Protein AF-0000000074452774 (afdb_homodimer)

Foldseek 3Di:
DPPPPPPCDPVNVLVVLPPPPPDDPPDDPPDPDDDDDDDDDDDYDDDDDDDDDDDDDDDDDDDDDDDDCPPPPPVPDCPQPDQDDDDDPDPDDPPPVLVVLLCLVPVVPPDDDPDPPPPPDPPPPPVPDDDDCPPDDDDDDDDDDDDPDDDDDDPPPDCPVPPDDDPPPASLLVLVCLLQPPDGPVCCVVPPALPWKHKFDDVDQCSPPDQDDPVVVLVQLAPHFAFEPQFKWWWFDDPRDIDTDHDGGGRHNVNNVVSQVVFIKMKGFQCLQRDVSNVQSQQSNCLVVVFGKGKMKIKTWAPGFGAAKWFALWWKKKAWAAAKKKKFKAAAQDPQLRNDLGIDDGDDPVRGDHTSDIDMDHRPMMMTGHGSIIMTMDHHRPGITIIMMMTDCNCVDPVSLCVLFQVQLLVQCVVPPCLSVDDDDPPQVVQDDPVNVPPDDPSPVVNVVSVVVVVVVSVVSTPNVLSVLVVLLVRLLQHAAHDARPVLCCQAPNNQPQDDDPNDRPRDDAAAQFWWKAFSGQSQWGWHDDRQKIKIWGNNPPHSDGNPDGTDIDIGGPQCVQQVVVRNVCPPHIDGLNPGPDDDSVVSRVVVVVCRNSRRMGID/DPPPPPPCDPVNVLVVLPPPPPDDPPDDPDDPDDDDDDYDDDDDDDDDDDDDDDPDDDDDDDDDDDPDCPPPPPPPDCPQPDQDDDDDPDDDDPVPVLVVLLCLVPVVPDDDPPDPPDPPDDPPPDPDDPDDCPPPDDDDDDDDDDDDDDDDDDPPDDPPPPPDDPPPPQSLLVLVCLLQPPDGPVCCVVPPALPWKHKFDDVPQCSPPDQDDPVVVLVLLAPHFAFEPQFKWKWFDDPRDIDTDHDGGGRHNVNVVVSQVVFIKMKGFQCLQRDVSNVQSQQSNCLVVVFGKGKMKIKTWAPGFGAAKWFALWWKKKAWAAAKKKKFKAAAQDPQLRNDLGIDDGDDPVRGDHTSDIDMDHRNMMMTGHGSIIMTMDHHRPGITIIMMMTDCNCVDPVSLCVLFQVQLLVQCVVPPCLSVDDDDPPQVVQDDPVNVPPDDPVPVVNVVSVVVVVVVSVVSTPNVLSVLVVLLVRLLQHAAHDARPVLCCQAPNNQPQDDDPNDRPRDDAAAQFWWKAFSGQSQWGWHDDRQKIKIWGNNPPHSDGNPDGTDIDIGGPQCVQQVVVRNVCPPHIDGLNPGPDDDSVVSRVVVVVCRNSRRMGID

Solvent-accessible surface area (backbone atoms only — not comparable to full-atom values): 70275 Å² total; per-residue (Å²): 136,86,78,74,76,78,73,76,47,62,64,52,57,61,56,67,45,56,75,72,71,77,74,77,76,71,74,75,72,70,83,67,69,81,76,80,86,76,86,78,86,88,81,85,89,83,88,78,90,80,87,76,87,83,79,86,72,86,71,89,78,85,85,90,82,91,77,88,68,81,72,77,77,76,81,72,81,78,79,76,76,82,74,79,67,78,82,84,73,89,78,74,80,67,58,62,59,55,51,49,56,49,48,68,66,55,65,68,70,70,79,74,81,77,73,82,73,77,82,75,73,87,71,82,75,73,78,72,83,84,77,83,78,81,79,79,84,78,87,82,82,81,81,80,90,77,88,77,82,81,82,83,81,79,79,78,76,77,76,66,82,61,78,69,79,76,75,72,69,53,71,26,55,53,48,52,39,59,68,47,50,90,50,53,60,71,56,40,57,74,71,26,61,80,70,43,66,43,70,42,81,64,93,34,57,66,67,43,61,77,50,66,49,71,68,54,50,51,49,45,28,67,73,43,93,39,32,32,78,76,36,29,42,37,23,28,36,56,94,90,40,68,47,75,67,58,60,84,53,70,44,44,45,70,60,54,49,51,43,32,74,71,44,20,17,38,35,32,54,50,46,39,61,78,32,67,47,38,31,42,52,30,30,32,47,15,52,50,60,64,35,44,38,47,49,35,35,41,41,33,33,47,59,24,29,39,52,59,32,31,26,42,27,29,35,37,38,37,37,26,43,37,49,31,40,36,39,35,32,22,63,46,89,46,75,58,38,50,40,26,79,58,56,57,66,76,50,52,75,87,68,52,68,68,64,77,40,79,45,72,44,38,21,30,16,36,40,36,37,30,29,17,41,24,35,37,48,36,25,46,74,87,36,36,22,32,33,38,37,39,31,31,59,57,76,40,20,44,46,52,49,44,67,47,26,47,60,49,9,50,53,44,32,50,51,74,30,66,78,35,37,36,63,56,67,75,53,48,76,78,46,44,14,58,78,26,63,80,63,87,47,67,70,46,54,50,49,53,51,49,53,49,50,51,51,54,53,38,59,81,34,47,45,58,32,60,26,45,33,55,51,43,52,54,37,44,43,56,26,55,32,77,70,72,51,66,68,51,30,55,33,19,57,81,38,53,72,53,37,84,49,94,92,35,77,40,70,68,88,76,75,53,56,77,43,31,35,25,55,60,53,77,81,42,58,45,70,37,79,56,76,68,29,30,33,41,35,38,19,68,71,38,39,66,45,84,66,72,47,75,73,46,69,46,81,41,53,58,78,48,48,56,37,52,38,50,48,64,67,39,49,92,43,70,43,40,50,66,73,44,67,62,90,53,61,67,59,50,43,52,53,52,46,50,41,24,71,60,46,51,25,25,46,116,135,82,80,74,77,79,75,76,47,66,63,51,59,60,56,66,48,58,73,72,70,75,75,76,75,72,73,77,73,70,77,76,70,82,79,80,86,82,88,83,92,86,90,85,89,83,87,90,83,87,87,76,88,79,84,81,77,86,73,85,86,82,86,75,86,73,83,80,72,82,71,76,78,74,79,73,80,78,79,77,77,84,72,81,69,81,80,83,73,90,74,74,80,67,59,63,60,56,52,49,57,49,48,67,66,56,64,66,71,70,80,74,81,78,74,83,73,77,83,77,73,85,69,79,76,71,83,73,81,82,73,81,77,78,78,79,82,77,86,81,80,81,81,74,85,73,86,78,84,82,82,84,79,77,82,75,75,78,78,65,84,61,75,69,80,74,76,69,70,54,71,26,56,52,48,51,39,60,68,46,50,90,49,52,60,69,56,39,58,74,69,25,61,80,71,43,65,45,74,43,81,63,94,35,57,65,66,46,62,79,50,67,50,71,66,55,50,50,50,46,29,69,73,43,92,39,31,33,76,76,36,30,42,37,23,29,36,56,94,89,40,70,48,75,68,57,61,86,54,69,42,44,46,72,59,53,49,49,43,32,74,70,44,20,17,37,35,32,55,49,47,41,58,77,31,66,47,37,31,42,53,30,31,33,47,16,52,50,60,64,36,45,39,49,47,34,34,40,41,32,34,48,58,24,30,38,54,58,34,31,27,42,27,30,34,37,38,38,37,26,45,37,49,29,38,34,40,36,32,22,62,47,89,47,77,60,39,50,41,27,78,57,56,57,67,77,50,53,75,87,68,52,69,68,65,79,40,79,46,73,43,38,22,28,17,36,38,35,38,30,28,17,41,24,34,36,48,36,24,46,74,86,35,37,22,31,32,39,38,38,31,30,60,59,77,41,19,44,47,54,50,44,67,47,27,49,59,49,10,50,52,44,32,49,53,74,31,66,77,35,36,36,63,57,66,75,52,46,75,78,47,44,15,56,79,26,62,80,63,87,47,68,71,44,52,50,50,52,51,50,53,49,50,51,50,56,53,38,58,80,34,46,47,57,32,60,25,45,33,55,51,44,53,54,35,44,44,58,25,54,31,76,72,71,51,64,68,51,30,56,34,18,56,83,39,53,72,54,36,83,49,95,91,35,77,41,70,69,86,74,76,53,57,77,42,32,34,26,54,62,53,77,81,42,58,44,67,37,80,55,80,72,28,30,32,40,36,40,19,68,71,38,39,65,46,84,67,72,46,74,70,47,70,46,81,42,53,59,77,48,48,55,38,52,37,51,48,66,67,39,50,93,43,70,44,40,50,66,73,44,66,62,89,54,62,65,58,49,43,52,52,52,47,50,40,24,71,61,46,51,25,25,46,116

Organism: Stylophora pistillata (NCBI:txid50429)

InterPro domains:
  IPR003347 JmjC domain [PF08007] (268-395)
  IPR003347 JmjC domain [PS51184] (264-409)
  IPR039994 Histone lysine demethylase/ribosomal histidine hydroxylase NO66-like [PTHR13096] (161-589)
  IPR049043 RIOX1/NO66-like, C-terminal winged helix domain [PF21233] (480-602)

Nearest PDB structures (foldseek):
  4diq-assembly1_B  TM=9.764E-01  e=9.685E-59  Homo sapiens
  4cco-assembly1_A-2  TM=9.741E-01  e=1.280E-58  Homo sapiens
  4ccn-assembly1_A-2  TM=9.695E-01  e=9.685E-59  Homo sapiens
  4ccj-assembly1_D  TM=9.735E-01  e=1.890E-58  Homo sapiens
  4ccm-assembly1_A-2  TM=9.709E-01  e=1.124E-57  Homo sapiens

Sequence (1208 aa):
MKSSVRRRSAFSVYQSQIGKDEESSQKEEEKANQPSGSKKRPCDENPSKSTSKKVRKLLVSSKSLDDDGTNGIFDHEEQTPDILEPKQKGKGKLFSKANKLRQSLSLSSRKKKRNGYRSYDRVDLQEKSSGNLTVHSLPADKSDRTDSETGNEETCQEGQAKWNSEQEDIEADRLFSWLISPVKPGKFFSDVWEQKPLLIKRHHLTYNDGWFSTKELDTILREHRVLFSTNLDVTSYKNGQRETHNPTGRAHAPVVWDYYENGCSVRFLNPQAFSHSVWKLTSLLQEYFGCLVGANVYLTPAGSQGFAPHYDDIEAFVVQLEGKKHWRLYNPRCDAEALPRYSSKNFTQEEIGEPILDTELAAGDVLYFPRGTIHQADTPSDTHSLHITLSTYQKTSWMDFMEKLIPGALQVAFEEDRDFRQGLPLNYLDYMGVANSELNIKERSDFLKKAEKLMMKLVSHAPVDAAVDQFAVGVLRDSLPPVLTEEETKKSVFGNDSSWKEGNIIDKVSINEETEVRLTRKGVARLVVEGEVVHVYHTLQNSRVYHETELDSLEFGLEAGPIIESILQSYPDYIAVKGLPHEDMNYTIDLVTLLYEKGILVRKMKSSVRRRSAFSVYQSQIGKDEESSQKEEEKANQPSGSKKRPCDENPSKSTSKKVRKLLVSSKSLDDDGTNGIFDHEEQTPDILEPKQKGKGKLFSKANKLRQSLSLSSRKKKRNGYRSYDRVDLQEKSSGNLTVHSLPADKSDRTDSETGNEETCQEGQAKWNSEQEDIEADRLFSWLISPVKPGKFFSDVWEQKPLLIKRHHLTYNDGWFSTKELDTILREHRVLFSTNLDVTSYKNGQRETHNPTGRAHAPVVWDYYENGCSVRFLNPQAFSHSVWKLTSLLQEYFGCLVGANVYLTPAGSQGFAPHYDDIEAFVVQLEGKKHWRLYNPRCDAEALPRYSSKNFTQEEIGEPILDTELAAGDVLYFPRGTIHQADTPSDTHSLHITLSTYQKTSWMDFMEKLIPGALQVAFEEDRDFRQGLPLNYLDYMGVANSELNIKERSDFLKKAEKLMMKLVSHAPVDAAVDQFAVGVLRDSLPPVLTEEETKKSVFGNDSSWKEGNIIDKVSINEETEVRLTRKGVARLVVEGEVVHVYHTLQNSRVYHETELDSLEFGLEAGPIIESILQSYPDYIAVKGLPHEDMNYTIDLVTLLYEKGILVRK

Secondary structure (DSSP, 8-state):
---------HHHHHHHTTTSTTSGGGGGGSTT-----------------------------------------------------------TTHHHHHHHHHHHHHTT--------------------------------------------------------------HHHHHHHHHTTTS-HHHHHHHTTTTS-EEE----TTTTTTS--HHHHHHHHHHS--BBTTTEEEEEEETTEEEE---SSB--HHHHHHHHHTTPEEEES-GGGT-HHHHHHHHHHHHHHTS-EEEEEEEE-TT-----SB--SSEEEEEEEEEEEEEEEE--SSGGGSS-SSPPPPPPHHHH-S-SEEEEEETT-EEEE-TT-EEEEE--SS--EEEEEEEE-TT-BHHHHHHHHHHHHHHHHHHH-GGGTSBPPTTHHHH-SGGGTT---HHHHHHHHHHHHHHHHHGGG--HHHHHHHHHHHHHHHPPPPPPPHHHHHHSGGG---EEETTEEES-----TT-EEEESSTTSEEEEEETTEEEEEESTT--SSTTSSPPEEEEEEGGGHHHHHHHHHHTTS-EEGGGSS-S-HHHHHHHHHHHHHTTSEEE-/---------HHHHHHHTTTSTTGGGGGGGTTTT----------------------------------------------------------GGGHHHHHHHHHHHHTT--------------------------------------------------------------HHHHHHHHHTTTS-HHHHHHHTTTTS-EEE----TTTTTTS--HHHHHHHHHHS--BBTTTEEEEEEETTEEEE---SSB--HHHHHHHHHTTPEEEES-GGGT-HHHHHHHHHHHHHHTS-EEEEEEEE-TT-----SB--SSEEEEEEEEEEEEEEEE--SSGGGSS-SS---PPPHHHH-S-SEEEEEETT-EEEE-TT-EEEEE--SS--EEEEEEEE-TT-BHHHHHHHHHHHHHHHHHHH-HHHHSBPPTTHHHH-SGGGTT---HHHHHHHHHHHHHHHHHGGG--HHHHHHHHHHHHHHHPPPPPPPHHHHHHSGGG---EEETTEEES-----TT-EEEESSTTSEEEEEETTEEEEEESTT--SSTTSSPPEEEEEEGGGHHHHHHHHHHTTS-EEGGGSS-S-HHHHHHHHHHHHHTTSEEE-

Radius of gyration: 38.25 Å; Cα contacts (8 Å, |Δi|>4): 1886; chains: 2; bounding box: 112×105×91 Å

pLDDT: mean 74.33, std 33.21, range [14.13, 98.81]

Structure (mmCIF, N/CA/C/O backbone):
data_AF-0000000074452774-model_v1
#
loop_
_entity.id
_entity.type
_entity.pdbx_description
1 polymer 'Bifunctional lysine-specific demethylase and histidyl-hydroxylase'
#
loop_
_atom_site.group_PDB
_atom_site.id
_atom_site.type_symbol
_atom_site.label_atom_id
_atom_site.label_alt_id
_atom_site.label_comp_id
_atom_site.label_asym_id
_atom_site.label_entity_id
_atom_site.label_seq_id
_atom_site.pdbx_PDB_ins_code
_atom_site.Cartn_x
_atom_site.Cartn_y
_atom_site.Cartn_z
_atom_site.occupancy
_atom_site.B_iso_or_equiv
_atom_site.auth_seq_id
_atom_site.auth_comp_id
_atom_site.auth_asym_id
_atom_site.auth_atom_id
_atom_site.pdbx_PDB_model_num
ATOM 1 N N . MET A 1 1 ? 17.531 18.203 -35.531 1 19.33 1 MET A N 1
ATOM 2 C CA . MET A 1 1 ? 18.516 17.938 -34.469 1 19.33 1 MET A CA 1
ATOM 3 C C . MET A 1 1 ? 17.984 16.922 -33.469 1 19.33 1 MET A C 1
ATOM 5 O O . MET A 1 1 ? 16.953 17.156 -32.844 1 19.33 1 MET A O 1
ATOM 9 N N . LYS A 1 2 ? 18.281 15.562 -33.781 1 22.03 2 LYS A N 1
ATOM 10 C CA . LYS A 1 2 ? 17.875 14.242 -33.281 1 22.03 2 LYS A CA 1
ATOM 11 C C . LYS A 1 2 ? 18.266 14.07 -31.828 1 22.03 2 LYS A C 1
ATOM 13 O O . LYS A 1 2 ? 19.453 14.086 -31.484 1 22.03 2 LYS A O 1
ATOM 18 N N . SER A 1 3 ? 17.578 14.734 -30.891 1 21.91 3 SER A N 1
ATOM 19 C CA . SER A 1 3 ? 17.797 14.812 -29.453 1 21.91 3 SER A CA 1
ATOM 20 C C . SER A 1 3 ? 17.953 13.422 -28.844 1 21.91 3 SER A C 1
ATOM 22 O O . SER A 1 3 ? 17.062 12.586 -28.953 1 21.91 3 SER A O 1
ATOM 24 N N . SER A 1 4 ? 19.156 12.852 -28.938 1 21.73 4 SER A N 1
ATOM 25 C CA . SER A 1 4 ? 19.672 11.539 -28.562 1 21.73 4 SER A CA 1
ATOM 26 C C . SER A 1 4 ? 19.375 11.234 -27.109 1 21.73 4 SER A C 1
ATOM 28 O O . SER A 1 4 ? 19.766 11.992 -26.219 1 21.73 4 SER A O 1
ATOM 30 N N . VAL A 1 5 ? 18.219 10.75 -26.828 1 24.53 5 VAL A N 1
ATOM 31 C CA . VAL A 1 5 ? 17.672 10.297 -25.562 1 24.53 5 VAL A CA 1
ATOM 32 C C . VAL A 1 5 ? 18.656 9.344 -24.891 1 24.53 5 VAL A C 1
ATOM 34 O O . VAL A 1 5 ? 18.938 8.266 -25.422 1 24.53 5 VAL A O 1
ATOM 37 N N . ARG A 1 6 ? 19.734 9.883 -24.266 1 24.42 6 ARG A N 1
ATOM 38 C CA . ARG A 1 6 ? 20.828 9.203 -23.578 1 24.42 6 ARG A CA 1
ATOM 39 C C . ARG A 1 6 ? 20.297 8.055 -22.719 1 24.42 6 ARG A C 1
ATOM 41 O O . ARG A 1 6 ? 19.469 8.266 -21.844 1 24.42 6 ARG A O 1
ATOM 48 N N . ARG A 1 7 ? 20.281 6.867 -23.188 1 22.95 7 ARG A N 1
ATOM 49 C CA . ARG A 1 7 ? 20.016 5.535 -22.672 1 22.95 7 ARG A CA 1
ATOM 50 C C . ARG A 1 7 ? 20.812 5.27 -21.391 1 22.95 7 ARG A C 1
ATOM 52 O O . ARG A 1 7 ? 22.047 5.258 -21.422 1 22.95 7 ARG A O 1
ATOM 59 N N . ARG A 1 8 ? 20.375 5.766 -20.25 1 29.27 8 ARG A N 1
ATOM 60 C CA . ARG A 1 8 ? 21.094 5.543 -19 1 29.27 8 ARG A CA 1
ATOM 61 C C . ARG A 1 8 ? 21.438 4.066 -18.812 1 29.27 8 ARG A C 1
ATOM 63 O O . ARG A 1 8 ? 20.547 3.207 -18.891 1 29.27 8 ARG A O 1
ATOM 70 N N . SER A 1 9 ? 22.547 3.607 -19.141 1 24.61 9 SER A N 1
ATOM 71 C CA . SER A 1 9 ? 23.109 2.266 -19.031 1 24.61 9 SER A CA 1
ATOM 72 C C . SER A 1 9 ? 22.844 1.67 -17.656 1 24.61 9 SER A C 1
ATOM 74 O O . SER A 1 9 ? 22.594 2.4 -16.688 1 24.61 9 SER A O 1
ATOM 76 N N . ALA A 1 10 ? 22.75 0.364 -17.547 1 27.61 10 ALA A N 1
ATOM 77 C CA . ALA A 1 10 ? 22.609 -0.346 -16.281 1 27.61 10 ALA A CA 1
ATOM 78 C C . ALA A 1 10 ? 23.641 0.14 -15.266 1 27.61 10 ALA A C 1
ATOM 80 O O . ALA A 1 10 ? 23.344 0.244 -14.078 1 27.61 10 ALA A O 1
ATOM 81 N N . PHE A 1 11 ? 24.875 0.419 -15.695 1 27.28 11 PHE A N 1
ATOM 82 C CA . PHE A 1 11 ? 25.953 0.96 -14.867 1 27.28 11 PHE A CA 1
ATOM 83 C C . PHE A 1 11 ? 25.578 2.338 -14.336 1 27.28 11 PHE A C 1
ATOM 85 O O . PHE A 1 11 ? 25.891 2.668 -13.188 1 27.28 11 PHE A O 1
ATOM 92 N N . SER A 1 12 ? 24.953 3.078 -15.117 1 31.03 12 SER A N 1
ATOM 93 C CA . SER A 1 12 ? 24.547 4.406 -14.68 1 31.03 12 SER A CA 1
ATOM 94 C C . SER A 1 12 ? 23.469 4.316 -13.594 1 31.03 12 SER A C 1
ATOM 96 O O . SER A 1 12 ? 23.391 5.188 -12.719 1 31.03 12 SER A O 1
ATOM 98 N N . VAL A 1 13 ? 22.75 3.301 -13.672 1 32.97 13 VAL A N 1
ATOM 99 C CA . VAL A 1 13 ? 21.781 3.082 -12.609 1 32.97 13 VAL A CA 1
ATOM 100 C C . VAL A 1 13 ? 22.5 2.691 -11.32 1 32.97 13 VAL A C 1
ATOM 102 O O . VAL A 1 13 ? 22.156 3.176 -10.242 1 32.97 13 VAL A O 1
ATOM 105 N N . TYR A 1 14 ? 23.562 1.763 -11.391 1 32.03 14 TYR A N 1
ATOM 106 C CA . TYR A 1 14 ? 24.344 1.396 -10.219 1 32.03 14 TYR A CA 1
ATOM 107 C C . TYR A 1 14 ? 25.047 2.613 -9.625 1 32.03 14 TYR A C 1
ATOM 109 O O . TYR A 1 14 ? 25.156 2.744 -8.406 1 32.03 14 TYR A O 1
ATOM 117 N N . GLN A 1 15 ? 25.656 3.492 -10.414 1 31.2 15 GLN A N 1
ATOM 118 C CA . GLN A 1 15 ? 26.469 4.625 -9.977 1 31.2 15 GLN A CA 1
ATOM 119 C C . GLN A 1 15 ? 25.609 5.703 -9.328 1 31.2 15 GLN A C 1
ATOM 121 O O . GLN A 1 15 ? 26.047 6.391 -8.406 1 31.2 15 GLN A O 1
ATOM 126 N N . SER A 1 16 ? 24.5 5.852 -9.852 1 32.22 16 SER A N 1
ATOM 127 C CA . SER A 1 16 ? 23.75 6.977 -9.312 1 32.22 16 SER A CA 1
ATOM 128 C C . SER A 1 16 ? 23.266 6.691 -7.898 1 32.22 16 SER A C 1
ATOM 130 O O . SER A 1 16 ? 22.859 7.609 -7.176 1 32.22 16 SER A O 1
ATOM 132 N N . GLN A 1 17 ? 23.188 5.438 -7.516 1 29.17 17 GLN A N 1
ATOM 133 C CA . GLN A 1 17 ? 22.734 5.145 -6.152 1 29.17 17 GLN A CA 1
ATOM 134 C C . GLN A 1 17 ? 23.891 5.27 -5.164 1 29.17 17 GLN A C 1
ATOM 136 O O . GLN A 1 17 ? 23.688 5.188 -3.949 1 29.17 17 GLN A O 1
ATOM 141 N N . ILE A 1 18 ? 25.156 5.27 -5.469 1 28.84 18 ILE A N 1
ATOM 142 C CA . ILE A 1 18 ? 26.312 5.297 -4.574 1 28.84 18 ILE A CA 1
ATOM 143 C C . ILE A 1 18 ? 26.328 6.613 -3.799 1 28.84 18 ILE A C 1
ATOM 145 O O . ILE A 1 18 ? 26.969 6.715 -2.748 1 28.84 18 ILE A O 1
ATOM 149 N N . GLY A 1 19 ? 25.781 7.668 -4.309 1 26.55 19 GLY A N 1
ATOM 150 C CA . GLY A 1 19 ? 26.188 8.891 -3.637 1 26.55 19 GLY A CA 1
ATOM 151 C C . GLY A 1 19 ? 25.625 9.023 -2.232 1 26.55 19 GLY A C 1
ATOM 152 O O . GLY A 1 19 ? 26.016 9.922 -1.487 1 26.55 19 GLY A O 1
ATOM 153 N N . LYS A 1 20 ? 24.484 8.344 -1.952 1 27.81 20 LYS A N 1
ATOM 154 C CA . LYS A 1 20 ? 23.844 8.922 -0.777 1 27.81 20 LYS A CA 1
ATOM 155 C C . LYS A 1 20 ? 24.359 8.281 0.506 1 27.81 20 LYS A C 1
ATOM 157 O O . LYS A 1 20 ? 24.172 8.82 1.598 1 27.81 20 LYS A O 1
ATOM 162 N N . ASP A 1 21 ? 24.812 6.977 0.646 1 26.72 21 ASP A N 1
ATOM 163 C CA . ASP A 1 21 ? 24.75 6.266 1.918 1 26.72 21 ASP A CA 1
ATOM 164 C C . ASP A 1 21 ? 26 6.531 2.762 1 26.72 21 ASP A C 1
ATOM 166 O O . ASP A 1 21 ? 26.188 5.918 3.814 1 26.72 21 ASP A O 1
ATOM 170 N N . GLU A 1 22 ? 27.031 7.125 2.404 1 24.16 22 GLU A N 1
ATOM 171 C CA . GLU A 1 22 ? 28.203 6.945 3.244 1 24.16 22 GLU A CA 1
ATOM 172 C C . GLU A 1 22 ? 28 7.578 4.617 1 24.16 22 GLU A C 1
ATOM 174 O O . GLU A 1 22 ? 28.781 7.316 5.547 1 24.16 22 GLU A O 1
ATOM 179 N N . GLU A 1 23 ? 27.219 8.633 4.852 1 22.14 23 GLU A N 1
ATOM 180 C CA . GLU A 1 23 ? 27.672 9.406 6.004 1 22.14 23 GLU A CA 1
ATOM 181 C C . GLU A 1 23 ? 27.172 8.797 7.309 1 22.14 23 GLU A C 1
ATOM 183 O O . GLU A 1 23 ? 27.797 8.961 8.359 1 22.14 23 GLU A O 1
ATOM 188 N N . SER A 1 24 ? 25.953 8.18 7.461 1 21 24 SER A N 1
ATOM 189 C CA . SER A 1 24 ? 25.312 8.297 8.773 1 21 24 SER A CA 1
ATOM 190 C C . SER A 1 24 ? 25.734 7.145 9.688 1 21 24 SER A C 1
ATOM 192 O O . SER A 1 24 ? 25.203 7 10.789 1 21 24 SER A O 1
ATOM 194 N N . SER A 1 25 ? 26.625 6.238 9.398 1 21.06 25 SER A N 1
ATOM 195 C CA . SER A 1 25 ? 26.719 4.996 10.156 1 21.06 25 SER A CA 1
ATOM 196 C C . SER A 1 25 ? 27.266 5.238 11.555 1 21.06 25 SER A C 1
ATOM 198 O O . SER A 1 25 ? 27.406 4.301 12.344 1 21.06 25 SER A O 1
ATOM 200 N N . GLN A 1 26 ? 27.859 6.379 11.883 1 18.66 26 GLN A N 1
ATOM 201 C CA . GLN A 1 26 ? 28.797 6.188 12.992 1 18.66 26 GLN A CA 1
ATOM 202 C C . GLN A 1 26 ? 28.047 6.059 14.312 1 18.66 26 GLN A C 1
ATOM 204 O O . GLN A 1 26 ? 28.516 5.387 15.234 1 18.66 26 GLN A O 1
ATOM 209 N N . LYS A 1 27 ? 27 6.816 14.641 1 20.48 27 LYS A N 1
ATOM 210 C CA . LYS A 1 27 ? 26.906 7.238 16.031 1 20.48 27 LYS A CA 1
ATOM 211 C C . LYS A 1 27 ? 26.25 6.16 16.891 1 20.48 27 LYS A C 1
ATOM 213 O O . LYS A 1 27 ? 26 6.379 18.078 1 20.48 27 LYS A O 1
ATOM 218 N N . GLU A 1 28 ? 25.656 5.078 16.375 1 19.61 28 GLU A N 1
ATOM 219 C CA . GLU A 1 28 ? 24.641 4.539 17.281 1 19.61 28 GLU A CA 1
ATOM 220 C C . GLU A 1 28 ? 25.281 3.664 18.359 1 19.61 28 GLU A C 1
ATOM 222 O O . GLU A 1 28 ? 24.578 2.965 19.094 1 19.61 28 GLU A O 1
ATOM 227 N N . GLU A 1 29 ? 26.562 3.641 18.578 1 18.88 29 GLU A N 1
ATOM 228 C CA . GLU A 1 29 ? 27.016 2.49 19.359 1 18.88 29 GLU A CA 1
ATOM 229 C C . GLU A 1 29 ? 26.531 2.576 20.797 1 18.88 29 GLU A C 1
ATOM 231 O O . GLU A 1 29 ? 26.469 1.567 21.5 1 18.88 29 GLU A O 1
ATOM 236 N N . GLU A 1 30 ? 26.312 3.756 21.391 1 17.44 30 GLU A N 1
ATOM 237 C CA . GLU A 1 30 ? 26.781 3.707 22.781 1 17.44 30 GLU A CA 1
ATOM 238 C C . GLU A 1 30 ? 25.766 3.016 23.688 1 17.44 30 GLU A C 1
ATOM 240 O O . GLU A 1 30 ? 26.141 2.43 24.703 1 17.44 30 GLU A O 1
ATOM 245 N N . LYS A 1 31 ? 24.484 3.287 23.531 1 18.97 31 LYS A N 1
ATOM 246 C CA . LYS A 1 31 ? 23.797 3.342 24.828 1 18.97 31 LYS A CA 1
ATOM 247 C C . LYS A 1 31 ? 23.438 1.943 25.312 1 18.97 31 LYS A C 1
ATOM 249 O O . LYS A 1 31 ? 22.266 1.576 25.359 1 18.97 31 LYS A O 1
ATOM 254 N N . ALA A 1 32 ? 24.125 0.88 24.984 1 17.42 32 ALA A N 1
ATOM 255 C CA . ALA A 1 32 ? 23.516 -0.409 25.297 1 17.42 32 ALA A CA 1
ATOM 256 C C . ALA A 1 32 ? 23.375 -0.602 26.812 1 17.42 32 ALA A C 1
ATOM 258 O O . ALA A 1 32 ? 22.578 -1.431 27.266 1 17.42 32 ALA A O 1
ATOM 259 N N . ASN A 1 33 ? 24.172 -0.031 27.734 1 17.09 33 ASN A N 1
ATOM 260 C CA . ASN A 1 33 ? 24.531 -1.01 28.75 1 17.09 33 ASN A CA 1
ATOM 261 C C . ASN A 1 33 ? 23.469 -1.128 29.828 1 17.09 33 ASN A C 1
ATOM 263 O O . ASN A 1 33 ? 23.625 -1.867 30.797 1 17.09 33 ASN A O 1
ATOM 267 N N . GLN A 1 34 ? 22.531 -0.153 30.047 1 16.72 34 GLN A N 1
ATOM 268 C CA . GLN A 1 34 ? 22.375 -0.22 31.484 1 16.72 34 GLN A CA 1
ATOM 269 C C . GLN A 1 34 ? 21.578 -1.461 31.891 1 16.72 34 GLN A C 1
ATOM 271 O O . GLN A 1 34 ? 20.656 -1.863 31.203 1 16.72 34 GLN A O 1
ATOM 276 N N . PRO A 1 35 ? 21.969 -2.188 33.031 1 17.5 35 PRO A N 1
ATOM 277 C CA . PRO A 1 35 ? 21.688 -3.502 33.625 1 17.5 35 PRO A CA 1
ATOM 278 C C . PRO A 1 35 ? 20.328 -3.549 34.344 1 17.5 35 PRO A C 1
ATOM 280 O O . PRO A 1 35 ? 19.891 -4.617 34.781 1 17.5 35 PRO A O 1
ATOM 283 N N . SER A 1 36 ? 19.484 -2.459 34.312 1 15.52 36 SER A N 1
ATOM 284 C CA . SER A 1 36 ? 18.859 -2.422 35.625 1 15.52 36 SER A CA 1
ATOM 285 C C . SER A 1 36 ? 18.125 -3.721 35.906 1 15.52 36 SER A C 1
ATOM 287 O O . SER A 1 36 ? 17.781 -4.469 35 1 15.52 36 SER A O 1
ATOM 289 N N . GLY A 1 37 ? 17.641 -3.791 37.25 1 15.38 37 GLY A N 1
ATOM 290 C CA . GLY A 1 37 ? 17.438 -4.684 38.375 1 15.38 37 GLY A CA 1
ATOM 291 C C . GLY A 1 37 ? 16.172 -5.512 38.25 1 15.38 37 GLY A C 1
ATOM 292 O O . GLY A 1 37 ? 15.328 -5.242 37.406 1 15.38 37 GLY A O 1
ATOM 293 N N . SER A 1 38 ? 15.922 -6.23 39.375 1 15.19 38 SER A N 1
ATOM 294 C CA . SER A 1 38 ? 15.492 -7.547 39.844 1 15.19 38 SER A CA 1
ATOM 295 C C . SER A 1 38 ? 13.984 -7.594 40.062 1 15.19 38 SER A C 1
ATOM 297 O O . SER A 1 38 ? 13.398 -8.672 40.125 1 15.19 38 SER A O 1
ATOM 299 N N . LYS A 1 39 ? 13.242 -6.457 40.188 1 15.42 39 LYS A N 1
ATOM 300 C CA . LYS A 1 39 ? 12.414 -6.719 41.344 1 15.42 39 LYS A CA 1
ATOM 301 C C . LYS A 1 39 ? 11.461 -7.891 41.094 1 15.42 39 LYS A C 1
ATOM 303 O O . LYS A 1 39 ? 11.055 -8.133 39.969 1 15.42 39 LYS A O 1
ATOM 308 N N . LYS A 1 40 ? 10.93 -8.352 42.344 1 14.98 40 LYS A N 1
ATOM 309 C CA . LYS A 1 40 ? 10.492 -9.586 43 1 14.98 40 LYS A CA 1
ATOM 310 C C . LYS A 1 40 ? 9.047 -9.922 42.625 1 14.98 40 LYS A C 1
ATOM 312 O O . LYS A 1 40 ? 8.719 -11.078 42.375 1 14.98 40 LYS A O 1
ATOM 317 N N . ARG A 1 41 ? 7.941 -9.055 42.812 1 14.86 41 ARG A N 1
ATOM 318 C CA . ARG A 1 41 ? 7.07 -9.594 43.875 1 14.86 41 ARG A CA 1
ATOM 319 C C . ARG A 1 41 ? 6.16 -10.68 43.312 1 14.86 41 ARG A C 1
ATOM 321 O O . ARG A 1 41 ? 5.902 -10.719 42.094 1 14.86 41 ARG A O 1
ATOM 328 N N . PRO A 1 42 ? 5.16 -11.219 44.312 1 14.83 42 PRO A N 1
ATOM 329 C CA . PRO A 1 42 ? 4.672 -12.531 44.75 1 14.83 42 PRO A CA 1
ATOM 330 C C . PRO A 1 42 ? 3.473 -13.008 43.938 1 14.83 42 PRO A C 1
ATOM 332 O O . PRO A 1 42 ? 2.941 -12.25 43.125 1 14.83 42 PRO A O 1
ATOM 335 N N . CYS A 1 43 ? 2.361 -13.219 44.719 1 14.62 43 CYS A N 1
ATOM 336 C CA . CYS A 1 43 ? 1.693 -14.469 45.062 1 14.62 43 CYS A CA 1
ATOM 337 C C . CYS A 1 43 ? 0.472 -14.688 44.188 1 14.62 43 CYS A C 1
ATOM 339 O O . CYS A 1 43 ? 0.337 -15.742 43.562 1 14.62 43 CYS A O 1
ATOM 341 N N . ASP A 1 44 ? -0.849 -14.453 44.781 1 14.56 44 ASP A N 1
ATOM 342 C CA . ASP A 1 44 ? -1.726 -15.531 45.219 1 14.56 44 ASP A CA 1
ATOM 343 C C . ASP A 1 44 ? -2.795 -15.836 44.188 1 14.56 44 ASP A C 1
ATOM 345 O O . ASP A 1 44 ? -2.926 -15.109 43.188 1 14.56 44 ASP A O 1
ATOM 349 N N . GLU A 1 45 ? -4.16 -15.688 44.625 1 15.02 45 GLU A N 1
ATOM 350 C CA . GLU A 1 45 ? -5.125 -16.734 44.906 1 15.02 45 GLU A CA 1
ATOM 351 C C . GLU A 1 45 ? -6.07 -16.969 43.75 1 15.02 45 GLU A C 1
ATOM 353 O O . GLU A 1 45 ? -6.113 -16.172 42.812 1 15.02 45 GLU A O 1
ATOM 358 N N . ASN A 1 46 ? -7.457 -17.172 44.125 1 14.52 46 ASN A N 1
ATOM 359 C CA . ASN A 1 46 ? -8.32 -18.344 44.062 1 14.52 46 ASN A CA 1
ATOM 360 C C . ASN A 1 46 ? -9.273 -18.281 42.875 1 14.52 46 ASN A C 1
ATOM 362 O O . ASN A 1 46 ? -9.336 -19.203 42.062 1 14.52 46 ASN A O 1
ATOM 366 N N . PRO A 1 47 ? -10.609 -17.797 43.094 1 15.22 47 PRO A N 1
ATOM 367 C CA . PRO A 1 47 ? -11.742 -18.719 43.125 1 15.22 47 PRO A CA 1
ATOM 368 C C . PRO A 1 47 ? -12.445 -18.828 41.781 1 15.22 47 PRO A C 1
ATOM 370 O O . PRO A 1 47 ? -12.227 -18 40.875 1 15.22 47 PRO A O 1
ATOM 373 N N . SER A 1 48 ? -13.641 -19.594 41.812 1 14.82 48 SER A N 1
ATOM 374 C CA . SER A 1 48 ? -14.438 -20.625 41.188 1 14.82 48 SER A CA 1
ATOM 375 C C . SER A 1 48 ? -15.516 -20.031 40.281 1 14.82 48 SER A C 1
ATOM 377 O O . SER A 1 48 ? -16.141 -20.75 39.5 1 14.82 48 SER A O 1
ATOM 379 N N . LYS A 1 49 ? -15.828 -18.75 40.25 1 14.91 49 LYS A N 1
ATOM 380 C CA . LYS A 1 49 ? -17.281 -18.672 40.25 1 14.91 49 LYS A CA 1
ATOM 381 C C . LYS A 1 49 ? -17.859 -19.219 38.969 1 14.91 49 LYS A C 1
ATOM 383 O O . LYS A 1 49 ? -17.297 -19 37.875 1 14.91 49 LYS A O 1
ATOM 388 N N . SER A 1 50 ? -19.203 -19.859 39 1 14.32 50 SER A N 1
ATOM 389 C CA . SER A 1 50 ? -20.109 -20.891 38.5 1 14.32 50 SER A CA 1
ATOM 390 C C . SER A 1 50 ? -20.812 -20.406 37.219 1 14.32 50 SER A C 1
ATOM 392 O O . SER A 1 50 ? -20.828 -21.109 36.219 1 14.32 50 SER A O 1
ATOM 394 N N . THR A 1 51 ? -21.797 -19.453 37.281 1 14.5 51 THR A N 1
ATOM 395 C CA . THR A 1 51 ? -23.172 -19.922 37.094 1 14.5 51 THR A CA 1
ATOM 396 C C . THR A 1 51 ? -23.531 -19.969 35.625 1 14.5 51 THR A C 1
ATOM 398 O O . THR A 1 51 ? -22.859 -19.328 34.781 1 14.5 51 THR A O 1
ATOM 401 N N . SER A 1 52 ? -24.875 -20.359 35.281 1 14.17 52 SER A N 1
ATOM 402 C CA . SER A 1 52 ? -25.781 -21.234 34.531 1 14.17 52 SER A CA 1
ATOM 403 C C . SER A 1 52 ? -26.406 -20.5 33.344 1 14.17 52 SER A C 1
ATOM 405 O O . SER A 1 52 ? -27.047 -21.109 32.469 1 14.17 52 SER A O 1
ATOM 407 N N . LYS A 1 53 ? -26.094 -19.297 33 1 14.6 53 LYS A N 1
ATOM 408 C CA . LYS A 1 53 ? -27.359 -18.75 32.5 1 14.6 53 LYS A CA 1
ATOM 409 C C . LYS A 1 53 ? -27.844 -19.516 31.266 1 14.6 53 LYS A C 1
ATOM 411 O O . LYS A 1 53 ? -27.031 -20.031 30.484 1 14.6 53 LYS A O 1
ATOM 416 N N . LYS A 1 54 ? -29.297 -19.438 31.031 1 14.29 54 LYS A N 1
ATOM 417 C CA . LYS A 1 54 ? -30.562 -19.953 30.5 1 14.29 54 LYS A CA 1
ATOM 418 C C . LYS A 1 54 ? -30.641 -19.75 28.984 1 14.29 54 LYS A C 1
ATOM 420 O O . LYS A 1 54 ? -30.078 -18.797 28.453 1 14.29 54 LYS A O 1
ATOM 425 N N . VAL A 1 55 ? -31.312 -20.719 28.25 1 15.05 55 VAL A N 1
ATOM 426 C CA . VAL A 1 55 ? -31.578 -21.406 26.984 1 15.05 55 VAL A CA 1
ATOM 427 C C . VAL A 1 55 ? -32.562 -20.594 26.172 1 15.05 55 VAL A C 1
ATOM 429 O O . VAL A 1 55 ? -32.812 -20.875 24.984 1 15.05 55 VAL A O 1
ATOM 432 N N . ARG A 1 56 ? -33 -19.344 26.516 1 14.13 56 ARG A N 1
ATOM 433 C CA . ARG A 1 56 ? -34.375 -19.203 26.031 1 14.13 56 ARG A CA 1
ATOM 434 C C . ARG A 1 56 ? -34.438 -19.328 24.516 1 14.13 56 ARG A C 1
ATOM 436 O O . ARG A 1 56 ? -33.562 -18.828 23.812 1 14.13 56 ARG A O 1
ATOM 443 N N . LYS A 1 57 ? -35.594 -20.031 24 1 15.11 57 LYS A N 1
ATOM 444 C CA . LYS A 1 57 ? -36.25 -20.766 22.922 1 15.11 57 LYS A CA 1
ATOM 445 C C . LYS A 1 57 ? -36.875 -19.797 21.922 1 15.11 57 LYS A C 1
ATOM 447 O O . LYS A 1 57 ? -37.438 -20.219 20.906 1 15.11 57 LYS A O 1
ATOM 452 N N . LEU A 1 58 ? -36.625 -18.469 21.922 1 14.95 58 LEU A N 1
ATOM 453 C CA . LEU A 1 58 ? -37.844 -17.875 21.422 1 14.95 58 LEU A CA 1
ATOM 454 C C . LEU A 1 58 ? -38.125 -18.328 20 1 14.95 58 LEU A C 1
ATOM 456 O O . LEU A 1 58 ? -37.219 -18.438 19.188 1 14.95 58 LEU A O 1
ATOM 460 N N . LEU A 1 59 ? -39.531 -18.516 19.625 1 14.99 59 LEU A N 1
ATOM 461 C CA . LEU A 1 59 ? -40.562 -19.156 18.828 1 14.99 59 LEU A CA 1
ATOM 462 C C . LEU A 1 59 ? -40.812 -18.391 17.531 1 14.99 59 LEU A C 1
ATOM 464 O O . LEU A 1 59 ? -41.531 -18.859 16.656 1 14.99 59 LEU A O 1
ATOM 468 N N . VAL A 1 60 ? -40.188 -17.297 17.219 1 15.38 60 VAL A N 1
ATOM 469 C CA . VAL A 1 60 ? -41.219 -16.5 16.531 1 15.38 60 VAL A CA 1
ATOM 470 C C . VAL A 1 60 ? -41.562 -17.172 15.211 1 15.38 60 VAL A C 1
ATOM 472 O O . VAL A 1 60 ? -40.719 -17.812 14.578 1 15.38 60 VAL A O 1
ATOM 475 N N . SER A 1 61 ? -42.875 -16.875 14.719 1 14.69 61 SER A N 1
ATOM 476 C CA . SER A 1 61 ? -44.062 -17.359 13.992 1 14.69 61 SER A CA 1
ATOM 477 C C . SER A 1 61 ? -43.844 -17.219 12.484 1 14.69 61 SER A C 1
ATOM 479 O O . SER A 1 61 ? -44.031 -18.203 11.742 1 14.69 61 SER A O 1
ATOM 481 N N . SER A 1 62 ? -44.344 -16.109 11.828 1 14.88 62 SER A N 1
ATOM 482 C CA . SER A 1 62 ? -45.562 -16.203 11.031 1 14.88 62 SER A CA 1
ATOM 483 C C . SER A 1 62 ? -45.25 -16.609 9.602 1 14.88 62 SER A C 1
ATOM 485 O O . SER A 1 62 ? -44.094 -16.641 9.188 1 14.88 62 SER A O 1
ATOM 487 N N . LYS A 1 63 ? -45.875 -15.734 8.562 1 15.1 63 LYS A N 1
ATOM 488 C CA . LYS A 1 63 ? -46.969 -15.945 7.637 1 15.1 63 LYS A CA 1
ATOM 489 C C . LYS A 1 63 ? -46.469 -16.406 6.27 1 15.1 63 LYS A C 1
ATOM 491 O O . LYS A 1 63 ? -45.312 -16.203 5.941 1 15.1 63 LYS A O 1
ATOM 496 N N . SER A 1 64 ? -47.156 -15.859 5.148 1 15.33 64 SER A N 1
ATOM 497 C CA . SER A 1 64 ? -48 -16.422 4.098 1 15.33 64 SER A CA 1
ATOM 498 C C . SER A 1 64 ? -47.188 -16.656 2.82 1 15.33 64 SER A C 1
ATOM 500 O O . SER A 1 64 ? -46.094 -16.125 2.66 1 15.33 64 SER A O 1
ATOM 502 N N . LEU A 1 65 ? -48 -16.828 1.633 1 15.88 65 LEU A N 1
ATOM 503 C CA . LEU A 1 65 ? -48.281 -17.828 0.612 1 15.88 65 LEU A CA 1
ATOM 504 C C . LEU A 1 65 ? -47.562 -17.531 -0.684 1 15.88 65 LEU A C 1
ATOM 506 O O . LEU A 1 65 ? -46.906 -18.406 -1.266 1 15.88 65 LEU A O 1
ATOM 510 N N . ASP A 1 66 ? -47.969 -16.422 -1.472 1 17.27 66 ASP A N 1
ATOM 511 C CA . ASP A 1 66 ? -48.594 -16.734 -2.752 1 17.27 66 ASP A CA 1
ATOM 512 C C . ASP A 1 66 ? -47.562 -16.938 -3.844 1 17.27 66 ASP A C 1
ATOM 514 O O . ASP A 1 66 ? -46.438 -16.453 -3.729 1 17.27 66 ASP A O 1
ATOM 518 N N . ASP A 1 67 ? -48 -17.562 -5.059 1 16.52 67 ASP A N 1
ATOM 519 C CA . ASP A 1 67 ? -47.688 -18.578 -6.059 1 16.52 67 ASP A CA 1
ATOM 520 C C . ASP A 1 67 ? -46.906 -17.984 -7.219 1 16.52 67 ASP A C 1
ATOM 522 O O . ASP A 1 67 ? -45.906 -18.578 -7.688 1 16.52 67 ASP A O 1
ATOM 526 N N . ASP A 1 68 ? -47.344 -16.906 -7.906 1 18.61 68 ASP A N 1
ATOM 527 C CA . ASP A 1 68 ? -47.594 -17.141 -9.32 1 18.61 68 ASP A CA 1
ATOM 528 C C . ASP A 1 68 ? -46.344 -16.938 -10.156 1 18.61 68 ASP A C 1
ATOM 530 O O . ASP A 1 68 ? -45.75 -15.852 -10.156 1 18.61 68 ASP A O 1
ATOM 534 N N . GLY A 1 69 ? -45.531 -17.859 -10.391 1 17.12 69 GLY A N 1
ATOM 535 C CA . GLY A 1 69 ? -44.219 -17.844 -11.031 1 17.12 69 GLY A CA 1
ATOM 536 C C . GLY A 1 69 ? -44.281 -17.641 -12.531 1 17.12 69 GLY A C 1
ATOM 537 O O . GLY A 1 69 ? -44.031 -18.562 -13.305 1 17.12 69 GLY A O 1
ATOM 538 N N . THR A 1 70 ? -45.094 -16.703 -13.031 1 18.58 70 THR A N 1
ATOM 539 C CA . THR A 1 70 ? -45.188 -16.828 -14.477 1 18.58 70 THR A CA 1
ATOM 540 C C . THR A 1 70 ? -43.812 -16.703 -15.125 1 18.58 70 THR A C 1
ATOM 542 O O . THR A 1 70 ? -43.094 -15.758 -14.859 1 18.58 70 THR A O 1
ATOM 545 N N . ASN A 1 71 ? -43.219 -17.812 -15.461 1 17.3 71 ASN A N 1
ATOM 546 C CA . ASN A 1 71 ? -41.906 -18.141 -16.016 1 17.3 71 ASN A CA 1
ATOM 547 C C . ASN A 1 71 ? -41.75 -17.578 -17.422 1 17.3 71 ASN A C 1
ATOM 549 O O . ASN A 1 71 ? -42.469 -17.938 -18.344 1 17.3 71 ASN A O 1
ATOM 553 N N . GLY A 1 72 ? -41.75 -16.234 -17.562 1 17.98 72 GLY A N 1
ATOM 554 C CA . GLY A 1 72 ? -41.594 -15.773 -18.938 1 17.98 72 GLY A CA 1
ATOM 555 C C . GLY A 1 72 ? -40.375 -16.406 -19.625 1 17.98 72 GLY A C 1
ATOM 556 O O . GLY A 1 72 ? -39.375 -16.688 -18.984 1 17.98 72 GLY A O 1
ATOM 557 N N . ILE A 1 73 ? -40.562 -17.219 -20.641 1 18.53 73 ILE A N 1
ATOM 558 C CA . ILE A 1 73 ? -39.844 -18.078 -21.562 1 18.53 73 ILE A CA 1
ATOM 559 C C . ILE A 1 73 ? -38.812 -17.266 -22.344 1 18.53 73 ILE A C 1
ATOM 561 O O . ILE A 1 73 ? -39.188 -16.422 -23.172 1 18.53 73 ILE A O 1
ATOM 565 N N . PHE A 1 74 ? -37.906 -16.578 -21.641 1 17.78 74 PHE A N 1
ATOM 566 C CA . PHE A 1 74 ? -37.031 -15.82 -22.531 1 17.78 74 PHE A CA 1
ATOM 567 C C . PHE A 1 74 ? -36.281 -16.75 -23.484 1 17.78 74 PHE A C 1
ATOM 569 O O . PHE A 1 74 ? -35.781 -17.797 -23.062 1 17.78 74 PHE A O 1
ATOM 576 N N . ASP A 1 75 ? -36.625 -16.859 -24.703 1 19.12 75 ASP A N 1
ATOM 577 C CA . ASP A 1 75 ? -36.125 -17.609 -25.859 1 19.12 75 ASP A CA 1
ATOM 578 C C . ASP A 1 75 ? -34.656 -17.25 -26.141 1 19.12 75 ASP A C 1
ATOM 580 O O . ASP A 1 75 ? -34.375 -16.156 -26.625 1 19.12 75 ASP A O 1
ATOM 584 N N . HIS A 1 76 ? -33.812 -17.203 -25.141 1 18.89 76 HIS A N 1
ATOM 585 C CA . HIS A 1 76 ? -32.469 -16.75 -25.516 1 18.89 76 HIS A CA 1
ATOM 586 C C . HIS A 1 76 ? -31.828 -17.688 -26.516 1 18.89 76 HIS A C 1
ATOM 588 O O . HIS A 1 76 ? -31.891 -18.922 -26.344 1 18.89 76 HIS A O 1
ATOM 594 N N . GLU A 1 77 ? -31.688 -17.312 -27.781 1 20.56 77 GLU A N 1
ATOM 595 C CA . GLU A 1 77 ? -31.031 -17.953 -28.906 1 20.56 77 GLU A CA 1
ATOM 596 C C . GLU A 1 77 ? -29.594 -18.344 -28.547 1 20.56 77 GLU A C 1
ATOM 598 O O . GLU A 1 77 ? -28.859 -17.562 -27.938 1 20.56 77 GLU A O 1
ATOM 603 N N . GLU A 1 78 ? -29.25 -19.641 -28.422 1 20.59 78 GLU A N 1
ATOM 604 C CA . GLU A 1 78 ? -28.125 -20.484 -28.078 1 20.59 78 GLU A CA 1
ATOM 605 C C . GLU A 1 78 ? -26.922 -20.219 -28.984 1 20.59 78 GLU A C 1
ATOM 607 O O . GLU A 1 78 ? -26.938 -20.609 -30.156 1 20.59 78 GLU A O 1
ATOM 612 N N . GLN A 1 79 ? -26.344 -19 -29.109 1 21.23 79 GLN A N 1
ATOM 613 C CA . GLN A 1 79 ? -25.203 -19 -30.016 1 21.23 79 GLN A CA 1
ATOM 614 C C . GLN A 1 79 ? -24.094 -19.906 -29.516 1 21.23 79 GLN A C 1
ATOM 616 O O . GLN A 1 79 ? -23.641 -19.781 -28.375 1 21.23 79 GLN A O 1
ATOM 621 N N . THR A 1 80 ? -23.984 -21.156 -29.938 1 22.55 80 THR A N 1
ATOM 622 C CA . THR A 1 80 ? -23.062 -22.234 -29.656 1 22.55 80 THR A CA 1
ATOM 623 C C . THR A 1 80 ? -21.625 -21.828 -29.969 1 22.55 80 THR A C 1
ATOM 625 O O . THR A 1 80 ? -21.312 -21.469 -31.109 1 22.55 80 THR A O 1
ATOM 628 N N . PRO A 1 81 ? -20.906 -21.203 -29.047 1 26.67 81 PRO A N 1
ATOM 629 C CA . PRO A 1 81 ? -19.516 -20.875 -29.391 1 26.67 81 PRO A CA 1
ATOM 630 C C . PRO A 1 81 ? -18.703 -22.094 -29.828 1 26.67 81 PRO A C 1
ATOM 632 O O . PRO A 1 81 ? -19 -23.203 -29.406 1 26.67 81 PRO A O 1
ATOM 635 N N . ASP A 1 82 ? -17.922 -22.109 -30.938 1 30.05 82 ASP A N 1
ATOM 636 C CA . ASP A 1 82 ? -17.141 -23.078 -31.719 1 30.05 82 ASP A CA 1
ATOM 637 C C . ASP A 1 82 ? -15.969 -23.625 -30.906 1 30.05 82 ASP A C 1
ATOM 639 O O . ASP A 1 82 ? -15.109 -22.859 -30.469 1 30.05 82 ASP A O 1
ATOM 643 N N . ILE A 1 83 ? -16.141 -24.578 -30.078 1 33.22 83 ILE A N 1
ATOM 644 C CA . ILE A 1 83 ? -15.094 -25.312 -29.391 1 33.22 83 ILE A CA 1
ATOM 645 C C . ILE A 1 83 ? -14.117 -25.891 -30.422 1 33.22 83 ILE A C 1
ATOM 647 O O . ILE A 1 83 ? -14.516 -26.578 -31.344 1 33.22 83 ILE A O 1
ATOM 651 N N . LEU A 1 84 ? -12.984 -25.375 -30.625 1 33.69 84 LEU A N 1
ATOM 652 C CA . LEU A 1 84 ? -11.992 -25.891 -31.562 1 33.69 84 LEU A CA 1
ATOM 653 C C . LEU A 1 84 ? -11.586 -27.312 -31.188 1 33.69 84 LEU A C 1
ATOM 655 O O . LEU A 1 84 ? -11.148 -27.562 -30.062 1 33.69 84 LEU A O 1
ATOM 659 N N . GLU A 1 85 ? -12.242 -28.281 -31.812 1 30.16 85 GLU A N 1
ATOM 660 C CA . GLU A 1 85 ? -11.781 -29.672 -31.703 1 30.16 85 GLU A CA 1
ATOM 661 C C . GLU A 1 85 ? -10.57 -29.922 -32.594 1 30.16 85 GLU A C 1
ATOM 663 O O . GLU A 1 85 ? -10.641 -29.75 -33.812 1 30.16 85 GLU A O 1
ATOM 668 N N . PRO A 1 86 ? -9.438 -30 -32.188 1 29.45 86 PRO A N 1
ATOM 669 C CA . PRO A 1 86 ? -8.352 -30.266 -33.125 1 29.45 86 PRO A CA 1
ATOM 670 C C . PRO A 1 86 ? -8.523 -31.594 -33.875 1 29.45 86 PRO A C 1
ATOM 672 O O . PRO A 1 86 ? -9.078 -32.531 -33.312 1 29.45 86 PRO A O 1
ATOM 675 N N . LYS A 1 87 ? -8.555 -31.609 -35.156 1 30.3 87 LYS A N 1
ATOM 676 C CA . LYS A 1 87 ? -8.57 -32.781 -36.031 1 30.3 87 LYS A CA 1
ATOM 677 C C . LYS A 1 87 ? -7.398 -33.719 -35.688 1 30.3 87 LYS A C 1
ATOM 679 O O . LYS A 1 87 ? -6.254 -33.281 -35.594 1 30.3 87 LYS A O 1
ATOM 684 N N . GLN A 1 88 ? -7.633 -35.031 -35.156 1 23.83 88 GLN A N 1
ATOM 685 C CA . GLN A 1 88 ? -6.789 -36.156 -34.719 1 23.83 88 GLN A CA 1
ATOM 686 C C . GLN A 1 88 ? -5.855 -36.625 -35.812 1 23.83 88 GLN A C 1
ATOM 688 O O . GLN A 1 88 ? -6.297 -37.25 -36.781 1 23.83 88 GLN A O 1
ATOM 693 N N . LYS A 1 89 ? -4.828 -35.969 -36.312 1 29 89 LYS A N 1
ATOM 694 C CA . LYS A 1 89 ? -3.996 -36.719 -37.25 1 29 89 LYS A CA 1
ATOM 695 C C . LYS A 1 89 ? -3.432 -37.969 -36.594 1 29 89 LYS A C 1
ATOM 697 O O . LYS A 1 89 ? -3.404 -38.094 -35.375 1 29 89 LYS A O 1
ATOM 702 N N . GLY A 1 90 ? -2.605 -38.875 -37.406 1 23.56 90 GLY A N 1
ATOM 703 C CA . GLY A 1 90 ? -2.174 -40.25 -37.312 1 23.56 90 GLY A CA 1
ATOM 704 C C . GLY A 1 90 ? -1.306 -40.531 -36.094 1 23.56 90 GLY A C 1
ATOM 705 O O . GLY A 1 90 ? -0.671 -39.594 -35.562 1 23.56 90 GLY A O 1
ATOM 706 N N . LYS A 1 91 ? -1.505 -41.719 -35.312 1 30.48 91 LYS A N 1
ATOM 707 C CA . LYS A 1 91 ? -1.243 -42.438 -34.062 1 30.48 91 LYS A CA 1
ATOM 708 C C . LYS A 1 91 ? 0.253 -42.625 -33.844 1 30.48 91 LYS A C 1
ATOM 710 O O . LYS A 1 91 ? 0.704 -42.875 -32.719 1 30.48 91 LYS A O 1
ATOM 715 N N . GLY A 1 92 ? 1.027 -43 -34.844 1 25.34 92 GLY A N 1
ATOM 716 C CA . GLY A 1 92 ? 2.033 -44 -34.531 1 25.34 92 GLY A CA 1
ATOM 717 C C . GLY A 1 92 ? 3.189 -43.469 -33.719 1 25.34 92 GLY A C 1
ATOM 718 O O . GLY A 1 92 ? 3.654 -44.125 -32.781 1 25.34 92 GLY A O 1
ATOM 719 N N . LYS A 1 93 ? 3.885 -42.5 -34.125 1 31.05 93 LYS A N 1
ATOM 720 C CA . LYS A 1 93 ? 5.277 -42.219 -33.781 1 31.05 93 LYS A CA 1
ATOM 721 C C . LYS A 1 93 ? 5.379 -41.469 -32.469 1 31.05 93 LYS A C 1
ATOM 723 O O . LYS A 1 93 ? 6.477 -41.125 -32.031 1 31.05 93 LYS A O 1
ATOM 728 N N . LEU A 1 94 ? 4.281 -41.094 -31.938 1 28.69 94 LEU A N 1
ATOM 729 C CA . LEU A 1 94 ? 4.281 -40.156 -30.812 1 28.69 94 LEU A CA 1
ATOM 730 C C . LEU A 1 94 ? 4.535 -40.875 -29.5 1 28.69 94 LEU A C 1
ATOM 732 O O . LEU A 1 94 ? 4.707 -40.25 -28.453 1 28.69 94 LEU A O 1
ATOM 736 N N . PHE A 1 95 ? 4.383 -42.219 -29.438 1 29.56 95 PHE A N 1
ATOM 737 C CA . PHE A 1 95 ? 4.465 -43 -28.219 1 29.56 95 PHE A CA 1
ATOM 738 C C . PHE A 1 95 ? 5.898 -43.031 -27.688 1 29.56 95 PHE A C 1
ATOM 740 O O . PHE A 1 95 ? 6.121 -43.094 -26.484 1 29.56 95 PHE A O 1
ATOM 747 N N . SER A 1 96 ? 6.895 -43.125 -28.625 1 29.53 96 SER A N 1
ATOM 748 C CA . SER A 1 96 ? 8.242 -43.5 -28.219 1 29.53 96 SER A CA 1
ATOM 749 C C . SER A 1 96 ? 8.914 -42.375 -27.422 1 29.53 96 SER A C 1
ATOM 751 O O . SER A 1 96 ? 9.594 -42.625 -26.422 1 29.53 96 SER A O 1
ATOM 753 N N . LYS A 1 97 ? 8.664 -41.188 -27.812 1 30.64 97 LYS A N 1
ATOM 754 C CA . LYS A 1 97 ? 9.422 -40.094 -27.234 1 30.64 97 LYS A CA 1
ATOM 755 C C . LYS A 1 97 ? 8.906 -39.719 -25.844 1 30.64 97 LYS A C 1
ATOM 757 O O . LYS A 1 97 ? 9.672 -39.312 -24.969 1 30.64 97 LYS A O 1
ATOM 762 N N . ALA A 1 98 ? 7.648 -39.875 -25.594 1 30.16 98 ALA A N 1
ATOM 763 C CA . ALA A 1 98 ? 7.082 -39.625 -24.281 1 30.16 98 ALA A CA 1
ATOM 764 C C . ALA A 1 98 ? 7.594 -40.625 -23.25 1 30.16 98 ALA A C 1
ATOM 766 O O . ALA A 1 98 ? 7.879 -40.25 -22.109 1 30.16 98 ALA A O 1
ATOM 767 N N . ASN A 1 99 ? 7.723 -41.938 -23.672 1 30.09 99 ASN A N 1
ATOM 768 C CA . ASN A 1 99 ? 8.266 -42.969 -22.766 1 30.09 99 ASN A CA 1
ATOM 769 C C . ASN A 1 99 ? 9.719 -42.656 -22.391 1 30.09 99 ASN A C 1
ATOM 771 O O . ASN A 1 99 ? 10.125 -42.844 -21.25 1 30.09 99 ASN A O 1
ATOM 775 N N . LYS A 1 100 ? 10.422 -42.156 -23.375 1 33.69 100 LYS A N 1
ATOM 776 C CA . LYS A 1 100 ? 11.812 -41.812 -23.094 1 33.69 100 LYS A CA 1
ATOM 777 C C . LYS A 1 100 ? 11.914 -40.625 -22.156 1 33.69 100 LYS A C 1
ATOM 779 O O . LYS A 1 100 ? 12.797 -40.594 -21.297 1 33.69 100 LYS A O 1
ATOM 784 N N . LEU A 1 101 ? 11.07 -39.656 -22.297 1 32.72 101 LEU A N 1
ATOM 785 C CA . LEU A 1 101 ? 11.047 -38.531 -21.375 1 32.72 101 LEU A CA 1
ATOM 786 C C . LEU A 1 101 ? 10.656 -38.969 -19.969 1 32.72 101 LEU A C 1
ATOM 788 O O . LEU A 1 101 ? 11.25 -38.531 -18.984 1 32.72 101 LEU A O 1
ATOM 792 N N . ARG A 1 102 ? 9.75 -39.906 -19.844 1 33.22 102 ARG A N 1
ATOM 793 C CA . ARG A 1 102 ? 9.367 -40.5 -18.562 1 33.22 102 ARG A CA 1
ATOM 794 C C . ARG A 1 102 ? 10.523 -41.312 -17.953 1 33.22 102 ARG A C 1
ATOM 796 O O . ARG A 1 102 ? 10.781 -41.219 -16.75 1 33.22 102 ARG A O 1
ATOM 803 N N . GLN A 1 103 ? 11.156 -42.281 -18.75 1 34.75 103 GLN A N 1
ATOM 804 C CA . GLN A 1 103 ? 12.281 -43.094 -18.297 1 34.75 103 GLN A CA 1
ATOM 805 C C . GLN A 1 103 ? 13.461 -42.219 -17.875 1 34.75 103 GLN A C 1
ATOM 807 O O . GLN A 1 103 ? 14.148 -42.531 -16.906 1 34.75 103 GLN A O 1
ATOM 812 N N . SER A 1 104 ? 13.75 -41.25 -18.609 1 35.69 104 SER A N 1
ATOM 813 C CA . SER A 1 104 ? 14.82 -40.344 -18.203 1 35.69 104 SER A CA 1
ATOM 814 C C . SER A 1 104 ? 14.453 -39.594 -16.938 1 35.69 104 SER A C 1
ATOM 816 O O . SER A 1 104 ? 15.328 -39.312 -16.109 1 35.69 104 SER A O 1
ATOM 818 N N . LEU A 1 105 ? 13.227 -39.281 -16.719 1 35.28 105 LEU A N 1
ATOM 819 C CA . LEU A 1 105 ? 12.758 -38.688 -15.469 1 35.28 105 LEU A CA 1
ATOM 820 C C . LEU A 1 105 ? 12.703 -39.75 -14.359 1 35.28 105 LEU A C 1
ATOM 822 O O . LEU A 1 105 ? 12.922 -39.438 -13.188 1 35.28 105 LEU A O 1
ATOM 826 N N . SER A 1 106 ? 12.359 -41.125 -14.547 1 31.55 106 SER A N 1
ATOM 827 C CA . SER A 1 106 ? 12.234 -42.219 -13.594 1 31.55 106 SER A CA 1
ATOM 828 C C . SER A 1 106 ? 13.602 -42.75 -13.195 1 31.55 106 SER A C 1
ATOM 830 O O . SER A 1 106 ? 13.711 -43.531 -12.234 1 31.55 106 SER A O 1
ATOM 832 N N . LEU A 1 107 ? 14.602 -42.781 -14 1 30.5 107 LEU A N 1
ATOM 833 C CA . LEU A 1 107 ? 15.82 -43.531 -13.672 1 30.5 107 LEU A CA 1
ATOM 834 C C . LEU A 1 107 ? 16.469 -42.969 -12.414 1 30.5 107 LEU A C 1
ATOM 836 O O . LEU A 1 107 ? 17.516 -43.438 -11.977 1 30.5 107 LEU A O 1
ATOM 840 N N . SER A 1 108 ? 16.125 -41.844 -11.938 1 26.72 108 SER A N 1
ATOM 841 C CA . SER A 1 108 ? 16.938 -41.406 -10.805 1 26.72 108 SER A CA 1
ATOM 842 C C . SER A 1 108 ? 16.562 -42.156 -9.531 1 26.72 108 SER A C 1
ATOM 844 O O . SER A 1 108 ? 17.109 -41.906 -8.461 1 26.72 108 SER A O 1
ATOM 846 N N . SER A 1 109 ? 15.469 -42.969 -9.477 1 24.5 109 SER A N 1
ATOM 847 C CA . SER A 1 109 ? 15.07 -43.5 -8.18 1 24.5 109 SER A CA 1
ATOM 848 C C . SER A 1 109 ? 15.789 -44.812 -7.875 1 24.5 109 SER A C 1
ATOM 850 O O . SER A 1 109 ? 15.203 -45.875 -8 1 24.5 109 SER A O 1
ATOM 852 N N . ARG A 1 110 ? 17.031 -45.062 -8.305 1 25.23 110 ARG A N 1
ATOM 853 C CA . ARG A 1 110 ? 17.516 -46.344 -7.785 1 25.23 110 ARG A CA 1
ATOM 854 C C . ARG A 1 110 ? 17.453 -46.344 -6.262 1 25.23 110 ARG A C 1
ATOM 856 O O . ARG A 1 110 ? 17.766 -45.375 -5.605 1 25.23 110 ARG A O 1
ATOM 863 N N . LYS A 1 111 ? 16.969 -47.469 -5.637 1 23.67 111 LYS A N 1
ATOM 864 C CA . LYS A 1 111 ? 16.719 -48.031 -4.309 1 23.67 111 LYS A CA 1
ATOM 865 C C . LYS A 1 111 ? 18.016 -48.125 -3.502 1 23.67 111 LYS A C 1
ATOM 867 O O . LYS A 1 111 ? 18.844 -49 -3.752 1 23.67 111 LYS A O 1
ATOM 872 N N . LYS A 1 112 ? 18.75 -47.062 -3.059 1 23.03 112 LYS A N 1
ATOM 873 C CA . LYS A 1 112 ? 19.656 -47.5 -1.993 1 23.03 112 LYS A CA 1
ATOM 874 C C . LYS A 1 112 ? 18.891 -48.125 -0.834 1 23.03 112 LYS A C 1
ATOM 876 O O . LYS A 1 112 ? 17.844 -47.625 -0.44 1 23.03 112 LYS A O 1
ATOM 881 N N . LYS A 1 113 ? 19.156 -49.438 -0.489 1 21.23 113 LYS A N 1
ATOM 882 C CA . LYS A 1 113 ? 18.844 -50.188 0.727 1 21.23 113 LYS A CA 1
ATOM 883 C C . LYS A 1 113 ? 19.094 -49.344 1.971 1 21.23 113 LYS A C 1
ATOM 885 O O . LYS A 1 113 ? 20.203 -48.812 2.156 1 21.23 113 LYS A O 1
ATOM 890 N N . ARG A 1 114 ? 18 -48.719 2.574 1 20.69 114 ARG A N 1
ATOM 891 C CA . ARG A 1 114 ? 17.953 -48 3.842 1 20.69 114 ARG A CA 1
ATOM 892 C C . ARG A 1 114 ? 18.594 -48.812 4.957 1 20.69 114 ARG A C 1
ATOM 894 O O . ARG A 1 114 ? 18.125 -49.906 5.289 1 20.69 114 ARG A O 1
ATOM 901 N N . ASN A 1 115 ? 19.984 -48.969 5.051 1 19.45 115 ASN A N 1
ATOM 902 C CA . ASN A 1 115 ? 20.484 -49.344 6.367 1 19.45 115 ASN A CA 1
ATOM 903 C C . ASN A 1 115 ? 19.781 -48.562 7.48 1 19.45 115 ASN A C 1
ATOM 905 O O . ASN A 1 115 ? 19.312 -47.438 7.266 1 19.45 115 ASN A O 1
ATOM 909 N N . GLY A 1 116 ? 19.25 -49.219 8.555 1 19.61 116 GLY A N 1
ATOM 910 C CA . GLY A 1 116 ? 18.469 -48.969 9.742 1 19.61 116 GLY A CA 1
ATOM 911 C C . GLY A 1 116 ? 19.016 -47.844 10.594 1 19.61 116 GLY A C 1
ATOM 912 O O . GLY A 1 116 ? 20.047 -48 11.242 1 19.61 116 GLY A O 1
ATOM 913 N N . TYR A 1 117 ? 19.203 -46.656 10.062 1 17.36 117 TYR A N 1
ATOM 914 C CA . TYR A 1 117 ? 19.719 -45.594 10.93 1 17.36 117 TYR A CA 1
ATOM 915 C C . TYR A 1 117 ? 18.875 -45.438 12.18 1 17.36 117 TYR A C 1
ATOM 917 O O . TYR A 1 117 ? 17.641 -45.562 12.125 1 17.36 117 TYR A O 1
ATOM 925 N N . ARG A 1 118 ? 19.5 -45.719 13.336 1 20.33 118 ARG A N 1
ATOM 926 C CA . ARG A 1 118 ? 19.062 -45.562 14.719 1 20.33 118 ARG A CA 1
ATOM 927 C C . ARG A 1 118 ? 18.359 -44.219 14.906 1 20.33 118 ARG A C 1
ATOM 929 O O . ARG A 1 118 ? 18.734 -43.219 14.273 1 20.33 118 ARG A O 1
ATOM 936 N N . SER A 1 119 ? 17.109 -44.219 15.375 1 18.5 119 SER A N 1
ATOM 937 C CA . SER A 1 119 ? 16.125 -43.25 15.797 1 18.5 119 SER A CA 1
ATOM 938 C C . SER A 1 119 ? 16.734 -42.188 16.688 1 18.5 119 SER A C 1
ATOM 940 O O . SER A 1 119 ? 17.109 -42.469 17.828 1 18.5 119 SER A O 1
ATOM 942 N N . TYR A 1 120 ? 17.875 -41.469 16.203 1 18.14 120 TYR A N 1
ATOM 943 C CA . TYR A 1 120 ? 18.422 -40.469 17.125 1 18.14 120 TYR A CA 1
ATOM 944 C C . TYR A 1 120 ? 17.328 -39.562 17.656 1 18.14 120 TYR A C 1
ATOM 946 O O . TYR A 1 120 ? 16.375 -39.25 16.938 1 18.14 120 TYR A O 1
ATOM 954 N N . ASP A 1 121 ? 17.125 -39.594 19 1 20.72 121 ASP A N 1
ATOM 955 C CA . ASP A 1 121 ? 16.312 -38.875 19.953 1 20.72 121 ASP A CA 1
ATOM 956 C C . ASP A 1 121 ? 16.344 -37.375 19.672 1 20.72 121 ASP A C 1
ATOM 958 O O . ASP A 1 121 ? 17.312 -36.844 19.094 1 20.72 121 ASP A O 1
ATOM 962 N N . ARG A 1 122 ? 15.203 -36.75 19.688 1 19.56 122 ARG A N 1
ATOM 963 C CA . ARG A 1 122 ? 14.688 -35.406 19.484 1 19.56 122 ARG A CA 1
ATOM 964 C C . ARG A 1 122 ? 15.531 -34.375 20.219 1 19.56 122 ARG A C 1
ATOM 966 O O . ARG A 1 122 ? 15.398 -34.188 21.438 1 19.56 122 ARG A O 1
ATOM 973 N N . VAL A 1 123 ? 16.938 -34.312 19.922 1 19.34 123 VAL A N 1
ATOM 974 C CA . VAL A 1 123 ? 17.656 -33.281 20.656 1 19.34 123 VAL A CA 1
ATOM 975 C C . VAL A 1 123 ? 17 -31.922 20.406 1 19.34 123 VAL A C 1
ATOM 977 O O . VAL A 1 123 ? 16.484 -31.672 19.312 1 19.34 123 VAL A O 1
ATOM 980 N N . ASP A 1 124 ? 16.672 -31.188 21.5 1 21.91 124 ASP A N 1
ATOM 981 C CA . ASP A 1 124 ? 16.125 -29.859 21.812 1 21.91 124 ASP A CA 1
ATOM 982 C C . ASP A 1 124 ? 16.922 -28.766 21.109 1 21.91 124 ASP A C 1
ATOM 984 O O . ASP A 1 124 ? 18.109 -28.562 21.406 1 21.91 124 ASP A O 1
ATOM 988 N N . LEU A 1 125 ? 16.797 -28.734 19.766 1 18.56 125 LEU A N 1
ATOM 989 C CA . LEU A 1 125 ? 17.609 -27.891 18.906 1 18.56 125 LEU A CA 1
ATOM 990 C C . LEU A 1 125 ? 17.516 -26.422 19.328 1 18.56 125 LEU A C 1
ATOM 992 O O . LEU A 1 125 ? 16.453 -25.828 19.25 1 18.56 125 LEU A O 1
ATOM 996 N N . GLN A 1 126 ? 18.266 -26.109 20.438 1 20.16 126 GLN A N 1
ATOM 997 C CA . GLN A 1 126 ? 18.453 -24.719 20.844 1 20.16 126 GLN A CA 1
ATOM 998 C C . GLN A 1 126 ? 19.062 -23.891 19.719 1 20.16 126 GLN A C 1
ATOM 1000 O O . GLN A 1 126 ? 20.156 -24.188 19.25 1 20.16 126 GLN A O 1
ATOM 1005 N N . GLU A 1 127 ? 18.297 -23.469 18.812 1 18.06 127 GLU A N 1
ATOM 1006 C CA . GLU A 1 127 ? 18.656 -22.812 17.562 1 18.06 127 GLU A CA 1
ATOM 1007 C C . GLU A 1 127 ? 19.484 -21.547 17.828 1 18.06 127 GLU A C 1
ATOM 1009 O O . GLU A 1 127 ? 18.953 -20.5 18.188 1 18.06 127 GLU A O 1
ATOM 1014 N N . LYS A 1 128 ? 20.625 -21.703 18.625 1 19.3 128 LYS A N 1
ATOM 1015 C CA . LYS A 1 128 ? 21.406 -20.5 18.859 1 19.3 128 LYS A CA 1
ATOM 1016 C C . LYS A 1 128 ? 21.797 -19.812 17.547 1 19.3 128 LYS A C 1
ATOM 1018 O O . LYS A 1 128 ? 21.984 -20.484 16.531 1 19.3 128 LYS A O 1
ATOM 1023 N N . SER A 1 129 ? 21.672 -18.453 17.453 1 18.69 129 SER A N 1
ATOM 1024 C CA . SER A 1 129 ? 21.875 -17.359 16.516 1 18.69 129 SER A CA 1
ATOM 1025 C C . SER A 1 129 ? 23.297 -17.375 15.961 1 18.69 129 SER A C 1
ATOM 1027 O O . SER A 1 129 ? 24.25 -17.625 16.703 1 18.69 129 SER A O 1
ATOM 1029 N N . SER A 1 130 ? 23.438 -17.766 14.664 1 18.22 130 SER A N 1
ATOM 1030 C CA . SER A 1 130 ? 24.516 -17.906 13.688 1 18.22 130 SER A CA 1
ATOM 1031 C C . SER A 1 130 ? 25.375 -16.641 13.625 1 18.22 130 SER A C 1
ATOM 1033 O O . SER A 1 130 ? 24.859 -15.547 13.43 1 18.22 130 SER A O 1
ATOM 1035 N N . GLY A 1 131 ? 26.516 -16.625 14.375 1 18.73 131 GLY A N 1
ATOM 1036 C CA . GLY A 1 131 ? 27.578 -15.648 14.523 1 18.73 131 GLY A CA 1
ATOM 1037 C C . GLY A 1 131 ? 28.266 -15.305 13.211 1 18.73 131 GLY A C 1
ATOM 1038 O O . GLY A 1 131 ? 28.438 -16.172 12.344 1 18.73 131 GLY A O 1
ATOM 1039 N N . ASN A 1 132 ? 28.125 -14.055 12.664 1 19.36 132 ASN A N 1
ATOM 1040 C CA . ASN A 1 132 ? 28.562 -13.328 11.469 1 19.36 132 ASN A CA 1
ATOM 1041 C C . ASN A 1 132 ? 30.078 -13.406 11.289 1 19.36 132 ASN A C 1
ATOM 1043 O O . ASN A 1 132 ? 30.828 -12.992 12.172 1 19.36 132 ASN A O 1
ATOM 1047 N N . LEU A 1 133 ? 30.547 -14.477 10.648 1 19.03 133 LEU A N 1
ATOM 1048 C CA . LEU A 1 133 ? 31.969 -14.766 10.461 1 19.03 133 LEU A CA 1
ATOM 1049 C C . LEU A 1 133 ? 32.625 -13.703 9.594 1 19.03 133 LEU A C 1
ATOM 1051 O O . LEU A 1 133 ? 32.25 -13.5 8.438 1 19.03 133 LEU A O 1
ATOM 1055 N N . THR A 1 134 ? 33.031 -12.555 10.078 1 19.78 134 THR A N 1
ATOM 1056 C CA . THR A 1 134 ? 33.719 -11.469 9.391 1 19.78 134 THR A CA 1
ATOM 1057 C C . THR A 1 134 ? 35.062 -11.93 8.875 1 19.78 134 THR A C 1
ATOM 1059 O O . THR A 1 134 ? 35.969 -12.289 9.656 1 19.78 134 THR A O 1
ATOM 1062 N N . VAL A 1 135 ? 35.094 -12.703 7.754 1 18.22 135 VAL A N 1
ATOM 1063 C CA . VAL A 1 135 ? 36.312 -13.305 7.223 1 18.22 135 VAL A CA 1
ATOM 1064 C C . VAL A 1 135 ? 37.25 -12.211 6.727 1 18.22 135 VAL A C 1
ATOM 1066 O O . VAL A 1 135 ? 36.844 -11.359 5.922 1 18.22 135 VAL A O 1
ATOM 1069 N N . HIS A 1 136 ? 38.312 -11.883 7.418 1 18.69 136 HIS A N 1
ATOM 1070 C CA . HIS A 1 136 ? 39.375 -10.914 7.168 1 18.69 136 HIS A CA 1
ATOM 1071 C C . HIS A 1 136 ? 40.281 -11.367 6.02 1 18.69 136 HIS A C 1
ATOM 1073 O O . HIS A 1 136 ? 40.719 -12.516 5.984 1 18.69 136 HIS A O 1
ATOM 1079 N N . SER A 1 137 ? 40.062 -10.781 4.836 1 18.02 137 SER A N 1
ATOM 1080 C CA . SER A 1 137 ? 40.688 -10.969 3.527 1 18.02 137 SER A CA 1
ATOM 1081 C C . SER A 1 137 ? 42.188 -10.75 3.59 1 18.02 137 SER A C 1
ATOM 1083 O O . SER A 1 137 ? 42.656 -9.703 4.062 1 18.02 137 SER A O 1
ATOM 1085 N N . LEU A 1 138 ? 42.969 -11.852 3.633 1 18.2 138 LEU A N 1
ATOM 1086 C CA . LEU A 1 138 ? 44.438 -11.836 3.682 1 18.2 138 LEU A CA 1
ATOM 1087 C C . LEU A 1 138 ? 45.031 -11.391 2.344 1 18.2 138 LEU A C 1
ATOM 1089 O O . LEU A 1 138 ? 44.438 -11.633 1.291 1 18.2 138 LEU A O 1
ATOM 1093 N N . PRO A 1 139 ? 46.188 -10.656 2.217 1 19.34 139 PRO A N 1
ATOM 1094 C CA . PRO A 1 139 ? 46.906 -9.883 1.197 1 19.34 139 PRO A CA 1
ATOM 1095 C C . PRO A 1 139 ? 47.656 -10.773 0.207 1 19.34 139 PRO A C 1
ATOM 1097 O O . PRO A 1 139 ? 48.531 -11.547 0.607 1 19.34 139 PRO A O 1
ATOM 1100 N N . ALA A 1 140 ? 47 -11.367 -0.738 1 17.22 140 ALA A N 1
ATOM 1101 C CA . ALA A 1 140 ? 47.719 -12.281 -1.631 1 17.22 140 ALA A CA 1
ATOM 1102 C C . ALA A 1 140 ? 48.781 -11.547 -2.439 1 17.22 140 ALA A C 1
ATOM 1104 O O . ALA A 1 140 ? 48.531 -10.438 -2.922 1 17.22 140 ALA A O 1
ATOM 1105 N N . ASP A 1 141 ? 50 -12.039 -2.461 1 16.88 141 ASP A N 1
ATOM 1106 C CA . ASP A 1 141 ? 51.312 -11.664 -3.033 1 16.88 141 ASP A CA 1
ATOM 1107 C C . ASP A 1 141 ? 51.312 -11.867 -4.547 1 16.88 141 ASP A C 1
ATOM 1109 O O . ASP A 1 141 ? 50.562 -12.695 -5.074 1 16.88 141 ASP A O 1
ATOM 1113 N N . LYS A 1 142 ? 52.094 -11.086 -5.402 1 17.31 142 LYS A N 1
ATOM 1114 C CA . LYS A 1 142 ? 52.25 -10.555 -6.754 1 17.31 142 LYS A CA 1
ATOM 1115 C C . LYS A 1 142 ? 52.938 -11.586 -7.668 1 17.31 142 LYS A C 1
ATOM 1117 O O . LYS A 1 142 ? 53.281 -11.266 -8.805 1 17.31 142 LYS A O 1
ATOM 1122 N N . SER A 1 143 ? 53 -12.961 -7.332 1 15.66 143 SER A N 1
ATOM 1123 C CA . SER A 1 143 ? 54.219 -13.328 -8.031 1 15.66 143 SER A CA 1
ATOM 1124 C C . SER A 1 143 ? 54.031 -13.336 -9.539 1 15.66 143 SER A C 1
ATOM 1126 O O . SER A 1 143 ? 52.906 -13.172 -10.023 1 15.66 143 SER A O 1
ATOM 1128 N N . ASP A 1 144 ? 54.531 -14.492 -10.383 1 16.2 144 ASP A N 1
ATOM 1129 C CA . ASP A 1 144 ? 55.625 -14.695 -11.32 1 16.2 144 ASP A CA 1
ATOM 1130 C C . ASP A 1 144 ? 55.125 -14.938 -12.734 1 16.2 144 ASP A C 1
ATOM 1132 O O . ASP A 1 144 ? 55.781 -14.617 -13.719 1 16.2 144 ASP A O 1
ATOM 1136 N N . ARG A 1 145 ? 54 -15.734 -13.117 1 15.52 145 ARG A N 1
ATOM 1137 C CA . ARG A 1 145 ? 54.375 -16.766 -14.078 1 15.52 145 ARG A CA 1
ATOM 1138 C C . ARG A 1 145 ? 54.469 -16.188 -15.492 1 15.52 145 ARG A C 1
ATOM 1140 O O . ARG A 1 145 ? 53.75 -15.242 -15.828 1 15.52 145 ARG A O 1
ATOM 1147 N N . THR A 1 146 ? 55.344 -16.828 -16.453 1 17.33 146 THR A N 1
ATOM 1148 C CA . THR A 1 146 ? 56.125 -16.641 -17.656 1 17.33 146 THR A CA 1
ATOM 1149 C C . THR A 1 146 ? 55.312 -16.969 -18.891 1 17.33 146 THR A C 1
ATOM 1151 O O . THR A 1 146 ? 55.469 -16.328 -19.938 1 17.33 146 THR A O 1
ATOM 1154 N N . ASP A 1 147 ? 54.281 -17.953 -19.031 1 16.48 147 ASP A N 1
ATOM 1155 C CA . ASP A 1 147 ? 54.562 -18.875 -20.141 1 16.48 147 ASP A CA 1
ATOM 1156 C C . ASP A 1 147 ? 54 -18.328 -21.453 1 16.48 147 ASP A C 1
ATOM 1158 O O . ASP A 1 147 ? 52.906 -17.797 -21.5 1 16.48 147 ASP A O 1
ATOM 1162 N N . SER A 1 148 ? 54.812 -18.203 -22.562 1 18.5 148 SER A N 1
ATOM 1163 C CA . SER A 1 148 ? 54.781 -17.578 -23.875 1 18.5 148 SER A CA 1
ATOM 1164 C C . SER A 1 148 ? 54.031 -18.422 -24.875 1 18.5 148 SER A C 1
ATOM 1166 O O . SER A 1 148 ? 54 -18.094 -26.078 1 18.5 148 SER A O 1
ATOM 1168 N N . GLU A 1 149 ? 53.25 -19.5 -24.5 1 16.33 149 GLU A N 1
ATOM 1169 C CA . GLU A 1 149 ? 53.25 -20.469 -25.594 1 16.33 149 GLU A CA 1
ATOM 1170 C C . GLU A 1 149 ? 52.625 -19.859 -26.859 1 16.33 149 GLU A C 1
ATOM 1172 O O . GLU A 1 149 ? 52 -18.812 -26.797 1 16.33 149 GLU A O 1
ATOM 1177 N N . THR A 1 150 ? 51.906 -20.828 -27.688 1 18 150 THR A N 1
ATOM 1178 C CA . THR A 1 150 ? 51.969 -21.484 -28.984 1 18 150 THR A CA 1
ATOM 1179 C C . THR A 1 150 ? 50.906 -20.922 -29.922 1 18 150 THR A C 1
ATOM 1181 O O . THR A 1 150 ? 49.781 -20.641 -29.516 1 18 150 THR A O 1
ATOM 1184 N N . GLY A 1 151 ? 51.312 -20.391 -31.094 1 18.75 151 GLY A N 1
ATOM 1185 C CA . GLY A 1 151 ? 50.812 -19.594 -32.188 1 18.75 151 GLY A CA 1
ATOM 1186 C C . GLY A 1 151 ? 49.812 -20.359 -33.062 1 18.75 151 GLY A C 1
ATOM 1187 O O . GLY A 1 151 ? 49.469 -19.922 -34.156 1 18.75 151 GLY A O 1
ATOM 1188 N N . ASN A 1 152 ? 48.938 -21.266 -32.531 1 17.75 152 ASN A N 1
ATOM 1189 C CA . ASN A 1 152 ? 48.344 -22.141 -33.531 1 17.75 152 ASN A CA 1
ATOM 1190 C C . ASN A 1 152 ? 47.562 -21.359 -34.594 1 17.75 152 ASN A C 1
ATOM 1192 O O . ASN A 1 152 ? 47.094 -20.25 -34.312 1 17.75 152 ASN A O 1
ATOM 1196 N N . GLU A 1 153 ? 47.625 -21.906 -35.875 1 19.5 153 GLU A N 1
ATOM 1197 C CA . GLU A 1 153 ? 47.406 -21.719 -37.312 1 19.5 153 GLU A CA 1
ATOM 1198 C C . GLU A 1 153 ? 45.906 -21.578 -37.594 1 19.5 153 GLU A C 1
ATOM 1200 O O . GLU A 1 153 ? 45.062 -22.203 -36.938 1 19.5 153 GLU A O 1
ATOM 1205 N N . GLU A 1 154 ? 45.5 -20.656 -38.531 1 20.06 154 GLU A N 1
ATOM 1206 C CA . GLU A 1 154 ? 44.312 -19.891 -38.906 1 20.06 154 GLU A CA 1
ATOM 1207 C C . GLU A 1 154 ? 43.438 -20.719 -39.812 1 20.06 154 GLU A C 1
ATOM 1209 O O . GLU A 1 154 ? 42.469 -20.203 -40.406 1 20.06 154 GLU A O 1
ATOM 1214 N N . THR A 1 155 ? 43.312 -22.062 -39.719 1 19.67 155 THR A N 1
ATOM 1215 C CA . THR A 1 155 ? 42.719 -22.688 -40.906 1 19.67 155 THR A CA 1
ATOM 1216 C C . THR A 1 155 ? 41.312 -22.141 -41.156 1 19.67 155 THR A C 1
ATOM 1218 O O . THR A 1 155 ? 40.562 -21.906 -40.219 1 19.67 155 THR A O 1
ATOM 1221 N N . CYS A 1 156 ? 41.062 -21.578 -42.344 1 20.53 156 CYS A N 1
ATOM 1222 C CA . CYS A 1 156 ? 39.969 -20.828 -42.938 1 20.53 156 CYS A CA 1
ATOM 1223 C C . CYS A 1 156 ? 38.719 -21.703 -43.156 1 20.53 156 CYS A C 1
ATOM 1225 O O . CYS A 1 156 ? 38.469 -22.141 -44.281 1 20.53 156 CYS A O 1
ATOM 1227 N N . GLN A 1 157 ? 38.375 -22.672 -42.281 1 19.84 157 GLN A N 1
ATOM 1228 C CA . GLN A 1 157 ? 37.375 -23.641 -42.719 1 19.84 157 GLN A CA 1
ATOM 1229 C C . GLN A 1 157 ? 36.094 -22.953 -43.156 1 19.84 157 GLN A C 1
ATOM 1231 O O . GLN A 1 157 ? 35.781 -21.859 -42.688 1 19.84 157 GLN A O 1
ATOM 1236 N N . GLU A 1 158 ? 35.625 -23.344 -44.406 1 22.38 158 GLU A N 1
ATOM 1237 C CA . GLU A 1 158 ? 34.438 -23.156 -45.25 1 22.38 158 GLU A CA 1
ATOM 1238 C C . GLU A 1 158 ? 33.156 -23.234 -44.438 1 22.38 158 GLU A C 1
ATOM 1240 O O . GLU A 1 158 ? 32.969 -24.172 -43.656 1 22.38 158 GLU A O 1
ATOM 1245 N N . GLY A 1 159 ? 32.531 -22.125 -44.188 1 21.19 159 GLY A N 1
ATOM 1246 C CA . GLY A 1 159 ? 31.469 -21.844 -43.281 1 21.19 159 GLY A CA 1
ATOM 1247 C C . GLY A 1 159 ? 30.188 -22.578 -43.594 1 21.19 159 GLY A C 1
ATOM 1248 O O . GLY A 1 159 ? 29.438 -22.188 -44.469 1 21.19 159 GLY A O 1
ATOM 1249 N N . GLN A 1 160 ? 30.25 -23.984 -43.906 1 21.59 160 GLN A N 1
ATOM 1250 C CA . GLN A 1 160 ? 28.969 -24.656 -44.062 1 21.59 160 GLN A CA 1
ATOM 1251 C C . GLN A 1 160 ? 27.938 -24.125 -43.062 1 21.59 160 GLN A C 1
ATOM 1253 O O . GLN A 1 160 ? 28.25 -23.969 -41.875 1 21.59 160 GLN A O 1
ATOM 1258 N N . ALA A 1 161 ? 27.016 -23.422 -43.625 1 23.28 161 ALA A N 1
ATOM 1259 C CA . ALA A 1 161 ? 25.891 -22.906 -42.844 1 23.28 161 ALA A CA 1
ATOM 1260 C C . ALA A 1 161 ? 25.344 -23.969 -41.906 1 23.28 161 ALA A C 1
ATOM 1262 O O . ALA A 1 161 ? 24.672 -24.906 -42.344 1 23.28 161 ALA A O 1
ATOM 1263 N N . LYS A 1 162 ? 26.172 -24.578 -41.125 1 24.45 162 LYS A N 1
ATOM 1264 C CA . LYS A 1 162 ? 25.766 -25.531 -40.094 1 24.45 162 LYS A CA 1
ATOM 1265 C C . LYS A 1 162 ? 24.484 -25.062 -39.375 1 24.45 162 LYS A C 1
ATOM 1267 O O . LYS A 1 162 ? 24.438 -23.953 -38.844 1 24.45 162 LYS A O 1
ATOM 1272 N N . TRP A 1 163 ? 23.359 -25.594 -39.938 1 24.81 163 TRP A N 1
ATOM 1273 C CA . TRP A 1 163 ? 22.172 -25.672 -39.094 1 24.81 163 TRP A CA 1
ATOM 1274 C C . TRP A 1 163 ? 22.562 -25.797 -37.594 1 24.81 163 TRP A C 1
ATOM 1276 O O . TRP A 1 163 ? 23.188 -26.766 -37.188 1 24.81 163 TRP A O 1
ATOM 1286 N N . ASN A 1 164 ? 23.031 -24.766 -37.125 1 26.55 164 ASN A N 1
ATOM 1287 C CA . ASN A 1 164 ? 23.453 -24.734 -35.75 1 26.55 164 ASN A CA 1
ATOM 1288 C C . ASN A 1 164 ? 22.656 -25.719 -34.906 1 26.55 164 ASN A C 1
ATOM 1290 O O . ASN A 1 164 ? 21.453 -25.906 -35.094 1 26.55 164 ASN A O 1
ATOM 1294 N N . SER A 1 165 ? 23.141 -26.703 -34.344 1 26.16 165 SER A N 1
ATOM 1295 C CA . SER A 1 165 ? 22.734 -27.703 -33.344 1 26.16 165 SER A CA 1
ATOM 1296 C C . SER A 1 165 ? 21.5 -27.25 -32.562 1 26.16 165 SER A C 1
ATOM 1298 O O . SER A 1 165 ? 21.141 -26.062 -32.625 1 26.16 165 SER A O 1
ATOM 1300 N N . GLU A 1 166 ? 20.922 -28.219 -31.656 1 29.83 166 GLU A N 1
ATOM 1301 C CA . GLU A 1 166 ? 20 -28.703 -30.625 1 29.83 166 GLU A CA 1
ATOM 1302 C C . GLU A 1 166 ? 19.781 -27.656 -29.531 1 29.83 166 GLU A C 1
ATOM 1304 O O . GLU A 1 166 ? 20.625 -27.484 -28.656 1 29.83 166 GLU A O 1
ATOM 1309 N N . GLN A 1 167 ? 19.578 -26.594 -29.781 1 35.19 167 GLN A N 1
ATOM 1310 C CA . GLN A 1 167 ? 19.125 -25.953 -28.562 1 35.19 167 GLN A CA 1
ATOM 1311 C C . GLN A 1 167 ? 18.281 -26.906 -27.719 1 35.19 167 GLN A C 1
ATOM 1313 O O . GLN A 1 167 ? 17.203 -27.328 -28.141 1 35.19 167 GLN A O 1
ATOM 1318 N N . GLU A 1 168 ? 18.766 -27.984 -27.141 1 39.72 168 GLU A N 1
ATOM 1319 C CA . GLU A 1 168 ? 18.156 -28.859 -26.125 1 39.72 168 GLU A CA 1
ATOM 1320 C C . GLU A 1 168 ? 17.016 -28.156 -25.406 1 39.72 168 GLU A C 1
ATOM 1322 O O . GLU A 1 168 ? 17.234 -27.156 -24.719 1 39.72 168 GLU A O 1
ATOM 1327 N N . ASP A 1 169 ? 15.883 -28.078 -25.984 1 53.03 169 ASP A N 1
ATOM 1328 C CA . ASP A 1 169 ? 14.672 -27.609 -25.297 1 53.03 169 ASP A CA 1
ATOM 1329 C C . ASP A 1 169 ? 14.742 -27.906 -23.797 1 53.03 169 ASP A C 1
ATOM 1331 O O . ASP A 1 169 ? 15.07 -29.031 -23.406 1 53.03 169 ASP A O 1
ATOM 1335 N N . ILE A 1 170 ? 14.688 -26.875 -22.922 1 71.81 170 ILE A N 1
ATOM 1336 C CA . ILE A 1 170 ? 14.68 -26.984 -21.469 1 71.81 170 ILE A CA 1
ATOM 1337 C C . ILE A 1 170 ? 13.578 -27.953 -21.031 1 71.81 170 ILE A C 1
ATOM 1339 O O . ILE A 1 170 ? 12.578 -28.109 -21.734 1 71.81 170 ILE A O 1
ATOM 1343 N N . GLU A 1 171 ? 13.945 -28.953 -20.312 1 86.19 171 GLU A N 1
ATOM 1344 C CA . GLU A 1 171 ? 13.062 -29.969 -19.766 1 86.19 171 GLU A CA 1
ATOM 1345 C C . GLU A 1 171 ? 11.656 -29.422 -19.531 1 86.19 171 GLU A C 1
ATOM 1347 O O . GLU A 1 171 ? 10.672 -30.094 -19.828 1 86.19 171 GLU A O 1
ATOM 1352 N N . ALA A 1 172 ? 11.547 -28.234 -19.266 1 92.31 172 ALA A N 1
ATOM 1353 C CA . ALA A 1 172 ? 10.266 -27.609 -18.969 1 92.31 172 ALA A CA 1
ATOM 1354 C C . ALA A 1 172 ? 9.43 -27.422 -20.234 1 92.31 172 ALA A C 1
ATOM 1356 O O . ALA A 1 172 ? 8.219 -27.641 -20.219 1 92.31 172 ALA A O 1
ATOM 1357 N N . ASP A 1 173 ? 10.039 -27.047 -21.344 1 94.12 173 ASP A N 1
ATOM 1358 C CA . ASP A 1 173 ? 9.352 -26.859 -22.625 1 94.12 173 ASP A CA 1
ATOM 1359 C C . ASP A 1 173 ? 8.789 -28.188 -23.141 1 94.12 173 ASP A C 1
ATOM 1361 O O . ASP A 1 173 ? 7.656 -28.234 -23.625 1 94.12 173 ASP A O 1
ATOM 1365 N N . ARG A 1 174 ? 9.57 -29.156 -23 1 94.56 174 ARG A N 1
ATOM 1366 C CA . ARG A 1 174 ? 9.148 -30.469 -23.438 1 94.56 174 ARG A CA 1
ATOM 1367 C C . ARG A 1 174 ? 7.969 -30.984 -22.625 1 94.56 174 ARG A C 1
ATOM 1369 O O . ARG A 1 174 ? 7.035 -31.578 -23.172 1 94.56 174 ARG A O 1
ATOM 1376 N N . LEU A 1 175 ? 8.094 -30.734 -21.391 1 96.12 175 LEU A N 1
ATOM 1377 C CA . LEU A 1 175 ? 7.016 -31.203 -20.516 1 96.12 175 LEU A CA 1
ATOM 1378 C C . LEU A 1 175 ? 5.695 -30.516 -20.875 1 96.12 175 LEU A C 1
ATOM 1380 O O . LEU A 1 175 ? 4.656 -31.172 -20.938 1 96.12 175 LEU A O 1
ATOM 1384 N N . PHE A 1 176 ? 5.742 -29.25 -21.078 1 97.62 176 PHE A N 1
ATOM 1385 C CA . PHE A 1 176 ? 4.5 -28.547 -21.406 1 97.62 176 PHE A CA 1
ATOM 1386 C C . PHE A 1 176 ? 3.961 -29.016 -22.75 1 97.62 176 PHE A C 1
ATOM 1388 O O . PHE A 1 176 ? 2.754 -29.219 -22.906 1 97.62 176 PHE A O 1
ATOM 1395 N N . SER A 1 177 ? 4.84 -29.125 -23.703 1 96.94 177 SER A N 1
ATOM 1396 C CA . SER A 1 177 ? 4.434 -29.656 -25 1 96.94 177 SER A CA 1
ATOM 1397 C C . SER A 1 177 ? 3.775 -31.031 -24.859 1 96.94 177 SER A C 1
ATOM 1399 O O . SER A 1 177 ? 2.775 -31.312 -25.516 1 96.94 177 SER A O 1
ATOM 1401 N N . TRP A 1 178 ? 4.371 -31.781 -23.984 1 96 178 TRP A N 1
ATOM 1402 C CA . TRP A 1 178 ? 3.818 -33.094 -23.703 1 96 178 TRP A CA 1
ATOM 1403 C C . TRP A 1 178 ? 2.436 -33 -23.078 1 96 178 TRP A C 1
ATOM 1405 O O . TRP A 1 178 ? 1.516 -33.719 -23.453 1 96 178 TRP A O 1
ATOM 1415 N N . LEU A 1 179 ? 2.244 -32.094 -22.172 1 97.31 179 LEU A N 1
ATOM 1416 C CA . LEU A 1 179 ? 1.013 -31.922 -21.406 1 97.31 179 LEU A CA 1
ATOM 1417 C C . LEU A 1 179 ? -0.156 -31.594 -22.328 1 97.31 179 LEU A C 1
ATOM 1419 O O . LEU A 1 179 ? -1.267 -32.094 -22.141 1 97.31 179 LEU A O 1
ATOM 1423 N N . ILE A 1 180 ? 0.108 -30.828 -23.391 1 97.69 180 ILE A N 1
ATOM 1424 C CA . ILE A 1 180 ? -1.015 -30.359 -24.203 1 97.69 180 ILE A CA 1
ATOM 1425 C C . ILE A 1 180 ? -0.955 -31.016 -25.578 1 97.69 180 ILE A C 1
ATOM 1427 O O . ILE A 1 180 ? -1.61 -30.562 -26.516 1 97.69 180 ILE A O 1
ATOM 1431 N N . SER A 1 181 ? -0.114 -31.953 -25.688 1 96.25 181 SER A N 1
ATOM 1432 C CA . SER A 1 181 ? -0.069 -32.688 -26.953 1 96.25 181 SER A CA 1
ATOM 1433 C C . SER A 1 181 ? -1.449 -33.188 -27.344 1 96.25 181 SER A C 1
ATOM 1435 O O . SER A 1 181 ? -2.191 -33.688 -26.5 1 96.25 181 SER A O 1
ATOM 1437 N N . PRO A 1 182 ? -1.841 -33.094 -28.547 1 96.31 182 PRO A N 1
ATOM 1438 C CA . PRO A 1 182 ? -1.045 -32.781 -29.734 1 96.31 182 PRO A CA 1
ATOM 1439 C C . PRO A 1 182 ? -1.065 -31.312 -30.109 1 96.31 182 PRO A C 1
ATOM 1441 O O . PRO A 1 182 ? -0.558 -30.922 -31.156 1 96.31 182 PRO A O 1
ATOM 1444 N N . VAL A 1 183 ? -1.601 -30.5 -29.281 1 96.62 183 VAL A N 1
ATOM 1445 C CA . VAL A 1 183 ? -1.648 -29.078 -29.562 1 96.62 183 VAL A CA 1
ATOM 1446 C C . VAL A 1 183 ? -0.26 -28.469 -29.391 1 96.62 183 VAL A C 1
ATOM 1448 O O . VAL A 1 183 ? 0.419 -28.734 -28.391 1 96.62 183 VAL A O 1
ATOM 1451 N N . LYS A 1 184 ? 0.116 -27.641 -30.297 1 96.81 184 LYS A N 1
ATOM 1452 C CA . LYS A 1 184 ? 1.401 -26.953 -30.188 1 96.81 184 LYS A CA 1
ATOM 1453 C C . LYS A 1 184 ? 1.316 -25.781 -29.219 1 96.81 184 LYS A C 1
ATOM 1455 O O . LYS A 1 184 ? 0.334 -25.031 -29.219 1 96.81 184 LYS A O 1
ATOM 1460 N N . PRO A 1 185 ? 2.336 -25.578 -28.469 1 97 185 PRO A N 1
ATOM 1461 C CA . PRO A 1 185 ? 2.316 -24.5 -27.484 1 97 185 PRO A CA 1
ATOM 1462 C C . PRO A 1 185 ? 2.066 -23.125 -28.125 1 97 185 PRO A C 1
ATOM 1464 O O . PRO A 1 185 ? 1.313 -22.328 -27.578 1 97 185 PRO A O 1
ATOM 1467 N N . GLY A 1 186 ? 2.689 -22.828 -29.188 1 96.75 186 GLY A N 1
ATOM 1468 C CA . GLY A 1 186 ? 2.467 -21.547 -29.859 1 96.75 186 GLY A CA 1
ATOM 1469 C C . GLY A 1 186 ? 1.004 -21.281 -30.172 1 96.75 186 GLY A C 1
ATOM 1470 O O . GLY A 1 186 ? 0.501 -20.188 -29.906 1 96.75 186 GLY A O 1
ATOM 1471 N N . LYS A 1 187 ? 0.343 -22.25 -30.703 1 97 187 LYS A N 1
ATOM 1472 C CA . LYS A 1 187 ? -1.078 -22.141 -31.016 1 97 187 LYS A CA 1
ATOM 1473 C C . LYS A 1 187 ? -1.915 -22 -29.75 1 97 187 LYS A C 1
ATOM 1475 O O . LYS A 1 187 ? -2.879 -21.234 -29.719 1 97 187 LYS A O 1
ATOM 1480 N N . PHE A 1 188 ? -1.535 -22.719 -28.812 1 98.06 188 PHE A N 1
ATOM 1481 C CA . PHE A 1 188 ? -2.24 -22.672 -27.547 1 98.06 188 PHE A CA 1
ATOM 1482 C C . PHE A 1 188 ? -2.248 -21.25 -26.984 1 98.06 188 PHE A C 1
ATOM 1484 O O . PHE A 1 188 ? -3.301 -20.734 -26.609 1 98.06 188 PHE A O 1
ATOM 1491 N N . PHE A 1 189 ? -1.136 -20.641 -26.984 1 97.38 189 PHE A N 1
ATOM 1492 C CA . PHE A 1 189 ? -1.027 -19.328 -26.359 1 97.38 189 PHE A CA 1
ATOM 1493 C C . PHE A 1 189 ? -1.628 -18.234 -27.25 1 97.38 189 PHE A C 1
ATOM 1495 O O . PHE A 1 189 ? -2.117 -17.219 -26.75 1 97.38 189 PHE A O 1
ATOM 1502 N N . SER A 1 190 ? -1.652 -18.422 -28.484 1 96.12 190 SER A N 1
ATOM 1503 C CA . SER A 1 190 ? -2.225 -17.438 -29.391 1 96.12 190 SER A CA 1
ATOM 1504 C C . SER A 1 190 ? -3.746 -17.531 -29.422 1 96.12 190 SER A C 1
ATOM 1506 O O . SER A 1 190 ? -4.434 -16.5 -29.438 1 96.12 190 SER A O 1
ATOM 1508 N N . ASP A 1 191 ? -4.289 -18.812 -29.281 1 97 191 ASP A N 1
ATOM 1509 C CA . ASP A 1 191 ? -5.695 -19 -29.625 1 97 191 ASP A CA 1
ATOM 1510 C C . ASP A 1 191 ? -6.508 -19.391 -28.391 1 97 191 ASP A C 1
ATOM 1512 O O . ASP A 1 191 ? -7.738 -19.281 -28.391 1 97 191 ASP A O 1
ATOM 1516 N N . VAL A 1 192 ? -5.828 -19.828 -27.344 1 97.69 192 VAL A N 1
ATOM 1517 C CA . VAL A 1 192 ? -6.602 -20.469 -26.297 1 97.69 192 VAL A CA 1
ATOM 1518 C C . VAL A 1 192 ? -6.324 -19.797 -24.953 1 97.69 192 VAL A C 1
ATOM 1520 O O . VAL A 1 192 ? -7.254 -19.438 -24.234 1 97.69 192 VAL A O 1
ATOM 1523 N N . TRP A 1 193 ? -5.09 -19.5 -24.688 1 98.06 193 TRP A N 1
ATOM 1524 C CA . TRP A 1 193 ? -4.621 -19.016 -23.391 1 98.06 193 TRP A CA 1
ATOM 1525 C C . TRP A 1 193 ? -5.426 -17.797 -22.938 1 98.06 193 TRP A C 1
ATOM 1527 O O . TRP A 1 193 ? -5.434 -16.766 -23.609 1 98.06 193 TRP A O 1
ATOM 1537 N N . GLU A 1 194 ? -6.141 -17.922 -21.828 1 97.31 194 GLU A N 1
ATOM 1538 C CA . GLU A 1 194 ? -6.934 -16.906 -21.156 1 97.31 194 GLU A CA 1
ATOM 1539 C C . GLU A 1 194 ? -8.125 -16.469 -22 1 97.31 194 GLU A C 1
ATOM 1541 O O . GLU A 1 194 ? -8.664 -15.383 -21.812 1 97.31 194 GLU A O 1
ATOM 1546 N N . GLN A 1 195 ? -8.477 -17.281 -23 1 96.06 195 GLN A N 1
ATOM 1547 C CA . GLN A 1 195 ? -9.555 -16.906 -23.891 1 96.06 195 GLN A CA 1
ATOM 1548 C C . GLN A 1 195 ? -10.695 -17.922 -23.859 1 96.06 195 GLN A C 1
ATOM 1550 O O . GLN A 1 195 ? -11.852 -17.562 -23.656 1 96.06 195 GLN A O 1
ATOM 1555 N N . LYS A 1 196 ? -10.297 -19.156 -24.047 1 96.94 196 LYS A N 1
ATOM 1556 C CA . LYS A 1 196 ? -11.328 -20.188 -24.109 1 96.94 196 LYS A CA 1
ATOM 1557 C C . LYS A 1 196 ? -10.781 -21.531 -23.641 1 96.94 196 LYS A C 1
ATOM 1559 O O . LYS A 1 196 ? -9.57 -21.719 -23.547 1 96.94 196 LYS A O 1
ATOM 1564 N N . PRO A 1 197 ? -11.672 -22.484 -23.266 1 98.06 197 PRO A N 1
ATOM 1565 C CA . PRO A 1 197 ? -11.234 -23.797 -22.812 1 98.06 197 PRO A CA 1
ATOM 1566 C C . PRO A 1 197 ? -10.656 -24.656 -23.938 1 98.06 197 PRO A C 1
ATOM 1568 O O . PRO A 1 197 ? -10.93 -24.391 -25.125 1 98.06 197 PRO A O 1
ATOM 1571 N N . LEU A 1 198 ? -9.852 -25.609 -23.578 1 98.56 198 LEU A N 1
ATOM 1572 C CA . LEU A 1 198 ? -9.266 -26.578 -24.5 1 98.56 198 LEU A CA 1
ATOM 1573 C C . LEU A 1 198 ? -9.469 -28 -23.984 1 98.56 198 LEU A C 1
ATOM 1575 O O . LEU A 1 198 ? -9.125 -28.312 -22.844 1 98.56 198 LEU A O 1
ATOM 1579 N N . LEU A 1 199 ? -10.117 -28.828 -24.781 1 98.31 199 LEU A N 1
ATOM 1580 C CA . LEU A 1 199 ? -10.328 -30.234 -24.469 1 98.31 199 LEU A CA 1
ATOM 1581 C C . LEU A 1 199 ? -9.453 -31.125 -25.344 1 98.31 199 LEU A C 1
ATOM 1583 O O . LEU A 1 199 ? -9.531 -31.047 -26.578 1 98.31 199 LEU A O 1
ATOM 1587 N N . ILE A 1 200 ? -8.633 -31.922 -24.719 1 97.94 200 ILE A N 1
ATOM 1588 C CA . ILE A 1 200 ? -7.793 -32.875 -25.438 1 97.94 200 ILE A CA 1
ATOM 1589 C C . ILE A 1 200 ? -8.188 -34.281 -25.062 1 97.94 200 ILE A C 1
ATOM 1591 O O . ILE A 1 200 ? -7.977 -34.719 -23.922 1 97.94 200 ILE A O 1
ATOM 1595 N N . LYS A 1 201 ? -8.719 -35 -25.953 1 96.25 201 LYS A N 1
ATOM 1596 C CA . LYS A 1 201 ? -9.031 -36.406 -25.812 1 96.25 201 LYS A CA 1
ATOM 1597 C C . LYS A 1 201 ? -8.023 -37.281 -26.594 1 96.25 201 LYS A C 1
ATOM 1599 O O . LYS A 1 201 ? -7.934 -37.188 -27.812 1 96.25 201 LYS A O 1
ATOM 1604 N N . ARG A 1 202 ? -7.309 -38.156 -25.891 1 90.94 202 ARG A N 1
ATOM 1605 C CA . ARG A 1 202 ? -6.211 -38.844 -26.547 1 90.94 202 ARG A CA 1
ATOM 1606 C C . ARG A 1 202 ? -6.57 -40.312 -26.766 1 90.94 202 ARG A C 1
ATOM 1608 O O . ARG A 1 202 ? -5.902 -41.031 -27.547 1 90.94 202 ARG A O 1
ATOM 1615 N N . HIS A 1 203 ? -7.566 -40.844 -26.156 1 91.81 203 HIS A N 1
ATOM 1616 C CA . HIS A 1 203 ? -7.926 -42.25 -26.219 1 91.81 203 HIS A CA 1
ATOM 1617 C C . HIS A 1 203 ? -6.734 -43.125 -25.859 1 91.81 203 HIS A C 1
ATOM 1619 O O . HIS A 1 203 ? -6.504 -44.156 -26.5 1 91.81 203 HIS A O 1
ATOM 1625 N N . HIS A 1 204 ? -5.84 -42.688 -25.109 1 93.25 204 HIS A N 1
ATOM 1626 C CA . HIS A 1 204 ? -4.688 -43.375 -24.531 1 93.25 204 HIS A CA 1
ATOM 1627 C C . HIS A 1 204 ? -4.73 -43.312 -23.016 1 93.25 204 HIS A C 1
ATOM 1629 O O . HIS A 1 204 ? -4.102 -42.469 -22.391 1 93.25 204 HIS A O 1
ATOM 1635 N N . LEU A 1 205 ? -5.246 -44.344 -22.469 1 92.19 205 LEU A N 1
ATOM 1636 C CA . LEU A 1 205 ? -5.621 -44.375 -21.062 1 92.19 205 LEU A CA 1
ATOM 1637 C C . LEU A 1 205 ? -4.391 -44.25 -20.172 1 92.19 205 LEU A C 1
ATOM 1639 O O . LEU A 1 205 ? -4.492 -43.812 -19.016 1 92.19 205 LEU A O 1
ATOM 1643 N N . THR A 1 206 ? -3.223 -44.625 -20.641 1 94.06 206 THR A N 1
ATOM 1644 C CA . THR A 1 206 ? -2.035 -44.656 -19.797 1 94.06 206 THR A CA 1
ATOM 1645 C C . THR A 1 206 ? -1.144 -43.438 -20.078 1 94.06 206 THR A C 1
ATOM 1647 O O . THR A 1 206 ? -0.001 -43.375 -19.609 1 94.06 206 THR A O 1
ATOM 1650 N N . TYR A 1 207 ? -1.645 -42.5 -20.812 1 93.88 207 TYR A N 1
ATOM 1651 C CA . TYR A 1 207 ? -0.845 -41.375 -21.234 1 93.88 207 TYR A CA 1
ATOM 1652 C C . TYR A 1 207 ? -0.323 -40.594 -20.031 1 93.88 207 TYR A C 1
ATOM 1654 O O . TYR A 1 207 ? 0.813 -40.125 -20.047 1 93.88 207 TYR A O 1
ATOM 1662 N N . ASN A 1 208 ? -1.09 -40.469 -19 1 93.56 208 ASN A N 1
ATOM 1663 C CA . ASN A 1 208 ? -0.745 -39.656 -17.844 1 93.56 208 ASN A CA 1
ATOM 1664 C C . ASN A 1 208 ? -0.208 -40.5 -16.688 1 93.56 208 ASN A C 1
ATOM 1666 O O . ASN A 1 208 ? -0.091 -40 -15.562 1 93.56 208 ASN A O 1
ATOM 1670 N N . ASP A 1 209 ? 0.11 -41.656 -16.969 1 92.44 209 ASP A N 1
ATOM 1671 C CA . ASP A 1 209 ? 0.632 -42.531 -15.922 1 92.44 209 ASP A CA 1
ATOM 1672 C C . ASP A 1 209 ? 1.95 -42 -15.367 1 92.44 209 ASP A C 1
ATOM 1674 O O . ASP A 1 209 ? 2.721 -41.375 -16.078 1 92.44 209 ASP A O 1
ATOM 1678 N N . GLY A 1 210 ? 2.146 -42.281 -14.102 1 92.75 210 GLY A N 1
ATOM 1679 C CA . GLY A 1 210 ? 3.434 -41.938 -13.508 1 92.75 210 GLY A CA 1
ATOM 1680 C C . GLY A 1 210 ? 3.402 -40.688 -12.664 1 92.75 210 GLY A C 1
ATOM 1681 O O . GLY A 1 210 ? 4.277 -40.469 -11.828 1 92.75 210 GLY A O 1
ATOM 1682 N N . TRP A 1 211 ? 2.451 -39.906 -12.875 1 95.38 211 TRP A N 1
ATOM 1683 C CA . TRP A 1 211 ? 2.414 -38.656 -12.125 1 95.38 211 TRP A CA 1
ATOM 1684 C C . TRP A 1 211 ? 1.832 -38.844 -10.734 1 95.38 211 TRP A C 1
ATOM 1686 O O . TRP A 1 211 ? 2.33 -38.312 -9.75 1 95.38 211 TRP A O 1
ATOM 1696 N N . PHE A 1 212 ? 0.755 -39.594 -10.68 1 97.62 212 PHE A N 1
ATOM 1697 C CA . PHE A 1 212 ? 0.122 -39.875 -9.391 1 97.62 212 PHE A CA 1
ATOM 1698 C C . PHE A 1 212 ? -0.907 -41 -9.531 1 97.62 212 PHE A C 1
ATOM 1700 O O . PHE A 1 212 ? -1.408 -41.25 -10.633 1 97.62 212 PHE A O 1
ATOM 1707 N N . SER A 1 213 ? -1.205 -41.656 -8.477 1 97.69 213 SER A N 1
ATOM 1708 C CA . SER A 1 213 ? -2.174 -42.75 -8.492 1 97.69 213 SER A CA 1
ATOM 1709 C C . SER A 1 213 ? -2.844 -42.906 -7.133 1 97.69 213 SER A C 1
ATOM 1711 O O . SER A 1 213 ? -2.35 -42.406 -6.125 1 97.69 213 SER A O 1
ATOM 1713 N N . THR A 1 214 ? -3.979 -43.594 -7.184 1 97.75 214 THR A N 1
ATOM 1714 C CA . THR A 1 214 ? -4.66 -43.906 -5.934 1 97.75 214 THR A CA 1
ATOM 1715 C C . THR A 1 214 ? -3.775 -44.75 -5.027 1 97.75 214 THR A C 1
ATOM 1717 O O . THR A 1 214 ? -3.779 -44.594 -3.807 1 97.75 214 THR A O 1
ATOM 1720 N N . LYS A 1 215 ? -3.049 -45.625 -5.633 1 97.44 215 LYS A N 1
ATOM 1721 C CA . LYS A 1 215 ? -2.115 -46.469 -4.871 1 97.44 215 LYS A CA 1
ATOM 1722 C C . LYS A 1 215 ? -1.089 -45.594 -4.141 1 97.44 215 LYS A C 1
ATOM 1724 O O . LYS A 1 215 ? -0.786 -45.844 -2.973 1 97.44 215 LYS A O 1
ATOM 1729 N N . GLU A 1 216 ? -0.572 -44.656 -4.828 1 97.5 216 GLU A N 1
ATOM 1730 C CA . GLU A 1 216 ? 0.387 -43.75 -4.203 1 97.5 216 GLU A CA 1
ATOM 1731 C C . GLU A 1 216 ? -0.26 -42.938 -3.068 1 97.5 216 GLU A C 1
ATOM 1733 O O . GLU A 1 216 ? 0.369 -42.688 -2.037 1 97.5 216 GLU A O 1
ATOM 1738 N N . LEU A 1 217 ? -1.478 -42.531 -3.252 1 98.06 217 LEU A N 1
ATOM 1739 C CA . LEU A 1 217 ? -2.189 -41.812 -2.191 1 98.06 217 LEU A CA 1
ATOM 1740 C C . LEU A 1 217 ? -2.275 -42.688 -0.933 1 98.06 217 LEU A C 1
ATOM 1742 O O . LEU A 1 217 ? -1.998 -42.188 0.17 1 98.06 217 LEU A O 1
ATOM 1746 N N . ASP A 1 218 ? -2.643 -43.875 -1.169 1 97.81 218 ASP A N 1
ATOM 1747 C CA . ASP A 1 218 ? -2.738 -44.812 -0.04 1 97.81 218 ASP A CA 1
ATOM 1748 C C . ASP A 1 218 ? -1.397 -44.938 0.681 1 97.81 218 ASP A C 1
ATOM 1750 O O . ASP A 1 218 ? -1.344 -44.906 1.912 1 97.81 218 ASP A O 1
ATOM 1754 N N . THR A 1 219 ? -0.35 -45.094 -0.092 1 98.12 219 THR A N 1
ATOM 1755 C CA . THR A 1 219 ? 0.992 -45.219 0.466 1 98.12 219 THR A CA 1
ATOM 1756 C C . THR A 1 219 ? 1.358 -43.969 1.264 1 98.12 219 THR A C 1
ATOM 1758 O O . THR A 1 219 ? 1.897 -44.062 2.367 1 98.12 219 THR A O 1
ATOM 1761 N N . ILE A 1 220 ? 1.061 -42.812 0.761 1 98.12 220 ILE A N 1
ATOM 1762 C CA . ILE A 1 220 ? 1.378 -41.531 1.401 1 98.12 220 ILE A CA 1
ATOM 1763 C C . ILE A 1 220 ? 0.622 -41.406 2.725 1 98.12 220 ILE A C 1
ATOM 1765 O O . ILE A 1 220 ? 1.195 -41.031 3.74 1 98.12 220 ILE A O 1
ATOM 1769 N N . LEU A 1 221 ? -0.642 -41.781 2.725 1 97.44 221 LEU A N 1
ATOM 1770 C CA . LEU A 1 221 ? -1.457 -41.688 3.932 1 97.44 221 LEU A CA 1
ATOM 1771 C C . LEU A 1 221 ? -0.893 -42.594 5.035 1 97.44 221 LEU A C 1
ATOM 1773 O O . LEU A 1 221 ? -1 -42.25 6.219 1 97.44 221 LEU A O 1
ATOM 1777 N N . ARG A 1 222 ? -0.323 -43.719 4.59 1 97 222 ARG A N 1
ATOM 1778 C CA . ARG A 1 222 ? 0.165 -44.688 5.555 1 97 222 ARG A CA 1
ATOM 1779 C C . ARG A 1 222 ? 1.571 -44.344 6.027 1 97 222 ARG A C 1
ATOM 1781 O O . ARG A 1 222 ? 1.909 -44.531 7.195 1 97 222 ARG A O 1
ATOM 1788 N N . GLU A 1 223 ? 2.348 -43.75 5.141 1 96.88 223 GLU A N 1
ATOM 1789 C CA . GLU A 1 223 ? 3.773 -43.594 5.418 1 96.88 223 GLU A CA 1
ATOM 1790 C C . GLU A 1 223 ? 4.109 -42.188 5.883 1 96.88 223 GLU A C 1
ATOM 1792 O O . GLU A 1 223 ? 5.18 -41.969 6.449 1 96.88 223 GLU A O 1
ATOM 1797 N N . HIS A 1 224 ? 3.305 -41.219 5.648 1 96.56 224 HIS A N 1
ATOM 1798 C CA . HIS A 1 224 ? 3.596 -39.844 5.977 1 96.56 224 HIS A CA 1
ATOM 1799 C C . HIS A 1 224 ? 2.541 -39.281 6.918 1 96.56 224 HIS A C 1
ATOM 1801 O O . HIS A 1 224 ? 1.474 -39.844 7.094 1 96.56 224 HIS A O 1
ATOM 1807 N N . ARG A 1 225 ? 2.93 -38.188 7.531 1 95 225 ARG A N 1
ATOM 1808 C CA . ARG A 1 225 ? 1.996 -37.469 8.398 1 95 225 ARG A CA 1
ATOM 1809 C C . ARG A 1 225 ? 1.162 -36.469 7.602 1 95 225 ARG A C 1
ATOM 1811 O O . ARG A 1 225 ? 1.537 -35.312 7.473 1 95 225 ARG A O 1
ATOM 1818 N N . VAL A 1 226 ? 0.1 -36.906 7.172 1 97.12 226 VAL A N 1
ATOM 1819 C CA . VAL A 1 226 ? -0.862 -36.094 6.445 1 97.12 226 VAL A CA 1
ATOM 1820 C C . VAL A 1 226 ? -1.942 -35.594 7.402 1 97.12 226 VAL A C 1
ATOM 1822 O O . VAL A 1 226 ? -2.531 -36.375 8.148 1 97.12 226 VAL A O 1
ATOM 1825 N N . LEU A 1 227 ? -2.209 -34.312 7.379 1 96.38 227 LEU A N 1
ATOM 1826 C CA . LEU A 1 227 ? -3.176 -33.719 8.305 1 96.38 227 LEU A CA 1
ATOM 1827 C C . LEU A 1 227 ? -4.445 -33.312 7.57 1 96.38 227 LEU A C 1
ATOM 1829 O O . LEU A 1 227 ? -4.375 -32.75 6.469 1 96.38 227 LEU A O 1
ATOM 1833 N N . PHE A 1 228 ? -5.586 -33.531 8.125 1 95.88 228 PHE A N 1
ATOM 1834 C CA . PHE A 1 228 ? -6.828 -32.969 7.609 1 95.88 228 PHE A CA 1
ATOM 1835 C C . PHE A 1 228 ? -6.793 -31.438 7.641 1 95.88 228 PHE A C 1
ATOM 1837 O O . PHE A 1 228 ? -6.148 -30.844 8.508 1 95.88 228 PHE A O 1
ATOM 1844 N N . SER A 1 229 ? -7.367 -30.781 6.738 1 93.81 229 SER A N 1
ATOM 1845 C CA . SER A 1 229 ? -7.523 -29.344 6.625 1 93.81 229 SER A CA 1
ATOM 1846 C C . SER A 1 229 ? -6.234 -28.688 6.16 1 93.81 229 SER A C 1
ATOM 1848 O O . SER A 1 229 ? -6.266 -27.688 5.43 1 93.81 229 SER A O 1
ATOM 1850 N N . THR A 1 230 ? -5.137 -29.234 6.512 1 94.62 230 THR A N 1
ATOM 1851 C CA . THR A 1 230 ? -3.857 -28.688 6.094 1 94.62 230 THR A CA 1
ATOM 1852 C C . THR A 1 230 ? -3.406 -29.281 4.77 1 94.62 230 THR A C 1
ATOM 1854 O O . THR A 1 230 ? -2.967 -28.562 3.869 1 94.62 230 THR A O 1
ATOM 1857 N N . ASN A 1 231 ? -3.57 -30.625 4.754 1 96.56 231 ASN A N 1
ATOM 1858 C CA . ASN A 1 231 ? -3.055 -31.344 3.586 1 96.56 231 ASN A CA 1
ATOM 1859 C C . ASN A 1 231 ? -4.176 -32 2.795 1 96.56 231 ASN A C 1
ATOM 1861 O O . ASN A 1 231 ? -4.023 -32.281 1.604 1 96.56 231 ASN A O 1
ATOM 1865 N N . LEU A 1 232 ? -5.262 -32.281 3.498 1 97.5 232 LEU A N 1
ATOM 1866 C CA . LEU A 1 232 ? -6.289 -33.094 2.879 1 97.5 232 LEU A CA 1
ATOM 1867 C C . LEU A 1 232 ? -7.68 -32.688 3.354 1 97.5 232 LEU A C 1
ATOM 1869 O O . LEU A 1 232 ? -7.879 -32.438 4.539 1 97.5 232 LEU A O 1
ATOM 1873 N N . ASP A 1 233 ? -8.586 -32.688 2.383 1 96.81 233 ASP A N 1
ATOM 1874 C CA . ASP A 1 233 ? -9.992 -32.438 2.697 1 96.81 233 ASP A CA 1
ATOM 1875 C C . ASP A 1 233 ? -10.883 -33.594 2.254 1 96.81 233 ASP A C 1
ATOM 1877 O O . ASP A 1 233 ? -10.594 -34.25 1.254 1 96.81 233 ASP A O 1
ATOM 1881 N N . VAL A 1 234 ? -11.922 -33.781 2.963 1 96.38 234 VAL A N 1
ATOM 1882 C CA . VAL A 1 234 ? -13.008 -34.688 2.572 1 96.38 234 VAL A CA 1
ATOM 1883 C C . VAL A 1 234 ? -14.305 -33.875 2.428 1 96.38 234 VAL A C 1
ATOM 1885 O O . VAL A 1 234 ? -14.727 -33.188 3.361 1 96.38 234 VAL A O 1
ATOM 1888 N N . THR A 1 235 ? -14.812 -33.938 1.235 1 95.62 235 THR A N 1
ATOM 1889 C CA . THR A 1 235 ? -15.953 -33.094 0.939 1 95.62 235 THR A CA 1
ATOM 1890 C C . THR A 1 235 ? -17.062 -33.875 0.229 1 95.62 235 THR A C 1
ATOM 1892 O O . THR A 1 235 ? -16.797 -34.906 -0.356 1 95.62 235 THR A O 1
ATOM 1895 N N . SER A 1 236 ? -18.297 -33.344 0.349 1 94.12 236 SER A N 1
ATOM 1896 C CA . SER A 1 236 ? -19.438 -33.875 -0.393 1 94.12 236 SER A CA 1
ATOM 1897 C C . SER A 1 236 ? -20.344 -32.719 -0.859 1 94.12 236 SER A C 1
ATOM 1899 O O . SER A 1 236 ? -20.328 -31.625 -0.292 1 94.12 236 SER A O 1
ATOM 1901 N N . TYR A 1 237 ? -20.953 -32.938 -1.965 1 92.88 237 TYR A N 1
ATOM 1902 C CA . TYR A 1 237 ? -21.953 -32.031 -2.496 1 92.88 237 TYR A CA 1
ATOM 1903 C C . TYR A 1 237 ? -23.219 -32.781 -2.875 1 92.88 237 TYR A C 1
ATOM 1905 O O . TYR A 1 237 ? -23.234 -33.531 -3.846 1 92.88 237 TYR A O 1
ATOM 1913 N N . LYS A 1 238 ? -24.234 -32.531 -2.135 1 89.5 238 LYS A N 1
ATOM 1914 C CA . LYS A 1 238 ? -25.531 -33.156 -2.311 1 89.5 238 LYS A CA 1
ATOM 1915 C C . LYS A 1 238 ? -26.672 -32.156 -2.109 1 89.5 238 LYS A C 1
ATOM 1917 O O . LYS A 1 238 ? -26.609 -31.328 -1.211 1 89.5 238 LYS A O 1
ATOM 1922 N N . ASN A 1 239 ? -27.641 -32.219 -2.98 1 86.62 239 ASN A N 1
ATOM 1923 C CA . ASN A 1 239 ? -28.828 -31.375 -2.877 1 86.62 239 ASN A CA 1
ATOM 1924 C C . ASN A 1 239 ? -28.469 -29.891 -2.811 1 86.62 239 ASN A C 1
ATOM 1926 O O . ASN A 1 239 ? -28.984 -29.156 -1.968 1 86.62 239 ASN A O 1
ATOM 1930 N N . GLY A 1 240 ? -27.516 -29.609 -3.477 1 84.06 240 GLY A N 1
ATOM 1931 C CA . GLY A 1 240 ? -27.172 -28.203 -3.609 1 84.06 240 GLY A CA 1
ATOM 1932 C C . GLY A 1 240 ? -26.328 -27.672 -2.459 1 84.06 240 GLY A C 1
ATOM 1933 O O . GLY A 1 240 ? -26.094 -26.469 -2.35 1 84.06 240 GLY A O 1
ATOM 1934 N N . GLN A 1 241 ? -25.922 -28.531 -1.627 1 87.44 241 GLN A N 1
ATOM 1935 C CA . GLN A 1 241 ? -25.141 -28.094 -0.467 1 87.44 241 GLN A CA 1
ATOM 1936 C C . GLN A 1 241 ? -23.781 -28.797 -0.426 1 87.44 241 GLN A C 1
ATOM 1938 O O . GLN A 1 241 ? -23.703 -30.016 -0.554 1 87.44 241 GLN A O 1
ATOM 1943 N N . ARG A 1 242 ? -22.797 -27.953 -0.252 1 89.5 242 ARG A N 1
ATOM 1944 C CA . ARG A 1 242 ? -21.438 -28.484 -0.081 1 89.5 242 ARG A CA 1
ATOM 1945 C C . ARG A 1 242 ? -21.094 -28.609 1.397 1 89.5 242 ARG A C 1
ATOM 1947 O O . ARG A 1 242 ? -21.406 -27.734 2.201 1 89.5 242 ARG A O 1
ATOM 1954 N N . GLU A 1 243 ? -20.469 -29.719 1.796 1 90.75 243 GLU A N 1
ATOM 1955 C CA . GLU A 1 243 ? -20.047 -29.922 3.178 1 90.75 243 GLU A CA 1
ATOM 1956 C C . GLU A 1 243 ? -18.609 -30.422 3.246 1 90.75 243 GLU A C 1
ATOM 1958 O O . GLU A 1 243 ? -18.188 -31.219 2.406 1 90.75 243 GLU A O 1
ATOM 1963 N N . THR A 1 244 ? -17.922 -29.984 4.176 1 92.69 244 THR A N 1
ATOM 1964 C CA . THR A 1 244 ? -16.578 -30.469 4.504 1 92.69 244 THR A CA 1
ATOM 1965 C C . THR A 1 244 ? -16.594 -31.25 5.812 1 92.69 244 THR A C 1
ATOM 1967 O O . THR A 1 244 ? -17.078 -30.75 6.836 1 92.69 244 THR A O 1
ATOM 1970 N N . HIS A 1 245 ? -16.016 -32.406 5.77 1 92.44 245 HIS A N 1
ATOM 1971 C CA . HIS A 1 245 ? -16.141 -33.344 6.887 1 92.44 245 HIS A CA 1
ATOM 1972 C C . HIS A 1 245 ? -14.805 -33.562 7.582 1 92.44 245 HIS A C 1
ATOM 1974 O O . HIS A 1 245 ? -14.609 -34.562 8.25 1 92.44 245 HIS A O 1
ATOM 1980 N N . ASN A 1 246 ? -13.938 -32.719 7.555 1 93.75 246 ASN A N 1
ATOM 1981 C CA . ASN A 1 246 ? -12.578 -32.906 8.062 1 93.75 246 ASN A CA 1
ATOM 1982 C C . ASN A 1 246 ? -12.57 -33.094 9.57 1 93.75 246 ASN A C 1
ATOM 1984 O O . ASN A 1 246 ? -12.93 -32.188 10.328 1 93.75 246 ASN A O 1
ATOM 1988 N N . PRO A 1 247 ? -12.102 -34.25 10.047 1 91.88 247 PRO A N 1
ATOM 1989 C CA . PRO A 1 247 ? -11.781 -34.344 11.477 1 91.88 247 PRO A CA 1
ATOM 1990 C C . PRO A 1 247 ? -10.508 -33.562 11.844 1 91.88 247 PRO A C 1
ATOM 1992 O O . PRO A 1 247 ? -9.82 -33.062 10.969 1 91.88 247 PRO A O 1
ATOM 1995 N N . THR A 1 248 ? -10.258 -33.594 13.148 1 91.56 248 THR A N 1
ATOM 1996 C CA . THR A 1 248 ? -9.023 -32.938 13.602 1 91.56 248 THR A CA 1
ATOM 1997 C C . THR A 1 248 ? -7.867 -33.938 13.578 1 91.56 248 THR A C 1
ATOM 1999 O O . THR A 1 248 ? -8.062 -35.125 13.812 1 91.56 248 THR A O 1
ATOM 2002 N N . GLY A 1 249 ? -6.723 -33.5 13.203 1 93.5 249 GLY A N 1
ATOM 2003 C CA . GLY A 1 249 ? -5.516 -34.281 13.375 1 93.5 249 GLY A CA 1
ATOM 2004 C C . GLY A 1 249 ? -5.086 -35 12.109 1 93.5 249 GLY A C 1
ATOM 2005 O O . GLY A 1 249 ? -5.324 -34.5 11 1 93.5 249 GLY A O 1
ATOM 2006 N N . ARG A 1 250 ? -4.43 -36.156 12.297 1 95.56 250 ARG A N 1
ATOM 2007 C CA . ARG A 1 250 ? -3.801 -36.906 11.203 1 95.56 250 ARG A CA 1
ATOM 2008 C C . ARG A 1 250 ? -4.84 -37.625 10.359 1 95.56 250 ARG A C 1
ATOM 2010 O O . ARG A 1 250 ? -5.785 -38.219 10.898 1 95.56 250 ARG A O 1
ATOM 2017 N N . ALA A 1 251 ? -4.715 -37.625 9.086 1 97.06 251 ALA A N 1
ATOM 2018 C CA . ALA A 1 251 ? -5.57 -38.344 8.141 1 97.06 251 ALA A CA 1
ATOM 2019 C C . ALA A 1 251 ? -5.07 -39.75 7.934 1 97.06 251 ALA A C 1
ATOM 2021 O O . ALA A 1 251 ? -4.418 -40.062 6.93 1 97.06 251 ALA A O 1
ATOM 2022 N N . HIS A 1 252 ? -5.484 -40.625 8.828 1 95.94 252 HIS A N 1
ATOM 2023 C CA . HIS A 1 252 ? -5.117 -42.031 8.68 1 95.94 252 HIS A CA 1
ATOM 2024 C C . HIS A 1 252 ? -5.863 -42.656 7.516 1 95.94 252 HIS A C 1
ATOM 2026 O O . HIS A 1 252 ? -7.039 -42.375 7.289 1 95.94 252 HIS A O 1
ATOM 2032 N N . ALA A 1 253 ? -5.203 -43.594 6.832 1 96.69 253 ALA A N 1
ATOM 2033 C CA . ALA A 1 253 ? -5.742 -44.219 5.621 1 96.69 253 ALA A CA 1
ATOM 2034 C C . ALA A 1 253 ? -7.121 -44.812 5.875 1 96.69 253 ALA A C 1
ATOM 2036 O O . ALA A 1 253 ? -8.07 -44.562 5.129 1 96.69 253 ALA A O 1
ATOM 2037 N N . PRO A 1 254 ? -7.332 -45.562 6.914 1 95.94 254 PRO A N 1
ATOM 2038 C CA . PRO A 1 254 ? -8.648 -46.188 7.105 1 95.94 254 PRO A CA 1
ATOM 2039 C C . PRO A 1 254 ? -9.766 -45.156 7.262 1 95.94 254 PRO A C 1
ATOM 2041 O O . PRO A 1 254 ? -10.891 -45.375 6.82 1 95.94 254 PRO A O 1
ATOM 2044 N N . VAL A 1 255 ? -9.461 -44.094 7.902 1 95.62 255 VAL A N 1
ATOM 2045 C CA . VAL A 1 255 ? -10.461 -43.031 8.117 1 95.62 255 VAL A CA 1
ATOM 2046 C C . VAL A 1 255 ? -10.812 -42.375 6.781 1 95.62 255 VAL A C 1
ATOM 2048 O O . VAL A 1 255 ? -11.992 -42.188 6.473 1 95.62 255 VAL A O 1
ATOM 2051 N N . VAL A 1 256 ? -9.805 -42.031 6.031 1 97.38 256 VAL A N 1
ATOM 2052 C CA . VAL A 1 256 ? -10.016 -41.406 4.73 1 97.38 256 VAL A CA 1
ATOM 2053 C C . VAL A 1 256 ? -10.836 -42.312 3.834 1 97.38 256 VAL A C 1
ATOM 2055 O O . VAL A 1 256 ? -11.773 -41.875 3.168 1 97.38 256 VAL A O 1
ATOM 2058 N N . TRP A 1 257 ? -10.5 -43.594 3.85 1 97 257 TRP A N 1
ATOM 2059 C CA . TRP A 1 257 ? -11.172 -44.562 2.99 1 97 257 TRP A CA 1
ATOM 2060 C C . TRP A 1 257 ? -12.609 -44.781 3.439 1 97 257 TRP A C 1
ATOM 2062 O O . TRP A 1 257 ? -13.492 -45.031 2.615 1 97 257 TRP A O 1
ATOM 2072 N N . ASP A 1 258 ? -12.859 -44.625 4.715 1 96.06 258 ASP A N 1
ATOM 2073 C CA . ASP A 1 258 ? -14.227 -44.688 5.211 1 96.06 258 ASP A CA 1
ATOM 2074 C C . ASP A 1 258 ? -15.078 -43.562 4.621 1 96.06 258 ASP A C 1
ATOM 2076 O O . ASP A 1 258 ? -16.203 -43.812 4.172 1 96.06 258 ASP A O 1
ATOM 2080 N N . TYR A 1 259 ? -14.531 -42.406 4.652 1 96.06 259 TYR A N 1
ATOM 2081 C CA . TYR A 1 259 ? -15.227 -41.281 4.055 1 96.06 259 TYR A CA 1
ATOM 2082 C C . TYR A 1 259 ? -15.43 -41.5 2.561 1 96.06 259 TYR A C 1
ATOM 2084 O O . TYR A 1 259 ? -16.516 -41.219 2.031 1 96.06 259 TYR A O 1
ATOM 2092 N N . TYR A 1 260 ? -14.375 -42 1.939 1 96.94 260 TYR A N 1
ATOM 2093 C CA . TYR A 1 260 ? -14.438 -42.281 0.508 1 96.94 260 TYR A CA 1
ATOM 2094 C C . TYR A 1 260 ? -15.547 -43.281 0.197 1 96.94 260 TYR A C 1
ATOM 2096 O O . TYR A 1 260 ? -16.328 -43.094 -0.731 1 96.94 260 TYR A O 1
ATOM 2104 N N . GLU A 1 261 ? -15.688 -44.281 0.935 1 95.62 261 GLU A N 1
ATOM 2105 C CA . GLU A 1 261 ? -16.688 -45.344 0.729 1 95.62 261 GLU A CA 1
ATOM 2106 C C . GLU A 1 261 ? -18.094 -44.781 0.963 1 95.62 261 GLU A C 1
ATOM 2108 O O . GLU A 1 261 ? -19.062 -45.312 0.41 1 95.62 261 GLU A O 1
ATOM 2113 N N . ASN A 1 262 ? -18.141 -43.781 1.717 1 94.06 262 ASN A N 1
ATOM 2114 C CA . ASN A 1 262 ? -19.438 -43.188 2.021 1 94.06 262 ASN A CA 1
ATOM 2115 C C . ASN A 1 262 ? -19.766 -42.062 1.058 1 94.06 262 ASN A C 1
ATOM 2117 O O . ASN A 1 262 ? -20.578 -41.188 1.378 1 94.06 262 ASN A O 1
ATOM 2121 N N . GLY A 1 263 ? -19.047 -41.938 -0.025 1 93.62 263 GLY A N 1
ATOM 2122 C CA . GLY A 1 263 ? -19.438 -41.062 -1.112 1 93.62 263 GLY A CA 1
ATOM 2123 C C . GLY A 1 263 ? -18.75 -39.719 -1.074 1 93.62 263 GLY A C 1
ATOM 2124 O O . GLY A 1 263 ? -19.094 -38.812 -1.842 1 93.62 263 GLY A O 1
ATOM 2125 N N . CYS A 1 264 ? -17.75 -39.562 -0.235 1 95.69 264 CYS A N 1
ATOM 2126 C CA . CYS A 1 264 ? -17.062 -38.281 -0.131 1 95.69 264 CYS A CA 1
ATOM 2127 C C . CYS A 1 264 ? -15.891 -38.188 -1.105 1 95.69 264 CYS A C 1
ATOM 2129 O O . CYS A 1 264 ? -15.211 -39.188 -1.342 1 95.69 264 CYS A O 1
ATOM 2131 N N . SER A 1 265 ? -15.734 -37.031 -1.622 1 97.12 265 SER A N 1
ATOM 2132 C CA . SER A 1 265 ? -14.539 -36.781 -2.42 1 97.12 265 SER A CA 1
ATOM 2133 C C . SER A 1 265 ? -13.344 -36.438 -1.534 1 97.12 265 SER A C 1
ATOM 2135 O O . SER A 1 265 ? -13.477 -35.719 -0.542 1 97.12 265 SER A O 1
ATOM 2137 N N . VAL A 1 266 ? -12.234 -37 -1.909 1 97.62 266 VAL A N 1
ATOM 2138 C CA . VAL A 1 266 ? -10.984 -36.719 -1.215 1 97.62 266 VAL A CA 1
ATOM 2139 C C . VAL A 1 266 ? -10.148 -35.719 -2.029 1 97.62 266 VAL A C 1
ATOM 2141 O O . VAL A 1 266 ? -9.773 -36 -3.168 1 97.62 266 VAL A O 1
ATOM 2144 N N . ARG A 1 267 ? -9.875 -34.594 -1.448 1 97.62 267 ARG A N 1
ATOM 2145 C CA . ARG A 1 267 ? -9.039 -33.594 -2.09 1 97.62 267 ARG A CA 1
ATOM 2146 C C . ARG A 1 267 ? -7.684 -33.469 -1.399 1 97.62 267 ARG A C 1
ATOM 2148 O O . ARG A 1 267 ? -7.609 -33.125 -0.22 1 97.62 267 ARG A O 1
ATOM 2155 N N . PHE A 1 268 ? -6.656 -33.812 -2.098 1 97.94 268 PHE A N 1
ATOM 2156 C CA . PHE A 1 268 ? -5.285 -33.656 -1.623 1 97.94 268 PHE A CA 1
ATOM 2157 C C . PHE A 1 268 ? -4.738 -32.281 -2.02 1 97.94 268 PHE A C 1
ATOM 2159 O O . PHE A 1 268 ? -4.445 -32.062 -3.193 1 97.94 268 PHE A O 1
ATOM 2166 N N . LEU A 1 269 ? -4.477 -31.438 -1.084 1 96.94 269 LEU A N 1
ATOM 2167 C CA . LEU A 1 269 ? -4.285 -30.016 -1.298 1 96.94 269 LEU A CA 1
ATOM 2168 C C . LEU A 1 269 ? -2.861 -29.719 -1.755 1 96.94 269 LEU A C 1
ATOM 2170 O O . LEU A 1 269 ? -2.637 -28.781 -2.529 1 96.94 269 LEU A O 1
ATOM 2174 N N . ASN A 1 270 ? -1.892 -30.375 -1.223 1 96.44 270 ASN A N 1
ATOM 2175 C CA . ASN A 1 270 ? -0.497 -30.125 -1.574 1 96.44 270 ASN A CA 1
ATOM 2176 C C . ASN A 1 270 ? 0.27 -31.438 -1.772 1 96.44 270 ASN A C 1
ATOM 2178 O O . ASN A 1 270 ? 1.272 -31.672 -1.099 1 96.44 270 ASN A O 1
ATOM 2182 N N . PRO A 1 271 ? -0.137 -32.125 -2.801 1 98.12 271 PRO A N 1
ATOM 2183 C CA . PRO A 1 271 ? 0.488 -33.438 -3.051 1 98.12 271 PRO A CA 1
ATOM 2184 C C . PRO A 1 271 ? 1.99 -33.312 -3.305 1 98.12 271 PRO A C 1
ATOM 2186 O O . PRO A 1 271 ? 2.734 -34.281 -3.029 1 98.12 271 PRO A O 1
ATOM 2189 N N . GLN A 1 272 ? 2.457 -32.188 -3.773 1 97.31 272 GLN A N 1
ATOM 2190 C CA . GLN A 1 272 ? 3.875 -32.031 -4.078 1 97.31 272 GLN A CA 1
ATOM 2191 C C . GLN A 1 272 ? 4.727 -32.125 -2.818 1 97.31 272 GLN A C 1
ATOM 2193 O O . GLN A 1 272 ? 5.934 -32.375 -2.896 1 97.31 272 GLN A O 1
ATOM 2198 N N . ALA A 1 273 ? 4.18 -31.875 -1.649 1 96.56 273 ALA A N 1
ATOM 2199 C CA . ALA A 1 273 ? 4.898 -31.984 -0.384 1 96.56 273 ALA A CA 1
ATOM 2200 C C . ALA A 1 273 ? 5.25 -33.438 -0.071 1 96.56 273 ALA A C 1
ATOM 2202 O O . ALA A 1 273 ? 6.184 -33.719 0.689 1 96.56 273 ALA A O 1
ATOM 2203 N N . PHE A 1 274 ? 4.535 -34.406 -0.66 1 97.44 274 PHE A N 1
ATOM 2204 C CA . PHE A 1 274 ? 4.672 -35.812 -0.278 1 97.44 274 PHE A CA 1
ATOM 2205 C C . PHE A 1 274 ? 5.086 -36.656 -1.474 1 97.44 274 PHE A C 1
ATOM 2207 O O . PHE A 1 274 ? 5.668 -37.719 -1.309 1 97.44 274 PHE A O 1
ATOM 2214 N N . SER A 1 275 ? 4.711 -36.188 -2.652 1 97.88 275 SER A N 1
ATOM 2215 C CA . SER A 1 275 ? 4.953 -36.938 -3.873 1 97.88 275 SER A CA 1
ATOM 2216 C C . SER A 1 275 ? 6.098 -36.344 -4.68 1 97.88 275 SER A C 1
ATOM 2218 O O . SER A 1 275 ? 6.008 -35.188 -5.141 1 97.88 275 SER A O 1
ATOM 2220 N N . HIS A 1 276 ? 7.043 -37.094 -4.969 1 96.62 276 HIS A N 1
ATOM 2221 C CA . HIS A 1 276 ? 8.18 -36.625 -5.75 1 96.62 276 HIS A CA 1
ATOM 2222 C C . HIS A 1 276 ? 7.785 -36.375 -7.199 1 96.62 276 HIS A C 1
ATOM 2224 O O . HIS A 1 276 ? 8.234 -35.375 -7.797 1 96.62 276 HIS A O 1
ATOM 2230 N N . SER A 1 277 ? 6.988 -37.188 -7.719 1 97.31 277 SER A N 1
ATOM 2231 C CA . SER A 1 277 ? 6.559 -37.031 -9.109 1 97.31 277 SER A CA 1
ATOM 2232 C C . SER A 1 277 ? 5.754 -35.75 -9.297 1 97.31 277 SER A C 1
ATOM 2234 O O . SER A 1 277 ? 5.93 -35.031 -10.289 1 97.31 277 SER A O 1
ATOM 2236 N N . VAL A 1 278 ? 4.879 -35.5 -8.367 1 98.06 278 VAL A N 1
ATOM 2237 C CA . VAL A 1 278 ? 4.078 -34.281 -8.461 1 98.06 278 VAL A CA 1
ATOM 2238 C C . VAL A 1 278 ? 4.973 -33.062 -8.258 1 98.06 278 VAL A C 1
ATOM 2240 O O . VAL A 1 278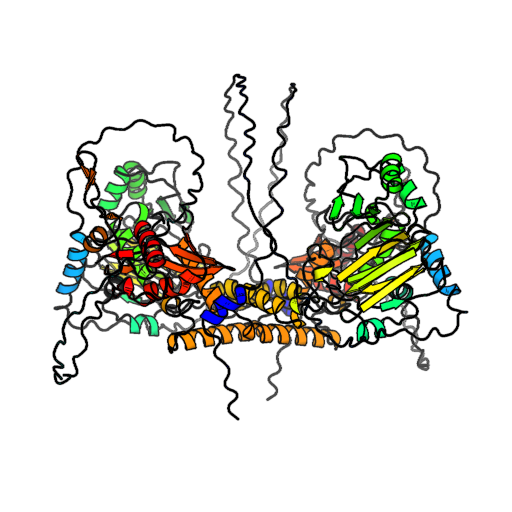 ? 4.801 -32.031 -8.93 1 98.06 278 VAL A O 1
ATOM 2243 N N . TRP A 1 279 ? 5.898 -33.188 -7.316 1 97.94 279 TRP A N 1
ATOM 2244 C CA . TRP A 1 279 ? 6.883 -32.125 -7.133 1 97.94 279 TRP A CA 1
ATOM 2245 C C . TRP A 1 279 ? 7.629 -31.844 -8.43 1 97.94 279 TRP A C 1
ATOM 2247 O O . TRP A 1 279 ? 7.734 -30.688 -8.852 1 97.94 279 TRP A O 1
ATOM 2257 N N . LYS A 1 280 ? 8.133 -32.812 -9.031 1 96.81 280 LYS A N 1
ATOM 2258 C CA . LYS A 1 280 ? 8.859 -32.688 -10.289 1 96.81 280 LYS A CA 1
ATOM 2259 C C . LYS A 1 280 ? 7.98 -32.062 -11.367 1 96.81 280 LYS A C 1
ATOM 2261 O O . LYS A 1 280 ? 8.398 -31.125 -12.047 1 96.81 280 LYS A O 1
ATOM 2266 N N . LEU A 1 281 ? 6.789 -32.531 -11.469 1 97.44 281 LEU A N 1
ATOM 2267 C CA . LEU A 1 281 ? 5.828 -32.031 -12.453 1 97.44 281 LEU A CA 1
ATOM 2268 C C . LEU A 1 281 ? 5.598 -30.531 -12.266 1 97.44 281 LEU A C 1
ATOM 2270 O O . LEU A 1 281 ? 5.746 -29.766 -13.219 1 97.44 281 LEU A O 1
ATOM 2274 N N . THR A 1 282 ? 5.316 -30.156 -11.086 1 97.94 282 THR A N 1
ATOM 2275 C CA . THR A 1 282 ? 4.957 -28.781 -10.805 1 97.94 282 THR A CA 1
ATOM 2276 C C . THR A 1 282 ? 6.184 -27.875 -10.891 1 97.94 282 THR A C 1
ATOM 2278 O O . THR A 1 282 ? 6.102 -26.75 -11.391 1 97.94 282 THR A O 1
ATOM 2281 N N . SER A 1 283 ? 7.305 -28.328 -10.422 1 96.81 283 SER A N 1
ATOM 2282 C CA . SER A 1 283 ? 8.523 -27.516 -10.461 1 96.81 283 SER A CA 1
ATOM 2283 C C . SER A 1 283 ? 8.953 -27.25 -11.898 1 96.81 283 SER A C 1
ATOM 2285 O O . SER A 1 283 ? 9.398 -26.141 -12.219 1 96.81 283 SER A O 1
ATOM 2287 N N . LEU A 1 284 ? 8.812 -28.188 -12.742 1 96.12 284 LEU A N 1
ATOM 2288 C CA . LEU A 1 284 ? 9.18 -28.016 -14.141 1 96.12 284 LEU A CA 1
ATOM 2289 C C . LEU A 1 284 ? 8.219 -27.062 -14.836 1 96.12 284 LEU A C 1
ATOM 2291 O O . LEU A 1 284 ? 8.641 -26.188 -15.602 1 96.12 284 LEU A O 1
ATOM 2295 N N . LEU A 1 285 ? 6.969 -27.25 -14.578 1 97.62 285 LEU A N 1
ATOM 2296 C CA . LEU A 1 285 ? 5.992 -26.359 -15.188 1 97.62 285 LEU A CA 1
ATOM 2297 C C . LEU A 1 285 ? 6.164 -24.938 -14.672 1 97.62 285 LEU A C 1
ATOM 2299 O O . LEU A 1 285 ? 5.93 -23.969 -15.414 1 97.62 285 LEU A O 1
ATOM 2303 N N . GLN A 1 286 ? 6.516 -24.859 -13.461 1 96.44 286 GLN A N 1
ATOM 2304 C CA . GLN A 1 286 ? 6.844 -23.562 -12.875 1 96.44 286 GLN A CA 1
ATOM 2305 C C . GLN A 1 286 ? 7.973 -22.875 -13.641 1 96.44 286 GLN A C 1
ATOM 2307 O O . GLN A 1 286 ? 7.949 -21.672 -13.836 1 96.44 286 GLN A O 1
ATOM 2312 N N . GLU A 1 287 ? 8.93 -23.641 -13.969 1 95.19 287 GLU A N 1
ATOM 2313 C CA . GLU A 1 287 ? 10.023 -23.125 -14.789 1 95.19 287 GLU A CA 1
ATOM 2314 C C . GLU A 1 287 ? 9.516 -22.625 -16.125 1 95.19 287 GLU A C 1
ATOM 2316 O O . GLU A 1 287 ? 9.984 -21.594 -16.641 1 95.19 287 GLU A O 1
ATOM 2321 N N . TYR A 1 288 ? 8.602 -23.266 -16.625 1 96.31 288 TYR A N 1
ATOM 2322 C CA . TYR A 1 288 ? 8.047 -22.891 -17.922 1 96.31 288 TYR A CA 1
ATOM 2323 C C . TYR A 1 288 ? 7.234 -21.594 -17.812 1 96.31 288 TYR A C 1
ATOM 2325 O O . TYR A 1 288 ? 7.445 -20.656 -18.594 1 96.31 288 TYR A O 1
ATOM 2333 N N . PHE A 1 289 ? 6.348 -21.484 -16.891 1 97.31 289 PHE A N 1
ATOM 2334 C CA . PHE A 1 289 ? 5.402 -20.375 -16.781 1 97.31 289 PHE A CA 1
ATOM 2335 C C . PHE A 1 289 ? 6.035 -19.188 -16.078 1 97.31 289 PHE A C 1
ATOM 2337 O O . PHE A 1 289 ? 5.531 -18.062 -16.156 1 97.31 289 PHE A O 1
ATOM 2344 N N . GLY A 1 290 ? 7.055 -19.469 -15.32 1 95.94 290 GLY A N 1
ATOM 2345 C CA . GLY A 1 290 ? 7.75 -18.391 -14.633 1 95.94 290 GLY A CA 1
ATOM 2346 C C . GLY A 1 290 ? 7.062 -17.953 -13.352 1 95.94 290 GLY A C 1
ATOM 2347 O O . GLY A 1 290 ? 7.258 -16.828 -12.891 1 95.94 290 GLY A O 1
ATOM 2348 N N . CYS A 1 291 ? 6.203 -18.703 -12.891 1 96.88 291 CYS A N 1
ATOM 2349 C CA . CYS A 1 291 ? 5.516 -18.484 -11.625 1 96.88 291 CYS A CA 1
ATOM 2350 C C . CYS A 1 291 ? 5.059 -19.797 -11.008 1 96.88 291 CYS A C 1
ATOM 2352 O O . CYS A 1 291 ? 5.207 -20.859 -11.625 1 96.88 291 CYS A O 1
ATOM 2354 N N . LEU A 1 292 ? 4.562 -19.688 -9.844 1 97 292 LEU A N 1
ATOM 2355 C CA . LEU A 1 292 ? 4.188 -20.891 -9.109 1 97 292 LEU A CA 1
ATOM 2356 C C . LEU A 1 292 ? 3.141 -21.688 -9.867 1 97 292 LEU A C 1
ATOM 2358 O O . LEU A 1 292 ? 2.195 -21.125 -10.422 1 97 292 LEU A O 1
ATOM 2362 N N . VAL A 1 293 ? 3.393 -22.953 -9.93 1 98 293 VAL A N 1
ATOM 2363 C CA . VAL A 1 293 ? 2.396 -23.922 -10.375 1 98 293 VAL A CA 1
ATOM 2364 C C . VAL A 1 293 ? 2.006 -24.844 -9.219 1 98 293 VAL A C 1
ATOM 2366 O O . VAL A 1 293 ? 2.854 -25.531 -8.656 1 98 293 VAL A O 1
ATOM 2369 N N . GLY A 1 294 ? 0.751 -24.797 -8.883 1 97.56 294 GLY A N 1
ATOM 2370 C CA . GLY A 1 294 ? 0.218 -25.656 -7.828 1 97.56 294 GLY A CA 1
ATOM 2371 C C . GLY A 1 294 ? -0.493 -26.875 -8.359 1 97.56 294 GLY A C 1
ATOM 2372 O O . GLY A 1 294 ? -0.763 -26.984 -9.555 1 97.56 294 GLY A O 1
ATOM 2373 N N . ALA A 1 295 ? -0.729 -27.812 -7.398 1 98.25 295 ALA A N 1
ATOM 2374 C CA . ALA A 1 295 ? -1.445 -29.047 -7.754 1 98.25 295 ALA A CA 1
ATOM 2375 C C . ALA A 1 295 ? -2.4 -29.453 -6.641 1 98.25 295 ALA A C 1
ATOM 2377 O O . ALA A 1 295 ? -2.061 -29.375 -5.457 1 98.25 295 ALA A O 1
ATOM 2378 N N . ASN A 1 296 ? -3.578 -29.766 -7.031 1 98.31 296 ASN A N 1
ATOM 2379 C CA . ASN A 1 296 ? -4.547 -30.469 -6.195 1 98.31 296 ASN A CA 1
ATOM 2380 C C . ASN A 1 296 ? -4.969 -31.797 -6.816 1 98.31 296 ASN A C 1
ATOM 2382 O O . ASN A 1 296 ? -5.18 -31.875 -8.031 1 98.31 296 ASN A O 1
ATOM 2386 N N . VAL A 1 297 ? -5.059 -32.781 -5.969 1 98.5 297 VAL A N 1
ATOM 2387 C CA . VAL A 1 297 ? -5.52 -34.062 -6.445 1 98.5 297 VAL A CA 1
ATOM 2388 C C . VAL A 1 297 ? -6.914 -34.344 -5.891 1 98.5 297 VAL A C 1
ATOM 2390 O O . VAL A 1 297 ? -7.18 -34.125 -4.707 1 98.5 297 VAL A O 1
ATOM 2393 N N . TYR A 1 298 ? -7.758 -34.844 -6.758 1 98.19 298 TYR A N 1
ATOM 2394 C CA . TYR A 1 298 ? -9.133 -35.156 -6.379 1 98.19 298 TYR A CA 1
ATOM 2395 C C . TYR A 1 298 ? -9.445 -36.625 -6.645 1 98.19 298 TYR A C 1
ATOM 2397 O O . TYR A 1 298 ? -9.328 -37.094 -7.781 1 98.19 298 TYR A O 1
ATOM 2405 N N . LEU A 1 299 ? -9.781 -37.312 -5.645 1 98.5 299 LEU A N 1
ATOM 2406 C CA . LEU A 1 299 ? -10.281 -38.688 -5.742 1 98.5 299 LEU A CA 1
ATOM 2407 C C . LEU A 1 299 ? -11.75 -38.75 -5.336 1 98.5 299 LEU A C 1
ATOM 2409 O O . LEU A 1 299 ? -12.094 -38.5 -4.18 1 98.5 299 LEU A O 1
ATOM 2413 N N . THR A 1 300 ? -12.586 -39.094 -6.277 1 97.94 300 THR A N 1
ATOM 2414 C CA . THR A 1 300 ? -14.023 -39.062 -6.047 1 97.94 300 THR A CA 1
ATOM 2415 C C . THR A 1 300 ? -14.633 -40.438 -6.406 1 97.94 300 THR A C 1
ATOM 2417 O O . THR A 1 300 ? -14.375 -40.969 -7.484 1 97.94 300 THR A O 1
ATOM 2420 N N . PRO A 1 301 ? -15.414 -41 -5.512 1 97.06 301 PRO A N 1
ATOM 2421 C CA . PRO A 1 301 ? -16.031 -42.312 -5.812 1 97.06 301 PRO A CA 1
ATOM 2422 C C . PRO A 1 301 ? -17.094 -42.188 -6.91 1 97.06 301 PRO A C 1
ATOM 2424 O O . PRO A 1 301 ? -17.5 -41.094 -7.281 1 97.06 301 PRO A O 1
ATOM 2427 N N . ALA A 1 302 ? -17.516 -43.375 -7.406 1 96.56 302 ALA A N 1
ATOM 2428 C CA . ALA A 1 302 ? -18.516 -43.438 -8.461 1 96.56 302 ALA A CA 1
ATOM 2429 C C . ALA A 1 302 ? -19.844 -42.844 -7.992 1 96.56 302 ALA A C 1
ATOM 2431 O O . ALA A 1 302 ? -20.25 -43.031 -6.844 1 96.56 302 ALA A O 1
ATOM 2432 N N . GLY A 1 303 ? -20.438 -42.031 -8.898 1 94.06 303 GLY A N 1
ATOM 2433 C CA . GLY A 1 303 ? -21.766 -41.5 -8.656 1 94.06 303 GLY A CA 1
ATOM 2434 C C . GLY A 1 303 ? -21.781 -40.375 -7.633 1 94.06 303 GLY A C 1
ATOM 2435 O O . GLY A 1 303 ? -22.797 -40.188 -6.953 1 94.06 303 GLY A O 1
ATOM 2436 N N . SER A 1 304 ? -20.688 -39.719 -7.508 1 91.56 304 SER A N 1
ATOM 2437 C CA . SER A 1 304 ? -20.594 -38.719 -6.457 1 91.56 304 SER A CA 1
ATOM 2438 C C . SER A 1 304 ? -20.094 -37.375 -7.004 1 91.56 304 SER A C 1
ATOM 2440 O O . SER A 1 304 ? -19.609 -37.312 -8.141 1 91.56 304 SER A O 1
ATOM 2442 N N . GLN A 1 305 ? -20.375 -36.406 -6.203 1 87.31 305 GLN A N 1
ATOM 2443 C CA . GLN A 1 305 ? -19.906 -35.031 -6.473 1 87.31 305 GLN A CA 1
ATOM 2444 C C . GLN A 1 305 ? -19.359 -34.375 -5.203 1 87.31 305 GLN A C 1
ATOM 2446 O O . GLN A 1 305 ? -19.969 -34.5 -4.137 1 87.31 305 GLN A O 1
ATOM 2451 N N . GLY A 1 306 ? -18.25 -33.656 -5.426 1 85.44 306 GLY A N 1
ATOM 2452 C CA . GLY A 1 306 ? -17.609 -33.094 -4.234 1 85.44 306 GLY A CA 1
ATOM 2453 C C . GLY A 1 306 ? -17.75 -31.609 -4.109 1 85.44 306 GLY A C 1
ATOM 2454 O O . GLY A 1 306 ? -17.641 -31.047 -3.012 1 85.44 306 GLY A O 1
ATOM 2455 N N . PHE A 1 307 ? -18 -30.906 -5.176 1 91.31 307 PHE A N 1
ATOM 2456 C CA . PHE A 1 307 ? -17.906 -29.453 -5.117 1 91.31 307 PHE A CA 1
ATOM 2457 C C . PHE A 1 307 ? -19.062 -28.797 -5.871 1 91.31 307 PHE A C 1
ATOM 2459 O O . PHE A 1 307 ? -19.562 -29.344 -6.855 1 91.31 307 PHE A O 1
ATOM 2466 N N . ALA A 1 308 ? -19.438 -27.609 -5.402 1 93 308 ALA A N 1
ATOM 2467 C CA . ALA A 1 308 ? -20.453 -26.766 -6.055 1 93 308 ALA A CA 1
ATOM 2468 C C . ALA A 1 308 ? -19.844 -26.016 -7.23 1 93 308 ALA A C 1
ATOM 2470 O O . ALA A 1 308 ? -18.625 -25.875 -7.328 1 93 308 ALA A O 1
ATOM 2471 N N . PRO A 1 309 ? -20.719 -25.562 -8.141 1 96.19 309 PRO A N 1
ATOM 2472 C CA . PRO A 1 309 ? -20.188 -24.734 -9.227 1 96.19 309 PRO A CA 1
ATOM 2473 C C . PRO A 1 309 ? -19.5 -23.469 -8.719 1 96.19 309 PRO A C 1
ATOM 2475 O O . PRO A 1 309 ? -19.984 -22.844 -7.773 1 96.19 309 PRO A O 1
ATOM 2478 N N . HIS A 1 310 ? -18.375 -23.078 -9.281 1 97.62 310 HIS A N 1
ATOM 2479 C CA . HIS A 1 310 ? -17.578 -21.906 -8.914 1 97.62 310 HIS A CA 1
ATOM 2480 C C . HIS A 1 310 ? -16.531 -21.594 -9.977 1 97.62 310 HIS A C 1
ATOM 2482 O O . HIS A 1 310 ? -16.375 -22.359 -10.938 1 97.62 310 HIS A O 1
ATOM 2488 N N . TYR A 1 311 ? -15.914 -20.484 -9.914 1 97.75 311 TYR A N 1
ATOM 2489 C CA . TYR A 1 311 ? -14.711 -20.234 -10.695 1 97.75 311 TYR A CA 1
ATOM 2490 C C . TYR A 1 311 ? -13.516 -19.969 -9.797 1 97.75 311 TYR A C 1
ATOM 2492 O O . TYR A 1 311 ? -13.68 -19.594 -8.633 1 97.75 311 TYR A O 1
ATOM 2500 N N . ASP A 1 312 ? -12.367 -20.203 -10.289 1 97.12 312 ASP A N 1
ATOM 2501 C CA . ASP A 1 312 ? -11.125 -20.047 -9.539 1 97.12 312 ASP A CA 1
ATOM 2502 C C . ASP A 1 312 ? -10.305 -18.875 -10.086 1 97.12 312 ASP A C 1
ATOM 2504 O O . ASP A 1 312 ? -10.586 -18.375 -11.18 1 97.12 312 ASP A O 1
ATOM 2508 N N . ASP A 1 313 ? -9.359 -18.469 -9.297 1 97.56 313 ASP A N 1
ATOM 2509 C CA . ASP A 1 313 ? -8.484 -17.344 -9.633 1 97.56 313 ASP A CA 1
ATOM 2510 C C . ASP A 1 313 ? -7.188 -17.844 -10.273 1 97.56 313 ASP A C 1
ATOM 2512 O O . ASP A 1 313 ? -6.148 -17.172 -10.18 1 97.56 313 ASP A O 1
ATOM 2516 N N . ILE A 1 314 ? -7.23 -19.016 -10.891 1 97.94 314 ILE A N 1
ATOM 2517 C CA . ILE A 1 314 ? -6.059 -19.625 -11.508 1 97.94 314 ILE A CA 1
ATOM 2518 C C . ILE A 1 314 ? -6.418 -20.141 -12.891 1 97.94 314 ILE A C 1
ATOM 2520 O O . ILE A 1 314 ? -7.59 -20.406 -13.18 1 97.94 314 ILE A O 1
ATOM 2524 N N . GLU A 1 315 ? -5.332 -20.234 -13.742 1 98.5 315 GLU A N 1
ATOM 2525 C CA . GLU A 1 315 ? -5.445 -21.062 -14.938 1 98.5 315 GLU A CA 1
ATOM 2526 C C . GLU A 1 315 ? -5.383 -22.547 -14.586 1 98.5 315 GLU A C 1
ATOM 2528 O O . GLU A 1 315 ? -4.441 -23 -13.93 1 98.5 315 GLU A O 1
ATOM 2533 N N . ALA A 1 316 ? -6.324 -23.281 -15.148 1 98.62 316 ALA A N 1
ATOM 2534 C CA . ALA A 1 316 ? -6.426 -24.656 -14.664 1 98.62 316 ALA A CA 1
ATOM 2535 C C . ALA A 1 316 ? -6.184 -25.656 -15.797 1 98.62 316 ALA A C 1
ATOM 2537 O O . ALA A 1 316 ? -6.738 -25.516 -16.891 1 98.62 316 ALA A O 1
ATOM 2538 N N . PHE A 1 317 ? -5.355 -26.609 -15.578 1 98.81 317 PHE A N 1
ATOM 2539 C CA . PHE A 1 317 ? -5.191 -27.812 -16.391 1 98.81 317 PHE A CA 1
ATOM 2540 C C . PHE A 1 317 ? -5.648 -29.047 -15.617 1 98.81 317 PHE A C 1
ATOM 2542 O O . PHE A 1 317 ? -4.988 -29.484 -14.672 1 98.81 317 PHE A O 1
ATOM 2549 N N . VAL A 1 318 ? -6.738 -29.609 -16.031 1 98.75 318 VAL A N 1
ATOM 2550 C CA . VAL A 1 318 ? -7.258 -30.812 -15.398 1 98.75 318 VAL A CA 1
ATOM 2551 C C . VAL A 1 318 ? -6.73 -32.031 -16.125 1 98.75 318 VAL A C 1
ATOM 2553 O O . VAL A 1 318 ? -7.078 -32.281 -17.281 1 98.75 318 VAL A O 1
ATOM 2556 N N . VAL A 1 319 ? -5.965 -32.812 -15.43 1 98.56 319 VAL A N 1
ATOM 2557 C CA . VAL A 1 319 ? -5.352 -34 -15.992 1 98.56 319 VAL A CA 1
ATOM 2558 C C . VAL A 1 319 ? -6.004 -35.25 -15.391 1 98.56 319 VAL A C 1
ATOM 2560 O O . VAL A 1 319 ? -5.82 -35.531 -14.203 1 98.56 319 VAL A O 1
ATOM 2563 N N . GLN A 1 320 ? -6.738 -35.938 -16.188 1 98.44 320 GLN A N 1
ATOM 2564 C CA . GLN A 1 320 ? -7.402 -37.156 -15.703 1 98.44 320 GLN A CA 1
ATOM 2565 C C . GLN A 1 320 ? -6.426 -38.312 -15.617 1 98.44 320 GLN A C 1
ATOM 2567 O O . GLN A 1 320 ? -5.789 -38.688 -16.609 1 98.44 320 GLN A O 1
ATOM 2572 N N . LEU A 1 321 ? -6.332 -38.906 -14.484 1 98.06 321 LEU A N 1
ATOM 2573 C CA . LEU A 1 321 ? -5.336 -39.969 -14.242 1 98.06 321 LEU A CA 1
ATOM 2574 C C . LEU A 1 321 ? -5.98 -41.344 -14.234 1 98.06 321 LEU A C 1
ATOM 2576 O O . LEU A 1 321 ? -5.43 -42.281 -14.789 1 98.06 321 LEU A O 1
ATOM 2580 N N . GLU A 1 322 ? -7.078 -41.469 -13.508 1 97.75 322 GLU A N 1
ATOM 2581 C CA . GLU A 1 322 ? -7.824 -42.719 -13.406 1 97.75 322 GLU A CA 1
ATOM 2582 C C . GLU A 1 322 ? -9.32 -42.5 -13.578 1 97.75 322 GLU A C 1
ATOM 2584 O O . GLU A 1 322 ? -9.836 -41.438 -13.203 1 97.75 322 GLU A O 1
ATOM 2589 N N . GLY A 1 323 ? -9.984 -43.469 -14.148 1 97.38 323 GLY A N 1
ATOM 2590 C CA . GLY A 1 323 ? -11.43 -43.438 -14.258 1 97.38 323 GLY A CA 1
ATOM 2591 C C . GLY A 1 323 ? -11.93 -42.312 -15.148 1 97.38 323 GLY A C 1
ATOM 2592 O O . GLY A 1 323 ? -11.359 -42.062 -16.203 1 97.38 323 GLY A O 1
ATOM 2593 N N . LYS A 1 324 ? -13.117 -41.844 -14.727 1 97.5 324 LYS A N 1
ATOM 2594 C CA . LYS A 1 324 ? -13.781 -40.812 -15.531 1 97.5 324 LYS A CA 1
ATOM 2595 C C . LYS A 1 324 ? -14.391 -39.75 -14.656 1 97.5 324 LYS A C 1
ATOM 2597 O O . LYS A 1 324 ? -14.766 -40 -13.508 1 97.5 324 LYS A O 1
ATOM 2602 N N . LYS A 1 325 ? -14.438 -38.531 -15.172 1 97.75 325 LYS A N 1
ATOM 2603 C CA . LYS A 1 325 ? -15.125 -37.406 -14.516 1 97.75 325 LYS A CA 1
ATOM 2604 C C . LYS A 1 325 ? -15.945 -36.594 -15.523 1 97.75 325 LYS A C 1
ATOM 2606 O O . LYS A 1 325 ? -15.477 -36.344 -16.625 1 97.75 325 LYS A O 1
ATOM 2611 N N . HIS A 1 326 ? -17.125 -36.312 -15.18 1 98.06 326 HIS A N 1
ATOM 2612 C CA . HIS A 1 326 ? -18.016 -35.531 -16 1 98.06 326 HIS A CA 1
ATOM 2613 C C . HIS A 1 326 ? -17.906 -34.031 -15.672 1 98.06 326 HIS A C 1
ATOM 2615 O O . HIS A 1 326 ? -18.234 -33.625 -14.555 1 98.06 326 HIS A O 1
ATOM 2621 N N . TRP A 1 327 ? -17.453 -33.25 -16.672 1 98.31 327 TRP A N 1
ATOM 2622 C CA . TRP A 1 327 ? -17.188 -31.828 -16.453 1 98.31 327 TRP A CA 1
ATOM 2623 C C . TRP A 1 327 ? -18.188 -30.969 -17.219 1 98.31 327 TRP A C 1
ATOM 2625 O O . TRP A 1 327 ? -18.531 -31.266 -18.359 1 98.31 327 TRP A O 1
ATOM 2635 N N . ARG A 1 328 ? -18.625 -29.906 -16.547 1 98.25 328 ARG A N 1
ATOM 2636 C CA . ARG A 1 328 ? -19.422 -28.859 -17.172 1 98.25 328 ARG A CA 1
ATOM 2637 C C . ARG A 1 328 ? -18.812 -27.484 -16.922 1 98.25 328 ARG A C 1
ATOM 2639 O O . ARG A 1 328 ? -18.5 -27.141 -15.781 1 98.25 328 ARG A O 1
ATOM 2646 N N . LEU A 1 329 ? -18.578 -26.766 -18 1 98.5 329 LEU A N 1
ATOM 2647 C CA . LEU A 1 329 ? -18.031 -25.406 -17.938 1 98.5 329 LEU A CA 1
ATOM 2648 C C . LEU A 1 329 ? -19.094 -24.375 -18.328 1 98.5 329 LEU A C 1
ATOM 2650 O O . LEU A 1 329 ? -19.938 -24.641 -19.172 1 98.5 329 LEU A O 1
ATOM 2654 N N . TYR A 1 330 ? -19.016 -23.234 -17.656 1 97.81 330 TYR A N 1
ATOM 2655 C CA . TYR A 1 330 ? -19.922 -22.125 -17.906 1 97.81 330 TYR A CA 1
ATOM 2656 C C . TYR A 1 330 ? -19.141 -20.828 -18.125 1 97.81 330 TYR A C 1
ATOM 2658 O O . TYR A 1 330 ? -18.031 -20.672 -17.609 1 97.81 330 TYR A O 1
ATOM 2666 N N . ASN A 1 331 ? -19.719 -19.922 -18.875 1 95.06 331 ASN A N 1
ATOM 2667 C CA . ASN A 1 331 ? -19.141 -18.594 -19 1 95.06 331 ASN A CA 1
ATOM 2668 C C . ASN A 1 331 ? -19.234 -17.812 -17.688 1 95.06 331 ASN A C 1
ATOM 2670 O O . ASN A 1 331 ? -20.094 -18.094 -16.859 1 95.06 331 ASN A O 1
ATOM 2674 N N . PRO A 1 332 ? -18.297 -16.891 -17.578 1 94.88 332 PRO A N 1
ATOM 2675 C CA . PRO A 1 332 ? -18.531 -15.953 -16.469 1 94.88 332 PRO A CA 1
ATOM 2676 C C . PRO A 1 332 ? -19.891 -15.258 -16.562 1 94.88 332 PRO A C 1
ATOM 2678 O O . PRO A 1 332 ? -20.406 -15.078 -17.672 1 94.88 332 PRO A O 1
ATOM 2681 N N . ARG A 1 333 ? -20.422 -14.852 -15.461 1 94.94 333 ARG A N 1
ATOM 2682 C CA . ARG A 1 333 ? -21.766 -14.258 -15.445 1 94.94 333 ARG A CA 1
ATOM 2683 C C . ARG A 1 33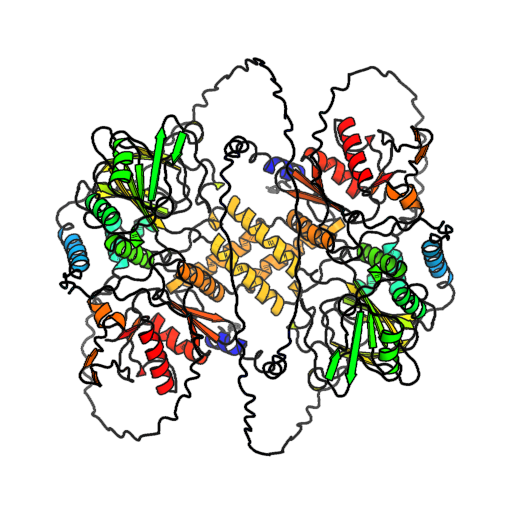3 ? -21.734 -12.844 -16.016 1 94.94 333 ARG A C 1
ATOM 2685 O O . ARG A 1 333 ? -22.75 -12.359 -16.516 1 94.94 333 ARG A O 1
ATOM 2692 N N . CYS A 1 334 ? -20.594 -12.133 -15.844 1 92.62 334 CYS A N 1
ATOM 2693 C CA . CYS A 1 334 ? -20.375 -10.797 -16.375 1 92.62 334 CYS A CA 1
ATOM 2694 C C . CYS A 1 334 ? -18.906 -10.594 -16.75 1 92.62 334 CYS A C 1
ATOM 2696 O O . CYS A 1 334 ? -18.062 -11.422 -16.422 1 92.62 334 CYS A O 1
ATOM 2698 N N . ASP A 1 335 ? -18.609 -9.547 -17.391 1 91.25 335 ASP A N 1
ATOM 2699 C CA . ASP A 1 335 ? -17.266 -9.281 -17.875 1 91.25 335 ASP A CA 1
ATOM 2700 C C . ASP A 1 335 ? -16.281 -9.094 -16.703 1 91.25 335 ASP A C 1
ATOM 2702 O O . ASP A 1 335 ? -15.117 -9.469 -16.797 1 91.25 335 ASP A O 1
ATOM 2706 N N . ALA A 1 336 ? -16.75 -8.617 -15.609 1 91.12 336 ALA A N 1
ATOM 2707 C CA . ALA A 1 336 ? -15.914 -8.344 -14.445 1 91.12 336 ALA A CA 1
ATOM 2708 C C . ALA A 1 336 ? -15.422 -9.633 -13.805 1 91.12 336 ALA A C 1
ATOM 2710 O O . ALA A 1 336 ? -14.453 -9.625 -13.039 1 91.12 336 ALA A O 1
ATOM 2711 N N . GLU A 1 337 ? -16.094 -10.695 -14.172 1 94.44 337 GLU A N 1
ATOM 2712 C CA . GLU A 1 337 ? -15.719 -11.984 -13.586 1 94.44 337 GLU A CA 1
ATOM 2713 C C . GLU A 1 337 ? -14.75 -12.742 -14.492 1 94.44 337 GLU A C 1
ATOM 2715 O O . GLU A 1 337 ? -14.242 -13.805 -14.117 1 94.44 337 GLU A O 1
ATOM 2720 N N . ALA A 1 338 ? -14.461 -12.172 -15.664 1 95.88 338 ALA A N 1
ATOM 2721 C CA . ALA A 1 338 ? -13.43 -12.766 -16.516 1 95.88 338 ALA A CA 1
ATOM 2722 C C . ALA A 1 338 ? -12.039 -12.43 -15.992 1 95.88 338 ALA A C 1
ATOM 2724 O O . ALA A 1 338 ? -11.742 -11.273 -15.68 1 95.88 338 ALA A O 1
ATOM 2725 N N . LEU A 1 339 ? -11.227 -13.438 -15.867 1 97.5 339 LEU A N 1
ATOM 2726 C CA . LEU A 1 339 ? -9.859 -13.32 -15.367 1 97.5 339 LEU A CA 1
ATOM 2727 C C . LEU A 1 339 ? -9.836 -12.648 -14 1 97.5 339 LEU A C 1
ATOM 2729 O O . LEU A 1 339 ? -9.094 -11.68 -13.789 1 97.5 339 LEU A O 1
ATOM 2733 N N . PRO A 1 340 ? -10.586 -13.219 -13.094 1 96.38 340 PRO A N 1
ATOM 2734 C CA . PRO A 1 340 ? -10.688 -12.609 -11.766 1 96.38 340 PRO A CA 1
ATOM 2735 C C . PRO A 1 340 ? -9.398 -12.727 -10.961 1 96.38 340 PRO A C 1
ATOM 2737 O O . PRO A 1 340 ? -8.555 -13.57 -11.266 1 96.38 340 PRO A O 1
ATOM 2740 N N . ARG A 1 341 ? -9.281 -11.898 -9.992 1 95.12 341 ARG A N 1
ATOM 2741 C CA . ARG A 1 341 ? -8.125 -11.938 -9.094 1 95.12 341 ARG A CA 1
ATOM 2742 C C . ARG A 1 341 ? -8.367 -12.898 -7.938 1 95.12 341 ARG A C 1
ATOM 2744 O O . ARG A 1 341 ? -7.414 -13.422 -7.352 1 95.12 341 ARG A O 1
ATOM 2751 N N . TYR A 1 342 ? -9.641 -13.094 -7.656 1 95.31 342 TYR A N 1
ATOM 2752 C CA . TYR A 1 342 ? -10.016 -13.961 -6.543 1 95.31 342 TYR A CA 1
ATOM 2753 C C . TYR A 1 342 ? -11.094 -14.953 -6.969 1 95.31 342 TYR A C 1
ATOM 2755 O O . TYR A 1 342 ? -11.875 -14.672 -7.883 1 95.31 342 TYR A O 1
ATOM 2763 N N . SER A 1 343 ? -11.117 -16.031 -6.277 1 97.19 343 SER A N 1
ATOM 2764 C CA . SER A 1 343 ? -12.102 -17.062 -6.562 1 97.19 343 SER A CA 1
ATOM 2765 C C . SER A 1 343 ? -13.508 -16.609 -6.18 1 97.19 343 SER A C 1
ATOM 2767 O O . SER A 1 343 ? -13.672 -15.703 -5.359 1 97.19 343 SER A O 1
ATOM 2769 N N . SER A 1 344 ? -14.461 -17.266 -6.75 1 96.5 344 SER A N 1
ATOM 2770 C CA . SER A 1 344 ? -15.852 -16.922 -6.496 1 96.5 344 SER A CA 1
ATOM 2771 C C . SER A 1 344 ? -16.391 -17.656 -5.273 1 96.5 344 SER A C 1
ATOM 2773 O O . SER A 1 344 ? -15.742 -18.562 -4.754 1 96.5 344 SER A O 1
ATOM 2775 N N . LYS A 1 345 ? -17.578 -17.234 -4.898 1 94.38 345 LYS A N 1
ATOM 2776 C CA . LYS A 1 345 ? -18.406 -18.062 -4.016 1 94.38 345 LYS A CA 1
ATOM 2777 C C . LYS A 1 345 ? -18.953 -19.266 -4.758 1 94.38 345 LYS A C 1
ATOM 2779 O O . LYS A 1 345 ? -18.719 -19.438 -5.957 1 94.38 345 LYS A O 1
ATOM 2784 N N . ASN A 1 346 ? -19.625 -20.188 -3.984 1 95.06 346 ASN A N 1
ATOM 2785 C CA . ASN A 1 346 ? -20.375 -21.281 -4.605 1 95.06 346 ASN A CA 1
ATOM 2786 C C . ASN A 1 346 ? -21.672 -20.781 -5.242 1 95.06 346 ASN A C 1
ATOM 2788 O O . ASN A 1 346 ? -22.453 -20.094 -4.602 1 95.06 346 ASN A O 1
ATOM 2792 N N . PHE A 1 347 ? -21.891 -21.141 -6.477 1 96 347 PHE A N 1
ATOM 2793 C CA . PHE A 1 347 ? -23.078 -20.703 -7.184 1 96 347 PHE A CA 1
ATOM 2794 C C . PHE A 1 347 ? -24.156 -21.781 -7.121 1 96 347 PHE A C 1
ATOM 2796 O O . PHE A 1 347 ? -23.859 -22.969 -6.98 1 96 347 PHE A O 1
ATOM 2803 N N . THR A 1 348 ? -25.344 -21.297 -7.227 1 93.56 348 THR A N 1
ATOM 2804 C CA . THR A 1 348 ? -26.453 -22.203 -7.477 1 93.56 348 THR A CA 1
ATOM 2805 C C . THR A 1 348 ? -26.625 -22.438 -8.977 1 93.56 348 THR A C 1
ATOM 2807 O O . THR A 1 348 ? -26.125 -21.672 -9.797 1 93.56 348 THR A O 1
ATOM 2810 N N . GLN A 1 349 ? -27.312 -23.516 -9.242 1 91.75 349 GLN A N 1
ATOM 2811 C CA . GLN A 1 349 ? -27.547 -23.828 -10.648 1 91.75 349 GLN A CA 1
ATOM 2812 C C . GLN A 1 349 ? -28.297 -22.703 -11.344 1 91.75 349 GLN A C 1
ATOM 2814 O O . GLN A 1 349 ? -28.062 -22.438 -12.523 1 91.75 349 GLN A O 1
ATOM 2819 N N . GLU A 1 350 ? -29.125 -21.984 -10.672 1 92.56 350 GLU A N 1
ATOM 2820 C CA . GLU A 1 350 ? -29.906 -20.891 -11.227 1 92.56 350 GLU A CA 1
ATOM 2821 C C . GLU A 1 350 ? -29.031 -19.703 -11.609 1 92.56 350 GLU A C 1
ATOM 2823 O O . GLU A 1 350 ? -29.344 -18.953 -12.531 1 92.56 350 GLU A O 1
ATOM 2828 N N . GLU A 1 351 ? -27.875 -19.672 -11.047 1 94.5 351 GLU A N 1
ATOM 2829 C CA . GLU A 1 351 ? -27.016 -18.5 -11.219 1 94.5 351 GLU A CA 1
ATOM 2830 C C . GLU A 1 351 ? -26.109 -18.656 -12.43 1 94.5 351 GLU A C 1
ATOM 2832 O O . GLU A 1 351 ? -25.562 -17.672 -12.93 1 94.5 351 GLU A O 1
ATOM 2837 N N . ILE A 1 352 ? -25.828 -19.812 -12.945 1 94.31 352 ILE A N 1
ATOM 2838 C CA . ILE A 1 352 ? -24.688 -20.016 -13.836 1 94.31 352 ILE A CA 1
ATOM 2839 C C . ILE A 1 352 ? -25.188 -20.281 -15.258 1 94.31 352 ILE A C 1
ATOM 2841 O O . ILE A 1 352 ? -24.391 -20.359 -16.188 1 94.31 352 ILE A O 1
ATOM 2845 N N . GLY A 1 353 ? -26.344 -20.391 -15.508 1 91.75 353 GLY A N 1
ATOM 2846 C CA . GLY A 1 353 ? -26.875 -20.531 -16.859 1 91.75 353 GLY A CA 1
ATOM 2847 C C . GLY A 1 353 ? -26.625 -21.906 -17.453 1 91.75 353 GLY A C 1
ATOM 2848 O O . GLY A 1 353 ? -26.703 -22.906 -16.75 1 91.75 353 GLY A O 1
ATOM 2849 N N . GLU A 1 354 ? -26.359 -21.891 -18.906 1 95.31 354 GLU A N 1
ATOM 2850 C CA . GLU A 1 354 ? -26.156 -23.141 -19.641 1 95.31 354 GLU A CA 1
ATOM 2851 C C . GLU A 1 354 ? -24.672 -23.438 -19.844 1 95.31 354 GLU A C 1
ATOM 2853 O O . GLU A 1 354 ? -23.891 -22.516 -20.094 1 95.31 354 GLU A O 1
ATOM 2858 N N . PRO A 1 355 ? -24.328 -24.672 -19.766 1 97.12 355 PRO A N 1
ATOM 2859 C CA . PRO A 1 355 ? -22.922 -25.016 -19.953 1 97.12 355 PRO A CA 1
ATOM 2860 C C . PRO A 1 355 ? -22.453 -24.75 -21.375 1 97.12 355 PRO A C 1
ATOM 2862 O O . PRO A 1 355 ? -23.203 -24.969 -22.344 1 97.12 355 PRO A O 1
ATOM 2865 N N . ILE A 1 356 ? -21.281 -24.312 -21.5 1 96.75 356 ILE A N 1
ATOM 2866 C CA . ILE A 1 356 ? -20.672 -24.109 -22.812 1 96.75 356 ILE A CA 1
ATOM 2867 C C . ILE A 1 356 ? -19.922 -25.375 -23.234 1 96.75 356 ILE A C 1
ATOM 2869 O O . ILE A 1 356 ? -19.594 -25.531 -24.406 1 96.75 356 ILE A O 1
ATOM 2873 N N . LEU A 1 357 ? -19.578 -26.156 -22.25 1 97.5 357 LEU A N 1
ATOM 2874 C CA . LEU A 1 357 ? -18.953 -27.453 -22.469 1 97.5 357 LEU A CA 1
ATOM 2875 C C . LEU A 1 357 ? -19.484 -28.484 -21.5 1 97.5 357 LEU A C 1
ATOM 2877 O O . LEU A 1 357 ? -19.656 -28.203 -20.312 1 97.5 357 LEU A O 1
ATOM 2881 N N . ASP A 1 358 ? -19.859 -29.562 -21.969 1 97.62 358 ASP A N 1
ATOM 2882 C CA . ASP A 1 358 ? -20.328 -30.734 -21.219 1 97.62 358 ASP A CA 1
ATOM 2883 C C . ASP A 1 358 ? -19.672 -32 -21.719 1 97.62 358 ASP A C 1
ATOM 2885 O O . ASP A 1 358 ? -20 -32.5 -22.797 1 97.62 358 ASP A O 1
ATOM 2889 N N . THR A 1 359 ? -18.734 -32.469 -20.891 1 97.69 359 THR A N 1
ATOM 2890 C CA . THR A 1 359 ? -17.922 -33.562 -21.422 1 97.69 359 THR A CA 1
ATOM 2891 C C . THR A 1 359 ? -17.5 -34.531 -20.297 1 97.69 359 THR A C 1
ATOM 2893 O O . THR A 1 359 ? -17.547 -34.156 -19.125 1 97.69 359 THR A O 1
ATOM 2896 N N . GLU A 1 360 ? -17.188 -35.688 -20.719 1 97.31 360 GLU A N 1
ATOM 2897 C CA . GLU A 1 360 ? -16.594 -36.656 -19.828 1 97.31 360 GLU A CA 1
ATOM 2898 C C . GLU A 1 360 ? -15.102 -36.844 -20.109 1 97.31 360 GLU A C 1
ATOM 2900 O O . GLU A 1 360 ? -14.711 -37.094 -21.25 1 97.31 360 GLU A O 1
ATOM 2905 N N . LEU A 1 361 ? -14.344 -36.656 -19.141 1 97.75 361 LEU A N 1
ATOM 2906 C CA . LEU A 1 361 ? -12.914 -36.906 -19.25 1 97.75 361 LEU A CA 1
ATOM 2907 C C . LEU A 1 361 ? -12.57 -38.344 -18.812 1 97.75 361 LEU A C 1
ATOM 2909 O O . LEU A 1 361 ? -13.078 -38.812 -17.797 1 97.75 361 LEU A O 1
ATOM 2913 N N . ALA A 1 362 ? -11.734 -38.969 -19.578 1 97.44 362 ALA A N 1
ATOM 2914 C CA . ALA A 1 362 ? -11.195 -40.281 -19.219 1 97.44 362 ALA A CA 1
ATOM 2915 C C . ALA A 1 362 ? -9.688 -40.219 -19 1 97.44 362 ALA A C 1
ATOM 2917 O O . ALA A 1 362 ? -9.039 -39.25 -19.406 1 97.44 362 ALA A O 1
ATOM 2918 N N . ALA A 1 363 ? -9.18 -41.25 -18.328 1 97.25 363 ALA A N 1
ATOM 2919 C CA . ALA A 1 363 ? -7.742 -41.312 -18.094 1 97.25 363 ALA A CA 1
ATOM 2920 C C . ALA A 1 363 ? -6.969 -41 -19.375 1 97.25 363 ALA A C 1
ATOM 2922 O O . ALA A 1 363 ? -7.297 -41.531 -20.438 1 97.25 363 ALA A O 1
ATOM 2923 N N . GLY A 1 364 ? -6.004 -40.094 -19.25 1 96.94 364 GLY A N 1
ATOM 2924 C CA . GLY A 1 364 ? -5.215 -39.688 -20.406 1 96.94 364 GLY A CA 1
ATOM 2925 C C . GLY A 1 364 ? -5.617 -38.344 -20.984 1 96.94 364 GLY A C 1
ATOM 2926 O O . GLY A 1 364 ? -4.84 -37.719 -21.688 1 96.94 364 GLY A O 1
ATOM 2927 N N . ASP A 1 365 ? -6.84 -37.938 -20.734 1 97.62 365 ASP A N 1
ATOM 2928 C CA . ASP A 1 365 ? -7.367 -36.688 -21.266 1 97.62 365 ASP A CA 1
ATOM 2929 C C . ASP A 1 365 ? -6.918 -35.5 -20.438 1 97.62 365 ASP A C 1
ATOM 2931 O O . ASP A 1 365 ? -6.492 -35.688 -19.281 1 97.62 365 ASP A O 1
ATOM 2935 N N . VAL A 1 366 ? -6.934 -34.344 -21.094 1 98.25 366 VAL A N 1
ATOM 2936 C CA . VAL A 1 366 ? -6.629 -33.094 -20.406 1 98.25 366 VAL A CA 1
ATOM 2937 C C . VAL A 1 366 ? -7.656 -32.031 -20.781 1 98.25 366 VAL A C 1
ATOM 2939 O O . VAL A 1 366 ? -8.117 -31.969 -21.922 1 98.25 366 VAL A O 1
ATOM 2942 N N . LEU A 1 367 ? -8.07 -31.188 -19.781 1 98.69 367 LEU A N 1
ATOM 2943 C CA . LEU A 1 367 ? -8.969 -30.062 -19.969 1 98.69 367 LEU A CA 1
ATOM 2944 C C . LEU A 1 367 ? -8.352 -28.781 -19.422 1 98.69 367 LEU A C 1
ATOM 2946 O O . LEU A 1 367 ? -7.949 -28.734 -18.25 1 98.69 367 LEU A O 1
ATOM 2950 N N . TYR A 1 368 ? -8.195 -27.812 -20.312 1 98.75 368 TYR A N 1
ATOM 2951 C CA . TYR A 1 368 ? -7.777 -26.484 -19.891 1 98.75 368 TYR A CA 1
ATOM 2952 C C . TYR A 1 368 ? -8.953 -25.516 -19.906 1 98.75 368 TYR A C 1
ATOM 2954 O O . TYR A 1 368 ? -9.75 -25.516 -20.844 1 98.75 368 TYR A O 1
ATOM 2962 N N . PHE A 1 369 ? -9.039 -24.703 -18.875 1 98.56 369 PHE A N 1
ATOM 2963 C CA . PHE A 1 369 ? -9.953 -23.578 -18.953 1 98.56 369 PHE A CA 1
ATOM 2964 C C . PHE A 1 369 ? -9.391 -22.375 -18.203 1 98.56 369 PHE A C 1
ATOM 2966 O O . PHE A 1 369 ? -8.711 -22.531 -17.188 1 98.56 369 PHE A O 1
ATOM 2973 N N . PRO A 1 370 ? -9.648 -21.188 -18.688 1 97.81 370 PRO A N 1
ATOM 2974 C CA . PRO A 1 370 ? -9.07 -19.969 -18.141 1 97.81 370 PRO A CA 1
ATOM 2975 C C . PRO A 1 370 ? -9.633 -19.625 -16.75 1 97.81 370 PRO A C 1
ATOM 2977 O O . PRO A 1 370 ? -10.727 -20.078 -16.391 1 97.81 370 PRO A O 1
ATOM 2980 N N . ARG A 1 371 ? -8.828 -18.797 -16.109 1 96.5 371 ARG A N 1
ATOM 2981 C CA . ARG A 1 371 ? -9.266 -18.172 -14.875 1 96.5 371 ARG A CA 1
ATOM 2982 C C . ARG A 1 371 ? -10.609 -17.484 -15.055 1 96.5 371 ARG A C 1
ATOM 2984 O O . ARG A 1 371 ? -10.844 -16.812 -16.062 1 96.5 371 ARG A O 1
ATOM 2991 N N . GLY A 1 372 ? -11.531 -17.75 -14.117 1 96.88 372 GLY A N 1
ATOM 2992 C CA . GLY A 1 372 ? -12.844 -17.125 -14.188 1 96.88 372 GLY A CA 1
ATOM 2993 C C . GLY A 1 372 ? -13.898 -18.016 -14.805 1 96.88 372 GLY A C 1
ATOM 2994 O O . GLY A 1 372 ? -15.094 -17.703 -14.766 1 96.88 372 GLY A O 1
ATOM 2995 N N . THR A 1 373 ? -13.531 -19.156 -15.367 1 98 373 THR A N 1
ATOM 2996 C CA . THR A 1 373 ? -14.492 -20.094 -15.938 1 98 373 THR A CA 1
ATOM 2997 C C . THR A 1 373 ? -15.242 -20.828 -14.828 1 98 373 THR A C 1
ATOM 2999 O O . THR A 1 373 ? -14.625 -21.5 -13.992 1 98 373 THR A O 1
ATOM 3002 N N . ILE A 1 374 ? -16.5 -20.719 -14.875 1 98.38 374 ILE A N 1
ATOM 3003 C CA . ILE A 1 374 ? -17.297 -21.453 -13.906 1 98.38 374 ILE A CA 1
ATOM 3004 C C . ILE A 1 374 ? -17.312 -22.938 -14.273 1 98.38 374 ILE A C 1
ATOM 3006 O O . ILE A 1 374 ? -17.453 -23.297 -15.445 1 98.38 374 ILE A O 1
ATOM 3010 N N . HIS A 1 375 ? -17.172 -23.734 -13.273 1 98.5 375 HIS A N 1
ATOM 3011 C CA . HIS A 1 375 ? -17.109 -25.156 -13.562 1 98.5 375 HIS A CA 1
ATOM 3012 C C . HIS A 1 375 ? -17.703 -25.984 -12.422 1 98.5 375 HIS A C 1
ATOM 3014 O O . HIS A 1 375 ? -17.766 -25.5 -11.281 1 98.5 375 HIS A O 1
ATOM 3020 N N . GLN A 1 376 ? -18.141 -27.109 -12.734 1 96.81 376 GLN A N 1
ATOM 3021 C CA . GLN A 1 376 ? -18.547 -28.172 -11.812 1 96.81 376 GLN A CA 1
ATOM 3022 C C . GLN A 1 376 ? -18.312 -29.547 -12.422 1 96.81 376 GLN A C 1
ATOM 3024 O O . GLN A 1 376 ? -18.219 -29.688 -13.648 1 96.81 376 GLN A O 1
ATOM 3029 N N . ALA A 1 377 ? -18.188 -30.516 -11.57 1 97.25 377 ALA A N 1
ATOM 3030 C CA . ALA A 1 377 ? -17.906 -31.859 -12.07 1 97.25 377 ALA A CA 1
ATOM 3031 C C . ALA A 1 377 ? -18.469 -32.938 -11.125 1 97.25 377 ALA A C 1
ATOM 3033 O O . ALA A 1 377 ? -18.531 -32.719 -9.914 1 97.25 377 ALA A O 1
ATOM 3034 N N . ASP A 1 378 ? -18.875 -34 -11.688 1 95.62 378 ASP A N 1
ATOM 3035 C CA . ASP A 1 378 ? -19.344 -35.188 -10.945 1 95.62 378 ASP A CA 1
ATOM 3036 C C . ASP A 1 378 ? -18.828 -36.469 -11.594 1 95.62 378 ASP A C 1
ATOM 3038 O O . ASP A 1 378 ? -18.359 -36.438 -12.727 1 95.62 378 ASP A O 1
ATOM 3042 N N . THR A 1 379 ? -18.875 -37.5 -10.82 1 96.75 379 THR A N 1
ATOM 3043 C CA . THR A 1 379 ? -18.406 -38.781 -11.32 1 96.75 379 THR A CA 1
ATOM 3044 C C . THR A 1 379 ? -19.562 -39.625 -11.867 1 96.75 379 THR A C 1
ATOM 3046 O O . THR A 1 379 ? -20.656 -39.625 -11.281 1 96.75 379 THR A O 1
ATOM 3049 N N . PRO A 1 380 ? -19.297 -40.375 -12.977 1 95.44 380 PRO A N 1
ATOM 3050 C CA . PRO A 1 380 ? -20.328 -41.312 -13.43 1 95.44 380 PRO A CA 1
ATOM 3051 C C . PRO A 1 380 ? -20.562 -42.438 -12.445 1 95.44 380 PRO A C 1
ATOM 3053 O O . PRO A 1 380 ? -19.766 -42.625 -11.516 1 95.44 380 PRO A O 1
ATOM 3056 N N . SER A 1 381 ? -21.609 -43.219 -12.688 1 93.56 381 SER A N 1
ATOM 3057 C CA . SER A 1 381 ? -22.016 -44.281 -11.734 1 93.56 381 SER A CA 1
ATOM 3058 C C . SER A 1 381 ? -21.141 -45.5 -11.867 1 93.56 381 SER A C 1
ATOM 3060 O O . SER A 1 381 ? -21.078 -46.344 -10.953 1 93.56 381 SER A O 1
ATOM 3062 N N . ASP A 1 382 ? -20.422 -45.625 -12.859 1 94.44 382 ASP A N 1
ATOM 3063 C CA . ASP A 1 382 ? -19.797 -46.906 -13.172 1 94.44 382 ASP A CA 1
ATOM 3064 C C . ASP A 1 382 ? -18.344 -46.938 -12.711 1 94.44 382 ASP A C 1
ATOM 3066 O O . ASP A 1 382 ? -17.734 -48 -12.594 1 94.44 382 ASP A O 1
ATOM 3070 N N . THR A 1 383 ? -17.766 -45.75 -12.492 1 95.94 383 THR A N 1
ATOM 3071 C CA . THR A 1 383 ? -16.359 -45.781 -12.148 1 95.94 383 THR A CA 1
ATOM 3072 C C . THR A 1 383 ? -16 -44.594 -11.258 1 95.94 383 THR A C 1
ATOM 3074 O O . THR A 1 383 ? -16.734 -43.594 -11.227 1 95.94 383 THR A O 1
ATOM 3077 N N . HIS A 1 384 ? -14.867 -44.75 -10.508 1 96.69 384 HIS A N 1
ATOM 3078 C CA . HIS A 1 384 ? -14.305 -43.625 -9.734 1 96.69 384 HIS A CA 1
ATOM 3079 C C . HIS A 1 384 ? -13.531 -42.656 -10.625 1 96.69 384 HIS A C 1
ATOM 3081 O O . HIS A 1 384 ? -13.414 -42.906 -11.828 1 96.69 384 HIS A O 1
ATOM 3087 N N . SER A 1 385 ? -13.109 -41.594 -10.047 1 98.12 385 SER A N 1
ATOM 3088 C CA . SER A 1 385 ? -12.305 -40.625 -10.781 1 98.12 385 SER A CA 1
ATOM 3089 C C . SER A 1 385 ? -11.125 -40.156 -9.945 1 98.12 385 SER A C 1
ATOM 3091 O O . SER A 1 385 ? -11.289 -39.781 -8.773 1 98.12 385 SER A O 1
ATOM 3093 N N . LEU A 1 386 ? -9.938 -40.219 -10.477 1 98.38 386 LEU A N 1
ATOM 3094 C CA . LEU A 1 386 ? -8.742 -39.562 -9.953 1 98.38 386 LEU A CA 1
ATOM 3095 C C . LEU A 1 386 ? -8.188 -38.562 -10.969 1 98.38 386 LEU A C 1
ATOM 3097 O O . LEU A 1 386 ? -7.891 -38.938 -12.102 1 98.38 386 LEU A O 1
ATOM 3101 N N . HIS A 1 387 ? -8.109 -37.344 -10.586 1 98.31 387 HIS A N 1
ATOM 3102 C CA . HIS A 1 387 ? -7.48 -36.375 -11.461 1 98.31 387 HIS A CA 1
ATOM 3103 C C . HIS A 1 387 ? -6.629 -35.375 -10.672 1 98.31 387 HIS A C 1
ATOM 3105 O O . HIS A 1 387 ? -6.801 -35.25 -9.461 1 98.31 387 HIS A O 1
ATOM 3111 N N . ILE A 1 388 ? -5.645 -34.75 -11.352 1 98.56 388 ILE A N 1
ATOM 3112 C CA . ILE A 1 388 ? -4.82 -33.688 -10.805 1 98.56 388 ILE A CA 1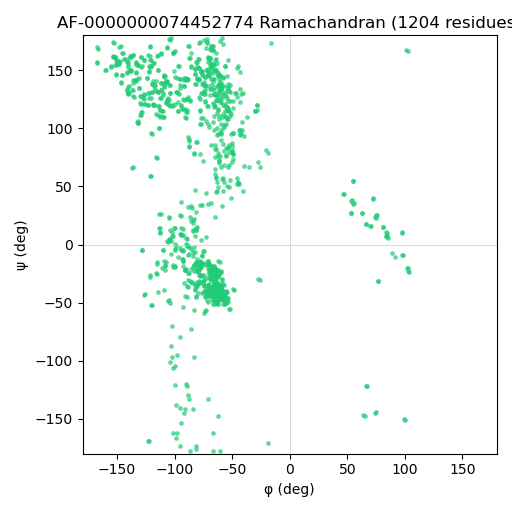
ATOM 3113 C C . ILE A 1 388 ? -5.133 -32.375 -11.523 1 98.56 388 ILE A C 1
ATOM 3115 O O . ILE A 1 388 ? -5.234 -32.344 -12.75 1 98.56 388 ILE A O 1
ATOM 3119 N N . THR A 1 389 ? -5.457 -31.344 -10.75 1 98.62 389 THR A N 1
ATOM 3120 C CA . THR A 1 389 ? -5.59 -30 -11.305 1 98.62 389 THR A CA 1
ATOM 3121 C C . THR A 1 389 ? -4.305 -29.203 -11.102 1 98.62 389 THR A C 1
ATOM 3123 O O . THR A 1 389 ? -3.898 -28.953 -9.969 1 98.62 389 THR A O 1
ATOM 3126 N N . LEU A 1 390 ? -3.672 -28.875 -12.211 1 98.69 390 LEU A N 1
ATOM 3127 C CA . LEU A 1 390 ? -2.521 -27.969 -12.203 1 98.69 390 LEU A CA 1
ATOM 3128 C C . LEU A 1 390 ? -2.965 -26.516 -12.352 1 98.69 390 LEU A C 1
ATOM 3130 O O . LEU A 1 390 ? -3.738 -26.188 -13.258 1 98.69 390 LEU A O 1
ATOM 3134 N N . SER A 1 391 ? -2.537 -25.719 -11.406 1 98.31 391 SER A N 1
ATOM 3135 C CA . SER A 1 391 ? -2.961 -24.312 -11.359 1 98.31 391 SER A CA 1
ATOM 3136 C C . SER A 1 391 ? -1.773 -23.375 -11.531 1 98.31 391 SER A C 1
ATOM 3138 O O . SER A 1 391 ? -0.697 -23.625 -10.977 1 98.31 391 SER A O 1
ATOM 3140 N N . THR A 1 392 ? -1.921 -22.312 -12.32 1 98.12 392 THR A N 1
ATOM 3141 C CA . THR A 1 392 ? -0.865 -21.312 -12.508 1 98.12 392 THR A CA 1
ATOM 3142 C C . THR A 1 392 ? -1.457 -19.922 -12.688 1 98.12 392 THR A C 1
ATOM 3144 O O . THR A 1 392 ? -2.678 -19.766 -12.75 1 98.12 392 THR A O 1
ATOM 3147 N N . TYR A 1 393 ? -0.671 -18.875 -12.562 1 97.94 393 TYR A N 1
ATOM 3148 C CA . TYR A 1 393 ? -0.961 -17.469 -12.867 1 97.94 393 TYR A CA 1
ATOM 3149 C C . TYR A 1 393 ? -1.856 -16.859 -11.797 1 97.94 393 TYR A C 1
ATOM 3151 O O . TYR A 1 393 ? -2.609 -15.922 -12.062 1 97.94 393 TYR A O 1
ATOM 3159 N N . GLN A 1 394 ? -1.807 -17.469 -10.641 1 97.19 394 GLN A N 1
ATOM 3160 C CA . GLN A 1 394 ? -2.436 -16.766 -9.523 1 97.19 394 GLN A CA 1
ATOM 3161 C C . GLN A 1 394 ? -1.721 -15.445 -9.234 1 97.19 394 GLN A C 1
ATOM 3163 O O . GLN A 1 394 ? -0.504 -15.422 -9.039 1 97.19 394 GLN A O 1
ATOM 3168 N N . LYS A 1 395 ? -2.449 -14.352 -9.25 1 96.69 395 LYS A N 1
ATOM 3169 C CA . LYS A 1 395 ? -1.919 -13.016 -8.977 1 96.69 395 LYS A CA 1
ATOM 3170 C C . LYS A 1 395 ? -0.73 -12.703 -9.883 1 96.69 395 LYS A C 1
ATOM 3172 O O . LYS A 1 395 ? 0.294 -12.195 -9.414 1 96.69 395 LYS A O 1
ATOM 3177 N N . THR A 1 396 ? -0.771 -13.102 -11.102 1 97.62 396 THR A N 1
ATOM 3178 C CA . THR A 1 396 ? 0.238 -12.852 -12.125 1 97.62 396 THR A CA 1
ATOM 3179 C C . THR A 1 396 ? -0.371 -12.109 -13.312 1 97.62 396 THR A C 1
ATOM 3181 O O . THR A 1 396 ? -0.376 -12.625 -14.43 1 97.62 396 THR A O 1
ATOM 3184 N N . SER A 1 397 ? -0.919 -10.938 -13.016 1 97.81 397 SER A N 1
ATOM 3185 C CA . SER A 1 397 ? -1.556 -10.102 -14.023 1 97.81 397 SER A CA 1
ATOM 3186 C C . SER A 1 397 ? -0.899 -8.727 -14.102 1 97.81 397 SER A C 1
ATOM 3188 O O . SER A 1 397 ? -0.074 -8.375 -13.25 1 97.81 397 SER A O 1
ATOM 3190 N N . TRP A 1 398 ? -1.278 -7.992 -15.125 1 98.25 398 TRP A N 1
ATOM 3191 C CA . TRP A 1 398 ? -0.773 -6.633 -15.266 1 98.25 398 TRP A CA 1
ATOM 3192 C C . TRP A 1 398 ? -1.172 -5.777 -14.062 1 98.25 398 TRP A C 1
ATOM 3194 O O . TRP A 1 398 ? -0.41 -4.91 -13.633 1 98.25 398 TRP A O 1
ATOM 3204 N N . MET A 1 399 ? -2.334 -6.047 -13.547 1 96.62 399 MET A N 1
ATOM 3205 C CA . MET A 1 399 ? -2.766 -5.332 -12.344 1 96.62 399 MET A CA 1
ATOM 3206 C C . MET A 1 399 ? -1.82 -5.605 -11.18 1 96.62 399 MET A C 1
ATOM 3208 O O . MET A 1 399 ? -1.419 -4.684 -10.469 1 96.62 399 MET A O 1
ATOM 3212 N N . ASP A 1 400 ? -1.517 -6.793 -11.008 1 97.38 400 ASP A N 1
ATOM 3213 C CA . ASP A 1 400 ? -0.615 -7.18 -9.93 1 97.38 400 ASP A CA 1
ATOM 3214 C C . ASP A 1 400 ? 0.762 -6.547 -10.102 1 97.38 400 ASP A C 1
ATOM 3216 O O . ASP A 1 400 ? 1.374 -6.098 -9.133 1 97.38 400 ASP A O 1
ATOM 3220 N N . PHE A 1 401 ? 1.191 -6.5 -11.281 1 98.19 401 PHE A N 1
ATOM 3221 C CA . PHE A 1 401 ? 2.469 -5.867 -11.586 1 98.19 401 PHE A CA 1
ATOM 3222 C C . PHE A 1 401 ? 2.402 -4.363 -11.344 1 98.19 401 PHE A C 1
ATOM 3224 O O . PHE A 1 401 ? 3.332 -3.779 -10.781 1 98.19 401 PHE A O 1
ATOM 3231 N N . MET A 1 402 ? 1.333 -3.748 -11.711 1 97.75 402 MET A N 1
ATOM 3232 C CA . MET A 1 402 ? 1.167 -2.307 -11.547 1 97.75 402 MET A CA 1
ATOM 3233 C C . MET A 1 402 ? 1.17 -1.921 -10.078 1 97.75 402 MET A C 1
ATOM 3235 O O . MET A 1 402 ? 1.639 -0.841 -9.711 1 97.75 402 MET A O 1
ATOM 3239 N N . GLU A 1 403 ? 0.683 -2.754 -9.273 1 96.19 403 GLU A N 1
ATOM 3240 C CA . GLU A 1 403 ? 0.687 -2.498 -7.836 1 96.19 403 GLU A CA 1
ATOM 3241 C C . GLU A 1 403 ? 2.111 -2.385 -7.301 1 96.19 403 GLU A C 1
ATOM 3243 O O . GLU A 1 403 ? 2.34 -1.765 -6.258 1 96.19 403 GLU A O 1
ATOM 3248 N N . LYS A 1 404 ? 3.041 -3.021 -7.984 1 95.19 404 LYS A N 1
ATOM 3249 C CA . LYS A 1 404 ? 4.453 -2.9 -7.625 1 95.19 404 LYS A CA 1
ATOM 3250 C C . LYS A 1 404 ? 5.102 -1.719 -8.336 1 95.19 404 LYS A C 1
ATOM 3252 O O . LYS A 1 404 ? 5.938 -1.021 -7.762 1 95.19 404 LYS A O 1
ATOM 3257 N N . LEU A 1 405 ? 4.723 -1.463 -9.531 1 97.62 405 LEU A N 1
ATOM 3258 C CA . LEU A 1 405 ? 5.355 -0.478 -10.398 1 97.62 405 LEU A CA 1
ATOM 3259 C C . LEU A 1 405 ? 5.039 0.94 -9.938 1 97.62 405 LEU A C 1
ATOM 3261 O O . LEU A 1 405 ? 5.934 1.785 -9.859 1 97.62 405 LEU A O 1
ATOM 3265 N N . ILE A 1 406 ? 3.844 1.16 -9.594 1 96.56 406 ILE A N 1
ATOM 3266 C CA . ILE A 1 406 ? 3.361 2.527 -9.422 1 96.56 406 ILE A CA 1
ATOM 3267 C C . ILE A 1 406 ? 3.938 3.121 -8.141 1 96.56 406 ILE A C 1
ATOM 3269 O O . ILE A 1 406 ? 4.395 4.266 -8.125 1 96.56 406 ILE A O 1
ATOM 3273 N N . PRO A 1 407 ? 3.939 2.398 -7.023 1 94.31 407 PRO A N 1
ATOM 3274 C CA . PRO A 1 407 ? 4.629 2.953 -5.859 1 94.31 407 PRO A CA 1
ATOM 3275 C C . PRO A 1 407 ? 6.082 3.324 -6.152 1 94.31 407 PRO A C 1
ATOM 3277 O O . PRO A 1 407 ? 6.57 4.352 -5.676 1 94.31 407 PRO A O 1
ATOM 3280 N N . GLY A 1 408 ? 6.734 2.473 -6.906 1 93.75 408 GLY A N 1
ATOM 3281 C CA . GLY A 1 408 ? 8.078 2.82 -7.324 1 93.75 408 GLY A CA 1
ATOM 3282 C C . GLY A 1 408 ? 8.141 4.082 -8.164 1 93.75 408 GLY A C 1
ATOM 3283 O O . GLY A 1 408 ? 9.039 4.91 -7.984 1 93.75 408 GLY A O 1
ATOM 3284 N N . ALA A 1 409 ? 7.199 4.238 -9.055 1 96.06 409 ALA A N 1
ATOM 3285 C CA . ALA A 1 409 ? 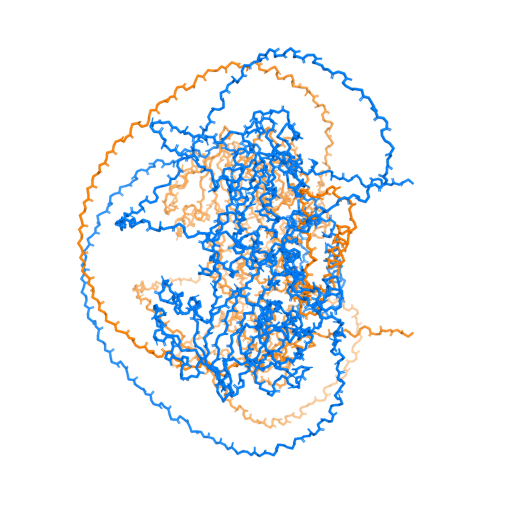7.121 5.43 -9.898 1 96.06 409 ALA A CA 1
ATOM 3286 C C . ALA A 1 409 ? 6.902 6.684 -9.055 1 96.06 409 ALA A C 1
ATOM 3288 O O . ALA A 1 409 ? 7.527 7.719 -9.305 1 96.06 409 ALA A O 1
ATOM 3289 N N . LEU A 1 410 ? 6.047 6.574 -8.078 1 96.31 410 LEU A N 1
ATOM 3290 C CA . LEU A 1 410 ? 5.762 7.699 -7.195 1 96.31 410 LEU A CA 1
ATOM 3291 C C . LEU A 1 410 ? 7.008 8.094 -6.406 1 96.31 410 LEU A C 1
ATOM 3293 O O . LEU A 1 410 ? 7.293 9.289 -6.246 1 96.31 410 LEU A O 1
ATOM 3297 N N . GLN A 1 411 ? 7.684 7.141 -5.949 1 92.94 411 GLN A N 1
ATOM 3298 C CA . GLN A 1 411 ? 8.898 7.418 -5.199 1 92.94 411 GLN A CA 1
ATOM 3299 C C . GLN A 1 411 ? 9.93 8.141 -6.062 1 92.94 411 GLN A C 1
ATOM 3301 O O . GLN A 1 411 ? 10.516 9.141 -5.637 1 92.94 411 GLN A O 1
ATOM 3306 N N . VAL A 1 412 ? 10.102 7.633 -7.25 1 93.56 412 VAL A N 1
ATOM 3307 C CA . VAL A 1 412 ? 11.039 8.258 -8.18 1 93.56 412 VAL A CA 1
ATOM 3308 C C . VAL A 1 412 ? 10.578 9.672 -8.508 1 93.56 412 VAL A C 1
ATOM 3310 O O . VAL A 1 412 ? 11.375 10.609 -8.508 1 93.56 412 VAL A O 1
ATOM 3313 N N . ALA A 1 413 ? 9.297 9.836 -8.758 1 95.12 413 ALA A N 1
ATOM 3314 C CA . ALA A 1 413 ? 8.734 11.141 -9.078 1 95.12 413 ALA A CA 1
ATOM 3315 C C . ALA A 1 413 ? 8.938 12.125 -7.926 1 95.12 413 ALA A C 1
ATOM 3317 O O . ALA A 1 413 ? 9.273 13.289 -8.148 1 95.12 413 ALA A O 1
ATOM 3318 N N . PHE A 1 414 ? 8.719 11.719 -6.727 1 94.12 414 PHE A N 1
ATOM 3319 C CA . PHE A 1 414 ? 8.906 12.57 -5.555 1 94.12 414 PHE A CA 1
ATOM 3320 C C . PHE A 1 414 ? 10.344 13.07 -5.477 1 94.12 414 PHE A C 1
ATOM 3322 O O . PHE A 1 414 ? 10.586 14.234 -5.148 1 94.12 414 PHE A O 1
ATOM 3329 N N . GLU A 1 415 ? 11.211 12.203 -5.781 1 91.62 415 GLU A N 1
ATOM 3330 C CA . GLU A 1 415 ? 12.625 12.531 -5.648 1 91.62 415 GLU A CA 1
ATOM 3331 C C . GLU A 1 415 ? 13.086 13.445 -6.777 1 91.62 415 GLU A C 1
ATOM 3333 O O . GLU A 1 415 ? 13.898 14.352 -6.562 1 91.62 415 GLU A O 1
ATOM 3338 N N . GLU A 1 416 ? 12.492 13.281 -7.949 1 93.94 416 GLU A N 1
ATOM 3339 C CA . GLU A 1 416 ? 13.086 13.906 -9.125 1 93.94 416 GLU A CA 1
ATOM 3340 C C . GLU A 1 416 ? 12.25 15.086 -9.609 1 93.94 416 GLU A C 1
ATOM 3342 O O . GLU A 1 416 ? 12.727 15.914 -10.383 1 93.94 416 GLU A O 1
ATOM 3347 N N . ASP A 1 417 ? 11.055 15.109 -9.18 1 95.56 417 ASP A N 1
ATOM 3348 C CA . ASP A 1 417 ? 10.133 16.062 -9.797 1 95.56 417 ASP A CA 1
ATOM 3349 C C . ASP A 1 417 ? 9.414 16.891 -8.734 1 95.56 417 ASP A C 1
ATOM 3351 O O . ASP A 1 417 ? 8.531 16.391 -8.047 1 95.56 417 ASP A O 1
ATOM 3355 N N . ARG A 1 418 ? 9.664 18.141 -8.688 1 95.69 418 ARG A N 1
ATOM 3356 C CA . ARG A 1 418 ? 9.141 19.078 -7.688 1 95.69 418 ARG A CA 1
ATOM 3357 C C . ARG A 1 418 ? 7.625 19.203 -7.809 1 95.69 418 ARG A C 1
ATOM 3359 O O . ARG A 1 418 ? 6.941 19.5 -6.828 1 95.69 418 ARG A O 1
ATOM 3366 N N . ASP A 1 419 ? 7.094 19 -8.992 1 96.56 419 ASP A N 1
ATOM 3367 C CA . ASP A 1 419 ? 5.656 19.125 -9.211 1 96.56 419 ASP A CA 1
ATOM 3368 C C . ASP A 1 419 ? 4.875 18.188 -8.289 1 96.56 419 ASP A C 1
ATOM 3370 O O . ASP A 1 419 ? 3.771 18.516 -7.852 1 96.56 419 ASP A O 1
ATOM 3374 N N . PHE A 1 420 ? 5.461 17.031 -8.031 1 97.62 420 PHE A N 1
ATOM 3375 C CA . PHE A 1 420 ? 4.789 16.047 -7.188 1 97.62 420 PHE A CA 1
ATOM 3376 C C . PHE A 1 420 ? 4.887 16.438 -5.715 1 97.62 420 PHE A C 1
ATOM 3378 O O . PHE A 1 420 ? 4.105 15.961 -4.891 1 97.62 420 PHE A O 1
ATOM 3385 N N . ARG A 1 421 ? 5.801 17.297 -5.32 1 97.56 421 ARG A N 1
ATOM 3386 C CA . ARG A 1 421 ? 6.031 17.688 -3.932 1 97.56 421 ARG A CA 1
ATOM 3387 C C . ARG A 1 421 ? 5.246 18.953 -3.578 1 97.56 421 ARG A C 1
ATOM 3389 O O . ARG A 1 421 ? 5.129 19.297 -2.404 1 97.56 421 ARG A O 1
ATOM 3396 N N . GLN A 1 422 ? 4.73 19.594 -4.582 1 97.75 422 GLN A N 1
ATOM 3397 C CA . GLN A 1 422 ? 3.941 20.797 -4.34 1 97.75 422 GLN A CA 1
ATOM 3398 C C . GLN A 1 422 ? 2.713 20.5 -3.488 1 97.75 422 GLN A C 1
ATOM 3400 O O . GLN A 1 422 ? 2.129 19.422 -3.598 1 97.75 422 GLN A O 1
ATOM 3405 N N . GLY A 1 423 ? 2.379 21.5 -2.646 1 98 423 GLY A N 1
ATOM 3406 C CA . GLY A 1 423 ? 1.197 21.359 -1.812 1 98 423 GLY A CA 1
ATOM 3407 C C . GLY A 1 423 ? -0.098 21.391 -2.602 1 98 423 GLY A C 1
ATOM 3408 O O . GLY A 1 423 ? -0.16 21.984 -3.684 1 98 423 GLY A O 1
ATOM 3409 N N . LEU A 1 424 ? -1.057 20.766 -2.078 1 98.38 424 LEU A N 1
ATOM 3410 C CA . LEU A 1 424 ? -2.387 20.812 -2.678 1 98.38 424 LEU A CA 1
ATOM 3411 C C . LEU A 1 424 ? -2.969 22.219 -2.611 1 98.38 424 LEU A C 1
ATOM 3413 O O . LEU A 1 424 ? -2.588 23 -1.749 1 98.38 424 LEU A O 1
ATOM 3417 N N . PRO A 1 425 ? -3.859 22.5 -3.512 1 97.56 425 PRO A N 1
ATOM 3418 C CA . PRO A 1 425 ? -4.438 23.844 -3.512 1 97.56 425 PRO A CA 1
ATOM 3419 C C . PRO A 1 425 ? -5.246 24.141 -2.248 1 97.56 425 PRO A C 1
ATOM 3421 O O . PRO A 1 425 ? -5.836 23.219 -1.663 1 97.56 425 PRO A O 1
ATOM 3424 N N . LEU A 1 426 ? -5.23 25.406 -1.926 1 95.56 426 LEU A N 1
ATOM 3425 C CA . LEU A 1 426 ? -6.059 25.844 -0.811 1 95.56 426 LEU A CA 1
ATOM 3426 C C . LEU A 1 426 ? -7.535 25.578 -1.093 1 95.56 426 LEU A C 1
ATOM 3428 O O . LEU A 1 426 ? -7.988 25.719 -2.23 1 95.56 426 LEU A O 1
ATOM 3432 N N . ASN A 1 427 ? -8.25 25.125 -0.156 1 93.94 427 ASN A N 1
ATOM 3433 C CA . ASN A 1 427 ? -9.703 25 -0.145 1 93.94 427 ASN A CA 1
ATOM 3434 C C . ASN A 1 427 ? -10.18 23.922 -1.106 1 93.94 427 ASN A C 1
ATOM 3436 O O . ASN A 1 427 ? -11.336 23.922 -1.534 1 93.94 427 ASN A O 1
ATOM 3440 N N . TYR A 1 428 ? -9.297 23.016 -1.581 1 97.19 428 TYR A N 1
ATOM 3441 C CA . TYR A 1 428 ? -9.695 22.016 -2.555 1 97.19 428 TYR A CA 1
ATOM 3442 C C . TYR A 1 428 ? -10.82 21.141 -2.002 1 97.19 428 TYR A C 1
ATOM 3444 O O . TYR A 1 428 ? -11.617 20.578 -2.764 1 97.19 428 TYR A O 1
ATOM 3452 N N . LEU A 1 429 ? -10.945 21.047 -0.741 1 96.12 429 LEU A N 1
ATOM 3453 C CA . LEU A 1 429 ? -11.984 20.219 -0.128 1 96.12 429 LEU A CA 1
ATOM 3454 C C . LEU A 1 429 ? -13.352 20.859 -0.277 1 96.12 429 LEU A C 1
ATOM 3456 O O . LEU A 1 429 ? -14.383 20.203 -0.095 1 96.12 429 LEU A O 1
ATOM 3460 N N . ASP A 1 430 ? -13.383 22.125 -0.562 1 94.31 430 ASP A N 1
ATOM 3461 C CA . ASP A 1 430 ? -14.641 22.859 -0.699 1 94.31 430 ASP A CA 1
ATOM 3462 C C . ASP A 1 430 ? -15.281 22.594 -2.057 1 94.31 430 ASP A C 1
ATOM 3464 O O . ASP A 1 430 ? -16.484 22.828 -2.238 1 94.31 430 ASP A O 1
ATOM 3468 N N . TYR A 1 431 ? -14.422 22.172 -3.016 1 96 431 TYR A N 1
ATOM 3469 C CA . TYR A 1 431 ? -15 22.047 -4.348 1 96 431 TYR A CA 1
ATOM 3470 C C . TYR A 1 431 ? -14.703 20.672 -4.945 1 96 431 TYR A C 1
ATOM 3472 O O . TYR A 1 431 ? -15.203 20.344 -6.027 1 96 431 TYR A O 1
ATOM 3480 N N . MET A 1 432 ? -13.953 19.844 -4.312 1 97 432 MET A N 1
ATOM 3481 C CA . MET A 1 432 ? -13.719 18.469 -4.742 1 97 432 MET A CA 1
ATOM 3482 C C . MET A 1 432 ? -14.461 17.484 -3.85 1 97 432 MET A C 1
ATOM 3484 O O . MET A 1 432 ? -14.93 17.844 -2.77 1 97 432 MET A O 1
ATOM 3488 N N . GLY A 1 433 ? -14.5 16.234 -4.258 1 95.62 433 GLY A N 1
ATOM 3489 C CA . GLY A 1 433 ? -15.242 15.195 -3.551 1 95.62 433 GLY A CA 1
ATOM 3490 C C . GLY A 1 433 ? -16.578 14.867 -4.199 1 95.62 433 GLY A C 1
ATOM 3491 O O . GLY A 1 433 ? -17.094 15.648 -5 1 95.62 433 GLY A O 1
ATOM 3492 N N . VAL A 1 434 ? -17.094 13.805 -3.742 1 93.75 434 VAL A N 1
ATOM 3493 C CA . VAL A 1 434 ? -18.328 13.297 -4.344 1 93.75 434 VAL A CA 1
ATOM 3494 C C . VAL A 1 434 ? -19.453 14.305 -4.156 1 93.75 434 VAL A C 1
ATOM 3496 O O . VAL A 1 434 ? -20.234 14.547 -5.078 1 93.75 434 VAL A O 1
ATOM 3499 N N . ALA A 1 435 ? -19.5 14.922 -3.004 1 92.5 435 ALA A N 1
ATOM 3500 C CA . ALA A 1 435 ? -20.547 15.898 -2.711 1 92.5 435 ALA A CA 1
ATOM 3501 C C . ALA A 1 435 ? -20.469 17.094 -3.654 1 92.5 435 ALA A C 1
ATOM 3503 O O . ALA A 1 435 ? -21.453 17.812 -3.84 1 92.5 435 ALA A O 1
ATOM 3504 N N . ASN A 1 436 ? -19.297 17.312 -4.238 1 93.81 436 ASN A N 1
ATOM 3505 C CA . ASN A 1 436 ? -19.062 18.469 -5.09 1 93.81 436 ASN A CA 1
ATOM 3506 C C . ASN A 1 436 ? -18.844 18.062 -6.543 1 93.81 436 ASN A C 1
ATOM 3508 O O . ASN A 1 436 ? -18.344 18.859 -7.344 1 93.81 436 ASN A O 1
ATOM 3512 N N . SER A 1 437 ? -19.156 16.875 -6.91 1 91.88 437 SER A N 1
ATOM 3513 C CA . SER A 1 437 ? -18.797 16.312 -8.203 1 91.88 437 SER A CA 1
ATOM 3514 C C . SER A 1 437 ? -19.516 17.016 -9.344 1 91.88 437 SER A C 1
ATOM 3516 O O . SER A 1 437 ? -19.062 17 -10.484 1 91.88 437 SER A O 1
ATOM 3518 N N . GLU A 1 438 ? -20.609 17.75 -9.055 1 90.06 438 GLU A N 1
ATOM 3519 C CA . GLU A 1 438 ? -21.391 18.391 -10.102 1 90.06 438 GLU A CA 1
ATOM 3520 C C . GLU A 1 438 ? -21.047 19.859 -10.242 1 90.06 438 GLU A C 1
ATOM 3522 O O . GLU A 1 438 ? -21.578 20.547 -11.117 1 90.06 438 GLU A O 1
ATOM 3527 N N . LEU A 1 439 ? -20.203 20.266 -9.344 1 91.88 439 LEU A N 1
ATOM 3528 C CA . LEU A 1 439 ? -19.812 21.656 -9.422 1 91.88 439 LEU A CA 1
ATOM 3529 C C . LEU A 1 439 ? -18.969 21.922 -10.664 1 91.88 439 LEU A C 1
ATOM 3531 O O . LEU A 1 439 ? -18.109 21.094 -11.023 1 91.88 439 LEU A O 1
ATOM 3535 N N . ASN A 1 440 ? -19.312 23 -11.359 1 93.44 440 ASN A N 1
ATOM 3536 C CA . ASN A 1 440 ? -18.562 23.406 -12.547 1 93.44 440 ASN A CA 1
ATOM 3537 C C . ASN A 1 440 ? -17.875 24.75 -12.336 1 93.44 440 ASN A C 1
ATOM 3539 O O . ASN A 1 440 ? -18.391 25.781 -12.789 1 93.44 440 ASN A O 1
ATOM 3543 N N . ILE A 1 441 ? -16.859 24.734 -11.602 1 95.56 441 ILE A N 1
ATOM 3544 C CA . ILE A 1 441 ? -16.094 25.953 -11.344 1 95.56 441 ILE A CA 1
ATOM 3545 C C . ILE A 1 441 ? -14.656 25.766 -11.805 1 95.56 441 ILE A C 1
ATOM 3547 O O . ILE A 1 441 ? -14.188 24.641 -11.953 1 95.56 441 ILE A O 1
ATOM 3551 N N . LYS A 1 442 ? -14 26.812 -12.031 1 96.94 442 LYS A N 1
ATOM 3552 C CA . LYS A 1 442 ? -12.648 26.812 -12.586 1 96.94 442 LYS A CA 1
ATOM 3553 C C . LYS A 1 442 ? -11.68 26.078 -11.656 1 96.94 442 LYS A C 1
ATOM 3555 O O . LYS A 1 442 ? -10.805 25.344 -12.117 1 96.94 442 LYS A O 1
ATOM 3560 N N . GLU A 1 443 ? -11.852 26.312 -10.367 1 96.56 443 GLU A N 1
ATOM 3561 C CA . GLU A 1 443 ? -10.953 25.703 -9.398 1 96.56 443 GLU A CA 1
ATOM 3562 C C . GLU A 1 443 ? -11 24.188 -9.477 1 96.56 443 GLU A C 1
ATOM 3564 O O . GLU A 1 443 ? -9.961 23.516 -9.414 1 96.56 443 GLU A O 1
ATOM 3569 N N . ARG A 1 444 ? -12.156 23.672 -9.609 1 97.25 444 ARG A N 1
ATOM 3570 C CA . ARG A 1 444 ? -12.312 22.234 -9.727 1 97.25 444 ARG A CA 1
ATOM 3571 C C . ARG A 1 444 ? -11.703 21.719 -11.031 1 97.25 444 ARG A C 1
ATOM 3573 O O . ARG A 1 444 ? -10.984 20.719 -11.031 1 97.25 444 ARG A O 1
ATOM 3580 N N . SER A 1 445 ? -11.984 22.375 -12.109 1 97.56 445 SER A N 1
ATOM 3581 C CA . SER A 1 445 ? -11.414 22 -13.398 1 97.56 445 SER A CA 1
ATOM 3582 C C . SER A 1 445 ? -9.891 22.016 -13.352 1 97.56 445 SER A C 1
ATOM 3584 O O . SER A 1 445 ? -9.234 21.109 -13.891 1 97.56 445 SER A O 1
ATOM 3586 N N . ASP A 1 446 ? -9.367 23.031 -12.719 1 97.94 446 ASP A N 1
ATOM 3587 C CA . ASP A 1 446 ? -7.922 23.141 -12.586 1 97.94 446 ASP A CA 1
ATOM 3588 C C . ASP A 1 446 ? -7.348 21.984 -11.781 1 97.94 446 ASP A C 1
ATOM 3590 O O . ASP A 1 446 ? -6.285 21.453 -12.109 1 97.94 446 ASP A O 1
ATOM 3594 N N . PHE A 1 447 ? -8.047 21.641 -10.766 1 98.31 447 PHE A N 1
ATOM 3595 C CA . PHE A 1 447 ? -7.609 20.531 -9.93 1 98.31 447 PHE A CA 1
ATOM 3596 C C . PHE A 1 447 ? -7.586 19.234 -10.727 1 98.31 447 PHE A C 1
ATOM 3598 O O . PHE A 1 447 ? -6.602 18.5 -10.68 1 98.31 447 PHE A O 1
ATOM 3605 N N . LEU A 1 448 ? -8.625 18.953 -11.43 1 97.88 448 LEU A N 1
ATOM 3606 C CA . LEU A 1 448 ? -8.742 17.75 -12.234 1 97.88 448 LEU A CA 1
ATOM 3607 C C . LEU A 1 448 ? -7.672 17.703 -13.312 1 97.88 448 LEU A C 1
ATOM 3609 O O . LEU A 1 448 ? -7.059 16.656 -13.547 1 97.88 448 LEU A O 1
ATOM 3613 N N . LYS A 1 449 ? -7.426 18.812 -13.93 1 97.94 449 LYS A N 1
ATOM 3614 C CA . LYS A 1 449 ? -6.402 18.906 -14.969 1 97.94 449 LYS A CA 1
ATOM 3615 C C . LYS A 1 449 ? -5.012 18.625 -14.398 1 97.94 449 LYS A C 1
ATOM 3617 O O . LYS A 1 449 ? -4.203 17.938 -15.016 1 97.94 449 LYS A O 1
ATOM 3622 N N . LYS A 1 450 ? -4.785 19.188 -13.25 1 98.12 450 LYS A N 1
ATOM 3623 C CA . LYS A 1 450 ? -3.492 18.969 -12.602 1 98.12 450 LYS A CA 1
ATOM 3624 C C . LYS A 1 450 ? -3.303 17.5 -12.219 1 98.12 450 LYS A C 1
ATOM 3626 O O . LYS A 1 450 ? -2.225 16.938 -12.414 1 98.12 450 LYS A O 1
ATOM 3631 N N . ALA A 1 451 ? -4.301 16.891 -11.664 1 97.94 451 ALA A N 1
ATOM 3632 C CA . ALA A 1 451 ? -4.242 15.469 -11.328 1 97.94 451 ALA A CA 1
ATOM 3633 C C . ALA A 1 451 ? -3.951 14.625 -12.562 1 97.94 451 ALA A C 1
ATOM 3635 O O . ALA A 1 451 ? -3.088 13.75 -12.531 1 97.94 451 ALA A O 1
ATOM 3636 N N . GLU A 1 452 ? -4.656 14.922 -13.617 1 97.62 452 GLU A N 1
ATOM 3637 C CA . GLU A 1 452 ? -4.461 14.211 -14.875 1 97.62 452 GLU A CA 1
ATOM 3638 C C . GLU A 1 452 ? -3.035 14.391 -15.398 1 97.62 452 GLU A C 1
ATOM 3640 O O . GLU A 1 452 ? -2.389 13.422 -15.797 1 97.62 452 GLU A O 1
ATOM 3645 N N . LYS A 1 453 ? -2.594 15.594 -15.367 1 97.81 453 LYS A N 1
ATOM 3646 C CA . LYS A 1 453 ? -1.248 15.906 -15.836 1 97.81 453 LYS A CA 1
ATOM 3647 C C . LYS A 1 453 ? -0.194 15.133 -15.047 1 97.81 453 LYS A C 1
ATOM 3649 O O . LYS A 1 453 ? 0.738 14.578 -15.625 1 97.81 453 LYS A O 1
ATOM 3654 N N . LEU A 1 454 ? -0.326 15.109 -13.766 1 98.06 454 LEU A N 1
ATOM 3655 C CA . LEU A 1 454 ? 0.649 14.438 -12.914 1 98.06 454 LEU A CA 1
ATOM 3656 C C . LEU A 1 454 ? 0.593 12.922 -13.117 1 98.06 454 LEU A C 1
ATOM 3658 O O . LEU A 1 454 ? 1.627 12.25 -13.102 1 98.06 454 LEU A O 1
ATOM 3662 N N . MET A 1 455 ? -0.576 12.359 -13.32 1 97.19 455 MET A N 1
ATOM 3663 C CA . MET A 1 455 ? -0.687 10.93 -13.609 1 97.19 455 MET A CA 1
ATOM 3664 C C . MET A 1 455 ? 0.007 10.586 -14.922 1 97.19 455 MET A C 1
ATOM 3666 O O . MET A 1 455 ? 0.696 9.57 -15.016 1 97.19 455 MET A O 1
ATOM 3670 N N . MET A 1 456 ? -0.162 11.438 -15.898 1 96.69 456 MET A N 1
ATOM 3671 C CA . MET A 1 456 ? 0.503 11.219 -17.172 1 96.69 456 MET A CA 1
ATOM 3672 C C . MET A 1 456 ? 2.018 11.328 -17.031 1 96.69 456 MET A C 1
ATOM 3674 O O . MET A 1 456 ? 2.76 10.523 -17.594 1 96.69 456 MET A O 1
ATOM 3678 N N . LYS A 1 457 ? 2.4 12.305 -16.25 1 96.5 457 LYS A N 1
ATOM 3679 C CA . LYS A 1 457 ? 3.826 12.531 -16.031 1 96.5 457 LYS A CA 1
ATOM 3680 C C . LYS A 1 457 ? 4.461 11.359 -15.289 1 96.5 457 LYS A C 1
ATOM 3682 O O . LYS A 1 457 ? 5.66 11.102 -15.422 1 96.5 457 LYS A O 1
ATOM 3687 N N . LEU A 1 458 ? 3.709 10.68 -14.547 1 96.62 458 LEU A N 1
ATOM 3688 C CA . LEU A 1 458 ? 4.184 9.57 -13.727 1 96.62 458 LEU A CA 1
ATOM 3689 C C . LEU A 1 458 ? 4.754 8.461 -14.602 1 96.62 458 LEU A C 1
ATOM 3691 O O . LEU A 1 458 ? 5.66 7.734 -14.18 1 96.62 458 LEU A O 1
ATOM 3695 N N . VAL A 1 459 ? 4.305 8.305 -15.844 1 96.06 459 VAL A N 1
ATOM 3696 C CA . VAL A 1 459 ? 4.727 7.277 -16.781 1 96.06 459 VAL A CA 1
ATOM 3697 C C . VAL A 1 459 ? 6.23 7.395 -17.047 1 96.06 459 VAL A C 1
ATOM 3699 O O . VAL A 1 459 ? 6.938 6.387 -17.094 1 96.06 459 VAL A O 1
ATOM 3702 N N . SER A 1 460 ? 6.66 8.625 -17.062 1 95.94 460 SER A N 1
ATOM 3703 C CA . SER A 1 460 ? 8.062 8.859 -17.391 1 95.94 460 SER A CA 1
ATOM 3704 C C . SER A 1 460 ? 8.961 8.539 -16.203 1 95.94 460 SER A C 1
ATOM 3706 O O . SER A 1 460 ? 10.18 8.43 -16.344 1 95.94 460 SER A O 1
ATOM 3708 N N . HIS A 1 461 ? 8.391 8.414 -15.039 1 95.06 461 HIS A N 1
ATOM 3709 C CA . HIS A 1 461 ? 9.172 8.148 -13.836 1 95.06 461 HIS A CA 1
ATOM 3710 C C . HIS A 1 461 ? 9.102 6.676 -13.445 1 95.06 461 HIS A C 1
ATOM 3712 O O . HIS A 1 461 ? 9.633 6.281 -12.406 1 95.06 461 HIS A O 1
ATOM 3718 N N . ALA A 1 462 ? 8.508 5.789 -14.266 1 95.88 462 ALA A N 1
ATOM 3719 C CA . ALA A 1 462 ? 8.25 4.402 -13.891 1 95.88 462 ALA A CA 1
ATOM 3720 C C . ALA A 1 462 ? 9.516 3.557 -13.992 1 95.88 462 ALA A C 1
ATOM 3722 O O . ALA A 1 462 ? 10.062 3.385 -15.086 1 95.88 462 ALA A O 1
ATOM 3723 N N . PRO A 1 463 ? 9.969 3.057 -12.852 1 96.31 463 PRO A N 1
ATOM 3724 C CA . PRO A 1 463 ? 11.117 2.15 -12.883 1 96.31 463 PRO A CA 1
ATOM 3725 C C . PRO A 1 463 ? 10.727 0.708 -13.203 1 96.31 463 PRO A C 1
ATOM 3727 O O . PRO A 1 463 ? 10.82 -0.163 -12.328 1 96.31 463 PRO A O 1
ATOM 3730 N N . VAL A 1 464 ? 10.492 0.433 -14.391 1 97.56 464 VAL A N 1
ATOM 3731 C CA . VAL A 1 464 ? 9.867 -0.815 -14.805 1 97.56 464 VAL A CA 1
ATOM 3732 C C . VAL A 1 464 ? 10.773 -1.994 -14.461 1 97.56 464 VAL A C 1
ATOM 3734 O O . VAL A 1 464 ? 10.32 -2.982 -13.875 1 97.56 464 VAL A O 1
ATOM 3737 N N . ASP A 1 465 ? 12.039 -1.92 -14.758 1 97.06 465 ASP A N 1
ATOM 3738 C CA . ASP A 1 465 ? 12.953 -3.025 -14.508 1 97.06 465 ASP A CA 1
ATOM 3739 C C . ASP A 1 465 ? 13.062 -3.328 -13.016 1 97.06 465 ASP A C 1
ATOM 3741 O O . ASP A 1 465 ? 12.984 -4.488 -12.602 1 97.06 465 ASP A O 1
ATOM 3745 N N . ALA A 1 466 ? 13.219 -2.287 -12.227 1 95.94 466 ALA A N 1
ATOM 3746 C CA . ALA A 1 466 ? 13.289 -2.479 -10.781 1 95.94 466 ALA A CA 1
ATOM 3747 C C . ALA A 1 466 ? 11.992 -3.096 -10.242 1 95.94 466 ALA A C 1
ATOM 3749 O O . ALA A 1 466 ? 12.031 -3.947 -9.352 1 95.94 466 ALA A O 1
ATOM 3750 N N . ALA A 1 467 ? 10.891 -2.656 -10.82 1 97.44 467 ALA A N 1
ATOM 3751 C CA . ALA A 1 467 ? 9.594 -3.178 -10.391 1 97.44 467 ALA A CA 1
ATOM 3752 C C . ALA A 1 467 ? 9.445 -4.652 -10.758 1 97.44 467 ALA A C 1
ATOM 3754 O O . ALA A 1 467 ? 8.898 -5.438 -9.977 1 97.44 467 ALA A O 1
ATOM 3755 N N . VAL A 1 468 ? 9.922 -5.008 -11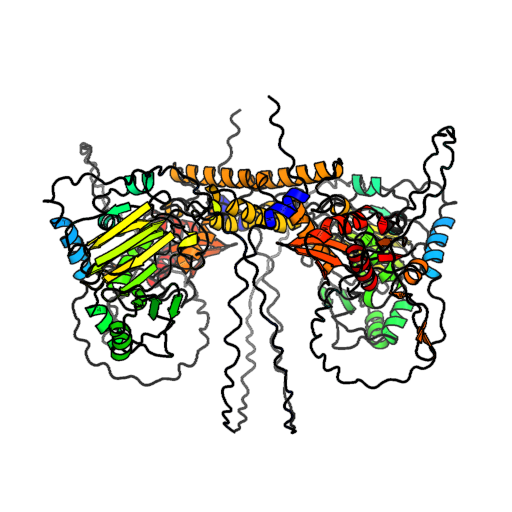.906 1 98.31 468 VAL A N 1
ATOM 3756 C CA . VAL A 1 468 ? 9.883 -6.406 -12.32 1 98.31 468 VAL A CA 1
ATOM 3757 C C . VAL A 1 468 ? 10.719 -7.254 -11.367 1 98.31 468 VAL A C 1
ATOM 3759 O O . VAL A 1 468 ? 10.305 -8.352 -10.977 1 98.31 468 VAL A O 1
ATOM 3762 N N . ASP A 1 469 ? 11.859 -6.75 -11.016 1 97.44 469 ASP A N 1
ATOM 3763 C CA . ASP A 1 469 ? 12.719 -7.488 -10.094 1 97.44 469 ASP A CA 1
ATOM 3764 C C . ASP A 1 469 ? 12.039 -7.672 -8.734 1 97.44 469 ASP A C 1
ATOM 3766 O O . ASP A 1 469 ? 12.078 -8.766 -8.164 1 97.44 469 ASP A O 1
ATOM 3770 N N . GLN A 1 470 ? 11.414 -6.641 -8.297 1 96.81 470 GLN A N 1
ATOM 3771 C CA . GLN A 1 470 ? 10.703 -6.758 -7.031 1 96.81 470 GLN A CA 1
ATOM 3772 C C . GLN A 1 470 ? 9.523 -7.719 -7.152 1 96.81 470 GLN A C 1
ATOM 3774 O O . GLN A 1 470 ? 9.234 -8.469 -6.219 1 96.81 470 GLN A O 1
ATOM 3779 N N . PHE A 1 471 ? 8.852 -7.648 -8.242 1 98 471 PHE A N 1
ATOM 3780 C CA . PHE A 1 471 ? 7.77 -8.594 -8.5 1 98 471 PHE A CA 1
ATOM 3781 C C . PHE A 1 471 ? 8.297 -10.023 -8.508 1 98 471 PHE A C 1
ATOM 3783 O O . PHE A 1 471 ? 7.684 -10.93 -7.93 1 98 471 PHE A O 1
ATOM 3790 N N . ALA A 1 472 ? 9.445 -10.211 -9.055 1 97.81 472 ALA A N 1
ATOM 3791 C CA . ALA A 1 472 ? 10.086 -11.516 -9.156 1 97.81 472 ALA A CA 1
ATOM 3792 C C . ALA A 1 472 ? 10.438 -12.07 -7.781 1 97.81 472 ALA A C 1
ATOM 3794 O O . ALA A 1 472 ? 10.406 -13.281 -7.562 1 97.81 472 ALA A O 1
ATOM 3795 N N . VAL A 1 473 ? 10.797 -11.242 -6.875 1 97.69 473 VAL A N 1
ATOM 3796 C CA . VAL A 1 473 ? 11.086 -11.688 -5.516 1 97.69 473 VAL A CA 1
ATOM 3797 C C . VAL A 1 473 ? 9.867 -12.422 -4.945 1 97.69 473 VAL A C 1
ATOM 3799 O O . VAL A 1 473 ? 10.008 -13.477 -4.32 1 97.69 473 VAL A O 1
ATOM 3802 N N . GLY A 1 474 ? 8.727 -11.836 -5.215 1 97.44 474 GLY A N 1
ATOM 3803 C CA . GLY A 1 474 ? 7.504 -12.508 -4.797 1 97.44 474 GLY A CA 1
ATOM 3804 C C . GLY A 1 474 ? 7.301 -13.852 -5.48 1 97.44 474 GLY A C 1
ATOM 3805 O O . GLY A 1 474 ? 6.898 -14.82 -4.84 1 97.44 474 GLY A O 1
ATOM 3806 N N . VAL A 1 475 ? 7.57 -13.859 -6.73 1 97.62 475 VAL A N 1
ATOM 3807 C CA . VAL A 1 475 ? 7.449 -15.086 -7.508 1 97.62 475 VAL A CA 1
ATOM 3808 C C . VAL A 1 475 ? 8.375 -16.156 -6.93 1 97.62 475 VAL A C 1
ATOM 3810 O O . VAL A 1 475 ? 7.965 -17.312 -6.754 1 97.62 475 VAL A O 1
ATOM 3813 N N . LEU A 1 476 ? 9.578 -15.789 -6.602 1 97.81 476 LEU A N 1
ATOM 3814 C CA . LEU A 1 476 ? 10.555 -16.734 -6.059 1 97.81 476 LEU A CA 1
ATOM 3815 C C . LEU A 1 476 ? 10.125 -17.219 -4.68 1 97.81 476 LEU A C 1
ATOM 3817 O O . LEU A 1 476 ? 10.297 -18.406 -4.352 1 97.81 476 LEU A O 1
ATOM 3821 N N . ARG A 1 477 ? 9.586 -16.359 -3.959 1 97.44 477 ARG A N 1
ATOM 3822 C CA . ARG A 1 477 ? 9.109 -16.734 -2.631 1 97.44 477 ARG A CA 1
ATOM 3823 C C . ARG A 1 477 ? 8.016 -17.797 -2.721 1 97.44 477 ARG A C 1
ATOM 3825 O O . ARG A 1 477 ? 7.957 -18.703 -1.893 1 97.44 477 ARG A O 1
ATOM 3832 N N . ASP A 1 478 ? 7.23 -17.672 -3.719 1 96.88 478 ASP A N 1
ATOM 3833 C CA . ASP A 1 478 ? 6.105 -18.578 -3.912 1 96.88 478 ASP A CA 1
ATOM 3834 C C . ASP A 1 478 ? 6.57 -19.906 -4.5 1 96.88 478 ASP A C 1
ATOM 3836 O O . ASP A 1 478 ? 5.855 -20.906 -4.418 1 96.88 478 ASP A O 1
ATOM 3840 N N . SER A 1 479 ? 7.711 -19.969 -5.055 1 96.94 479 SER A N 1
ATOM 3841 C CA . SER A 1 479 ? 8.133 -21.062 -5.926 1 96.94 479 SER A CA 1
ATOM 3842 C C . SER A 1 479 ? 8.547 -22.281 -5.113 1 96.94 479 SER A C 1
ATOM 3844 O O . SER A 1 479 ? 9.016 -22.156 -3.98 1 96.94 479 SER A O 1
ATOM 3846 N N . LEU A 1 480 ? 8.383 -23.453 -5.742 1 96.94 480 LEU A N 1
ATOM 3847 C CA . LEU A 1 480 ? 8.961 -24.703 -5.258 1 96.94 480 LEU A CA 1
ATOM 3848 C C . LEU A 1 480 ? 10.453 -24.781 -5.57 1 96.94 480 LEU A C 1
ATOM 3850 O O . LEU A 1 480 ? 10.906 -24.203 -6.559 1 96.94 480 LEU A O 1
ATOM 3854 N N . PRO A 1 481 ? 11.148 -25.469 -4.668 1 96.19 481 PRO A N 1
ATOM 3855 C CA . PRO A 1 481 ? 12.539 -25.734 -5.059 1 96.19 481 PRO A CA 1
ATOM 3856 C C . PRO A 1 481 ? 12.641 -26.641 -6.285 1 96.19 481 PRO A C 1
ATOM 3858 O O . PRO A 1 481 ? 11.75 -27.469 -6.527 1 96.19 481 PRO A O 1
ATOM 3861 N N . PRO A 1 482 ? 13.672 -26.469 -7.043 1 95.38 482 PRO A N 1
ATOM 3862 C CA . PRO A 1 482 ? 13.789 -27.281 -8.258 1 95.38 482 PRO A CA 1
ATOM 3863 C C . PRO A 1 482 ? 14.094 -28.75 -7.961 1 95.38 482 PRO A C 1
ATOM 3865 O O . PRO A 1 482 ? 14.648 -29.062 -6.906 1 95.38 482 PRO A O 1
ATOM 3868 N N . VAL A 1 483 ? 13.648 -29.609 -8.82 1 95.06 483 VAL A N 1
ATOM 3869 C CA . VAL A 1 483 ? 14.07 -31 -8.812 1 95.06 483 VAL A CA 1
ATOM 3870 C C . VAL A 1 483 ? 15.242 -31.203 -9.773 1 95.06 483 VAL A C 1
ATOM 3872 O O . VAL A 1 483 ? 15.109 -30.969 -10.977 1 95.06 483 VAL A O 1
ATOM 3875 N N . LEU A 1 484 ? 16.312 -31.625 -9.242 1 93 484 LEU A N 1
ATOM 3876 C CA . LEU A 1 484 ? 17.531 -31.766 -10.047 1 93 484 LEU A CA 1
ATOM 3877 C C . LEU A 1 484 ? 17.625 -33.156 -10.648 1 93 484 LEU A C 1
ATOM 3879 O O . LEU A 1 484 ? 17.234 -34.156 -10.016 1 93 484 LEU A O 1
ATOM 3883 N N . THR A 1 485 ? 18.109 -33.219 -11.875 1 91.44 485 THR A N 1
ATOM 3884 C CA . THR A 1 485 ? 18.453 -34.5 -12.453 1 91.44 485 THR A CA 1
ATOM 3885 C C . THR A 1 485 ? 19.641 -35.125 -11.727 1 91.44 485 THR A C 1
ATOM 3887 O O . THR A 1 485 ? 20.312 -34.438 -10.945 1 91.44 485 THR A O 1
ATOM 3890 N N . GLU A 1 486 ? 19.859 -36.344 -11.984 1 90.56 486 GLU A N 1
ATOM 3891 C CA . GLU A 1 486 ? 21.016 -37.031 -11.391 1 90.56 486 GLU A CA 1
ATOM 3892 C C . GLU A 1 486 ? 22.312 -36.344 -11.781 1 90.56 486 GLU A C 1
ATOM 3894 O O . GLU A 1 486 ? 23.203 -36.156 -10.945 1 90.56 486 GLU A O 1
ATOM 3899 N N . GLU A 1 487 ? 22.375 -35.969 -13.016 1 89.88 487 GLU A N 1
ATOM 3900 C CA . GLU A 1 487 ? 23.578 -35.312 -13.508 1 89.88 487 GLU A CA 1
ATOM 3901 C C . GLU A 1 487 ? 23.766 -33.969 -12.836 1 89.88 487 GLU A C 1
ATOM 3903 O O . GLU A 1 487 ? 24.891 -33.594 -12.445 1 89.88 487 GLU A O 1
ATOM 3908 N N . GLU A 1 488 ? 22.719 -33.219 -12.727 1 90.75 488 GLU A N 1
ATOM 3909 C CA . GLU A 1 488 ? 22.766 -31.922 -12.07 1 90.75 488 GLU A CA 1
ATOM 3910 C C . GLU A 1 488 ? 23.156 -32.062 -10.602 1 90.75 488 GLU A C 1
ATOM 3912 O O . GLU A 1 488 ? 23.922 -31.25 -10.086 1 90.75 488 GLU A O 1
ATOM 3917 N N . THR A 1 489 ? 22.656 -33.062 -9.984 1 92.06 489 THR A N 1
ATOM 3918 C CA . THR A 1 489 ? 22.953 -33.281 -8.578 1 92.06 489 THR A CA 1
ATOM 3919 C C . THR A 1 489 ? 24.438 -33.594 -8.391 1 92.06 489 THR A C 1
ATOM 3921 O O . THR A 1 489 ? 25.078 -33.031 -7.496 1 92.06 489 THR A O 1
ATOM 3924 N N . LYS A 1 490 ? 24.969 -34.375 -9.266 1 89.12 490 LYS A N 1
ATOM 3925 C CA . LYS A 1 490 ? 26.391 -34.75 -9.188 1 89.12 490 LYS A CA 1
ATOM 3926 C C . LYS A 1 490 ? 27.281 -33.531 -9.383 1 89.12 490 LYS A C 1
ATOM 3928 O O . LYS A 1 490 ? 28.375 -33.469 -8.805 1 89.12 490 LYS A O 1
ATOM 3933 N N . LYS A 1 491 ? 26.781 -32.625 -10.156 1 91.75 491 LYS A N 1
ATOM 3934 C CA . LYS A 1 491 ? 27.578 -31.469 -10.508 1 91.75 491 LYS A CA 1
ATOM 3935 C C . LYS A 1 491 ? 27.328 -30.312 -9.539 1 91.75 491 LYS A C 1
ATOM 3937 O O . LYS A 1 491 ? 27.969 -29.266 -9.641 1 91.75 491 LYS A O 1
ATOM 3942 N N . SER A 1 492 ? 26.391 -30.5 -8.656 1 91.62 492 SER A N 1
ATOM 3943 C CA . SER A 1 492 ? 26.031 -29.469 -7.699 1 91.62 492 SER A CA 1
ATOM 3944 C C . SER A 1 492 ? 26.578 -29.781 -6.312 1 91.62 492 SER A C 1
ATOM 3946 O O . SER A 1 492 ? 27.219 -30.812 -6.113 1 91.62 492 SER A O 1
ATOM 3948 N N . VAL A 1 493 ? 26.375 -28.859 -5.414 1 89.56 493 VAL A N 1
ATOM 3949 C CA . VAL A 1 493 ? 26.844 -29.016 -4.039 1 89.56 493 VAL A CA 1
ATOM 3950 C C . VAL A 1 493 ? 26.094 -30.172 -3.371 1 89.56 493 VAL A C 1
ATOM 3952 O O . VAL A 1 493 ? 26.578 -30.75 -2.402 1 89.56 493 VAL A O 1
ATOM 3955 N N . PHE A 1 494 ? 25.016 -30.516 -3.934 1 86.38 494 PHE A N 1
ATOM 3956 C CA . PHE A 1 494 ? 24.156 -31.531 -3.332 1 86.38 494 PHE A CA 1
ATOM 3957 C C . PHE A 1 494 ? 24.719 -32.938 -3.586 1 86.38 494 PHE A C 1
ATOM 3959 O O . PHE A 1 494 ? 24.359 -33.875 -2.889 1 86.38 494 PHE A O 1
ATOM 3966 N N . GLY A 1 495 ? 25.422 -33.062 -4.609 1 80.62 495 GLY A N 1
ATOM 3967 C CA . GLY A 1 495 ? 26 -34.375 -4.926 1 80.62 495 GLY A CA 1
ATOM 3968 C C . GLY A 1 495 ? 27.453 -34.469 -4.512 1 80.62 495 GLY A C 1
ATOM 3969 O O . GLY A 1 495 ? 28.125 -35.469 -4.805 1 80.62 495 GLY A O 1
ATOM 3970 N N . ASN A 1 496 ? 27.984 -33.438 -3.949 1 69.69 496 ASN A N 1
ATOM 3971 C CA . ASN A 1 496 ? 29.391 -33.438 -3.58 1 69.69 496 ASN A CA 1
ATOM 3972 C C . ASN A 1 496 ? 29.703 -34.5 -2.541 1 69.69 496 ASN A C 1
ATOM 3974 O O . ASN A 1 496 ? 29.062 -34.562 -1.488 1 69.69 496 ASN A O 1
ATOM 3978 N N . ASP A 1 497 ? 30.531 -35.406 -2.967 1 67.19 497 ASP A N 1
ATOM 3979 C CA . ASP A 1 497 ? 30.875 -36.594 -2.197 1 67.19 497 ASP A CA 1
ATOM 3980 C C . ASP A 1 497 ? 32.031 -36.312 -1.225 1 67.19 497 ASP A C 1
ATOM 3982 O O . ASP A 1 497 ? 32.781 -37.219 -0.863 1 67.19 497 ASP A O 1
ATOM 3986 N N . SER A 1 498 ? 32.094 -34.938 -1.024 1 68.94 498 SER A N 1
ATOM 3987 C CA . SER A 1 498 ? 33.125 -34.688 -0.035 1 68.94 498 SER A CA 1
ATOM 3988 C C . SER A 1 498 ? 32.875 -35.438 1.25 1 68.94 498 SER A C 1
ATOM 3990 O O . SER A 1 498 ? 31.766 -35.469 1.766 1 68.94 498 SER A O 1
ATOM 3992 N N . SER A 1 499 ? 33.688 -36.375 1.476 1 68.75 499 SER A N 1
ATOM 3993 C CA . SER A 1 499 ? 33.5 -37.25 2.635 1 68.75 499 SER A CA 1
ATOM 3994 C C . SER A 1 499 ? 34.75 -37.25 3.523 1 68.75 499 SER A C 1
ATOM 3996 O O . SER A 1 499 ? 35.844 -36.875 3.082 1 68.75 499 SER A O 1
ATOM 3998 N N . TRP A 1 500 ? 34.438 -37.312 4.75 1 70.31 500 TRP A N 1
ATOM 3999 C CA . TRP A 1 500 ? 35.5 -37.438 5.75 1 70.31 500 TRP A CA 1
ATOM 4000 C C . TRP A 1 500 ? 36.094 -38.844 5.711 1 70.31 500 TRP A C 1
ATOM 4002 O O . TRP A 1 500 ? 35.375 -39.844 5.797 1 70.31 500 TRP A O 1
ATOM 4012 N N . LYS A 1 501 ? 37.25 -38.812 5.176 1 69.81 501 LYS A N 1
ATOM 4013 C CA . LYS A 1 501 ? 37.938 -40.094 5.25 1 69.81 501 LYS A CA 1
ATOM 4014 C C . LYS A 1 501 ? 39.281 -39.938 5.969 1 69.81 501 LYS A C 1
ATOM 4016 O O . LYS A 1 501 ? 40.156 -39.219 5.512 1 69.81 501 LYS A O 1
ATOM 4021 N N . GLU A 1 502 ? 39.469 -40.719 6.965 1 70 502 GLU A N 1
ATOM 4022 C CA . GLU A 1 502 ? 40.688 -40.844 7.754 1 70 502 GLU A CA 1
ATOM 4023 C C . GLU A 1 502 ? 41.25 -39.5 8.125 1 70 502 GLU A C 1
ATOM 4025 O O . GLU A 1 502 ? 42.438 -39.25 7.945 1 70 502 GLU A O 1
ATOM 4030 N N . GLY A 1 503 ? 40.375 -38.562 8.555 1 70.12 503 GLY A N 1
ATOM 4031 C CA . GLY A 1 503 ? 40.812 -37.312 9.109 1 70.12 503 GLY A CA 1
ATOM 4032 C C . GLY A 1 503 ? 40.938 -36.219 8.062 1 70.12 503 GLY A C 1
ATOM 4033 O O . GLY A 1 503 ? 41.25 -35.062 8.391 1 70.12 503 GLY A O 1
ATOM 4034 N N . ASN A 1 504 ? 40.844 -36.625 6.793 1 72.75 504 ASN A N 1
ATOM 4035 C CA . ASN A 1 504 ? 40.969 -35.656 5.73 1 72.75 504 ASN A CA 1
ATOM 4036 C C . ASN A 1 504 ? 39.688 -35.531 4.91 1 72.75 504 ASN A C 1
ATOM 4038 O O . ASN A 1 504 ? 38.906 -36.469 4.824 1 72.75 504 ASN A O 1
ATOM 4042 N N . ILE A 1 505 ? 39.438 -34.312 4.586 1 72.31 505 ILE A N 1
ATOM 4043 C CA . ILE A 1 505 ? 38.312 -34.125 3.666 1 72.31 505 ILE A CA 1
ATOM 4044 C C . ILE A 1 505 ? 38.75 -34.5 2.25 1 72.31 505 ILE A C 1
ATOM 4046 O O . ILE A 1 505 ? 39.719 -33.938 1.723 1 72.31 505 ILE A O 1
ATOM 4050 N N . ILE A 1 506 ? 38.281 -35.531 1.817 1 70 506 ILE A N 1
ATOM 4051 C CA . ILE A 1 506 ? 38.594 -36 0.469 1 70 506 ILE A CA 1
ATOM 4052 C C . ILE A 1 506 ? 37.562 -35.438 -0.517 1 70 506 ILE A C 1
ATOM 4054 O O . ILE A 1 506 ? 36.375 -35.25 -0.168 1 70 506 ILE A O 1
ATOM 4058 N N . ASP A 1 507 ? 38 -35.062 -1.75 1 67.25 507 ASP A N 1
ATOM 4059 C CA . ASP A 1 507 ? 37.188 -34.688 -2.893 1 67.25 507 ASP A CA 1
ATOM 4060 C C . ASP A 1 507 ? 36.562 -33.312 -2.676 1 67.25 507 ASP A C 1
ATOM 4062 O O . ASP A 1 507 ? 35.375 -33.094 -2.947 1 67.25 507 ASP A O 1
ATOM 4066 N N . LYS A 1 508 ? 37.406 -32.531 -2.092 1 72 508 LYS A N 1
ATOM 4067 C CA . LYS A 1 508 ? 36.938 -31.172 -1.887 1 72 508 LYS A CA 1
ATOM 4068 C C . LYS A 1 508 ? 36.75 -30.438 -3.217 1 72 508 LYS A C 1
ATOM 4070 O O . LYS A 1 508 ? 37.625 -30.516 -4.082 1 72 508 LYS A O 1
ATOM 4075 N N . VAL A 1 509 ? 35.562 -30.016 -3.398 1 76.31 509 VAL A N 1
ATOM 4076 C CA . VAL A 1 509 ? 35.281 -29.266 -4.617 1 76.31 509 VAL A CA 1
ATOM 4077 C C . VAL A 1 509 ? 35.938 -27.891 -4.543 1 76.31 509 VAL A C 1
ATOM 4079 O O . VAL A 1 509 ? 35.844 -27.188 -3.533 1 76.31 509 VAL A O 1
ATOM 4082 N N . SER A 1 510 ? 36.844 -27.688 -5.523 1 84.38 510 SER A N 1
ATOM 4083 C CA . SER A 1 510 ? 37.469 -26.375 -5.594 1 84.38 510 SER A CA 1
ATOM 4084 C C . SER A 1 510 ? 37.125 -25.672 -6.898 1 84.38 510 SER A C 1
ATOM 4086 O O . SER A 1 510 ? 37.062 -26.297 -7.953 1 84.38 510 SER A O 1
ATOM 4088 N N . ILE A 1 511 ? 36.781 -24.484 -6.805 1 92.44 511 ILE A N 1
ATOM 4089 C CA . ILE A 1 511 ? 36.5 -23.625 -7.957 1 92.44 511 ILE A CA 1
ATOM 4090 C C . ILE A 1 511 ? 37.719 -22.75 -8.25 1 92.44 511 ILE A C 1
ATOM 4092 O O . ILE A 1 511 ? 38.281 -22.141 -7.34 1 92.44 511 ILE A O 1
ATOM 4096 N N . ASN A 1 512 ? 38.25 -22.859 -9.414 1 94.06 512 ASN A N 1
ATOM 4097 C CA . ASN A 1 512 ? 39.375 -22.031 -9.844 1 94.06 512 ASN A CA 1
ATOM 4098 C C . ASN A 1 512 ? 39.031 -21.25 -11.117 1 94.06 512 ASN A C 1
ATOM 4100 O O . ASN A 1 512 ? 37.875 -21.188 -11.523 1 94.06 512 ASN A O 1
ATOM 4104 N N . GLU A 1 513 ? 39.969 -20.625 -11.758 1 94.56 513 GLU A N 1
ATOM 4105 C CA . GLU A 1 513 ? 39.719 -19.719 -12.883 1 94.56 513 GLU A CA 1
ATOM 4106 C C . GLU A 1 513 ? 39.25 -20.484 -14.117 1 94.56 513 GLU A C 1
ATOM 4108 O O . GLU A 1 513 ? 38.531 -19.938 -14.945 1 94.56 513 GLU A O 1
ATOM 4113 N N . GLU A 1 514 ? 39.562 -21.703 -14.188 1 95 514 GLU A N 1
ATOM 4114 C CA . GLU A 1 514 ? 39.219 -22.484 -15.375 1 95 514 GLU A CA 1
ATOM 4115 C C . GLU A 1 514 ? 37.875 -23.203 -15.211 1 95 514 GLU A C 1
ATOM 4117 O O . GLU A 1 514 ? 37.312 -23.688 -16.188 1 95 514 GLU A O 1
ATOM 4122 N N . THR A 1 515 ? 37.406 -23.25 -14.031 1 96.06 515 THR A N 1
ATOM 4123 C CA . THR A 1 515 ? 36.156 -23.938 -13.758 1 96.06 515 THR A CA 1
ATOM 4124 C C . THR A 1 515 ? 35 -23.281 -14.539 1 96.06 515 THR A C 1
ATOM 4126 O O . THR A 1 515 ? 34.906 -22.047 -14.602 1 96.06 515 THR A O 1
ATOM 4129 N N . GLU A 1 516 ? 34.219 -24.109 -15.211 1 97.31 516 GLU A N 1
ATOM 4130 C CA . GLU A 1 516 ? 33.031 -23.625 -15.906 1 97.31 516 GLU A CA 1
ATOM 4131 C C . GLU A 1 516 ? 31.766 -23.844 -15.062 1 97.31 516 GLU A C 1
ATOM 4133 O O . GLU A 1 516 ? 31.562 -24.938 -14.523 1 97.31 516 GLU A O 1
ATOM 4138 N N . VAL A 1 517 ? 31 -22.812 -14.945 1 96.88 517 VAL A N 1
ATOM 4139 C CA . VAL A 1 517 ? 29.812 -22.891 -14.102 1 96.88 517 VAL A CA 1
ATOM 4140 C C . VAL A 1 517 ? 28.578 -22.469 -14.898 1 96.88 517 VAL A C 1
ATOM 4142 O O . VAL A 1 517 ? 28.703 -21.797 -15.922 1 96.88 517 VAL A O 1
ATOM 4145 N N . ARG A 1 518 ? 27.453 -22.859 -14.469 1 96.25 518 ARG A N 1
ATOM 4146 C CA . ARG A 1 518 ? 26.156 -22.5 -15.031 1 96.25 518 ARG A CA 1
ATOM 4147 C C . ARG A 1 518 ? 25.078 -22.531 -13.953 1 96.25 518 ARG A C 1
ATOM 4149 O O . ARG A 1 518 ? 25.203 -23.234 -12.953 1 96.25 518 ARG A O 1
ATOM 4156 N N . LEU A 1 519 ? 24.047 -21.75 -14.219 1 95.25 519 LEU A N 1
ATOM 4157 C CA . LEU A 1 519 ? 22.906 -21.844 -13.32 1 95.25 519 LEU A CA 1
ATOM 4158 C C . LEU A 1 519 ? 22.359 -23.266 -13.281 1 95.25 519 LEU A C 1
ATOM 4160 O O . LEU A 1 519 ? 22.312 -23.953 -14.305 1 95.25 519 LEU A O 1
ATOM 4164 N N . THR A 1 520 ? 21.938 -23.625 -12.164 1 94.5 520 THR A N 1
ATOM 4165 C CA . THR A 1 520 ? 21.406 -24.969 -11.992 1 94.5 520 THR A CA 1
ATOM 4166 C C . THR A 1 520 ? 20.141 -25.172 -12.828 1 94.5 520 THR A C 1
ATOM 4168 O O . THR A 1 520 ? 19.984 -26.188 -13.492 1 94.5 520 THR A O 1
ATOM 4171 N N . ARG A 1 521 ? 19.234 -24.219 -12.719 1 92.19 521 ARG A N 1
ATOM 4172 C CA . ARG A 1 521 ? 18 -24.219 -13.492 1 92.19 521 ARG A CA 1
ATOM 4173 C C . ARG A 1 521 ? 17.609 -22.797 -13.883 1 92.19 521 ARG A C 1
ATOM 4175 O O . ARG A 1 521 ? 18.031 -21.828 -13.242 1 92.19 521 ARG A O 1
ATOM 4182 N N . LYS A 1 522 ? 16.766 -22.766 -14.914 1 89.44 522 LYS A N 1
ATOM 4183 C CA . LYS A 1 522 ? 16.25 -21.469 -15.328 1 89.44 522 LYS A CA 1
ATOM 4184 C C . LYS A 1 522 ? 15.359 -20.844 -14.25 1 89.44 522 LYS A C 1
ATOM 4186 O O . LYS A 1 522 ? 14.484 -21.516 -13.703 1 89.44 522 LYS A O 1
ATOM 4191 N N . GLY A 1 523 ? 15.633 -19.625 -13.914 1 90.94 523 GLY A N 1
ATOM 4192 C CA . GLY A 1 523 ? 14.719 -18.875 -13.062 1 90.94 523 GLY A CA 1
ATOM 4193 C C . GLY A 1 523 ? 14.922 -19.156 -11.586 1 90.94 523 GLY A C 1
ATOM 4194 O O . GLY A 1 523 ? 14.156 -18.688 -10.75 1 90.94 523 GLY A O 1
ATOM 4195 N N . VAL A 1 524 ? 15.992 -19.828 -11.211 1 95.06 524 VAL A N 1
ATOM 4196 C CA . VAL A 1 524 ? 16.172 -20.234 -9.82 1 95.06 524 VAL A CA 1
ATOM 4197 C C . VAL A 1 524 ? 16.719 -19.062 -9.016 1 95.06 524 VAL A C 1
ATOM 4199 O O . VAL A 1 524 ? 16.688 -19.078 -7.781 1 95.06 524 VAL A O 1
ATOM 4202 N N . ALA A 1 525 ? 17.234 -18.062 -9.711 1 97.19 525 ALA A N 1
ATOM 4203 C CA . ALA A 1 525 ? 17.844 -16.922 -9.016 1 97.19 525 ALA A CA 1
ATOM 4204 C C . ALA A 1 525 ? 17.5 -15.609 -9.703 1 97.19 525 ALA A C 1
ATOM 4206 O O . ALA A 1 525 ? 17.219 -15.586 -10.906 1 97.19 525 ALA A O 1
ATOM 4207 N N . ARG A 1 526 ? 17.531 -14.57 -8.922 1 97.69 526 ARG A N 1
ATOM 4208 C CA . ARG A 1 526 ? 17.203 -13.227 -9.406 1 97.69 526 ARG A CA 1
ATOM 4209 C C . ARG A 1 526 ? 18.141 -12.188 -8.797 1 97.69 526 ARG A C 1
ATOM 4211 O O . ARG A 1 526 ? 18.406 -12.211 -7.59 1 97.69 526 ARG A O 1
ATOM 4218 N N . LEU A 1 527 ? 18.703 -11.359 -9.656 1 97.44 527 LEU A N 1
ATOM 4219 C CA . LEU A 1 527 ? 19.5 -10.219 -9.211 1 97.44 527 LEU A CA 1
ATOM 4220 C C . LEU A 1 527 ? 18.625 -9 -8.953 1 97.44 527 LEU A C 1
ATOM 4222 O O . LEU A 1 527 ? 17.859 -8.586 -9.828 1 97.44 527 LEU A O 1
ATOM 4226 N N . VAL A 1 528 ? 18.672 -8.438 -7.738 1 97 528 VAL A N 1
ATOM 4227 C CA . VAL A 1 528 ? 17.875 -7.281 -7.355 1 97 528 VAL A CA 1
ATOM 4228 C C . VAL A 1 528 ? 18.781 -6.219 -6.73 1 97 528 VAL A C 1
ATOM 4230 O O . VAL A 1 528 ? 19.547 -6.508 -5.812 1 97 528 VAL A O 1
ATOM 4233 N N . VAL A 1 529 ? 18.672 -5.066 -7.25 1 93.75 529 VAL A N 1
ATOM 4234 C CA . VAL A 1 529 ? 19.422 -3.953 -6.691 1 93.75 529 VAL A CA 1
ATOM 4235 C C . VAL A 1 529 ? 18.594 -3.227 -5.641 1 93.75 529 VAL A C 1
ATOM 4237 O O . VAL A 1 529 ? 17.469 -2.809 -5.922 1 93.75 529 VAL A O 1
ATOM 4240 N N . GLU A 1 530 ? 19.078 -3.104 -4.488 1 88.56 530 GLU A N 1
ATOM 4241 C CA . GLU A 1 530 ? 18.438 -2.379 -3.396 1 88.56 530 GLU A CA 1
ATOM 4242 C C . GLU A 1 530 ? 19.422 -1.421 -2.721 1 88.56 530 GLU A C 1
ATOM 4244 O O . GLU A 1 530 ? 20.281 -1.846 -1.947 1 88.56 530 GLU A O 1
ATOM 4249 N N . GLY A 1 531 ? 19.234 -0.237 -3.025 1 83.62 531 GLY A N 1
ATOM 4250 C CA . GLY A 1 531 ? 20.172 0.734 -2.496 1 83.62 531 GLY A CA 1
ATOM 4251 C C . GLY A 1 531 ? 21.578 0.577 -3.066 1 83.62 531 GLY A C 1
ATOM 4252 O O . GLY A 1 531 ? 21.766 0.58 -4.285 1 83.62 531 GLY A O 1
ATOM 4253 N N . GLU A 1 532 ? 22.484 0.358 -2.09 1 88.56 532 GLU A N 1
ATOM 4254 C CA . GLU A 1 532 ? 23.891 0.28 -2.496 1 88.56 532 GLU A CA 1
ATOM 4255 C C . GLU A 1 532 ? 24.391 -1.162 -2.479 1 88.56 532 GLU A C 1
ATOM 4257 O O . GLU A 1 532 ? 25.594 -1.406 -2.369 1 88.56 532 GLU A O 1
ATOM 4262 N N . VAL A 1 533 ? 23.391 -1.98 -2.588 1 93.25 533 VAL A N 1
ATOM 4263 C CA . VAL A 1 533 ? 23.781 -3.383 -2.559 1 93.25 533 VAL A CA 1
ATOM 4264 C C . VAL A 1 533 ? 23 -4.168 -3.6 1 93.25 533 VAL A C 1
ATOM 4266 O O . VAL A 1 533 ? 21.969 -3.691 -4.105 1 93.25 533 VAL A O 1
ATOM 4269 N N . VAL A 1 534 ? 23.609 -5.332 -3.875 1 95.25 534 VAL A N 1
ATOM 4270 C CA . VAL A 1 534 ? 22.953 -6.254 -4.785 1 95.25 534 VAL A CA 1
ATOM 4271 C C . VAL A 1 534 ? 22.562 -7.527 -4.039 1 95.25 534 VAL A C 1
ATOM 4273 O O . VAL A 1 534 ? 23.359 -8.062 -3.264 1 95.25 534 VAL A O 1
ATOM 4276 N N . HIS A 1 535 ? 21.328 -7.895 -4.238 1 97.31 535 HIS A N 1
ATOM 4277 C CA . HIS A 1 535 ? 20.828 -9.148 -3.686 1 97.31 535 HIS A CA 1
ATOM 4278 C C . HIS A 1 535 ? 20.656 -10.203 -4.773 1 97.31 535 HIS A C 1
ATOM 4280 O O . HIS A 1 535 ? 20.219 -9.891 -5.883 1 97.31 535 HIS A O 1
ATOM 4286 N N . VAL A 1 536 ? 21.016 -11.43 -4.438 1 98.19 536 VAL A N 1
ATOM 4287 C CA . VAL A 1 536 ? 20.672 -12.57 -5.27 1 98.19 536 VAL A CA 1
ATOM 4288 C C . VAL A 1 536 ? 19.688 -13.469 -4.531 1 98.19 536 VAL A C 1
ATOM 4290 O O . VAL A 1 536 ? 20.078 -14.242 -3.65 1 98.19 536 VAL A O 1
ATOM 4293 N N . TYR A 1 537 ? 18.484 -13.297 -4.902 1 98.38 537 TYR A N 1
ATOM 4294 C CA . TYR A 1 537 ? 17.453 -14.172 -4.352 1 98.38 537 TYR A CA 1
ATOM 4295 C C . TYR A 1 537 ? 17.391 -15.492 -5.105 1 98.38 537 TYR A C 1
ATOM 4297 O O . TYR A 1 537 ? 17.641 -15.539 -6.312 1 98.38 537 TYR A O 1
ATOM 4305 N N . HIS A 1 538 ? 17.062 -16.594 -4.383 1 97.81 538 HIS A N 1
ATOM 4306 C CA . HIS A 1 538 ? 17.047 -17.891 -5.066 1 97.81 538 HIS A CA 1
ATOM 4307 C C . HIS A 1 538 ? 16.094 -18.859 -4.395 1 97.81 538 HIS A C 1
ATOM 4309 O O . HIS A 1 538 ? 15.727 -18.672 -3.229 1 97.81 538 HIS A O 1
ATOM 4315 N N . THR A 1 539 ? 15.719 -19.875 -5.082 1 97.38 539 THR A N 1
ATOM 4316 C CA . THR A 1 539 ? 14.648 -20.75 -4.629 1 97.38 539 THR A CA 1
ATOM 4317 C C . THR A 1 539 ? 15.219 -22.047 -4.059 1 97.38 539 THR A C 1
ATOM 4319 O O . THR A 1 539 ? 14.469 -22.938 -3.662 1 97.38 539 THR A O 1
ATOM 4322 N N . LEU A 1 540 ? 16.516 -22.219 -3.98 1 95.69 540 LEU A N 1
ATOM 4323 C CA . LEU A 1 540 ? 17.141 -23.5 -3.66 1 95.69 540 LEU A CA 1
ATOM 4324 C C . LEU A 1 540 ? 16.922 -23.859 -2.191 1 95.69 540 LEU A C 1
ATOM 4326 O O . LEU A 1 540 ? 17.078 -25.016 -1.803 1 95.69 540 LEU A O 1
ATOM 4330 N N . GLN A 1 541 ? 16.562 -22.891 -1.45 1 94.19 541 GLN A N 1
ATOM 4331 C CA . GLN A 1 541 ? 16.344 -23.141 -0.031 1 94.19 541 GLN A CA 1
ATOM 4332 C C . GLN A 1 541 ? 14.859 -23.156 0.304 1 94.19 541 GLN A C 1
ATOM 4334 O O . GLN A 1 541 ? 14.484 -23.266 1.474 1 94.19 541 GLN A O 1
ATOM 4339 N N . ASN A 1 542 ? 14.055 -23 -0.718 1 95.81 542 ASN A N 1
ATOM 4340 C CA . ASN A 1 542 ? 12.617 -23.141 -0.494 1 95.81 542 ASN A CA 1
ATOM 4341 C C . ASN A 1 542 ? 12.25 -24.562 -0.076 1 95.81 542 ASN A C 1
ATOM 4343 O O . ASN A 1 542 ? 13.023 -25.484 -0.28 1 95.81 542 ASN A O 1
ATOM 4347 N N . SER A 1 543 ? 11.086 -24.609 0.54 1 95.38 543 SER A N 1
ATOM 4348 C CA . SER A 1 543 ? 10.523 -25.906 0.896 1 95.38 543 SER A CA 1
ATOM 4349 C C . SER A 1 543 ? 9.438 -26.328 -0.086 1 95.38 543 SER A C 1
ATOM 4351 O O . SER A 1 543 ? 8.992 -25.531 -0.912 1 95.38 543 SER A O 1
ATOM 4353 N N . ARG A 1 544 ? 9.102 -27.609 -0.019 1 95.5 544 ARG A N 1
ATOM 4354 C CA . ARG A 1 544 ? 8.016 -28.109 -0.861 1 95.5 544 ARG A CA 1
ATOM 4355 C C . ARG A 1 544 ? 6.66 -27.656 -0.325 1 95.5 544 ARG A C 1
ATOM 4357 O O . ARG A 1 544 ? 5.629 -27.906 -0.957 1 95.5 544 ARG A O 1
ATOM 4364 N N . VAL A 1 545 ? 6.691 -27.016 0.831 1 93.31 545 VAL A N 1
ATOM 4365 C CA . VAL A 1 545 ? 5.484 -26.453 1.438 1 93.31 545 VAL A CA 1
ATOM 4366 C C . VAL A 1 545 ? 5.461 -24.938 1.251 1 93.31 545 VAL A C 1
ATOM 4368 O O . VAL A 1 545 ? 6.438 -24.25 1.564 1 93.31 545 VAL A O 1
ATOM 4371 N N . TYR A 1 546 ? 4.375 -24.516 0.804 1 93.12 546 TYR A N 1
ATOM 4372 C CA . TYR A 1 546 ? 4.188 -23.109 0.459 1 93.12 546 TYR A CA 1
ATOM 4373 C C . TYR A 1 546 ? 4.527 -22.203 1.639 1 93.12 546 TYR A C 1
ATOM 4375 O O . TYR A 1 546 ? 3.914 -22.297 2.703 1 93.12 546 TYR A O 1
ATOM 4383 N N . HIS A 1 547 ? 5.562 -21.344 1.534 1 92 547 HIS A N 1
ATOM 4384 C CA . HIS A 1 547 ? 5.984 -20.297 2.449 1 92 547 HIS A CA 1
ATOM 4385 C C . HIS A 1 547 ? 6.395 -20.859 3.801 1 92 547 HIS A C 1
ATOM 4387 O O . HIS A 1 547 ? 6.195 -20.234 4.836 1 92 547 HIS A O 1
ATOM 4393 N N . GLU A 1 548 ? 6.805 -21.984 3.816 1 90.44 548 GLU A N 1
ATOM 4394 C CA . GLU A 1 548 ? 7.289 -22.578 5.059 1 90.44 548 GLU A CA 1
ATOM 4395 C C . GLU A 1 548 ? 8.562 -21.891 5.543 1 90.44 548 GLU A C 1
ATOM 4397 O O . GLU A 1 548 ? 8.766 -21.719 6.746 1 90.44 548 GLU A O 1
ATOM 4402 N N . THR A 1 549 ? 9.375 -21.516 4.559 1 92 549 THR A N 1
ATOM 4403 C CA . THR A 1 549 ? 10.633 -20.844 4.875 1 92 549 THR A CA 1
ATOM 4404 C C . THR A 1 549 ? 10.68 -19.469 4.227 1 92 549 THR A C 1
ATOM 4406 O O . THR A 1 549 ? 10 -19.219 3.23 1 92 549 THR A O 1
ATOM 4409 N N . GLU A 1 550 ? 11.438 -18.609 4.848 1 93.69 550 GLU A N 1
ATOM 4410 C CA . GLU A 1 550 ? 11.68 -17.312 4.227 1 93.69 550 GLU A CA 1
ATOM 4411 C C . GLU A 1 550 ? 12.57 -17.438 2.996 1 93.69 550 GLU A C 1
ATOM 4413 O O . GLU A 1 550 ? 13.43 -18.312 2.939 1 93.69 550 GLU A O 1
ATOM 4418 N N . LEU A 1 551 ? 12.328 -16.594 2.09 1 96.81 551 LEU A N 1
ATOM 4419 C CA . LEU A 1 551 ? 13.141 -16.594 0.876 1 96.81 551 LEU A CA 1
ATOM 4420 C C . LEU A 1 551 ? 14.586 -16.25 1.188 1 96.81 551 LEU A C 1
ATOM 4422 O O . LEU A 1 551 ? 14.859 -15.25 1.85 1 96.81 551 LEU A O 1
ATOM 4426 N N . ASP A 1 552 ? 15.477 -17.031 0.745 1 95.69 552 ASP A N 1
ATOM 4427 C CA . ASP A 1 552 ? 16.906 -16.828 0.988 1 95.69 552 ASP A CA 1
ATOM 4428 C C . ASP A 1 552 ? 17.5 -15.883 -0.05 1 95.69 552 ASP A C 1
ATOM 4430 O O . ASP A 1 552 ? 17.016 -15.781 -1.175 1 95.69 552 ASP A O 1
ATOM 4434 N N . SER A 1 553 ? 18.562 -15.227 0.408 1 97.44 553 SER A N 1
ATOM 4435 C CA . SER A 1 553 ? 19.266 -14.312 -0.493 1 97.44 553 SER A CA 1
ATOM 4436 C C . SER A 1 553 ? 20.719 -14.117 -0.072 1 97.44 553 SER A C 1
ATOM 4438 O O . SER A 1 553 ? 21.078 -14.391 1.076 1 97.44 553 SER A O 1
ATOM 4440 N N . LEU A 1 554 ? 21.547 -13.797 -1.061 1 97.38 554 LEU A N 1
ATOM 4441 C CA . LEU A 1 554 ? 22.922 -13.375 -0.847 1 97.38 554 LEU A CA 1
ATOM 4442 C C . LEU A 1 554 ? 23.078 -11.883 -1.116 1 97.38 554 LEU A C 1
ATOM 4444 O O . LEU A 1 554 ? 22.484 -11.352 -2.055 1 97.38 554 LEU A O 1
ATOM 4448 N N . GLU A 1 555 ? 23.844 -11.297 -0.3 1 97.19 555 GLU A N 1
ATOM 4449 C CA . GLU A 1 555 ? 24.078 -9.867 -0.43 1 97.19 555 GLU A CA 1
ATOM 4450 C C . GLU A 1 555 ? 25.516 -9.578 -0.85 1 97.19 555 GLU A C 1
ATOM 4452 O O . GLU A 1 555 ? 26.453 -10.156 -0.303 1 97.19 555 GLU A O 1
ATOM 4457 N N . PHE A 1 556 ? 25.656 -8.695 -1.866 1 96 556 PHE A N 1
ATOM 4458 C CA . PHE A 1 556 ? 26.969 -8.305 -2.367 1 96 556 PHE A CA 1
ATOM 4459 C C . PHE A 1 556 ? 27.047 -6.797 -2.592 1 96 556 PHE A C 1
ATOM 4461 O O . PHE A 1 556 ? 26.016 -6.117 -2.594 1 96 556 PHE A O 1
ATOM 4468 N N . GLY A 1 557 ? 28.266 -6.305 -2.711 1 93.69 557 GLY A N 1
ATOM 4469 C CA . GLY A 1 557 ? 28.422 -4.941 -3.199 1 93.69 557 GLY A CA 1
ATOM 4470 C C . GLY A 1 557 ? 28.031 -4.781 -4.656 1 93.69 557 GLY A C 1
ATOM 4471 O O . GLY A 1 557 ? 27.844 -5.77 -5.371 1 93.69 557 GLY A O 1
ATOM 4472 N N . LEU A 1 558 ? 27.953 -3.654 -5.086 1 91.5 558 LEU A N 1
ATOM 4473 C CA . LEU A 1 558 ? 27.5 -3.346 -6.441 1 91.5 558 LEU A CA 1
ATOM 4474 C C . LEU A 1 558 ? 28.469 -3.922 -7.477 1 91.5 558 LEU A C 1
ATOM 4476 O O . LEU A 1 558 ? 28.062 -4.23 -8.602 1 91.5 558 LEU A O 1
ATOM 4480 N N . GLU A 1 559 ? 29.703 -4.125 -7.09 1 92.75 559 GLU A N 1
ATOM 4481 C CA . GLU A 1 559 ? 30.719 -4.609 -8.016 1 92.75 559 GLU A CA 1
ATOM 4482 C C . GLU A 1 559 ? 30.422 -6.043 -8.453 1 92.75 559 GLU A C 1
ATOM 4484 O O . GLU A 1 559 ? 30.922 -6.5 -9.484 1 92.75 559 GLU A O 1
ATOM 4489 N N . ALA A 1 560 ? 29.609 -6.707 -7.703 1 95.75 560 ALA A N 1
ATOM 4490 C CA . ALA A 1 560 ? 29.266 -8.086 -8.023 1 95.75 560 ALA A CA 1
ATOM 4491 C C . ALA A 1 560 ? 28.25 -8.141 -9.164 1 95.75 560 ALA A C 1
ATOM 4493 O O . ALA A 1 560 ? 28.047 -9.195 -9.766 1 95.75 560 ALA A O 1
ATOM 4494 N N . GLY A 1 561 ? 27.594 -7.051 -9.461 1 94.62 561 GLY A N 1
ATOM 4495 C CA . GLY A 1 561 ? 26.5 -6.973 -10.414 1 94.62 561 GLY A CA 1
ATOM 4496 C C . GLY A 1 561 ? 26.844 -7.562 -11.766 1 94.62 561 GLY A C 1
ATOM 4497 O O . GLY A 1 561 ? 26.203 -8.523 -12.211 1 94.62 561 GLY A O 1
ATOM 4498 N N . PRO A 1 562 ? 27.875 -7.078 -12.328 1 94.56 562 PRO A N 1
ATOM 4499 C CA . PRO A 1 562 ? 28.25 -7.555 -13.664 1 94.56 562 PRO A CA 1
ATOM 4500 C C . PRO A 1 562 ? 28.594 -9.039 -13.688 1 94.56 562 PRO A C 1
ATOM 4502 O O . PRO A 1 562 ? 28.297 -9.727 -14.672 1 94.56 562 PRO A O 1
ATOM 4505 N N . ILE A 1 563 ? 29.203 -9.562 -12.633 1 96.88 563 ILE A N 1
ATOM 4506 C CA . ILE A 1 563 ? 29.547 -10.984 -12.539 1 96.88 563 ILE A CA 1
ATOM 4507 C C . ILE A 1 563 ? 28.266 -11.82 -12.547 1 96.88 563 ILE A C 1
ATOM 4509 O O . ILE A 1 563 ? 28.109 -12.734 -13.359 1 96.88 563 ILE A O 1
ATOM 4513 N N . ILE A 1 564 ? 27.375 -11.461 -11.703 1 96.69 564 ILE A N 1
ATOM 4514 C CA . ILE A 1 564 ? 26.125 -12.211 -11.523 1 96.69 564 ILE A CA 1
ATOM 4515 C C . ILE A 1 564 ? 25.281 -12.109 -12.789 1 96.69 564 ILE A C 1
ATOM 4517 O O . ILE A 1 564 ? 24.719 -13.109 -13.242 1 96.69 564 ILE A O 1
ATOM 4521 N N . GLU A 1 565 ? 25.219 -10.961 -13.352 1 95.19 565 GLU A N 1
ATOM 4522 C CA . GLU A 1 565 ? 24.484 -10.75 -14.602 1 95.19 565 GLU A CA 1
ATOM 4523 C C . GLU A 1 565 ? 25 -11.68 -15.703 1 95.19 565 GLU A C 1
ATOM 4525 O O . GLU A 1 565 ? 24.203 -12.289 -16.422 1 95.19 565 GLU A O 1
ATOM 4530 N N . SER A 1 566 ? 26.281 -11.727 -15.773 1 95.5 566 SER A N 1
ATOM 4531 C CA . SER A 1 566 ? 26.891 -12.562 -16.797 1 95.5 566 SER A CA 1
ATOM 4532 C C . SER A 1 566 ? 26.531 -14.031 -16.609 1 95.5 566 SER A C 1
ATOM 4534 O O . SER A 1 566 ? 26.25 -14.734 -17.578 1 95.5 566 SER A O 1
ATOM 4536 N N . ILE A 1 567 ? 26.516 -14.469 -15.438 1 96.12 567 ILE A N 1
ATOM 4537 C CA . ILE A 1 567 ? 26.172 -15.859 -15.125 1 96.12 567 ILE A CA 1
ATOM 4538 C C . ILE A 1 567 ? 24.703 -16.109 -15.484 1 96.12 567 ILE A C 1
ATOM 4540 O O . ILE A 1 567 ? 24.391 -17.125 -16.125 1 96.12 567 ILE A O 1
ATOM 4544 N N . LEU A 1 568 ? 23.828 -15.219 -15.109 1 94.5 568 LEU A N 1
ATOM 4545 C CA . LEU A 1 568 ? 22.406 -15.367 -15.375 1 94.5 568 LEU A CA 1
ATOM 4546 C C . LEU A 1 568 ? 22.125 -15.391 -16.875 1 94.5 568 LEU A C 1
ATOM 4548 O O . LEU A 1 568 ? 21.328 -16.203 -17.344 1 94.5 568 LEU A O 1
ATOM 4552 N N . GLN A 1 569 ? 22.797 -14.594 -17.578 1 91.19 569 GLN A N 1
ATOM 4553 C CA . GLN A 1 569 ? 22.531 -14.422 -19 1 91.19 569 GLN A CA 1
ATOM 4554 C C . GLN A 1 569 ? 23.141 -15.562 -19.812 1 91.19 569 GLN A C 1
ATOM 4556 O O . GLN A 1 569 ? 22.719 -15.812 -20.953 1 91.19 569 GLN A O 1
ATOM 4561 N N . SER A 1 570 ? 24.109 -16.219 -19.25 1 93.5 570 SER A N 1
ATOM 4562 C CA . SER A 1 570 ? 24.812 -17.281 -19.969 1 93.5 570 SER A CA 1
ATOM 4563 C C . SER A 1 570 ? 23.984 -18.562 -20 1 93.5 570 SER A C 1
ATOM 4565 O O . SER A 1 570 ? 24.219 -19.438 -20.844 1 93.5 570 SER A O 1
ATOM 4567 N N . TYR A 1 571 ? 23.062 -18.672 -19.188 1 92.44 571 TYR A N 1
ATOM 4568 C CA . TYR A 1 571 ? 22.25 -19.891 -19.156 1 92.44 571 TYR A CA 1
ATOM 4569 C C . TYR A 1 571 ? 21.562 -20.125 -20.484 1 92.44 571 TYR A C 1
ATOM 4571 O O . TYR A 1 571 ? 20.984 -19.203 -21.062 1 92.44 571 TYR A O 1
ATOM 4579 N N . PRO A 1 572 ? 21.516 -21.25 -20.984 1 92.12 572 PRO A N 1
ATOM 4580 C CA . PRO A 1 572 ? 21.844 -22.531 -20.344 1 92.12 572 PRO A CA 1
ATOM 4581 C C . PRO A 1 572 ? 23.297 -22.938 -20.578 1 92.12 572 PRO A C 1
ATOM 4583 O O . PRO A 1 572 ? 23.688 -24.047 -20.188 1 92.12 572 PRO A O 1
ATOM 4586 N N . ASP A 1 573 ? 24.141 -22.094 -21.141 1 94.19 573 ASP A N 1
ATOM 4587 C CA . ASP A 1 573 ? 25.531 -22.422 -21.438 1 94.19 573 ASP A CA 1
ATOM 4588 C C . ASP A 1 573 ? 26.422 -22.25 -20.203 1 94.19 573 ASP A C 1
ATOM 4590 O O . ASP A 1 573 ? 26.109 -21.453 -19.312 1 94.19 573 ASP A O 1
ATOM 4594 N N . TYR A 1 574 ? 27.484 -23.031 -20.156 1 96.44 574 TYR A N 1
ATOM 4595 C CA . TYR A 1 574 ? 28.484 -22.875 -19.125 1 96.44 574 TYR A CA 1
ATOM 4596 C C . TYR A 1 574 ? 29.391 -21.672 -19.406 1 96.44 574 TYR A C 1
ATOM 4598 O O . TYR A 1 574 ? 29.609 -21.328 -20.578 1 96.44 574 TYR A O 1
ATOM 4606 N N . ILE A 1 575 ? 29.891 -21.031 -18.344 1 96.75 575 ILE A N 1
ATOM 4607 C CA . ILE A 1 575 ? 30.828 -19.922 -18.469 1 96.75 575 ILE A CA 1
ATOM 4608 C C . ILE A 1 575 ? 32.031 -20.156 -17.547 1 96.75 575 ILE A C 1
AT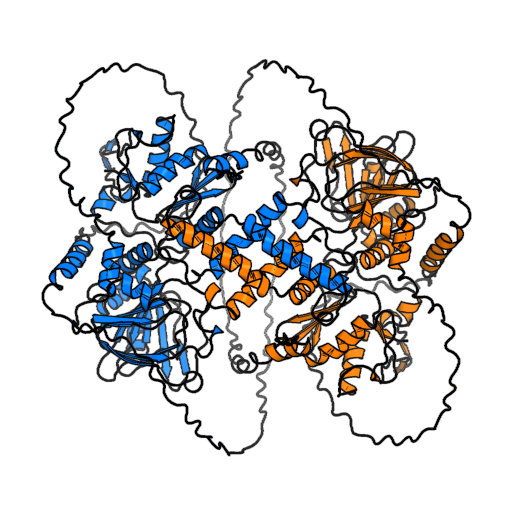OM 4610 O O . ILE A 1 575 ? 31.844 -20.547 -16.391 1 96.75 575 ILE A O 1
ATOM 4614 N N . ALA A 1 576 ? 33.125 -19.922 -18.109 1 97.56 576 ALA A N 1
ATOM 4615 C CA . ALA A 1 576 ? 34.344 -20.078 -17.312 1 97.56 576 ALA A CA 1
ATOM 4616 C C . ALA A 1 576 ? 34.5 -18.922 -16.312 1 97.56 576 ALA A C 1
ATOM 4618 O O . ALA A 1 576 ? 34.219 -17.766 -16.656 1 97.56 576 ALA A O 1
ATOM 4619 N N . VAL A 1 577 ? 35 -19.203 -15.18 1 97.56 577 VAL A N 1
ATOM 4620 C CA . VAL A 1 577 ? 35.188 -18.203 -14.133 1 97.56 577 VAL A CA 1
ATOM 4621 C C . VAL A 1 577 ? 36.094 -17.094 -14.641 1 97.56 577 VAL A C 1
ATOM 4623 O O . VAL A 1 577 ? 35.875 -15.906 -14.359 1 97.56 577 VAL A O 1
ATOM 4626 N N . LYS A 1 578 ? 37.094 -17.391 -15.367 1 96.12 578 LYS A N 1
ATOM 4627 C CA . LYS A 1 578 ? 38.062 -16.406 -15.891 1 96.12 578 LYS A CA 1
ATOM 4628 C C . LYS A 1 578 ? 37.375 -15.445 -16.875 1 96.12 578 LYS A C 1
ATOM 4630 O O . LYS A 1 578 ? 37.875 -14.344 -17.109 1 96.12 578 LYS A O 1
ATOM 4635 N N . GLY A 1 579 ? 36.25 -15.828 -17.438 1 95.44 579 GLY A N 1
ATOM 4636 C CA . GLY A 1 579 ? 35.531 -15.016 -18.406 1 95.44 579 GLY A CA 1
ATOM 4637 C C . GLY A 1 579 ? 34.594 -14.031 -17.766 1 95.44 579 GLY A C 1
ATOM 4638 O O . GLY A 1 579 ? 34 -13.203 -18.469 1 95.44 579 GLY A O 1
ATOM 4639 N N . LEU A 1 580 ? 34.438 -14.031 -16.5 1 96.62 580 LEU A N 1
ATOM 4640 C CA . LEU A 1 580 ? 33.531 -13.148 -15.805 1 96.62 580 LEU A CA 1
ATOM 4641 C C . LEU A 1 580 ? 34.094 -11.75 -15.648 1 96.62 580 LEU A C 1
ATOM 4643 O O . LEU A 1 580 ? 35.312 -11.602 -15.422 1 96.62 580 LEU A O 1
ATOM 4647 N N . PRO A 1 581 ? 33.25 -10.734 -15.773 1 94.75 581 PRO A N 1
ATOM 4648 C CA . PRO A 1 581 ? 33.75 -9.352 -15.852 1 94.75 581 PRO A CA 1
ATOM 4649 C C . PRO A 1 581 ? 34.094 -8.766 -14.484 1 94.75 581 PRO A C 1
ATOM 4651 O O . PRO A 1 581 ? 33.25 -8.07 -13.883 1 94.75 581 PRO A O 1
ATOM 4654 N N . HIS A 1 582 ? 35.25 -8.969 -14.07 1 93.69 582 HIS A N 1
ATOM 4655 C CA . HIS A 1 582 ? 35.812 -8.344 -12.867 1 93.69 582 HIS A CA 1
ATOM 4656 C C . HIS A 1 582 ? 37.312 -8.367 -12.883 1 93.69 582 HIS A C 1
ATOM 4658 O O . HIS A 1 582 ? 37.938 -9.328 -13.352 1 93.69 582 HIS A O 1
ATOM 4664 N N . GLU A 1 583 ? 37.906 -7.379 -12.258 1 92.69 583 GLU A N 1
ATOM 4665 C CA . GLU A 1 583 ? 39.344 -7.242 -12.297 1 92.69 583 GLU A CA 1
ATOM 4666 C C . GLU A 1 583 ? 40.031 -8.172 -11.289 1 92.69 583 GLU A C 1
ATOM 4668 O O . GLU A 1 583 ? 41.094 -8.719 -11.555 1 92.69 583 GLU A O 1
ATOM 4673 N N . ASP A 1 584 ? 39.375 -8.344 -10.141 1 95.62 584 ASP A N 1
ATOM 4674 C CA . ASP A 1 584 ? 39.938 -9.172 -9.07 1 95.62 584 ASP A CA 1
ATOM 4675 C C . ASP A 1 584 ? 39.469 -10.617 -9.195 1 95.62 584 ASP A C 1
ATOM 4677 O O . ASP A 1 584 ? 38.344 -10.945 -8.82 1 95.62 584 ASP A O 1
ATOM 4681 N N . MET A 1 585 ? 40.406 -11.484 -9.57 1 95.25 585 MET A N 1
ATOM 4682 C CA . MET A 1 585 ? 40.062 -12.883 -9.812 1 95.25 585 MET A CA 1
ATOM 4683 C C . MET A 1 585 ? 39.75 -13.602 -8.5 1 95.25 585 MET A C 1
ATOM 4685 O O . MET A 1 585 ? 38.875 -14.477 -8.469 1 95.25 585 MET A O 1
ATOM 4689 N N . ASN A 1 586 ? 40.375 -13.273 -7.504 1 95.69 586 ASN A N 1
ATOM 4690 C CA . ASN A 1 586 ? 40.062 -13.891 -6.215 1 95.69 586 ASN A CA 1
ATOM 4691 C C . ASN A 1 586 ? 38.656 -13.562 -5.746 1 95.69 586 ASN A C 1
ATOM 4693 O O . ASN A 1 586 ? 37.969 -14.43 -5.215 1 95.69 586 ASN A O 1
ATOM 4697 N N . TYR A 1 587 ? 38.281 -12.305 -6.023 1 95.81 587 TYR A N 1
ATOM 4698 C CA . TYR A 1 587 ? 36.938 -11.906 -5.688 1 95.81 587 TYR A CA 1
ATOM 4699 C C . TYR A 1 587 ? 35.906 -12.711 -6.492 1 95.81 587 TYR A C 1
ATOM 4701 O O . TYR A 1 587 ? 34.906 -13.188 -5.945 1 95.81 587 TYR A O 1
ATOM 4709 N N . THR A 1 588 ? 36.281 -12.875 -7.672 1 97.06 588 THR A N 1
ATOM 4710 C CA . THR A 1 588 ? 35.375 -13.602 -8.57 1 97.06 588 THR A CA 1
ATOM 4711 C C . THR A 1 588 ? 35.25 -15.055 -8.133 1 97.06 588 THR A C 1
ATOM 4713 O O . THR A 1 588 ? 34.125 -15.586 -8.078 1 97.06 588 THR A O 1
ATOM 4716 N N . ILE A 1 589 ? 36.344 -15.641 -7.836 1 97.06 589 ILE A N 1
ATOM 4717 C CA . ILE A 1 589 ? 36.344 -17.031 -7.414 1 97.06 589 ILE A CA 1
ATOM 4718 C C . ILE A 1 589 ? 35.562 -17.188 -6.121 1 97.06 589 ILE A C 1
ATOM 4720 O O . ILE A 1 589 ? 34.75 -18.109 -5.98 1 97.06 589 ILE A O 1
ATOM 4724 N N . ASP A 1 590 ? 35.719 -16.312 -5.227 1 96.25 590 ASP A N 1
ATOM 4725 C CA . ASP A 1 590 ? 35 -16.359 -3.951 1 96.25 590 ASP A CA 1
ATOM 4726 C C . ASP A 1 590 ? 33.5 -16.219 -4.152 1 96.25 590 ASP A C 1
ATOM 4728 O O . ASP A 1 590 ? 32.719 -16.938 -3.531 1 96.25 590 ASP A O 1
ATOM 4732 N N . LEU A 1 591 ? 33.156 -15.273 -4.98 1 97.31 591 LEU A N 1
ATOM 4733 C CA . LEU A 1 591 ? 31.734 -15.039 -5.266 1 97.31 591 LEU A CA 1
ATOM 4734 C C . LEU A 1 591 ? 31.094 -16.266 -5.898 1 97.31 591 LEU A C 1
ATOM 4736 O O . LEU A 1 591 ? 30.031 -16.719 -5.465 1 97.31 591 LEU A O 1
ATOM 4740 N N . VAL A 1 592 ? 31.766 -16.844 -6.828 1 97.5 592 VAL A N 1
ATOM 4741 C CA . VAL A 1 592 ? 31.25 -18.016 -7.531 1 97.5 592 VAL A CA 1
ATOM 4742 C C . VAL A 1 592 ? 31.172 -19.203 -6.57 1 97.5 592 VAL A C 1
ATOM 4744 O O . VAL A 1 592 ? 30.219 -19.984 -6.633 1 97.5 592 VAL A O 1
ATOM 4747 N N . THR A 1 593 ? 32.125 -19.297 -5.734 1 95.38 593 THR A N 1
ATOM 4748 C CA . THR A 1 593 ? 32.156 -20.375 -4.738 1 95.38 593 THR A CA 1
ATOM 4749 C C . THR A 1 593 ? 30.938 -20.25 -3.82 1 95.38 593 THR A C 1
ATOM 4751 O O . THR A 1 593 ? 30.281 -21.266 -3.516 1 95.38 593 THR A O 1
ATOM 4754 N N . LEU A 1 594 ? 30.625 -19.062 -3.467 1 95.69 594 LEU A N 1
ATOM 4755 C CA . LEU A 1 594 ? 29.484 -18.844 -2.6 1 95.69 594 LEU A CA 1
ATOM 4756 C C . LEU A 1 594 ? 28.188 -19.234 -3.299 1 95.69 594 LEU A C 1
ATOM 4758 O O . LEU A 1 594 ? 27.328 -19.891 -2.697 1 95.69 594 LEU A O 1
ATOM 4762 N N . LEU A 1 595 ? 28.062 -18.812 -4.512 1 96.94 595 LEU A N 1
ATOM 4763 C CA . LEU A 1 595 ? 26.875 -19.172 -5.285 1 96.94 595 LEU A CA 1
ATOM 4764 C C . LEU A 1 595 ? 26.75 -20.688 -5.441 1 96.94 595 LEU A C 1
ATOM 4766 O O . LEU A 1 595 ? 25.656 -21.234 -5.379 1 96.94 595 LEU A O 1
ATOM 4770 N N . TYR A 1 596 ? 27.859 -21.312 -5.617 1 95.44 596 TYR A N 1
ATOM 4771 C CA . TYR A 1 596 ? 27.891 -22.766 -5.742 1 95.44 596 TYR A CA 1
ATOM 4772 C C . TYR A 1 596 ? 27.484 -23.438 -4.434 1 95.44 596 TYR A C 1
ATOM 4774 O O . TYR A 1 596 ? 26.703 -24.391 -4.43 1 95.44 596 TYR A O 1
ATOM 4782 N N . GLU A 1 597 ? 27.969 -22.953 -3.391 1 92.88 597 GLU A N 1
ATOM 4783 C CA . GLU A 1 597 ? 27.688 -23.516 -2.076 1 92.88 597 GLU A CA 1
ATOM 4784 C C . GLU A 1 597 ? 26.203 -23.406 -1.722 1 92.88 597 GLU A C 1
ATOM 4786 O O . GLU A 1 597 ? 25.688 -24.203 -0.952 1 92.88 597 GLU A O 1
ATOM 4791 N N . LYS A 1 598 ? 25.578 -22.406 -2.354 1 94.81 598 LYS A N 1
ATOM 4792 C CA . LYS A 1 598 ? 24.141 -22.219 -2.104 1 94.81 598 LYS A CA 1
ATOM 4793 C C . LYS A 1 598 ? 23.312 -23.047 -3.074 1 94.81 598 LYS A C 1
ATOM 4795 O O . LYS A 1 598 ? 22.078 -23.016 -3.016 1 94.81 598 LYS A O 1
ATOM 4800 N N . GLY A 1 599 ? 23.969 -23.75 -3.959 1 95.06 599 GLY A N 1
ATOM 4801 C CA . GLY A 1 599 ? 23.281 -24.641 -4.895 1 95.06 599 GLY A CA 1
ATOM 4802 C C . GLY A 1 599 ? 22.797 -23.906 -6.137 1 95.06 599 GLY A C 1
ATOM 4803 O O . GLY A 1 599 ? 22.109 -24.5 -6.969 1 95.06 599 GLY A O 1
ATOM 4804 N N . ILE A 1 600 ? 23.141 -22.656 -6.277 1 96.88 600 ILE A N 1
ATOM 4805 C CA . ILE A 1 600 ? 22.641 -21.844 -7.371 1 96.88 600 ILE A CA 1
ATOM 4806 C C . ILE A 1 600 ? 23.344 -22.234 -8.672 1 96.88 600 ILE A C 1
ATOM 4808 O O . ILE A 1 600 ? 22.75 -22.141 -9.75 1 96.88 600 ILE A O 1
ATOM 4812 N N . LEU A 1 601 ? 24.562 -22.75 -8.508 1 96.75 601 LEU A N 1
ATOM 4813 C CA . LEU A 1 601 ? 25.359 -23.078 -9.688 1 96.75 601 LEU A CA 1
ATOM 4814 C C . LEU A 1 601 ? 25.734 -24.547 -9.703 1 96.75 601 LEU A C 1
ATOM 4816 O O . LEU A 1 601 ? 25.766 -25.203 -8.648 1 96.75 601 LEU A O 1
ATOM 4820 N N . VAL A 1 602 ? 25.938 -25.031 -10.938 1 95.5 602 VAL A N 1
ATOM 4821 C CA . VAL A 1 602 ? 26.578 -26.328 -11.156 1 95.5 602 VAL A CA 1
ATOM 4822 C C . VAL A 1 602 ? 27.922 -26.125 -11.852 1 95.5 602 VAL A C 1
ATOM 4824 O O . VAL A 1 602 ? 28.141 -25.109 -12.523 1 95.5 602 VAL A O 1
ATOM 4827 N N . ARG A 1 603 ? 28.781 -27 -11.578 1 93.31 603 ARG A N 1
ATOM 4828 C CA . ARG A 1 603 ? 30.094 -26.969 -12.219 1 93.31 603 ARG A CA 1
ATOM 4829 C C . ARG A 1 603 ? 30.234 -28.094 -13.234 1 93.31 603 ARG A C 1
ATOM 4831 O O . ARG A 1 603 ? 29.719 -29.188 -13.031 1 93.31 603 ARG A O 1
ATOM 4838 N N . LYS A 1 604 ? 30.938 -27.75 -14.25 1 88.94 604 LYS A N 1
ATOM 4839 C CA . LYS A 1 604 ? 31.141 -28.75 -15.305 1 88.94 604 LYS A CA 1
ATOM 4840 C C . LYS A 1 604 ? 32.062 -29.875 -14.836 1 88.94 604 LYS A C 1
ATOM 4842 O O . LYS A 1 604 ? 33.094 -29.609 -14.234 1 88.94 604 LYS A O 1
ATOM 4847 N N . MET B 1 1 ? -22.203 15.602 -35.875 1 19.7 1 MET B N 1
ATOM 4848 C CA . MET B 1 1 ? -23.047 14.914 -34.875 1 19.7 1 MET B CA 1
ATOM 4849 C C . MET B 1 1 ? -22.328 14.805 -33.531 1 19.7 1 MET B C 1
ATOM 4851 O O . MET B 1 1 ? -21.266 14.188 -33.438 1 19.7 1 MET B O 1
ATOM 4855 N N . LYS B 1 2 ? -22.531 15.875 -32.625 1 21.83 2 LYS B N 1
ATOM 4856 C CA . LYS B 1 2 ? -21.953 16.344 -31.375 1 21.83 2 LYS B CA 1
ATOM 4857 C C . LYS B 1 2 ? -22.188 15.352 -30.25 1 21.83 2 LYS B C 1
ATOM 4859 O O . LYS B 1 2 ? -23.328 15.078 -29.891 1 21.83 2 LYS B O 1
ATOM 4864 N N . SER B 1 3 ? -21.438 14.234 -30.234 1 21.95 3 SER B N 1
ATOM 4865 C CA . SER B 1 3 ? -21.547 13.062 -29.375 1 21.95 3 SER B CA 1
ATOM 4866 C C . SER B 1 3 ? -21.547 13.453 -27.906 1 21.95 3 SER B C 1
ATOM 4868 O O . SER B 1 3 ? -20.594 14.094 -27.438 1 21.95 3 SER B O 1
ATOM 4870 N N . SER B 1 4 ? -22.719 13.844 -27.375 1 22.08 4 SER B N 1
ATOM 4871 C CA . SER B 1 4 ? -23.094 14.375 -26.062 1 22.08 4 SER B CA 1
ATOM 4872 C C . SER B 1 4 ? -22.656 13.445 -24.938 1 22.08 4 SER B C 1
ATOM 4874 O O . SER B 1 4 ? -23.031 12.266 -24.922 1 22.08 4 SER B O 1
ATOM 4876 N N . VAL B 1 5 ? -21.438 13.555 -24.547 1 24.56 5 VAL B N 1
ATOM 4877 C CA . VAL B 1 5 ? -20.734 12.867 -23.469 1 24.56 5 VAL B CA 1
ATOM 4878 C C . VAL B 1 5 ? -21.562 12.945 -22.188 1 24.56 5 VAL B C 1
ATOM 4880 O O . VAL B 1 5 ? -21.797 14.031 -21.656 1 24.56 5 VAL B O 1
ATOM 4883 N N . ARG B 1 6 ? -22.625 12.125 -22.047 1 24.39 6 ARG B N 1
ATOM 4884 C CA . ARG B 1 6 ? -23.594 12.016 -20.953 1 24.39 6 ARG B CA 1
ATOM 4885 C C . ARG B 1 6 ? -22.891 12.062 -19.609 1 24.39 6 ARG B C 1
ATOM 4887 O O . ARG B 1 6 ? -22 11.258 -19.328 1 24.39 6 ARG B O 1
ATOM 4894 N N . ARG B 1 7 ? -22.859 13.18 -18.953 1 22.92 7 ARG B N 1
ATOM 4895 C CA . ARG B 1 7 ? -22.422 13.648 -17.641 1 22.92 7 ARG B CA 1
ATOM 4896 C C . ARG B 1 7 ? -23.031 12.805 -16.531 1 22.92 7 ARG B C 1
ATOM 4898 O O . ARG B 1 7 ? -24.25 12.789 -16.359 1 22.92 7 ARG B O 1
ATOM 4905 N N . ARG B 1 8 ? -22.5 11.625 -16.25 1 28.17 8 ARG B N 1
ATOM 4906 C CA . ARG B 1 8 ? -23.031 10.758 -15.203 1 28.17 8 ARG B CA 1
ATOM 4907 C C . ARG B 1 8 ? -23.188 11.516 -13.891 1 28.17 8 ARG B C 1
ATOM 4909 O O . ARG B 1 8 ? -22.234 12.133 -13.406 1 28.17 8 ARG B O 1
ATOM 4916 N N . SER B 1 9 ? -24.297 12.047 -13.562 1 24.36 9 SER B N 1
ATOM 4917 C CA . SER B 1 9 ? -24.703 12.773 -12.367 1 24.36 9 SER B CA 1
ATOM 4918 C C . SER B 1 9 ? -24.234 12.07 -11.102 1 24.36 9 SER B C 1
ATOM 4920 O O . SER B 1 9 ? -23.938 10.867 -11.125 1 24.36 9 SER B O 1
ATOM 4922 N N . ALA B 1 10 ? -24.047 12.805 -10.016 1 27.25 10 ALA B N 1
ATOM 4923 C CA . ALA B 1 10 ? -23.703 12.273 -8.703 1 27.25 10 ALA B CA 1
ATOM 4924 C C . ALA B 1 10 ? -24.625 11.125 -8.312 1 27.25 10 ALA B C 1
ATOM 4926 O O . ALA B 1 10 ? -24.203 10.172 -7.664 1 27.25 10 ALA B O 1
ATOM 4927 N N . PHE B 1 11 ? -25.938 11.227 -8.648 1 26.91 11 PHE B N 1
ATOM 4928 C CA . PHE B 1 11 ? -26.938 10.195 -8.43 1 26.91 11 PHE B CA 1
ATOM 4929 C C . PHE B 1 11 ? -26.594 8.93 -9.203 1 26.91 11 PHE B C 1
ATOM 4931 O O . PHE B 1 11 ? -26.812 7.816 -8.711 1 26.91 11 PHE B O 1
ATOM 4938 N N . SER B 1 12 ? -26.078 9.102 -10.328 1 30.64 12 SER B N 1
ATOM 4939 C CA . SER B 1 12 ? -25.703 7.941 -11.133 1 30.64 12 SER B CA 1
ATOM 4940 C C . SER B 1 12 ? -24.531 7.191 -10.492 1 30.64 12 SER B C 1
ATOM 4942 O O . SER B 1 12 ? -24.422 5.969 -10.633 1 30.64 12 SER B O 1
ATOM 4944 N N . VAL B 1 13 ? -23.766 7.926 -9.844 1 32.56 13 VAL B N 1
ATOM 4945 C CA . VAL B 1 13 ? -22.672 7.27 -9.125 1 32.56 13 VAL B CA 1
ATOM 4946 C C . VAL B 1 13 ? -23.25 6.496 -7.934 1 32.56 13 VAL B C 1
ATOM 4948 O O . VAL B 1 13 ? -22.812 5.379 -7.648 1 32.56 13 VAL B O 1
ATOM 4951 N N . TYR B 1 14 ? -24.266 7.078 -7.156 1 31.45 14 TYR B N 1
ATOM 4952 C CA . TYR B 1 14 ? -24.922 6.371 -6.055 1 31.45 14 TYR B CA 1
ATOM 4953 C C . TYR B 1 14 ? -25.625 5.117 -6.551 1 31.45 14 TYR B C 1
ATOM 4955 O O . TYR B 1 14 ? -25.625 4.086 -5.875 1 31.45 14 TYR B O 1
ATOM 4963 N N . GLN B 1 15 ? -26.359 5.168 -7.656 1 30.91 15 GLN B N 1
ATOM 4964 C CA . GLN B 1 15 ? -27.203 4.086 -8.172 1 30.91 15 GLN B CA 1
ATOM 4965 C C . GLN B 1 15 ? -26.344 2.93 -8.68 1 30.91 15 GLN B C 1
ATOM 4967 O O . GLN B 1 15 ? -26.766 1.773 -8.641 1 30.91 15 GLN B O 1
ATOM 4972 N N . SER B 1 16 ? -25.297 3.285 -9.258 1 32.06 16 SER B N 1
ATOM 4973 C CA . SER B 1 16 ? -24.578 2.174 -9.875 1 32.06 16 SER B CA 1
ATOM 4974 C C . SER B 1 16 ? -23.984 1.248 -8.828 1 32.06 16 SER B C 1
ATOM 4976 O O . SER B 1 16 ? -23.578 0.123 -9.133 1 32.06 16 SER B O 1
ATOM 4978 N N . GLN B 1 17 ? -23.781 1.75 -7.621 1 29.12 17 GLN B N 1
ATOM 4979 C CA . GLN B 1 17 ? -23.219 0.869 -6.602 1 29.12 17 GLN B CA 1
ATOM 4980 C C . GLN B 1 17 ? -24.312 -0.01 -5.98 1 29.12 17 GLN B C 1
ATOM 4982 O O . GLN B 1 17 ? -24.016 -0.886 -5.168 1 29.12 17 GLN B O 1
ATOM 4987 N N . ILE B 1 18 ? -25.594 0.228 -6.109 1 28.58 18 ILE B N 1
ATOM 4988 C CA . ILE B 1 18 ? -26.688 -0.503 -5.465 1 28.58 18 ILE B CA 1
ATOM 4989 C C . ILE B 1 18 ? -26.719 -1.938 -5.988 1 28.58 18 ILE B C 1
ATOM 4991 O O . ILE B 1 18 ? -27.312 -2.82 -5.355 1 28.58 18 ILE B O 1
ATOM 4995 N N . GLY B 1 19 ? -26.281 -2.18 -7.195 1 26.3 19 GLY B N 1
ATOM 4996 C CA . GLY B 1 19 ? -26.766 -3.461 -7.688 1 26.3 19 GLY B CA 1
ATOM 4997 C C . GLY B 1 19 ? -26.172 -4.645 -6.953 1 26.3 19 GLY B C 1
ATOM 4998 O O . GLY B 1 19 ? -26.594 -5.785 -7.148 1 26.3 19 GLY B O 1
ATOM 4999 N N . LYS B 1 20 ? -24.953 -4.438 -6.383 1 27.75 20 LYS B N 1
ATOM 5000 C CA . LYS B 1 20 ? -24.312 -5.738 -6.184 1 27.75 20 LYS B CA 1
ATOM 5001 C C . LYS B 1 20 ? -24.734 -6.348 -4.844 1 27.75 20 LYS B C 1
ATOM 5003 O O . LYS B 1 20 ? -24.562 -7.551 -4.629 1 27.75 20 LYS B O 1
ATOM 5008 N N . ASP B 1 21 ? -25.062 -5.625 -3.691 1 26.22 21 ASP B N 1
ATOM 5009 C CA . ASP B 1 21 ? -24.859 -6.203 -2.367 1 26.22 21 ASP B CA 1
ATOM 5010 C C . ASP B 1 21 ? -26.078 -7 -1.921 1 26.22 21 ASP B C 1
ATOM 5012 O O . ASP B 1 21 ? -26.156 -7.438 -0.771 1 26.22 21 ASP B O 1
ATOM 5016 N N . GLU B 1 22 ? -27.203 -7.047 -2.479 1 23.94 22 GLU B N 1
ATOM 5017 C CA . GLU B 1 22 ? -28.328 -7.559 -1.7 1 23.94 22 GLU B CA 1
ATOM 5018 C C . GLU B 1 22 ? -28.125 -9.031 -1.339 1 23.94 22 GLU B C 1
ATOM 5020 O O . GLU B 1 22 ? -28.797 -9.555 -0.455 1 23.94 22 GLU B O 1
ATOM 5025 N N . GLU B 1 23 ? -27.469 -9.898 -2.105 1 22.41 23 GLU B N 1
ATOM 5026 C CA . GLU B 1 23 ? -27.953 -11.266 -1.952 1 22.41 23 GLU B CA 1
ATOM 5027 C C . GLU B 1 23 ? -27.344 -11.922 -0.709 1 22.41 23 GLU B C 1
ATOM 5029 O O . GLU B 1 23 ? -27.938 -12.859 -0.157 1 22.41 23 GLU B O 1
ATOM 5034 N N . SER B 1 24 ? -26.078 -11.672 -0.244 1 20.38 24 SER B N 1
ATOM 5035 C CA . SER B 1 24 ? -25.422 -12.766 0.442 1 20.38 24 SER B CA 1
ATOM 5036 C C . SER B 1 24 ? -25.719 -12.758 1.937 1 20.38 24 SER B C 1
ATOM 5038 O O . SER B 1 24 ? -25.141 -13.531 2.701 1 20.38 24 SER B O 1
ATOM 5040 N N . SER B 1 25 ? -26.547 -11.922 2.531 1 20.73 25 SER B N 1
ATOM 5041 C CA . SER B 1 25 ? -26.5 -11.727 3.977 1 20.73 25 SER B CA 1
ATOM 5042 C C . SER B 1 25 ? -27.031 -12.945 4.719 1 20.73 25 SER B C 1
ATOM 5044 O O . SER B 1 25 ? -27.078 -12.961 5.949 1 20.73 25 SER B O 1
ATOM 5046 N N . GLN B 1 26 ? -27.719 -13.898 4.102 1 19.17 26 GLN B N 1
ATOM 5047 C CA . GLN B 1 26 ? -28.594 -14.617 5.023 1 19.17 26 GLN B CA 1
ATOM 5048 C C . GLN B 1 26 ? -27.781 -15.539 5.938 1 19.17 26 GLN B C 1
ATOM 5050 O O . GLN B 1 26 ? -28.219 -15.875 7.039 1 19.17 26 GLN B O 1
ATOM 5055 N N . LYS B 1 27 ? -26.719 -16.25 5.477 1 19.91 27 LYS B N 1
ATOM 5056 C CA . LYS B 1 27 ? -26.594 -17.594 6.043 1 19.91 27 LYS B CA 1
ATOM 5057 C C . LYS B 1 27 ? -25.953 -17.547 7.426 1 19.91 27 LYS B C 1
ATOM 5059 O O . LYS B 1 27 ? -25.797 -18.578 8.078 1 19.91 27 LYS B O 1
ATOM 5064 N N . GLU B 1 28 ? -25.156 -16.531 7.871 1 18.72 28 GLU B N 1
ATOM 5065 C CA . GLU B 1 28 ? -24.094 -16.984 8.766 1 18.72 28 GLU B CA 1
ATOM 5066 C C . GLU B 1 28 ? -24.625 -17.156 10.188 1 18.72 28 GLU B C 1
ATOM 5068 O O . GLU B 1 28 ? -23.844 -17.328 11.133 1 18.72 28 GLU B O 1
ATOM 5073 N N . GLU B 1 29 ? -25.859 -17.188 10.539 1 19.28 29 GLU B N 1
ATOM 5074 C CA . GLU B 1 29 ? -26.125 -16.984 11.953 1 19.28 29 GLU B CA 1
ATOM 5075 C C . GLU B 1 29 ? -25.656 -18.156 12.789 1 19.28 29 GLU B C 1
ATOM 5077 O O . GLU B 1 29 ? -25.594 -18.078 14.016 1 19.28 29 GLU B O 1
ATOM 5082 N N . GLU B 1 30 ? -25.484 -19.391 12.25 1 17.22 30 GLU B N 1
ATOM 5083 C CA . GLU B 1 30 ? -25.875 -20.391 13.227 1 17.22 30 GLU B CA 1
ATOM 5084 C C . GLU B 1 30 ? -24.828 -20.531 14.328 1 17.22 30 GLU B C 1
ATOM 5086 O O . GLU B 1 30 ? -25.172 -20.656 15.508 1 17.22 30 GLU B O 1
ATOM 5091 N N . LYS B 1 31 ? -23.578 -20.875 14 1 17.81 31 LYS B N 1
ATOM 5092 C CA . LYS B 1 31 ? -22.969 -21.938 14.789 1 17.81 31 LYS B CA 1
ATOM 5093 C C . LYS B 1 31 ? -22.359 -21.375 16.078 1 17.81 31 LYS B C 1
ATOM 5095 O O . LYS B 1 31 ? -21.422 -21.953 16.641 1 17.81 31 LYS B O 1
ATOM 5100 N N . ALA B 1 32 ? -22.531 -20.219 16.578 1 18.06 32 ALA B N 1
ATOM 5101 C CA . ALA B 1 32 ? -21.531 -19.797 17.531 1 18.06 32 ALA B CA 1
ATOM 5102 C C . ALA B 1 32 ? -21.672 -20.531 18.859 1 18.06 32 ALA B C 1
ATOM 5104 O O . ALA B 1 32 ? -21.016 -20.203 19.844 1 18.06 32 ALA B O 1
ATOM 5105 N N . ASN B 1 33 ? -22.516 -21.547 19.094 1 16.97 33 ASN B N 1
ATOM 5106 C CA . ASN B 1 33 ? -22.781 -21.609 20.516 1 16.97 33 ASN B CA 1
ATOM 5107 C C . ASN B 1 33 ? -21.641 -22.297 21.281 1 16.97 33 ASN B C 1
ATOM 5109 O O . ASN B 1 33 ? -21.656 -22.359 22.5 1 16.97 33 ASN B O 1
ATOM 5113 N N . GLN B 1 34 ? -20.75 -23.203 20.672 1 16.16 34 GLN B N 1
ATOM 5114 C CA . GLN B 1 34 ? -20.547 -24.219 21.688 1 16.16 34 GLN B CA 1
ATOM 5115 C C . GLN B 1 34 ? -19.625 -23.703 22.797 1 16.16 34 GLN B C 1
ATOM 5117 O O . GLN B 1 34 ? -18.703 -22.938 22.531 1 16.16 34 GLN B O 1
ATOM 5122 N N . PRO B 1 35 ? -19.859 -24.141 24.125 1 17.38 35 PRO B N 1
ATOM 5123 C CA . PRO B 1 35 ? -19.469 -23.734 25.484 1 17.38 35 PRO B CA 1
ATOM 5124 C C . PRO B 1 35 ? -18.094 -24.266 25.891 1 17.38 35 PRO B C 1
ATOM 5126 O O . PRO B 1 35 ? -17.531 -23.828 26.891 1 17.38 35 PRO B O 1
ATOM 5129 N N . SER B 1 36 ? -17.359 -25.094 25.016 1 15.06 36 SER B N 1
ATOM 5130 C CA . SER B 1 36 ? -16.781 -26.156 25.828 1 15.06 36 SER B CA 1
ATOM 5131 C C . SER B 1 36 ? -15.852 -25.578 26.891 1 15.06 36 SER B C 1
ATOM 5133 O O . SER B 1 36 ? -15.391 -24.438 26.766 1 15.06 36 SER B O 1
ATOM 5135 N N . GLY B 1 37 ? -15.219 -26.609 27.672 1 15.09 37 GLY B N 1
ATOM 5136 C CA . GLY B 1 37 ? -14.891 -26.984 29.031 1 15.09 37 GLY B CA 1
ATOM 5137 C C . GLY B 1 37 ? -13.57 -26.438 29.516 1 15.09 37 GLY B C 1
ATOM 5138 O O . GLY B 1 37 ? -12.859 -25.766 28.766 1 15.09 37 GLY B O 1
ATOM 5139 N N . SER B 1 38 ? -12.82 -27.391 30.125 1 14.69 38 SER B N 1
ATOM 5140 C CA . SER B 1 38 ? -12.352 -27.547 31.5 1 14.69 38 SER B CA 1
ATOM 5141 C C . SER B 1 38 ? -10.914 -27.047 31.641 1 14.69 38 SER B C 1
ATOM 5143 O O . SER B 1 38 ? -10.633 -26.203 32.5 1 14.69 38 SER B O 1
ATOM 5145 N N . LYS B 1 39 ? -9.93 -28.094 31.516 1 14.93 39 LYS B N 1
ATOM 5146 C CA . LYS B 1 39 ? -9.234 -28.562 32.719 1 14.93 39 LYS B CA 1
ATOM 5147 C C . LYS B 1 39 ? -7.965 -27.734 32.969 1 14.93 39 LYS B C 1
ATOM 5149 O O . LYS B 1 39 ? -7.527 -26.984 32.094 1 14.93 39 LYS B O 1
ATOM 5154 N N . LYS B 1 40 ? -6.738 -28.531 33 1 14.77 40 LYS B N 1
ATOM 5155 C CA . LYS B 1 40 ? -5.965 -28.922 34.188 1 14.77 40 LYS B CA 1
ATOM 5156 C C . LYS B 1 40 ? -4.738 -28.031 34.344 1 14.77 40 LYS B C 1
ATOM 5158 O O . LYS B 1 40 ? -4.516 -27.469 35.438 1 14.77 40 LYS B O 1
ATOM 5163 N N . ARG B 1 41 ? -3.424 -28.562 34.031 1 14.66 41 ARG B N 1
ATOM 5164 C CA . ARG B 1 41 ? -2.463 -29.016 35.031 1 14.66 41 ARG B CA 1
ATOM 5165 C C . ARG B 1 41 ? -1.425 -27.938 35.312 1 14.66 41 ARG B C 1
ATOM 5167 O O . ARG B 1 41 ? -1.228 -27.016 34.5 1 14.66 41 ARG B O 1
ATOM 5174 N N . PRO B 1 42 ? -0.223 -28.453 36.094 1 14.72 42 PRO B N 1
ATOM 5175 C CA . PRO B 1 42 ? 0.53 -28.062 37.281 1 14.72 42 PRO B CA 1
ATOM 5176 C C . PRO B 1 42 ? 1.773 -27.234 36.969 1 14.72 42 PRO B C 1
ATOM 5178 O O . PRO B 1 42 ? 1.981 -26.172 37.562 1 14.72 42 PRO B O 1
ATOM 5181 N N . CYS B 1 43 ? 2.896 -27.984 36.531 1 14.56 43 CYS B N 1
ATOM 5182 C CA . CYS B 1 43 ? 4.016 -28.141 37.469 1 14.56 43 CYS B CA 1
ATOM 5183 C C . CYS B 1 43 ? 5.031 -27.016 37.281 1 14.56 43 CYS B C 1
ATOM 5185 O O . CYS B 1 43 ? 4.996 -26.297 36.281 1 14.56 43 CYS B O 1
ATOM 5187 N N . ASP B 1 44 ? 6.457 -27.438 37.406 1 14.62 44 ASP B N 1
ATOM 5188 C CA . ASP B 1 44 ? 7.5 -27.219 38.375 1 14.62 44 ASP B CA 1
ATOM 5189 C C . ASP B 1 44 ? 8.523 -26.203 37.906 1 14.62 44 ASP B C 1
ATOM 5191 O O . ASP B 1 44 ? 8.727 -25.156 38.531 1 14.62 44 ASP B O 1
ATOM 5195 N N . GLU B 1 45 ? 9.727 -26.719 37.406 1 15.05 45 GLU B N 1
ATOM 5196 C CA . GLU B 1 45 ? 10.977 -26.641 38.156 1 15.05 45 GLU B CA 1
ATOM 5197 C C . GLU B 1 45 ? 11.789 -25.406 37.75 1 15.05 45 GLU B C 1
ATOM 5199 O O . GLU B 1 45 ? 11.539 -24.812 36.688 1 15.05 45 GLU B O 1
ATOM 5204 N N . ASN B 1 46 ? 13.195 -25.531 37.938 1 14.63 46 ASN B N 1
ATOM 5205 C CA . ASN B 1 46 ? 14.219 -24.891 38.75 1 14.63 46 ASN B CA 1
ATOM 5206 C C . ASN B 1 46 ? 15.055 -23.906 37.938 1 14.63 46 ASN B C 1
ATOM 5208 O O . ASN B 1 46 ? 15.211 -22.75 38.344 1 14.63 46 ASN B O 1
ATOM 5212 N N . PRO B 1 47 ? 16.188 -24.391 37.25 1 14.94 47 PRO B N 1
ATOM 5213 C CA . PRO B 1 47 ? 17.484 -24.062 37.844 1 14.94 47 PRO B CA 1
ATOM 5214 C C . PRO B 1 47 ? 18.062 -22.766 37.281 1 14.94 47 PRO B C 1
ATOM 5216 O O . PRO B 1 47 ? 17.562 -22.234 36.281 1 14.94 47 PRO B O 1
ATOM 5219 N N . SER B 1 48 ? 19.484 -22.766 37.156 1 14.8 48 SER B N 1
ATOM 5220 C CA . SER B 1 48 ? 20.656 -22.094 37.719 1 14.8 48 SER B CA 1
ATOM 5221 C C . SER B 1 48 ? 21.188 -21.016 36.781 1 14.8 48 SER B C 1
ATOM 5223 O O . SER B 1 48 ? 20.812 -20.984 35.594 1 14.8 48 SER B O 1
ATOM 5225 N N . LYS B 1 49 ? 22.516 -20.578 37.031 1 15.46 49 LYS B N 1
ATOM 5226 C CA . LYS B 1 49 ? 23.328 -19.406 37.375 1 15.46 49 LYS B CA 1
ATOM 5227 C C . LYS B 1 49 ? 24.062 -18.891 36.156 1 15.46 49 LYS B C 1
ATOM 5229 O O . LYS B 1 49 ? 24.219 -17.672 36 1 15.46 49 LYS B O 1
ATOM 5234 N N . SER B 1 50 ? 24.875 -19.641 35.219 1 14.29 50 SER B N 1
ATOM 5235 C CA . SER B 1 50 ? 26.297 -19.344 35.312 1 14.29 50 SER B CA 1
ATOM 5236 C C . SER B 1 50 ? 26.672 -18.109 34.5 1 14.29 50 SER B C 1
ATOM 5238 O O . SER B 1 50 ? 25.875 -17.625 33.688 1 14.29 50 SER B O 1
ATOM 5240 N N . THR B 1 51 ? 27.922 -18.156 33.812 1 14.66 51 THR B N 1
ATOM 5241 C CA . THR B 1 51 ? 29.266 -17.609 33.906 1 14.66 51 THR B CA 1
ATOM 5242 C C . THR B 1 51 ? 29.484 -16.484 32.906 1 14.66 51 THR B C 1
ATOM 5244 O O . THR B 1 51 ? 28.734 -16.359 31.938 1 14.66 51 THR B O 1
ATOM 5247 N N . SER B 1 52 ? 30.75 -15.812 32.906 1 14.53 52 SER B N 1
ATOM 5248 C CA . SER B 1 52 ? 31.578 -14.617 33 1 14.53 52 SER B CA 1
ATOM 5249 C C . SER B 1 52 ? 32.094 -14.188 31.641 1 14.53 52 SER B C 1
ATOM 5251 O O . SER B 1 52 ? 32.688 -13.117 31.5 1 14.53 52 SER B O 1
ATOM 5253 N N . LYS B 1 53 ? 31.75 -14.781 30.484 1 15.09 53 LYS B N 1
ATOM 5254 C CA . LYS B 1 53 ? 32.969 -14.703 29.688 1 15.09 53 LYS B CA 1
ATOM 5255 C C . LYS B 1 53 ? 33.312 -13.266 29.328 1 15.09 53 LYS B C 1
ATOM 5257 O O . LYS B 1 53 ? 32.406 -12.453 29.094 1 15.09 53 LYS B O 1
ATOM 5262 N N . LYS B 1 54 ? 34.75 -12.93 29.219 1 14.62 54 LYS B N 1
ATOM 5263 C CA . LYS B 1 54 ? 35.875 -12 29.234 1 14.62 54 LYS B CA 1
ATOM 5264 C C . LYS B 1 54 ? 36.031 -11.305 27.891 1 14.62 54 LYS B C 1
ATOM 5266 O O . LYS B 1 54 ? 36.594 -11.883 26.953 1 14.62 54 LYS B O 1
ATOM 5271 N N . VAL B 1 55 ? 35.062 -10.773 27.234 1 15.07 55 VAL B N 1
ATOM 5272 C CA . VAL B 1 55 ? 35.438 -10.391 25.875 1 15.07 55 VAL B CA 1
ATOM 5273 C C . VAL B 1 55 ? 36.469 -9.266 25.922 1 15.07 55 VAL B C 1
ATOM 5275 O O . VAL B 1 55 ? 36.25 -8.25 26.578 1 15.07 55 VAL B O 1
ATOM 5278 N N . ARG B 1 56 ? 37.75 -9.586 25.531 1 14.27 56 ARG B N 1
ATOM 5279 C CA . ARG B 1 56 ? 39.062 -8.938 25.375 1 14.27 56 ARG B CA 1
ATOM 5280 C C . ARG B 1 56 ? 38.938 -7.695 24.5 1 14.27 56 ARG B C 1
ATOM 5282 O O . ARG B 1 56 ? 38.062 -7.613 23.641 1 14.27 56 ARG B O 1
ATOM 5289 N N . LYS B 1 57 ? 40 -6.742 24.656 1 15.3 57 LYS B N 1
ATOM 5290 C CA . LYS B 1 57 ? 40.438 -5.355 24.672 1 15.3 57 LYS B CA 1
ATOM 5291 C C . LYS B 1 57 ? 40.969 -4.926 23.312 1 15.3 57 LYS B C 1
ATOM 5293 O O . LYS B 1 57 ? 41.344 -3.766 23.125 1 15.3 57 LYS B O 1
ATOM 5298 N N . LEU B 1 58 ? 40.844 -5.719 22.188 1 15.45 58 LEU B N 1
ATOM 5299 C CA . LEU B 1 58 ? 42.062 -5.422 21.422 1 15.45 58 LEU B CA 1
ATOM 5300 C C . LEU B 1 58 ? 42.062 -3.969 20.953 1 15.45 58 LEU B C 1
ATOM 5302 O O . LEU B 1 58 ? 41.031 -3.422 20.609 1 15.45 58 LEU B O 1
ATOM 5306 N N . LEU B 1 59 ? 43.344 -3.26 20.953 1 15.46 59 LEU B N 1
ATOM 5307 C CA . LEU B 1 59 ? 44.094 -2.016 21.016 1 15.46 59 LEU B CA 1
ATOM 5308 C C . LEU B 1 59 ? 44.25 -1.393 19.625 1 15.46 59 LEU B C 1
ATOM 5310 O O . LEU B 1 59 ? 44.875 -0.347 19.484 1 15.46 59 LEU B O 1
ATOM 5314 N N . VAL B 1 60 ? 43.406 -1.661 18.656 1 16.05 60 VAL B N 1
ATOM 5315 C CA . VAL B 1 60 ? 44.094 -1.399 17.391 1 16.05 60 VAL B CA 1
ATOM 5316 C C . VAL B 1 60 ? 44.406 0.089 17.266 1 16.05 60 VAL B C 1
ATOM 5318 O O . VAL B 1 60 ? 43.625 0.936 17.656 1 16.05 60 VAL B O 1
ATOM 5321 N N . SER B 1 61 ? 45.719 0.423 16.812 1 15.19 61 SER B N 1
ATOM 5322 C CA . SER B 1 61 ? 46.719 1.464 16.703 1 15.19 61 SER B CA 1
ATOM 5323 C C . SER B 1 61 ? 46.281 2.578 15.758 1 1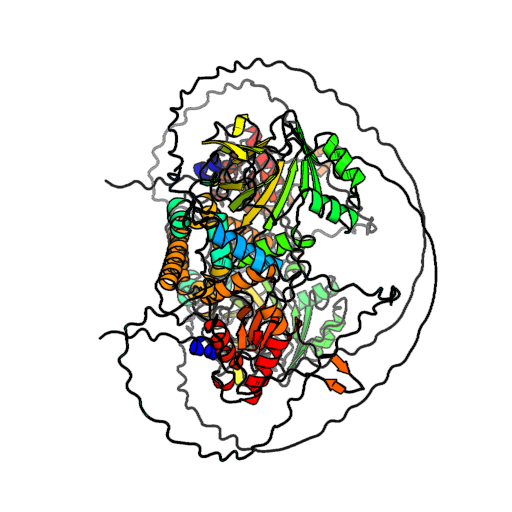5.19 61 SER B C 1
ATOM 5325 O O . SER B 1 61 ? 45.312 2.408 15 1 15.19 61 SER B O 1
ATOM 5327 N N . SER B 1 62 ? 47.312 3.484 15.242 1 15.62 62 SER B N 1
ATOM 5328 C CA . SER B 1 62 ? 47.719 4.883 15.297 1 15.62 62 SER B CA 1
ATOM 5329 C C . SER B 1 62 ? 47.469 5.586 13.969 1 15.62 62 SER B C 1
ATOM 5331 O O . SER B 1 62 ? 47.219 6.789 13.938 1 15.62 62 SER B O 1
ATOM 5333 N N . LYS B 1 63 ? 47.688 4.98 12.719 1 15.98 63 LYS B N 1
ATOM 5334 C CA . LYS B 1 63 ? 48.625 5.707 11.875 1 15.98 63 LYS B CA 1
ATOM 5335 C C . LYS B 1 63 ? 48 6.992 11.336 1 15.98 63 LYS B C 1
ATOM 5337 O O . LYS B 1 63 ? 46.781 7.086 11.211 1 15.98 63 LYS B O 1
ATOM 5342 N N . SER B 1 64 ? 48.844 7.961 10.688 1 16.31 64 SER B N 1
ATOM 5343 C CA . SER B 1 64 ? 49.25 9.359 10.57 1 16.31 64 SER B CA 1
ATOM 5344 C C . SER B 1 64 ? 48.656 10.023 9.352 1 16.31 64 SER B C 1
ATOM 5346 O O . SER B 1 64 ? 48.75 11.234 9.18 1 16.31 64 SER B O 1
ATOM 5348 N N . LEU B 1 65 ? 47.969 9.328 8.406 1 17.69 65 LEU B N 1
ATOM 5349 C CA . LEU B 1 65 ? 48.344 9.867 7.105 1 17.69 65 LEU B CA 1
ATOM 5350 C C . LEU B 1 65 ? 47.812 11.297 6.945 1 17.69 65 LEU B C 1
ATOM 5352 O O . LEU B 1 65 ? 46.75 11.633 7.445 1 17.69 65 LEU B O 1
ATOM 5356 N N . ASP B 1 66 ? 48.625 12.219 6.398 1 17.84 66 ASP B N 1
ATOM 5357 C CA . ASP B 1 66 ? 48.938 13.633 6.207 1 17.84 66 ASP B CA 1
ATOM 5358 C C . ASP B 1 66 ? 48.062 14.242 5.117 1 17.84 66 ASP B C 1
ATOM 5360 O O . ASP B 1 66 ? 48.281 15.375 4.699 1 17.84 66 ASP B O 1
ATOM 5364 N N . ASP B 1 67 ? 47 13.594 4.727 1 17.81 67 ASP B N 1
ATOM 5365 C CA . ASP B 1 67 ? 46.625 14.039 3.387 1 17.81 67 ASP B CA 1
ATOM 5366 C C . ASP B 1 67 ? 46.25 15.523 3.383 1 17.81 67 ASP B C 1
ATOM 5368 O O . ASP B 1 67 ? 45.656 16.016 4.332 1 17.81 67 ASP B O 1
ATOM 5372 N N . ASP B 1 68 ? 46.938 16.312 2.521 1 18.78 68 ASP B N 1
ATOM 5373 C CA . ASP B 1 68 ? 47.156 17.703 2.1 1 18.78 68 ASP B CA 1
ATOM 5374 C C . ASP B 1 68 ? 45.875 18.297 1.534 1 18.78 68 ASP B C 1
ATOM 5376 O O . ASP B 1 68 ? 45.25 17.734 0.631 1 18.78 68 ASP B O 1
ATOM 5380 N N . GLY B 1 69 ? 45.031 19 2.293 1 17.41 69 GLY B N 1
ATOM 5381 C CA . GLY B 1 69 ? 43.75 19.625 2.141 1 17.41 69 GLY B CA 1
ATOM 5382 C C . GLY B 1 69 ? 43.75 20.766 1.129 1 17.41 69 GLY B C 1
ATOM 5383 O O . GLY B 1 69 ? 43.219 21.844 1.401 1 17.41 69 GLY B O 1
ATOM 5384 N N . THR B 1 70 ? 44.375 20.562 -0.05 1 18.55 70 THR B N 1
ATOM 5385 C CA . THR B 1 70 ? 44.438 21.812 -0.784 1 18.55 70 THR B CA 1
ATOM 5386 C C . THR B 1 70 ? 43.031 22.344 -1.074 1 18.55 70 THR B C 1
ATOM 5388 O O . THR B 1 70 ? 42.188 21.625 -1.627 1 18.55 70 THR B O 1
ATOM 5391 N N . ASN B 1 71 ? 42.5 23.25 -0.286 1 17.67 71 ASN B N 1
ATOM 5392 C CA . ASN B 1 71 ? 41.219 23.922 -0.177 1 17.67 71 ASN B CA 1
ATOM 5393 C C . ASN B 1 71 ? 40.938 24.797 -1.391 1 17.67 71 ASN B C 1
ATOM 5395 O O . ASN B 1 71 ? 41.625 25.797 -1.614 1 17.67 71 ASN B O 1
ATOM 5399 N N . GLY B 1 72 ? 40.875 24.188 -2.609 1 18.14 72 GLY B N 1
ATOM 5400 C CA . GLY B 1 72 ? 40.656 25.125 -3.703 1 18.14 72 GLY B CA 1
ATOM 5401 C C . GLY B 1 72 ? 39.438 25.984 -3.504 1 18.14 72 GLY B C 1
ATOM 5402 O O . GLY B 1 72 ? 38.438 25.562 -2.908 1 18.14 72 GLY B O 1
ATOM 5403 N N . ILE B 1 73 ? 39.562 27.281 -3.412 1 18.8 73 ILE B N 1
ATOM 5404 C CA . ILE B 1 73 ? 38.812 28.5 -3.125 1 18.8 73 ILE B CA 1
ATOM 5405 C C . ILE B 1 73 ? 37.75 28.703 -4.191 1 18.8 73 ILE B C 1
ATOM 5407 O O . ILE B 1 73 ? 38.062 28.969 -5.355 1 18.8 73 ILE B O 1
ATOM 5411 N N . PHE B 1 74 ? 36.844 27.703 -4.359 1 17.94 74 PHE B N 1
ATOM 5412 C CA . PHE B 1 74 ? 35.906 28.016 -5.438 1 17.94 74 PHE B CA 1
ATOM 5413 C C . PHE B 1 74 ? 35.156 29.312 -5.145 1 17.94 74 PHE B C 1
ATOM 5415 O O . PHE B 1 74 ? 34.688 29.516 -4.02 1 17.94 74 PHE B O 1
ATOM 5422 N N . ASP B 1 75 ? 35.375 30.375 -5.812 1 19.2 75 ASP B N 1
ATOM 5423 C CA . ASP B 1 75 ? 34.875 31.734 -5.848 1 19.2 75 ASP B CA 1
ATOM 5424 C C . ASP B 1 75 ? 33.406 31.766 -6.191 1 19.2 75 ASP B C 1
ATOM 5426 O O . ASP B 1 75 ? 33 31.5 -7.332 1 19.2 75 ASP B O 1
ATOM 5430 N N . HIS B 1 76 ? 32.594 30.953 -5.508 1 19.02 76 HIS B N 1
ATOM 5431 C CA . HIS B 1 76 ? 31.203 30.969 -5.969 1 19.02 76 HIS B CA 1
ATOM 5432 C C . HIS B 1 76 ? 30.578 32.344 -5.82 1 19.02 76 HIS B C 1
ATOM 5434 O O . HIS B 1 76 ? 30.75 33 -4.789 1 19.02 76 HIS B O 1
ATOM 5440 N N . GLU B 1 77 ? 30.297 33.031 -6.922 1 20.56 77 GLU B N 1
ATOM 5441 C CA . GLU B 1 77 ? 29.641 34.312 -7.094 1 20.56 77 GLU B CA 1
ATOM 5442 C C . GLU B 1 77 ? 28.281 34.344 -6.41 1 20.56 77 GLU B C 1
ATOM 5444 O O . GLU B 1 77 ? 27.531 33.344 -6.473 1 20.56 77 GLU B O 1
ATOM 5449 N N . GLU B 1 78 ? 28.031 35.219 -5.406 1 20.5 78 GLU B N 1
ATOM 5450 C CA . GLU B 1 78 ? 27.047 35.562 -4.398 1 20.5 78 GLU B CA 1
ATOM 5451 C C . GLU B 1 78 ? 25.734 36 -5.043 1 20.5 78 GLU B C 1
ATOM 5453 O O . GLU B 1 78 ? 25.625 37.125 -5.531 1 20.5 78 GLU B O 1
ATOM 5458 N N . GLN B 1 79 ? 25.062 35.25 -5.957 1 21.23 79 GLN B N 1
ATOM 5459 C CA . GLN B 1 79 ? 23.859 35.938 -6.434 1 21.23 79 GLN B CA 1
ATOM 5460 C C . GLN B 1 79 ? 22.844 36.094 -5.309 1 21.23 79 GLN B C 1
ATOM 5462 O O . GLN B 1 79 ? 22.469 35.125 -4.648 1 21.23 79 GLN B O 1
ATOM 5467 N N . THR B 1 80 ? 22.766 37.25 -4.648 1 22.69 80 THR B N 1
ATOM 5468 C CA . THR B 1 80 ? 21.922 37.719 -3.545 1 22.69 80 THR B CA 1
ATOM 5469 C C . THR B 1 80 ? 20.453 37.656 -3.928 1 22.69 80 THR B C 1
ATOM 5471 O O . THR B 1 80 ? 20.031 38.25 -4.918 1 22.69 80 THR B O 1
ATOM 5474 N N . PRO B 1 81 ? 19.766 36.562 -3.693 1 26.8 81 PRO B N 1
ATOM 5475 C CA . PRO B 1 81 ? 18.344 36.562 -4.035 1 26.8 81 PRO B CA 1
ATOM 5476 C C . PRO B 1 81 ? 17.562 37.656 -3.34 1 26.8 81 PRO B C 1
ATOM 5478 O O . PRO B 1 81 ? 17.906 38.062 -2.225 1 26.8 81 PRO B O 1
ATOM 5481 N N . ASP B 1 82 ? 16.734 38.531 -3.99 1 30.2 82 ASP B N 1
ATOM 5482 C CA . ASP B 1 82 ? 15.961 39.75 -3.697 1 30.2 82 ASP B CA 1
ATOM 5483 C C . ASP B 1 82 ? 14.852 39.438 -2.689 1 30.2 82 ASP B C 1
ATOM 5485 O O . ASP B 1 82 ? 13.977 38.594 -2.941 1 30.2 82 ASP B O 1
ATOM 5489 N N . ILE B 1 83 ? 15.094 39.469 -1.437 1 33.38 83 ILE B N 1
ATOM 5490 C CA . ILE B 1 83 ? 14.109 39.406 -0.363 1 33.38 83 ILE B CA 1
ATOM 5491 C C . ILE B 1 83 ? 13.094 40.531 -0.519 1 33.38 83 ILE B C 1
ATOM 5493 O O . ILE B 1 83 ? 13.469 41.688 -0.61 1 33.38 83 ILE B O 1
ATOM 5497 N N . LEU B 1 84 ? 11.938 40.312 -0.984 1 33.75 84 LEU B N 1
ATOM 5498 C CA . LEU B 1 84 ? 10.906 41.344 -1.134 1 33.75 84 LEU B CA 1
ATOM 5499 C C . LEU B 1 84 ? 10.555 41.969 0.213 1 33.75 84 LEU B C 1
ATOM 5501 O O . LEU B 1 84 ? 10.195 41.25 1.155 1 33.75 84 LEU B O 1
ATOM 5505 N N . GLU B 1 85 ? 11.195 43.125 0.51 1 30.31 85 GLU B N 1
ATOM 5506 C CA . GLU B 1 85 ? 10.781 43.938 1.663 1 30.31 85 GLU B CA 1
ATOM 5507 C C . GLU B 1 85 ? 9.531 44.75 1.353 1 30.31 85 GLU B C 1
ATOM 5509 O O . GLU B 1 85 ? 9.531 45.562 0.428 1 30.31 85 GLU B O 1
ATOM 5514 N N . PRO B 1 86 ? 8.438 44.438 1.771 1 28.95 86 PRO B N 1
ATOM 5515 C CA . PRO B 1 86 ? 7.297 45.312 1.441 1 28.95 86 PRO B CA 1
ATOM 5516 C C . PRO B 1 86 ? 7.461 46.719 1.976 1 28.95 86 PRO B C 1
ATOM 5518 O O . PRO B 1 86 ? 8.094 46.938 3.016 1 28.95 86 PRO B O 1
ATOM 5521 N N . LYS B 1 87 ? 7.367 47.75 1.156 1 29.14 87 LYS B N 1
ATOM 5522 C CA . LYS B 1 87 ? 7.355 49.156 1.504 1 29.14 87 LYS B CA 1
ATOM 5523 C C . LYS B 1 87 ? 6.242 49.469 2.498 1 29.14 87 LYS B C 1
ATOM 5525 O O . LYS B 1 87 ? 5.102 49.031 2.322 1 29.14 87 LYS B O 1
ATOM 5530 N N . GLN B 1 88 ? 6.59 50.031 3.777 1 24.08 88 GLN B N 1
ATOM 5531 C CA . GLN B 1 88 ? 5.828 50.375 4.965 1 24.08 88 GLN B CA 1
ATOM 5532 C C . GLN B 1 88 ? 4.781 51.438 4.645 1 24.08 88 GLN B C 1
ATOM 5534 O O . GLN B 1 88 ? 5.117 52.625 4.461 1 24.08 88 GLN B O 1
ATOM 5539 N N . LYS B 1 89 ? 3.713 51.281 3.945 1 28.83 89 LYS B N 1
ATOM 5540 C CA . LYS B 1 89 ? 2.811 52.438 3.971 1 28.83 89 LYS B CA 1
ATOM 5541 C C . LYS B 1 89 ? 2.33 52.75 5.391 1 28.83 89 LYS B C 1
ATOM 5543 O O . LYS B 1 89 ? 2.414 51.875 6.27 1 28.83 89 LYS B O 1
ATOM 5548 N N . GLY B 1 90 ? 1.521 53.938 5.609 1 21.69 90 GLY B N 1
ATOM 5549 C CA . GLY B 1 90 ? 1.113 54.688 6.773 1 21.69 90 GLY B CA 1
ATOM 5550 C C . GLY B 1 90 ? 0.311 53.875 7.773 1 21.69 90 GLY B C 1
ATOM 5551 O O . GLY B 1 90 ? -0.398 52.938 7.398 1 21.69 90 GLY B O 1
ATOM 5552 N N . LYS B 1 91 ? 0.653 53.969 9.148 1 28.34 91 LYS B N 1
ATOM 5553 C CA . LYS B 1 91 ? 0.491 53.312 10.445 1 28.34 91 LYS B CA 1
ATOM 5554 C C . LYS B 1 91 ? -0.967 53.344 10.898 1 28.34 91 LYS B C 1
ATOM 5556 O O . LYS B 1 91 ? -1.34 52.656 11.852 1 28.34 91 LYS B O 1
ATOM 5561 N N . GLY B 1 92 ? -1.705 54.344 10.594 1 23.62 92 GLY B N 1
ATOM 5562 C CA . GLY B 1 92 ? -2.631 54.75 11.641 1 23.62 92 GLY B CA 1
ATOM 5563 C C . GLY B 1 92 ? -3.791 53.781 11.805 1 23.62 92 GLY B C 1
ATOM 5564 O O . GLY B 1 92 ? -4.207 53.469 12.93 1 23.62 92 GLY B O 1
ATOM 5565 N N . LYS B 1 93 ? -4.578 53.469 10.789 1 32.62 93 LYS B N 1
ATOM 5566 C CA . LYS B 1 93 ? -5.957 53 10.867 1 32.62 93 LYS B CA 1
ATOM 5567 C C . LYS B 1 93 ? -6.008 51.5 11.141 1 32.62 93 LYS B C 1
ATOM 5569 O O . LYS B 1 93 ? -7.09 50.906 11.203 1 32.62 93 LYS B O 1
ATOM 5574 N N . LEU B 1 94 ? -4.898 50.875 11.125 1 29.28 94 LEU B N 1
ATOM 5575 C CA . LEU B 1 94 ? -4.871 49.406 11.133 1 29.28 94 LEU B CA 1
ATOM 5576 C C . LEU B 1 94 ? -4.996 48.875 12.562 1 29.28 94 LEU B C 1
ATOM 5578 O O . LEU B 1 94 ? -5.137 47.688 12.766 1 29.28 94 LEU B O 1
ATOM 5582 N N . PHE B 1 95 ? -4.746 49.719 13.586 1 29.66 95 PHE B N 1
ATOM 5583 C CA . PHE B 1 95 ? -4.703 49.281 14.977 1 29.66 95 PHE B CA 1
ATOM 5584 C C . PHE B 1 95 ? -6.094 48.906 15.461 1 29.66 95 PHE B C 1
ATOM 5586 O O . PHE B 1 95 ? -6.23 47.969 16.281 1 29.66 95 PHE B O 1
ATOM 5593 N N . SER B 1 96 ? -7.172 49.594 14.984 1 29.56 96 SER B N 1
ATOM 5594 C CA . SER B 1 96 ? -8.461 49.5 15.648 1 29.56 96 SER B CA 1
ATOM 5595 C C . SER B 1 96 ? -9.125 48.156 15.383 1 29.56 96 SER B C 1
ATOM 5597 O O . SER B 1 96 ? -9.711 47.531 16.281 1 29.56 96 SER B O 1
ATOM 5599 N N . LYS B 1 97 ? -8.961 47.625 14.219 1 31.22 97 LYS B N 1
ATOM 5600 C CA . LYS B 1 97 ? -9.727 46.469 13.82 1 31.22 97 LYS B CA 1
ATOM 5601 C C . LYS B 1 97 ? -9.117 45.188 14.406 1 31.22 97 LYS B C 1
ATOM 5603 O O . LYS B 1 97 ? -9.844 44.25 14.75 1 31.22 97 LYS B O 1
ATOM 5608 N N . ALA B 1 98 ? -7.844 45.094 14.594 1 30.09 98 ALA B N 1
ATOM 5609 C CA . ALA B 1 98 ? -7.199 43.938 15.188 1 30.09 98 ALA B CA 1
ATOM 5610 C C . ALA B 1 98 ? -7.582 43.781 16.656 1 30.09 98 ALA B C 1
ATOM 5612 O O . ALA B 1 98 ? -7.801 42.688 17.141 1 30.09 98 ALA B O 1
ATOM 5613 N N . ASN B 1 99 ? -7.688 44.969 17.422 1 29.5 99 ASN B N 1
ATOM 5614 C CA . ASN B 1 99 ? -8.117 44.906 18.828 1 29.5 99 ASN B CA 1
ATOM 5615 C C . ASN B 1 99 ? -9.539 44.375 18.953 1 29.5 99 ASN B C 1
ATOM 5617 O O . ASN B 1 99 ? -9.852 43.625 19.875 1 29.5 99 ASN B O 1
ATOM 5621 N N . LYS B 1 100 ? -10.352 44.781 18.016 1 32.94 100 LYS B N 1
ATOM 5622 C CA . LYS B 1 100 ? -11.734 44.312 18.062 1 32.94 100 LYS B CA 1
ATOM 5623 C C . LYS B 1 100 ? -11.82 42.844 17.781 1 32.94 100 LYS B C 1
ATOM 5625 O O . LYS B 1 100 ? -12.641 42.125 18.375 1 32.94 100 LYS B O 1
ATOM 5630 N N . LEU B 1 101 ? -11.023 42.312 16.891 1 32.44 101 LEU B N 1
ATOM 5631 C CA . LEU B 1 101 ? -10.992 40.875 16.625 1 32.44 101 LEU B CA 1
ATOM 5632 C C . LEU B 1 101 ? -10.492 40.125 17.844 1 32.44 101 LEU B C 1
ATOM 5634 O O . LEU B 1 101 ? -11.039 39.062 18.172 1 32.44 101 LEU B O 1
ATOM 5638 N N . ARG B 1 102 ? -9.547 40.625 18.578 1 32.72 102 ARG B N 1
ATOM 5639 C CA . ARG B 1 102 ? -9.062 40.031 19.828 1 32.72 102 ARG B CA 1
ATOM 5640 C C . ARG B 1 102 ? -10.141 40.062 20.906 1 32.72 102 ARG B C 1
ATOM 5642 O O . ARG B 1 102 ? -10.336 39.062 21.625 1 32.72 102 ARG B O 1
ATOM 5649 N N . GLN B 1 103 ? -10.797 41.281 21.172 1 34.09 103 GLN B N 1
ATOM 5650 C CA . GLN B 1 103 ? -11.852 41.438 22.172 1 34.09 103 GLN B CA 1
ATOM 5651 C C . GLN B 1 103 ? -13.039 40.531 21.859 1 34.09 103 GLN B C 1
ATOM 5653 O O . GLN B 1 103 ? -13.648 39.969 22.781 1 34.09 103 GLN B O 1
ATOM 5658 N N . SER B 1 104 ? -13.414 40.438 20.672 1 35.59 104 SER B N 1
ATOM 5659 C CA . SER B 1 104 ? -14.5 39.531 20.328 1 35.59 104 SER B CA 1
ATOM 5660 C C . SER B 1 104 ? -14.086 38.062 20.562 1 35.59 104 SER B C 1
ATOM 5662 O O . SER B 1 104 ? -14.922 37.25 20.922 1 35.59 104 SER B O 1
ATOM 5664 N N . LEU B 1 105 ? -12.875 37.719 20.375 1 35.16 105 LEU B N 1
ATOM 5665 C CA . LEU B 1 105 ? -12.352 36.406 20.672 1 35.16 105 LEU B CA 1
ATOM 5666 C C . LEU B 1 105 ? -12.195 36.219 22.188 1 35.16 105 LEU B C 1
ATOM 5668 O O . LEU B 1 105 ? -12.359 35.094 22.703 1 35.16 105 LEU B O 1
ATOM 5672 N N . SER B 1 106 ? -11.805 37.25 23.078 1 31.28 106 SER B N 1
ATOM 5673 C CA . SER B 1 106 ? -11.578 37.188 24.516 1 31.28 106 SER B CA 1
ATOM 5674 C C . SER B 1 106 ? -12.898 37.188 25.281 1 31.28 106 SER B C 1
ATOM 5676 O O . SER B 1 106 ? -12.922 36.969 26.484 1 31.28 106 SER B O 1
ATOM 5678 N N . LEU B 1 107 ? -13.953 37.812 24.844 1 30.45 107 LEU B N 1
ATOM 5679 C CA . LEU B 1 107 ? -15.117 37.969 25.703 1 30.45 107 LEU B CA 1
ATOM 5680 C C . LEU B 1 107 ? -15.695 36.625 26.109 1 30.45 107 LEU B C 1
ATOM 5682 O O . LEU B 1 107 ? -16.672 36.562 26.844 1 30.45 107 LEU B O 1
ATOM 5686 N N . SER B 1 108 ? -15.375 35.562 25.516 1 26.8 108 SER B N 1
ATOM 5687 C CA . SER B 1 108 ? -16.141 34.406 25.938 1 26.8 108 SER B CA 1
ATOM 5688 C C . SER B 1 108 ? -15.656 33.906 27.297 1 26.8 108 SER B C 1
ATOM 5690 O O . SER B 1 108 ? -16.141 32.875 27.797 1 26.8 108 SER B O 1
ATOM 5692 N N . SER B 1 109 ? -14.531 34.375 27.859 1 24.58 109 SER B N 1
ATOM 5693 C CA . SER B 1 109 ? -14.039 33.719 29.078 1 24.58 109 SER B CA 1
ATOM 5694 C C . SER B 1 109 ? -14.703 34.281 30.328 1 24.58 109 SER B C 1
ATOM 5696 O O . SER B 1 109 ? -14.086 35.062 31.062 1 24.58 109 SER B O 1
ATOM 5698 N N . ARG B 1 110 ? -15.953 34.75 30.312 1 24.98 110 ARG B N 1
ATOM 5699 C CA . ARG B 1 110 ? -16.359 35.125 31.656 1 24.98 110 ARG B CA 1
ATOM 5700 C C . ARG B 1 110 ? -16.266 33.938 32.594 1 24.98 110 ARG B C 1
ATOM 5702 O O . ARG B 1 110 ? -16.656 32.812 32.25 1 24.98 110 ARG B O 1
ATOM 5709 N N . LYS B 1 111 ? -15.633 34.062 33.781 1 23.23 111 LYS B N 1
ATOM 5710 C CA . LYS B 1 111 ? -15.344 33.344 35.031 1 23.23 111 LYS B CA 1
ATOM 5711 C C . LYS B 1 111 ? -16.625 32.844 35.688 1 23.23 111 LYS B C 1
ATOM 5713 O O . LYS B 1 111 ? -17.391 33.625 36.25 1 23.23 111 LYS B O 1
ATOM 5718 N N . LYS B 1 112 ? -17.453 31.875 35.188 1 22.77 112 LYS B N 1
ATOM 5719 C CA . LYS B 1 112 ? -18.312 31.328 36.219 1 22.77 112 LYS B CA 1
ATOM 5720 C C . LYS B 1 112 ? -17.5 30.781 37.375 1 22.77 112 LYS B C 1
ATOM 5722 O O . LYS B 1 112 ? -16.469 30.141 37.188 1 22.77 112 LYS B O 1
ATOM 5727 N N . LYS B 1 113 ? -17.688 31.344 38.656 1 21.67 113 LYS B N 1
ATOM 5728 C CA . LYS B 1 113 ? -17.297 30.844 40 1 21.67 113 LYS B CA 1
ATOM 5729 C C . LYS B 1 113 ? -17.594 29.359 40.125 1 21.67 113 LYS B C 1
ATOM 5731 O O . LYS B 1 113 ? -18.734 28.922 39.938 1 21.67 113 LYS B O 1
ATOM 5736 N N . ARG B 1 114 ? -16.547 28.453 39.844 1 20.77 114 ARG B N 1
ATOM 5737 C CA . ARG B 1 114 ? -16.547 27.016 40.094 1 20.77 114 ARG B CA 1
ATOM 5738 C C . ARG B 1 114 ? -16.984 26.719 41.531 1 20.77 114 ARG B C 1
ATOM 5740 O O . ARG B 1 114 ? -16.328 27.156 42.469 1 20.77 114 ARG B O 1
ATOM 5747 N N . ASN B 1 115 ? -18.312 26.734 41.875 1 19.2 115 ASN B N 1
ATOM 5748 C CA . ASN B 1 115 ? -18.703 25.984 43.062 1 19.2 115 ASN B CA 1
ATOM 5749 C C . ASN B 1 115 ? -17.984 24.656 43.156 1 19.2 115 ASN B C 1
ATOM 5751 O O . ASN B 1 115 ? -17.609 24.078 42.125 1 19.2 115 ASN B O 1
ATOM 5755 N N . GLY B 1 116 ? -17.359 24.281 44.312 1 19.5 116 GLY B N 1
ATOM 5756 C CA . GLY B 1 116 ? -16.531 23.219 44.844 1 19.5 116 GLY B CA 1
ATOM 5757 C C . GLY B 1 116 ? -17.109 21.828 44.625 1 19.5 116 GLY B C 1
ATOM 5758 O O . GLY B 1 116 ? -18.062 21.438 45.281 1 19.5 116 GLY B O 1
ATOM 5759 N N . TYR B 1 117 ? -17.516 21.469 43.438 1 16.97 117 TYR B N 1
ATOM 5760 C CA . TYR B 1 117 ? -18.094 20.125 43.375 1 16.97 117 TYR B CA 1
ATOM 5761 C C . TYR B 1 117 ? -17.125 19.094 43.938 1 16.97 117 TYR B C 1
ATOM 5763 O O . TYR B 1 117 ? -15.906 19.219 43.781 1 16.97 117 TYR B O 1
ATOM 5771 N N . ARG B 1 118 ? -17.609 18.312 44.906 1 19.78 118 ARG B N 1
ATOM 5772 C CA . ARG B 1 118 ? -17.125 17.172 45.688 1 19.78 118 ARG B CA 1
ATOM 5773 C C . ARG B 1 118 ? -16.453 16.156 44.781 1 19.78 118 ARG B C 1
ATOM 5775 O O . ARG B 1 118 ? -16.828 15.992 43.594 1 19.78 118 ARG B O 1
ATOM 5782 N N . SER B 1 119 ? -15.203 15.758 45.094 1 18.12 119 SER B N 1
ATOM 5783 C CA . SER B 1 119 ? -14.219 14.781 44.625 1 18.12 119 SER B CA 1
ATOM 5784 C C . SER B 1 119 ? -14.859 13.422 44.375 1 18.12 119 SER B C 1
ATOM 5786 O O . SER B 1 119 ? -15.266 12.734 45.344 1 18.12 119 SER B O 1
ATOM 5788 N N . TYR B 1 120 ? -16 13.32 43.531 1 18.14 120 TYR B N 1
ATOM 5789 C CA . TYR B 1 120 ? -16.578 11.984 43.406 1 18.14 120 TYR B CA 1
ATOM 5790 C C . TYR B 1 120 ? -15.492 10.961 43.094 1 18.14 120 TYR B C 1
ATOM 5792 O O . TYR B 1 120 ? -14.523 11.273 42.406 1 18.14 120 TYR B O 1
ATOM 5800 N N . ASP B 1 121 ? -15.383 9.906 43.969 1 20.22 121 ASP B N 1
ATOM 5801 C CA . ASP B 1 121 ? -14.633 8.664 44.125 1 20.22 121 ASP B CA 1
ATOM 5802 C C . ASP B 1 121 ? -14.547 7.898 42.812 1 20.22 121 ASP B C 1
ATOM 5804 O O . ASP B 1 121 ? -15.375 8.094 41.906 1 20.22 121 ASP B O 1
ATOM 5808 N N . ARG B 1 122 ? -13.461 7.188 42.625 1 19.59 122 ARG B N 1
ATOM 5809 C CA . ARG B 1 122 ? -12.805 6.348 41.625 1 19.59 122 ARG B CA 1
ATOM 5810 C C . ARG B 1 122 ? -13.75 5.277 41.094 1 19.59 122 ARG B C 1
ATOM 5812 O O . ARG B 1 122 ? -13.875 4.203 41.688 1 19.59 122 ARG B O 1
ATOM 5819 N N . VAL B 1 123 ? -15.094 5.605 40.844 1 19.2 123 VAL B N 1
ATOM 5820 C CA . VAL B 1 123 ? -15.844 4.395 40.531 1 19.2 123 VAL B CA 1
ATOM 5821 C C . VAL B 1 123 ? -15.227 3.707 39.312 1 19.2 123 VAL B C 1
ATOM 5823 O O . VAL B 1 123 ? -14.711 4.371 38.406 1 19.2 123 VAL B O 1
ATOM 5826 N N . ASP B 1 124 ? -14.891 2.377 39.469 1 21.38 124 ASP B N 1
ATOM 5827 C CA . ASP B 1 124 ? -14.398 1.255 38.688 1 21.38 124 ASP B CA 1
ATOM 5828 C C . ASP B 1 124 ? -15.219 1.082 37.406 1 21.38 124 ASP B C 1
ATOM 5830 O O . ASP B 1 124 ? -16.406 0.773 37.469 1 21.38 124 ASP B O 1
ATOM 5834 N N . LEU B 1 125 ? -15.016 2.033 36.5 1 18.61 125 LEU B N 1
ATOM 5835 C CA . LEU B 1 125 ? -15.812 2.154 35.312 1 18.61 125 LEU B CA 1
ATOM 5836 C C . LEU B 1 125 ? -15.805 0.851 34.5 1 18.61 125 LEU B C 1
ATOM 5838 O O . LEU B 1 125 ? -14.758 0.419 34.031 1 18.61 125 LEU B O 1
ATOM 5842 N N . GLN B 1 126 ? -16.625 -0.111 35.062 1 19.22 126 GLN B N 1
ATOM 5843 C CA . GLN B 1 126 ? -16.891 -1.349 34.344 1 19.22 126 GLN B CA 1
ATOM 5844 C C . GLN B 1 126 ? -17.359 -1.062 32.906 1 19.22 126 GLN B C 1
ATOM 5846 O O . GLN B 1 126 ? -18.188 -0.168 32.688 1 19.22 126 GLN B O 1
ATOM 5851 N N . GLU B 1 127 ? -16.562 -1.412 31.906 1 18.56 127 GLU B N 1
ATOM 5852 C CA . GLU B 1 127 ? -16.562 -1.295 30.453 1 18.56 127 GLU B CA 1
ATOM 5853 C C . GLU B 1 127 ? -17.828 -1.875 29.844 1 18.56 127 GLU B C 1
ATOM 5855 O O . GLU B 1 127 ? -17.953 -3.092 29.703 1 18.56 127 GLU B O 1
ATOM 5860 N N . LYS B 1 128 ? -19.031 -1.426 30.406 1 19.02 128 LYS B N 1
ATOM 5861 C CA . LYS B 1 128 ? -20.234 -2.09 29.922 1 19.02 128 LYS B CA 1
ATOM 5862 C C . LYS B 1 128 ? -20.328 -2.016 28.391 1 19.02 128 LYS B C 1
ATOM 5864 O O . LYS B 1 128 ? -19.781 -1.101 27.781 1 19.02 128 LYS B O 1
ATOM 5869 N N . SER B 1 129 ? -20.875 -3.119 27.766 1 19.2 129 SER B N 1
ATOM 5870 C CA . SER B 1 129 ? -21.266 -3.721 26.484 1 19.2 129 SER B CA 1
ATOM 5871 C C . SER B 1 129 ? -22.328 -2.891 25.781 1 19.2 129 SER B C 1
ATOM 5873 O O . SER B 1 129 ? -23.422 -2.684 26.328 1 19.2 129 SER B O 1
ATOM 5875 N N . SER B 1 130 ? -21.969 -1.729 25.25 1 18.25 130 SER B N 1
ATOM 5876 C CA . SER B 1 130 ? -22.875 -0.767 24.641 1 18.25 130 SER B CA 1
ATOM 5877 C C . SER B 1 130 ? -23.781 -1.437 23.609 1 18.25 130 SER B C 1
ATOM 5879 O O . SER B 1 130 ? -23.297 -2.049 22.656 1 18.25 130 SER B O 1
ATOM 5881 N N . GLY B 1 131 ? -24.953 -1.981 24.094 1 18.25 131 GLY B N 1
ATOM 5882 C CA . GLY B 1 131 ? -26.047 -2.633 23.391 1 18.25 131 GLY B CA 1
ATOM 5883 C C . GLY B 1 131 ? -26.656 -1.77 22.312 1 18.25 131 GLY B C 1
ATOM 5884 O O . GLY B 1 131 ? -26.688 -0.542 22.422 1 18.25 131 GLY B O 1
ATOM 5885 N N . ASN B 1 132 ? -26.547 -2.166 21.016 1 19.19 132 ASN B N 1
ATOM 5886 C CA . ASN B 1 132 ? -26.984 -1.673 19.719 1 19.19 132 ASN B CA 1
ATOM 5887 C C . ASN B 1 132 ? -28.469 -1.346 19.703 1 19.19 132 ASN B C 1
ATOM 5889 O O . ASN B 1 132 ? -29.297 -2.215 19.969 1 19.19 132 ASN B O 1
ATOM 5893 N N . LEU B 1 133 ? -28.812 -0.122 20.156 1 18.56 133 LEU B N 1
ATOM 5894 C CA . LEU B 1 133 ? -30.188 0.331 20.297 1 18.56 133 LEU B CA 1
ATOM 5895 C C . LEU B 1 133 ? -30.875 0.36 18.938 1 18.56 133 LEU B C 1
ATOM 5897 O O . LEU B 1 133 ? -30.453 1.078 18.031 1 18.56 133 LEU B O 1
ATOM 5901 N N . THR B 1 134 ? -31.328 -0.739 18.359 1 19.33 134 THR B N 1
ATOM 5902 C CA . THR B 1 134 ? -32.062 -0.83 17.125 1 19.33 134 THR B CA 1
ATOM 5903 C C . THR B 1 134 ? -33.375 -0.055 17.219 1 19.33 134 THR B C 1
ATOM 5905 O O . THR B 1 134 ? -34.25 -0.385 18.047 1 19.33 134 THR B O 1
ATOM 5908 N N . VAL B 1 135 ? -33.312 1.297 17.141 1 17.64 135 VAL B N 1
ATOM 5909 C CA . VAL B 1 135 ? -34.438 2.18 17.344 1 17.64 135 VAL B CA 1
ATOM 5910 C C . VAL B 1 135 ? -35.5 1.916 16.266 1 17.64 135 VAL B C 1
ATOM 5912 O O . VAL B 1 135 ? -35.188 1.945 15.07 1 17.64 135 VAL B O 1
ATOM 5915 N N . HIS B 1 136 ? -36.531 1.199 16.562 1 18.41 136 HIS B N 1
ATOM 5916 C CA . HIS B 1 136 ? -37.719 0.843 15.75 1 18.41 136 HIS B CA 1
ATOM 5917 C C . HIS B 1 136 ? -38.594 2.059 15.484 1 18.41 136 HIS B C 1
ATOM 5919 O O . HIS B 1 136 ? -39 2.744 16.422 1 18.41 136 HIS B O 1
ATOM 5925 N N . SER B 1 137 ? -38.219 2.781 14.414 1 17.66 137 SER B N 1
ATOM 5926 C CA . SER B 1 137 ? -38.875 4.008 13.984 1 17.66 137 SER B CA 1
ATOM 5927 C C . SER B 1 137 ? -40.375 3.791 13.789 1 17.66 137 SER B C 1
ATOM 5929 O O . SER B 1 137 ? -40.812 2.811 13.164 1 17.66 137 SER B O 1
ATOM 5931 N N . LEU B 1 138 ? -41.188 4.34 14.703 1 18 138 LEU B N 1
ATOM 5932 C CA . LEU B 1 138 ? -42.625 4.277 14.789 1 18 138 LEU B CA 1
ATOM 5933 C C . LEU B 1 138 ? -43.281 5.09 13.672 1 18 138 LEU B C 1
ATOM 5935 O O . LEU B 1 138 ? -42.719 6.086 13.219 1 18 138 LEU B O 1
ATOM 5939 N N . PRO B 1 139 ? -44.469 4.695 13.078 1 18.91 139 PRO B N 1
ATOM 5940 C CA . PRO B 1 139 ? -45.281 5.02 11.898 1 18.91 139 PRO B CA 1
ATOM 5941 C C . PRO B 1 139 ? -46.031 6.332 12.055 1 18.91 139 PRO B C 1
ATOM 5943 O O . PRO B 1 139 ? -46.844 6.473 12.961 1 18.91 139 PRO B O 1
ATOM 5946 N N . ALA B 1 140 ? -45.344 7.465 12.008 1 17.22 140 ALA B N 1
ATOM 5947 C CA . ALA B 1 140 ? -46.094 8.695 12.266 1 17.22 140 ALA B CA 1
ATOM 5948 C C . ALA B 1 140 ? -47.188 8.898 11.234 1 17.22 140 ALA B C 1
ATOM 5950 O O . ALA B 1 140 ? -47 8.625 10.047 1 17.22 140 ALA B O 1
ATOM 5951 N N . ASP B 1 141 ? -48.406 9.125 11.695 1 16.52 141 ASP B N 1
ATOM 5952 C CA . ASP B 1 141 ? -49.75 9.312 11.148 1 16.52 141 ASP B CA 1
ATOM 5953 C C . ASP B 1 141 ? -49.844 10.617 10.359 1 16.52 141 ASP B C 1
ATOM 5955 O O . ASP B 1 141 ? -49.062 11.547 10.594 1 16.52 141 ASP B O 1
ATOM 5959 N N . LYS B 1 142 ? -50.812 10.742 9.352 1 16.81 142 LYS B N 1
ATOM 5960 C CA . LYS B 1 142 ? -51.188 11.367 8.094 1 16.81 142 LYS B CA 1
ATOM 5961 C C . LYS B 1 142 ? -51.781 12.766 8.32 1 16.81 142 LYS B C 1
ATOM 5963 O O . LYS B 1 142 ? -52.312 13.375 7.398 1 16.81 142 LYS B O 1
ATOM 5968 N N . SER B 1 143 ? -51.5 13.508 9.531 1 16.02 143 SER B N 1
ATOM 5969 C CA . SER B 1 143 ? -52.656 14.391 9.609 1 16.02 143 SER B CA 1
ATOM 5970 C C . SER B 1 143 ? -52.594 15.453 8.523 1 16.02 143 SER B C 1
ATOM 5972 O O . SER B 1 143 ? -51.531 15.758 7.98 1 16.02 143 SER B O 1
ATOM 5974 N N . ASP B 1 144 ? -53.781 16.141 8.188 1 17.44 144 ASP B N 1
ATOM 5975 C CA . ASP B 1 144 ? -54.594 16.797 7.156 1 17.44 144 ASP B CA 1
ATOM 5976 C C . ASP B 1 144 ? -54.344 18.297 7.117 1 17.44 144 ASP B C 1
ATOM 5978 O O . ASP B 1 144 ? -55.094 19.062 6.516 1 17.44 144 ASP B O 1
ATOM 5982 N N . ARG B 1 145 ? -53.094 18.797 7.336 1 15.66 145 ARG B N 1
ATOM 5983 C CA . ARG B 1 145 ? -53.25 20.219 7.641 1 15.66 145 ARG B CA 1
ATOM 5984 C C . ARG B 1 145 ? -53.688 21 6.414 1 15.66 145 ARG B C 1
ATOM 5986 O O . ARG B 1 145 ? -53.188 20.781 5.309 1 15.66 145 ARG B O 1
ATOM 5993 N N . THR B 1 146 ? -54.75 21.797 6.52 1 16.8 146 THR B N 1
ATOM 5994 C CA . THR B 1 146 ? -55.656 22.547 5.656 1 16.8 146 THR B CA 1
ATOM 5995 C C . THR B 1 146 ? -55.031 23.875 5.242 1 16.8 146 THR B C 1
ATOM 5997 O O . THR B 1 146 ? -55.406 24.453 4.211 1 16.8 146 THR B O 1
ATOM 6000 N N . ASP B 1 147 ? -53.969 24.531 5.895 1 16.38 147 ASP B N 1
ATOM 6001 C CA . ASP B 1 147 ? -54.312 25.938 5.996 1 16.38 147 ASP B CA 1
ATOM 6002 C C . ASP B 1 147 ? -54.031 26.672 4.688 1 16.38 147 ASP B C 1
ATOM 6004 O O . ASP B 1 147 ? -53.094 26.328 3.973 1 16.38 147 ASP B O 1
ATOM 6008 N N . SER B 1 148 ? -54.875 27.688 4.254 1 17.86 148 SER B N 1
ATOM 6009 C CA . SER B 1 148 ? -55.344 28.422 3.088 1 17.86 148 SER B CA 1
ATOM 6010 C C . SER B 1 148 ? -54.469 29.656 2.832 1 17.86 148 SER B C 1
ATOM 6012 O O . SER B 1 148 ? -54.688 30.391 1.869 1 17.86 148 SER B O 1
ATOM 6014 N N . GLU B 1 149 ? -53.375 29.984 3.627 1 16.25 149 GLU B N 1
ATOM 6015 C CA . GLU B 1 149 ? -53.281 31.438 3.717 1 16.25 149 GLU B CA 1
ATOM 6016 C C . GLU B 1 149 ? -52.938 32.062 2.363 1 16.25 149 GLU B C 1
ATOM 6018 O O . GLU B 1 149 ? -52.438 31.359 1.469 1 16.25 149 GLU B O 1
ATOM 6023 N N . THR B 1 150 ? -52.781 33.5 2.367 1 18.33 150 THR B N 1
ATOM 6024 C CA . THR B 1 150 ? -53.125 34.781 1.815 1 18.33 150 THR B CA 1
ATOM 6025 C C . THR B 1 150 ? -52.031 35.281 0.841 1 18.33 150 THR B C 1
ATOM 6027 O O . THR B 1 150 ? -50.875 34.875 0.944 1 18.33 150 THR B O 1
ATOM 6030 N N . GLY B 1 151 ? -52.406 36.062 -0.183 1 18.73 151 GLY B N 1
ATOM 6031 C CA . GLY B 1 151 ? -52.125 36.562 -1.524 1 18.73 151 GLY B CA 1
ATOM 6032 C C . GLY B 1 151 ? -51.031 37.625 -1.555 1 18.73 151 GLY B C 1
ATOM 6033 O O . GLY B 1 151 ? -50.844 38.281 -2.57 1 18.73 151 GLY B O 1
ATOM 6034 N N . ASN B 1 152 ? -49.969 37.594 -0.7 1 17.53 152 ASN B N 1
ATOM 6035 C CA . ASN B 1 152 ? -49.281 38.875 -0.609 1 17.53 152 ASN B CA 1
ATOM 6036 C C . ASN B 1 152 ? -48.688 39.281 -1.955 1 17.53 152 ASN B C 1
ATOM 6038 O O . ASN B 1 152 ? -48.406 38.438 -2.795 1 17.53 152 ASN B O 1
ATOM 6042 N N . GLU B 1 153 ? -48.688 40.656 -2.205 1 19.14 153 GLU B N 1
ATOM 6043 C CA . GLU B 1 153 ? -48.531 41.781 -3.148 1 19.14 153 GLU B CA 1
ATOM 6044 C C . GLU B 1 153 ? -47.094 41.875 -3.66 1 19.14 153 GLU B C 1
ATOM 6046 O O . GLU B 1 153 ? -46.156 41.656 -2.91 1 19.14 153 GLU B O 1
ATOM 6051 N N . GLU B 1 154 ? -46.906 42.031 -5.004 1 19.7 154 GLU B N 1
ATOM 6052 C CA . GLU B 1 154 ? -45.875 41.906 -6.02 1 19.7 154 GLU B CA 1
ATOM 6053 C C . GLU B 1 154 ? -44.906 43.094 -6.008 1 19.7 154 GLU B C 1
ATOM 6055 O O . GLU B 1 154 ? -44.094 43.219 -6.906 1 19.7 154 GLU B O 1
ATOM 6060 N N . THR B 1 155 ? -44.562 43.719 -4.91 1 19.17 155 THR B N 1
ATOM 6061 C CA . THR B 1 155 ? -43.938 45.031 -5.141 1 19.17 155 THR B CA 1
ATOM 6062 C C . THR B 1 155 ? -42.625 44.875 -5.918 1 19.17 155 THR B C 1
ATOM 6064 O O . THR B 1 155 ? -41.812 44 -5.594 1 19.17 155 THR B O 1
ATOM 6067 N N . CYS B 1 156 ? -42.562 45.344 -7.133 1 20.08 156 CYS B N 1
ATOM 6068 C CA . CYS B 1 156 ? -41.594 45.312 -8.211 1 20.08 156 CYS B CA 1
ATOM 6069 C C . CYS B 1 156 ? -40.312 46.062 -7.836 1 20.08 156 CYS B C 1
ATOM 6071 O O . CYS B 1 156 ? -39.531 46.406 -8.703 1 20.08 156 CYS B O 1
ATOM 6073 N N . GLN B 1 157 ? -39.938 46.25 -6.586 1 20.2 157 GLN B N 1
ATOM 6074 C CA . GLN B 1 157 ? -38.938 47.312 -6.328 1 20.2 157 GLN B CA 1
ATOM 6075 C C . GLN B 1 157 ? -37.688 47.094 -7.207 1 20.2 157 GLN B C 1
ATOM 6077 O O . GLN B 1 157 ? -37.375 45.969 -7.602 1 20.2 157 GLN B O 1
ATOM 6082 N N . GLU B 1 158 ? -37.219 48.25 -7.84 1 21.89 158 GLU B N 1
ATOM 6083 C CA . GLU B 1 158 ? -36.125 48.75 -8.656 1 21.89 158 GLU B CA 1
ATOM 6084 C C . GLU B 1 158 ? -34.781 48.25 -8.141 1 21.89 158 GLU B C 1
ATOM 6086 O O . GLU B 1 158 ? -34.469 48.406 -6.957 1 21.89 158 GLU B O 1
ATOM 6091 N N . GLY B 1 159 ? -34.281 47.25 -8.734 1 21.12 159 GLY B N 1
ATOM 6092 C CA . GLY B 1 159 ? -33.156 46.438 -8.258 1 21.12 159 GLY B CA 1
ATOM 6093 C C . GLY B 1 159 ? -31.859 47.219 -8.164 1 21.12 159 GLY B C 1
ATOM 6094 O O . GLY B 1 159 ? -31.281 47.625 -9.188 1 21.12 159 GLY B O 1
ATOM 6095 N N . GLN B 1 160 ? -31.797 48.406 -7.359 1 21.33 160 GLN B N 1
ATOM 6096 C CA . GLN B 1 160 ? -30.5 49 -7.062 1 21.33 160 GLN B CA 1
ATOM 6097 C C . GLN B 1 160 ? -29.406 47.906 -7.004 1 21.33 160 GLN B C 1
ATOM 6099 O O . GLN B 1 160 ? -29.609 46.875 -6.395 1 21.33 160 GLN B O 1
ATOM 6104 N N . ALA B 1 161 ? -28.531 48.031 -7.949 1 23.86 161 ALA B N 1
ATOM 6105 C CA . ALA B 1 161 ? -27.375 47.156 -8.023 1 23.86 161 ALA B CA 1
ATOM 6106 C C . ALA B 1 161 ? -26.703 47 -6.66 1 23.86 161 ALA B C 1
ATOM 6108 O O . ALA B 1 161 ? -25.984 47.906 -6.219 1 23.86 161 ALA B O 1
ATOM 6109 N N . LYS B 1 162 ? -27.484 46.656 -5.668 1 24.8 162 LYS B N 1
ATOM 6110 C CA . LYS B 1 162 ? -26.969 46.438 -4.312 1 24.8 162 LYS B CA 1
ATOM 6111 C C . LYS B 1 162 ? -25.688 45.656 -4.336 1 24.8 162 LYS B C 1
ATOM 6113 O O . LYS B 1 162 ? -25.641 44.531 -4.891 1 24.8 162 LYS B O 1
ATOM 6118 N N . TRP B 1 163 ? -24.578 46.406 -4.297 1 24.47 163 TRP B N 1
ATOM 6119 C CA . TRP B 1 163 ? -23.328 45.875 -3.768 1 24.47 163 TRP B CA 1
ATOM 6120 C C . TRP B 1 163 ? -23.609 44.75 -2.771 1 24.47 163 TRP B C 1
ATOM 6122 O O . TRP B 1 163 ? -24.172 45 -1.706 1 24.47 163 TRP B O 1
ATOM 6132 N N . ASN B 1 164 ? -24.094 43.75 -3.252 1 26.52 164 ASN B N 1
ATOM 6133 C CA . ASN B 1 164 ? -24.531 42.656 -2.4 1 26.52 164 ASN B CA 1
ATOM 6134 C C . ASN B 1 164 ? -23.703 42.562 -1.118 1 26.52 164 ASN B C 1
ATOM 6136 O O . ASN B 1 164 ? -22.484 42.781 -1.146 1 26.52 164 ASN B O 1
ATOM 6140 N N . SER B 1 165 ? -24.156 42.75 -0.004 1 25.86 165 SER B N 1
ATOM 6141 C CA . SER B 1 165 ? -23.672 42.688 1.369 1 25.86 165 SER B CA 1
ATOM 6142 C C . SER B 1 165 ? -22.391 41.844 1.455 1 25.86 165 SER B C 1
ATOM 6144 O O . SER B 1 165 ? -22.031 41.156 0.499 1 25.86 165 SER B O 1
ATOM 6146 N N . GLU B 1 166 ? -21.938 41.531 2.809 1 29.55 166 GLU B N 1
ATOM 6147 C CA . GLU B 1 166 ? -21.109 41.094 3.914 1 29.55 166 GLU B CA 1
ATOM 6148 C C . GLU B 1 166 ? -20.703 39.625 3.732 1 29.55 166 GLU B C 1
ATOM 6150 O O . GLU B 1 166 ? -21.438 38.719 4.145 1 29.55 166 GLU B O 1
ATOM 6155 N N . GLN B 1 167 ? -20.531 39.188 2.705 1 35.09 167 GLN B N 1
ATOM 6156 C CA . GLN B 1 167 ? -20 37.875 2.996 1 35.09 167 GLN B CA 1
ATOM 6157 C C . GLN B 1 167 ? -19.031 37.906 4.172 1 35.09 167 GLN B C 1
ATOM 6159 O O . GLN B 1 167 ? -17.969 38.562 4.09 1 35.09 167 GLN B O 1
ATOM 6164 N N . GLU B 1 168 ? -19.391 38.156 5.391 1 39.5 168 GLU B N 1
ATOM 6165 C CA . GLU B 1 168 ? -18.672 38.031 6.652 1 39.5 168 GLU B CA 1
ATOM 6166 C C . GLU B 1 168 ? -17.5 37.062 6.512 1 39.5 168 GLU B C 1
ATOM 6168 O O . GLU B 1 168 ? -17.688 35.875 6.223 1 39.5 168 GLU B O 1
ATOM 6173 N N . ASP B 1 169 ? -16.422 37.469 6.012 1 53.47 169 ASP B N 1
ATOM 6174 C CA . ASP B 1 169 ? -15.188 36.688 6.02 1 53.47 169 ASP B CA 1
ATOM 6175 C C . ASP B 1 169 ? -15.148 35.75 7.211 1 53.47 169 ASP B C 1
ATOM 6177 O O . ASP B 1 169 ? -15.414 36.125 8.344 1 53.47 169 ASP B O 1
ATOM 6181 N N . ILE B 1 170 ? -15.062 34.406 6.969 1 71.75 170 ILE B N 1
ATOM 6182 C CA . ILE B 1 170 ? -14.969 33.375 7.992 1 71.75 170 ILE B CA 1
ATOM 6183 C C . ILE B 1 170 ? -13.812 33.688 8.938 1 71.75 170 ILE B C 1
ATOM 6185 O O . ILE B 1 170 ? -12.852 34.375 8.555 1 71.75 170 ILE B O 1
ATOM 6189 N N . GLU B 1 171 ? -14.086 33.781 10.164 1 86.12 171 GLU B N 1
ATOM 6190 C CA . GLU B 1 171 ? -13.141 34.031 11.242 1 86.12 171 GLU B CA 1
ATOM 6191 C C . GLU B 1 171 ? -11.742 33.562 10.883 1 86.12 171 GLU B C 1
ATOM 6193 O O . GLU B 1 171 ? -10.75 34.25 11.141 1 86.12 171 GLU B O 1
ATOM 6198 N N . ALA B 1 172 ? -11.664 32.594 10.125 1 92.31 172 ALA B N 1
ATOM 6199 C CA . ALA B 1 172 ? -10.383 31.984 9.75 1 92.31 172 ALA B CA 1
ATOM 6200 C C . ALA B 1 172 ? -9.641 32.875 8.75 1 92.31 172 ALA B C 1
ATOM 6202 O O . ALA B 1 172 ? -8.422 33.031 8.844 1 92.31 172 ALA B O 1
ATOM 6203 N N . ASP B 1 173 ? -10.328 33.469 7.789 1 94.06 173 ASP B N 1
ATOM 6204 C CA . ASP B 1 173 ? -9.734 34.344 6.789 1 94.06 173 ASP B CA 1
ATOM 6205 C C . ASP B 1 173 ? -9.172 35.594 7.434 1 94.06 173 ASP B C 1
ATOM 6207 O O . ASP B 1 173 ? -8.07 36.031 7.086 1 94.06 173 ASP B O 1
ATOM 6211 N N . ARG B 1 174 ? -9.898 36.094 8.312 1 94.38 174 ARG B N 1
ATOM 6212 C CA . ARG B 1 174 ? -9.469 37.312 9.023 1 94.38 174 ARG B CA 1
ATOM 6213 C C . ARG B 1 174 ? -8.219 37.031 9.859 1 94.38 174 ARG B C 1
ATOM 6215 O O . ARG B 1 174 ? -7.309 37.844 9.906 1 94.38 174 ARG B O 1
ATOM 6222 N N . LEU B 1 175 ? -8.281 35.906 10.469 1 96.19 175 LEU B N 1
ATOM 6223 C CA . LEU B 1 175 ? -7.137 35.562 11.312 1 96.19 175 LEU B CA 1
ATOM 6224 C C . LEU B 1 175 ? -5.863 35.438 10.477 1 96.19 175 LEU B C 1
ATOM 6226 O O . LEU B 1 175 ? -4.812 35.969 10.867 1 96.19 175 LEU B O 1
ATOM 6230 N N . PHE B 1 176 ? -5.965 34.781 9.367 1 97.62 176 PHE B N 1
ATOM 6231 C CA . PHE B 1 176 ? -4.77 34.625 8.547 1 97.62 176 PHE B CA 1
ATOM 6232 C C . PHE B 1 176 ? -4.301 36 8.008 1 97.62 176 PHE B C 1
ATOM 6234 O O . PHE B 1 176 ? -3.104 36.281 7.988 1 97.62 176 PHE B O 1
ATOM 6241 N N . SER B 1 177 ? -5.234 36.75 7.551 1 96.88 177 SER B N 1
ATOM 6242 C CA . SER B 1 177 ? -4.895 38.094 7.102 1 96.88 177 SER B CA 1
ATOM 6243 C C . SER B 1 177 ? -4.191 38.875 8.203 1 96.88 177 SER B C 1
ATOM 6245 O O . SER B 1 177 ? -3.229 39.625 7.934 1 96.88 177 SER B O 1
ATOM 6247 N N . TRP B 1 178 ? -4.707 38.688 9.375 1 95.88 178 TRP B N 1
ATOM 6248 C CA . TRP B 1 178 ? -4.102 39.344 10.531 1 95.88 178 TRP B CA 1
ATOM 6249 C C . TRP B 1 178 ? -2.684 38.812 10.766 1 95.88 178 TRP B C 1
ATOM 6251 O O . TRP B 1 178 ? -1.769 39.625 11.031 1 95.88 178 TRP B O 1
ATOM 6261 N N . LEU B 1 179 ? -2.467 37.562 10.633 1 97.25 179 LEU B N 1
ATOM 6262 C CA . LEU B 1 179 ? -1.194 36.906 10.906 1 97.25 179 LEU B CA 1
ATOM 6263 C C . LEU B 1 179 ? -0.097 37.438 9.992 1 97.25 179 LEU B C 1
ATOM 6265 O O . LEU B 1 179 ? 1.038 37.656 10.43 1 97.25 179 LEU B O 1
ATOM 6269 N N . ILE B 1 180 ? -0.448 37.75 8.734 1 97.62 180 ILE B N 1
ATOM 6270 C CA . ILE B 1 180 ? 0.606 38.094 7.793 1 97.62 180 ILE B CA 1
ATOM 6271 C C . ILE B 1 180 ? 0.479 39.562 7.418 1 97.62 180 ILE B C 1
ATOM 6273 O O . ILE B 1 180 ? 1.063 40.031 6.426 1 97.62 180 ILE B O 1
ATOM 6277 N N . SER B 1 181 ? -0.332 40.219 8.133 1 96.12 181 SER B N 1
ATOM 6278 C CA . SER B 1 181 ? -0.437 41.656 7.875 1 96.12 181 SER B CA 1
ATOM 6279 C C . SER B 1 181 ? 0.931 42.344 7.93 1 96.12 181 SER B C 1
ATOM 6281 O O . SER B 1 181 ? 1.745 42.031 8.805 1 96.12 181 SER B O 1
ATOM 6283 N N . PRO B 1 182 ? 1.234 43.219 7.062 1 96.19 182 PRO B N 1
ATOM 6284 C CA . PRO B 1 182 ? 0.348 43.906 6.125 1 96.19 182 PRO B CA 1
ATOM 6285 C C . PRO B 1 182 ? 0.299 43.219 4.754 1 96.19 182 PRO B C 1
ATOM 6287 O O . PRO B 1 182 ? -0.292 43.781 3.816 1 96.19 182 PRO B O 1
ATOM 6290 N N . VAL B 1 183 ? 0.861 42.125 4.629 1 96.56 183 VAL B N 1
ATOM 6291 C CA . VAL B 1 183 ? 0.847 41.406 3.346 1 96.56 183 VAL B CA 1
ATOM 6292 C C . VAL B 1 183 ? -0.545 40.844 3.082 1 96.56 183 VAL B C 1
ATOM 6294 O O . VAL B 1 183 ? -1.15 40.219 3.967 1 96.56 183 VAL B O 1
ATOM 6297 N N . LYS B 1 184 ? -0.98 41 1.88 1 96.75 184 LYS B N 1
ATOM 6298 C CA . LYS B 1 184 ? -2.275 40.438 1.514 1 96.75 184 LYS B CA 1
ATOM 6299 C C . LYS B 1 184 ? -2.162 38.969 1.232 1 96.75 184 LYS B C 1
ATOM 6301 O O . LYS B 1 184 ? -1.205 38.5 0.598 1 96.75 184 LYS B O 1
ATOM 6306 N N . PRO B 1 185 ? -3.152 38.219 1.615 1 97 185 PRO B N 1
ATOM 6307 C CA . PRO B 1 185 ? -3.104 36.781 1.405 1 97 185 PRO B CA 1
ATOM 6308 C C . PRO B 1 185 ? -2.938 36.406 -0.065 1 97 185 PRO B C 1
ATOM 6310 O O . PRO B 1 185 ? -2.176 35.469 -0.39 1 97 185 PRO B O 1
ATOM 6313 N N . GLY B 1 186 ? -3.625 37 -0.937 1 96.81 186 GLY B N 1
ATOM 6314 C CA . GLY B 1 186 ? -3.486 36.688 -2.354 1 96.81 186 GLY B CA 1
ATOM 6315 C C . GLY B 1 186 ? -2.055 36.812 -2.848 1 96.81 186 GLY B C 1
ATOM 6316 O O . GLY B 1 186 ? -1.569 35.906 -3.549 1 96.81 186 GLY B O 1
ATOM 6317 N N . LYS B 1 187 ? -1.406 37.844 -2.496 1 96.94 187 LYS B N 1
ATOM 6318 C CA . LYS B 1 187 ? -0.012 38.062 -2.877 1 96.94 187 LYS B CA 1
ATOM 6319 C C . LYS B 1 187 ? 0.9 37.031 -2.227 1 96.94 187 LYS B C 1
ATOM 6321 O O . LYS B 1 187 ? 1.839 36.531 -2.857 1 96.94 187 LYS B O 1
ATOM 6326 N N . PHE B 1 188 ? 0.599 36.781 -1.055 1 98.06 188 PHE B N 1
ATOM 6327 C CA . PHE B 1 188 ? 1.384 35.781 -0.326 1 98.06 188 PHE B CA 1
ATOM 6328 C C . PHE B 1 188 ? 1.383 34.438 -1.057 1 98.06 188 PHE B C 1
ATOM 6330 O O . PHE B 1 188 ? 2.441 33.875 -1.282 1 98.06 188 PHE B O 1
ATOM 6337 N N . PHE B 1 189 ? 0.259 34 -1.465 1 97.31 189 PHE B N 1
ATOM 6338 C CA . PHE B 1 189 ? 0.151 32.688 -2.061 1 97.31 189 PHE B CA 1
ATOM 6339 C C . PHE B 1 189 ? 0.658 32.688 -3.498 1 97.31 189 PHE B C 1
ATOM 6341 O O . PHE B 1 189 ? 1.146 31.688 -3.996 1 97.31 189 PHE B O 1
ATOM 6348 N N . SER B 1 190 ? 0.606 33.781 -4.148 1 96.06 190 SER B N 1
ATOM 6349 C CA . SER B 1 190 ? 1.086 33.844 -5.523 1 96.06 190 SER B CA 1
ATOM 6350 C C . SER B 1 190 ? 2.605 33.969 -5.574 1 96.06 190 SER B C 1
ATOM 6352 O O . SER B 1 190 ? 3.26 33.344 -6.41 1 96.06 190 SER B O 1
ATOM 6354 N N . ASP B 1 191 ? 3.199 34.719 -4.531 1 97 191 ASP B N 1
ATOM 6355 C CA . ASP B 1 191 ? 4.586 35.125 -4.691 1 97 191 ASP B CA 1
ATOM 6356 C C . ASP B 1 191 ? 5.488 34.469 -3.662 1 97 191 ASP B C 1
ATOM 6358 O O . ASP B 1 191 ? 6.711 34.438 -3.822 1 97 191 ASP B O 1
ATOM 6362 N N . VAL B 1 192 ? 4.891 33.906 -2.625 1 97.69 192 VAL B N 1
ATOM 6363 C CA . VAL B 1 192 ? 5.746 33.562 -1.504 1 97.69 192 VAL B CA 1
ATOM 6364 C C . VAL B 1 192 ? 5.535 32.094 -1.153 1 97.69 192 VAL B C 1
ATOM 6366 O O . VAL B 1 192 ? 6.5 31.312 -1.032 1 97.69 192 VAL B O 1
ATOM 6369 N N . TRP B 1 193 ? 4.309 31.656 -1.135 1 98.06 193 TRP B N 1
ATOM 6370 C CA . TRP B 1 193 ? 3.91 30.344 -0.645 1 98.06 193 TRP B CA 1
ATOM 6371 C C . TRP B 1 193 ? 4.703 29.234 -1.337 1 98.06 193 TRP B C 1
ATOM 6373 O O . TRP B 1 193 ? 4.629 29.078 -2.559 1 98.06 193 TRP B O 1
ATOM 6383 N N . GLU B 1 194 ? 5.496 28.484 -0.566 1 97.38 194 GLU B N 1
ATOM 6384 C CA . GLU B 1 194 ? 6.297 27.328 -0.968 1 97.38 194 GLU B CA 1
ATOM 6385 C C . GLU B 1 194 ? 7.414 27.734 -1.924 1 97.38 194 GLU B C 1
ATOM 6387 O O . GLU B 1 194 ? 7.938 26.906 -2.668 1 97.38 194 GLU B O 1
ATOM 6392 N N . GLN B 1 195 ? 7.727 29.031 -1.958 1 96.12 195 GLN B N 1
ATOM 6393 C CA . GLN B 1 195 ? 8.734 29.516 -2.898 1 96.12 195 GLN B CA 1
ATOM 6394 C C . GLN B 1 195 ? 9.898 30.172 -2.17 1 96.12 195 GLN B C 1
ATOM 6396 O O . GLN B 1 195 ? 11.055 29.828 -2.398 1 96.12 195 GLN B O 1
ATOM 6401 N N . LYS B 1 196 ? 9.531 31.094 -1.306 1 96.94 196 LYS B N 1
ATOM 6402 C CA . LYS B 1 196 ? 10.586 31.844 -0.618 1 96.94 196 LYS B CA 1
ATOM 6403 C C . LYS B 1 196 ? 10.117 32.312 0.754 1 96.94 196 LYS B C 1
ATOM 6405 O O . LYS B 1 196 ? 8.914 32.312 1.035 1 96.94 196 LYS B O 1
ATOM 6410 N N . PRO B 1 197 ? 11.055 32.656 1.646 1 98.06 197 PRO B N 1
ATOM 6411 C CA . PRO B 1 197 ? 10.688 33.156 2.98 1 98.06 197 PRO B CA 1
ATOM 6412 C C . PRO B 1 197 ? 10.062 34.531 2.951 1 98.06 197 PRO B C 1
ATOM 6414 O O . PRO B 1 197 ? 10.25 35.281 1.984 1 98.06 197 PRO B O 1
ATOM 6417 N N . LEU B 1 198 ? 9.312 34.844 3.971 1 98.56 198 LEU B N 1
ATOM 6418 C CA . LEU B 1 198 ? 8.695 36.156 4.176 1 98.56 198 LEU B CA 1
ATOM 6419 C C . LEU B 1 198 ? 8.984 36.688 5.578 1 98.56 198 LEU B C 1
ATOM 6421 O O . LEU B 1 198 ? 8.719 36 6.566 1 98.56 198 LEU B O 1
ATOM 6425 N N . LEU B 1 199 ? 9.609 37.812 5.66 1 98.38 199 LEU B N 1
ATOM 6426 C CA . LEU B 1 199 ? 9.883 38.5 6.926 1 98.38 199 LEU B CA 1
ATOM 6427 C C . LEU B 1 199 ? 8.984 39.719 7.105 1 98.38 199 LEU B C 1
ATOM 6429 O O . LEU B 1 199 ? 8.977 40.625 6.262 1 98.38 199 LEU B O 1
ATOM 6433 N N . ILE B 1 200 ? 8.211 39.719 8.164 1 97.94 200 ILE B N 1
ATOM 6434 C CA . ILE B 1 200 ? 7.355 40.844 8.484 1 97.94 200 ILE B CA 1
ATOM 6435 C C . ILE B 1 200 ? 7.82 41.5 9.797 1 97.94 200 ILE B C 1
ATOM 6437 O O . ILE B 1 200 ? 7.699 40.906 10.867 1 97.94 200 ILE B O 1
ATOM 6441 N N . LYS B 1 201 ? 8.32 42.656 9.734 1 96.19 201 LYS B N 1
ATOM 6442 C CA . LYS B 1 201 ? 8.68 43.469 10.883 1 96.19 201 LYS B CA 1
ATOM 6443 C C . LYS B 1 201 ? 7.656 44.562 11.109 1 96.19 201 LYS B C 1
ATOM 6445 O O . LYS B 1 201 ? 7.488 45.438 10.266 1 96.19 201 LYS B O 1
ATOM 6450 N N . ARG B 1 202 ? 7.008 44.562 12.266 1 90.62 202 ARG B N 1
ATOM 6451 C CA . ARG B 1 202 ? 5.895 45.5 12.477 1 90.62 202 ARG B CA 1
ATOM 6452 C C . ARG B 1 202 ? 6.281 46.625 13.43 1 90.62 202 ARG B C 1
ATOM 6454 O O . ARG B 1 202 ? 5.586 47.625 13.523 1 90.62 202 ARG B O 1
ATOM 6461 N N . HIS B 1 203 ? 7.34 46.5 14.148 1 91.62 203 HIS B N 1
ATOM 6462 C CA . HIS B 1 203 ? 7.738 47.469 15.18 1 91.62 203 HIS B CA 1
ATOM 6463 C C . HIS B 1 203 ? 6.602 47.719 16.156 1 91.62 203 HIS B C 1
ATOM 6465 O O . HIS B 1 203 ? 6.359 48.875 16.547 1 91.62 203 HIS B O 1
ATOM 6471 N N . HIS B 1 204 ? 5.742 46.844 16.359 1 93.12 204 HIS B N 1
ATOM 6472 C CA . HIS B 1 204 ? 4.652 46.812 17.328 1 93.12 204 HIS B CA 1
ATOM 6473 C C . HIS B 1 204 ? 4.789 45.625 18.266 1 93.12 204 HIS B C 1
ATOM 6475 O O . HIS B 1 204 ? 4.168 44.562 18.047 1 93.12 204 HIS B O 1
ATOM 6481 N N . LEU B 1 205 ? 5.371 45.875 19.359 1 92.19 205 LEU B N 1
ATOM 6482 C CA . LEU B 1 205 ? 5.836 44.812 20.25 1 92.19 205 LEU B CA 1
ATOM 6483 C C . LEU B 1 205 ? 4.66 44.031 20.812 1 92.19 205 LEU B C 1
ATOM 6485 O O . LEU B 1 205 ? 4.82 42.875 21.203 1 92.19 205 LEU B O 1
ATOM 6489 N N . THR B 1 206 ? 3.479 44.594 20.859 1 93.88 206 THR B N 1
ATOM 6490 C CA . THR B 1 206 ? 2.348 43.906 21.5 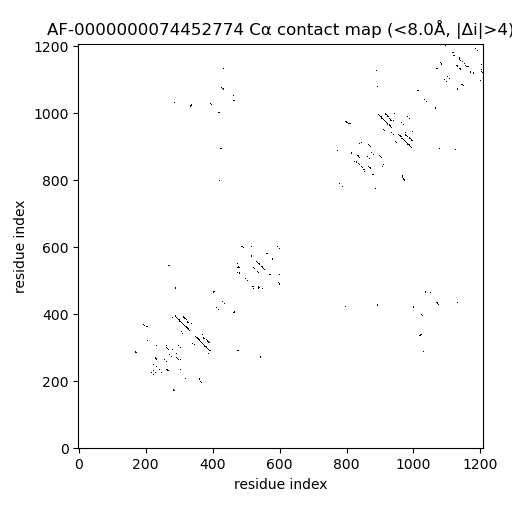1 93.88 206 THR B CA 1
ATOM 6491 C C . THR B 1 206 ? 1.404 43.344 20.453 1 93.88 206 THR B C 1
ATOM 6493 O O . THR B 1 206 ? 0.291 42.906 20.766 1 93.88 206 THR B O 1
ATOM 6496 N N . TYR B 1 207 ? 1.824 43.312 19.234 1 93.81 207 TYR B N 1
ATOM 6497 C CA . TYR B 1 207 ? 0.965 42.875 18.141 1 93.81 207 TYR B CA 1
ATOM 6498 C C . TYR B 1 207 ? 0.498 41.438 18.344 1 93.81 207 TYR B C 1
ATOM 6500 O O . TYR B 1 207 ? -0.652 41.125 18.047 1 93.81 207 TYR B O 1
ATOM 6508 N N . ASN B 1 208 ? 1.322 40.594 18.859 1 93.38 208 ASN B N 1
ATOM 6509 C CA . ASN B 1 208 ? 1.026 39.188 18.984 1 93.38 208 ASN B CA 1
ATOM 6510 C C . ASN B 1 208 ? 0.592 38.812 20.406 1 93.38 208 ASN B C 1
ATOM 6512 O O . ASN B 1 208 ? 0.542 37.656 20.766 1 93.38 208 ASN B O 1
ATOM 6516 N N . ASP B 1 209 ? 0.301 39.781 21.141 1 92.25 209 ASP B N 1
ATOM 6517 C CA . ASP B 1 209 ? -0.127 39.531 22.516 1 92.25 209 ASP B CA 1
ATOM 6518 C C . ASP B 1 209 ? -1.42 38.719 22.547 1 92.25 209 ASP B C 1
ATOM 6520 O O . ASP B 1 209 ? -2.254 38.812 21.656 1 92.25 209 ASP B O 1
ATOM 6524 N N . GLY B 1 210 ? -1.528 37.906 23.578 1 92.56 210 GLY B N 1
ATOM 6525 C CA . GLY B 1 210 ? -2.783 37.188 23.781 1 92.56 210 GLY B CA 1
ATOM 6526 C C . GLY B 1 210 ? -2.734 35.75 23.359 1 92.56 210 GLY B C 1
ATOM 6527 O O . GLY B 1 210 ? -3.555 34.938 23.797 1 92.56 210 GLY B O 1
ATOM 6528 N N . TRP B 1 211 ? -1.827 35.406 22.547 1 95.31 211 TRP B N 1
ATOM 6529 C CA . TRP B 1 211 ? -1.776 34.031 22.062 1 95.31 211 TRP B CA 1
ATOM 6530 C C . TRP B 1 211 ? -1.102 33.125 23.078 1 95.31 211 TRP B C 1
ATOM 6532 O O . TRP B 1 211 ? -1.558 32 23.312 1 95.31 211 TRP B O 1
ATOM 6542 N N . PHE B 1 212 ? 0.003 33.594 23.609 1 97.5 212 PHE B N 1
ATOM 6543 C CA . PHE B 1 212 ? 0.724 32.812 24.609 1 97.5 212 PHE B CA 1
ATOM 6544 C C . PHE B 1 212 ? 1.774 33.656 25.312 1 97.5 212 PHE B C 1
ATOM 6546 O O . PHE B 1 212 ? 2.215 34.688 24.781 1 97.5 212 PHE B O 1
ATOM 6553 N N . SER B 1 213 ? 2.156 33.281 26.484 1 97.62 213 SER B N 1
ATOM 6554 C CA . SER B 1 213 ? 3.154 34.031 27.25 1 97.62 213 SER B CA 1
ATOM 6555 C C . SER B 1 213 ? 3.916 33.094 28.203 1 97.62 213 SER B C 1
ATOM 6557 O O . SER B 1 213 ? 3.473 31.984 28.484 1 97.62 213 SER B O 1
ATOM 6559 N N . THR B 1 214 ? 5.062 33.594 28.625 1 97.75 214 THR B N 1
ATOM 6560 C CA . THR B 1 214 ? 5.836 32.875 29.609 1 97.75 214 THR B CA 1
ATOM 6561 C C . THR B 1 214 ? 5.035 32.688 30.891 1 97.75 214 THR B C 1
ATOM 6563 O O . THR B 1 214 ? 5.121 31.641 31.547 1 97.75 214 THR B O 1
ATOM 6566 N N . LYS B 1 215 ? 4.293 33.688 31.219 1 97.38 215 LYS B N 1
ATOM 6567 C CA . LYS B 1 215 ? 3.438 33.625 32.406 1 97.38 215 LYS B CA 1
ATOM 6568 C C . LYS B 1 215 ? 2.436 32.469 32.281 1 97.38 215 LYS B C 1
ATOM 6570 O O . LYS B 1 215 ? 2.213 31.719 33.219 1 97.38 215 LYS B O 1
ATOM 6575 N N . GLU B 1 216 ? 1.844 32.375 31.141 1 97.5 216 GLU B N 1
ATOM 6576 C CA . GLU B 1 216 ? 0.901 31.281 30.906 1 97.5 216 GLU B CA 1
ATOM 6577 C C . GLU B 1 216 ? 1.597 29.922 30.984 1 97.5 216 GLU B C 1
ATOM 6579 O O . GLU B 1 216 ? 1.03 28.953 31.5 1 97.5 216 GLU B O 1
ATOM 6584 N N . LEU B 1 217 ? 2.785 29.828 30.469 1 98.06 217 LEU B N 1
ATOM 6585 C CA . LEU B 1 217 ? 3.543 28.594 30.547 1 98.06 217 LEU B CA 1
ATOM 6586 C C . LEU B 1 217 ? 3.738 28.172 32 1 98.06 217 LEU B C 1
ATOM 6588 O O . LEU B 1 217 ? 3.521 27.016 32.344 1 98.06 217 LEU B O 1
ATOM 6592 N N . ASP B 1 218 ? 4.129 29.141 32.75 1 97.81 218 ASP B N 1
ATOM 6593 C CA . ASP B 1 218 ? 4.324 28.859 34.188 1 97.81 218 ASP B CA 1
ATOM 6594 C C . ASP B 1 218 ? 3.039 28.344 34.812 1 97.81 218 ASP B C 1
ATOM 6596 O O . ASP B 1 218 ? 3.064 27.375 35.594 1 97.81 218 ASP B O 1
ATOM 6600 N N . THR B 1 219 ? 1.948 29.016 34.531 1 98.06 219 THR B N 1
ATOM 6601 C CA . THR B 1 219 ? 0.649 28.625 35.062 1 98.06 219 THR B CA 1
ATOM 6602 C C . THR B 1 219 ? 0.298 27.203 34.625 1 98.06 219 THR B C 1
ATOM 6604 O O . THR B 1 219 ? -0.167 26.391 35.469 1 98.06 219 THR B O 1
ATOM 6607 N N . ILE B 1 220 ? 0.527 26.844 33.406 1 98.12 220 ILE B N 1
ATOM 6608 C CA . ILE B 1 220 ? 0.216 25.531 32.844 1 98.12 220 ILE B CA 1
ATOM 6609 C C . ILE B 1 220 ? 1.051 24.469 33.562 1 98.12 220 ILE B C 1
ATOM 6611 O O . ILE B 1 220 ? 0.533 23.406 33.938 1 98.12 220 ILE B O 1
ATOM 6615 N N . LEU B 1 221 ? 2.324 24.734 33.781 1 97.44 221 LEU B N 1
ATOM 6616 C CA . LEU B 1 221 ? 3.211 23.781 34.406 1 97.44 221 LEU B CA 1
ATOM 6617 C C . LEU B 1 221 ? 2.746 23.484 35.844 1 97.44 221 LEU B C 1
ATOM 6619 O O . LEU B 1 221 ? 2.924 22.375 36.344 1 97.44 221 LEU B O 1
ATOM 6623 N N . ARG B 1 222 ? 2.182 24.516 36.438 1 97 222 ARG B N 1
ATOM 6624 C CA . ARG B 1 222 ? 1.788 24.391 37.844 1 97 222 ARG B CA 1
ATOM 6625 C C . ARG B 1 222 ? 0.404 23.766 37.969 1 97 222 ARG B C 1
ATOM 6627 O O . ARG B 1 222 ? 0.147 22.984 38.906 1 97 222 ARG B O 1
ATOM 6634 N N . GLU B 1 223 ? -0.446 24.047 37 1 96.88 223 GLU B N 1
ATOM 6635 C CA . GLU B 1 223 ? -1.855 23.703 37.156 1 96.88 223 GLU B CA 1
ATOM 6636 C C . GLU B 1 223 ? -2.203 22.422 36.375 1 96.88 223 GLU B C 1
ATOM 6638 O O . GLU B 1 223 ? -3.238 21.797 36.656 1 96.88 223 GLU B O 1
ATOM 6643 N N . HIS B 1 224 ? -1.44 22.016 35.469 1 96.56 224 HIS B N 1
ATOM 6644 C CA . HIS B 1 224 ? -1.75 20.859 34.625 1 96.56 224 HIS B CA 1
ATOM 6645 C C . HIS B 1 224 ? -0.652 19.812 34.719 1 96.56 224 HIS B C 1
ATOM 6647 O O . HIS B 1 224 ? 0.443 20.078 35.188 1 96.56 224 HIS B O 1
ATOM 6653 N N . ARG B 1 225 ? -1.035 18.625 34.281 1 94.94 225 ARG B N 1
ATOM 6654 C CA . ARG B 1 225 ? -0.066 17.531 34.25 1 94.94 225 ARG B CA 1
ATOM 6655 C C . ARG B 1 225 ? 0.683 17.531 32.906 1 94.94 225 ARG B C 1
ATOM 6657 O O . ARG B 1 225 ? 0.262 16.875 31.953 1 94.94 225 ARG B O 1
ATOM 6664 N N . VAL B 1 226 ? 1.729 18.172 32.906 1 97.06 226 VAL B N 1
ATOM 6665 C CA . VAL B 1 226 ? 2.615 18.234 31.75 1 97.06 226 VAL B CA 1
ATOM 6666 C C . VAL B 1 226 ? 3.74 17.203 31.906 1 97.06 226 VAL B C 1
ATOM 6668 O O . VAL B 1 226 ? 4.402 17.156 32.938 1 97.06 226 VAL B O 1
ATOM 6671 N N . LEU B 1 227 ? 3.955 16.422 30.891 1 96.31 227 LEU B N 1
ATOM 6672 C CA . LEU B 1 227 ? 4.965 15.375 30.969 1 96.31 227 LEU B CA 1
ATOM 6673 C C . LEU B 1 227 ? 6.168 15.703 30.094 1 96.31 227 LEU B C 1
ATOM 6675 O O . LEU B 1 227 ? 6.012 16.203 28.984 1 96.31 227 LEU B O 1
ATOM 6679 N N . PHE B 1 228 ? 7.352 15.453 30.562 1 95.88 228 PHE B N 1
ATOM 6680 C CA . PHE B 1 228 ? 8.539 15.531 29.734 1 95.88 228 PHE B CA 1
ATOM 6681 C C . PHE B 1 228 ? 8.461 14.531 28.578 1 95.88 228 PHE B C 1
ATOM 6683 O O . PHE B 1 228 ? 7.867 13.461 28.719 1 95.88 228 PHE B O 1
ATOM 6690 N N . SER B 1 229 ? 8.961 14.828 27.469 1 93.81 229 SER B N 1
ATOM 6691 C CA . SER B 1 229 ? 9.062 13.992 26.281 1 93.81 229 SER B CA 1
ATOM 6692 C C . SER B 1 229 ? 7.727 13.883 25.547 1 93.81 229 SER B C 1
ATOM 6694 O O . SER B 1 229 ? 7.688 13.805 24.328 1 93.81 229 SER B O 1
ATOM 6696 N N . THR B 1 230 ? 6.672 13.945 26.281 1 94.62 230 THR B N 1
ATOM 6697 C CA . THR B 1 230 ? 5.352 13.867 25.656 1 94.62 230 THR B CA 1
ATOM 6698 C C . THR B 1 230 ? 4.84 15.258 25.312 1 94.62 230 THR B C 1
ATOM 6700 O O . THR B 1 230 ? 4.32 15.477 24.203 1 94.62 230 THR B O 1
ATOM 6703 N N . ASN B 1 231 ? 5.039 16.125 26.312 1 96.5 231 ASN B N 1
ATOM 6704 C CA . ASN B 1 231 ? 4.469 17.469 26.141 1 96.5 231 ASN B CA 1
ATOM 6705 C C . ASN B 1 231 ? 5.559 18.531 26.078 1 96.5 231 ASN B C 1
ATOM 6707 O O . ASN B 1 231 ? 5.336 19.625 25.531 1 96.5 231 ASN B O 1
ATOM 6711 N N . LEU B 1 232 ? 6.695 18.203 26.656 1 97.44 232 LEU B N 1
ATOM 6712 C CA . LEU B 1 232 ? 7.703 19.234 26.844 1 97.44 232 LEU B CA 1
ATOM 6713 C C . LEU B 1 232 ? 9.109 18.656 26.734 1 97.44 232 LEU B C 1
ATOM 6715 O O . LEU B 1 232 ? 9.375 17.578 27.266 1 97.44 232 LEU B O 1
ATOM 6719 N N . ASP B 1 233 ? 9.953 19.422 26.062 1 96.81 233 ASP B N 1
ATOM 6720 C CA . ASP B 1 233 ? 11.359 19.062 25.969 1 96.81 233 ASP B CA 1
ATOM 6721 C C . ASP B 1 233 ? 12.258 20.172 26.516 1 96.81 233 ASP B C 1
ATOM 6723 O O . ASP B 1 233 ? 11.93 21.344 26.406 1 96.81 233 ASP B O 1
ATOM 6727 N N . VAL B 1 234 ? 13.344 19.766 27.062 1 96.38 234 VAL B N 1
ATOM 6728 C CA . VAL B 1 234 ? 14.43 20.672 27.422 1 96.38 234 VAL B CA 1
ATOM 6729 C C . VAL B 1 234 ? 15.688 20.328 26.641 1 96.38 234 VAL B C 1
ATOM 6731 O O . VAL B 1 234 ? 16.156 19.188 26.672 1 96.38 234 VAL B O 1
ATOM 6734 N N . THR B 1 235 ? 16.125 21.297 25.891 1 95.56 235 THR B N 1
ATOM 6735 C CA . THR B 1 235 ? 17.219 21.016 24.969 1 95.56 235 THR B CA 1
ATOM 6736 C C . THR B 1 235 ? 18.297 22.094 25.047 1 95.56 235 THR B C 1
ATOM 6738 O O . THR B 1 235 ? 18.031 23.203 25.5 1 95.56 235 THR B O 1
ATOM 6741 N N . SER B 1 236 ? 19.516 21.703 24.641 1 93.94 236 SER B N 1
ATOM 6742 C CA . SER B 1 236 ? 20.625 22.641 24.484 1 93.94 236 SER B CA 1
ATOM 6743 C C . SER B 1 236 ? 21.469 22.297 23.266 1 93.94 236 SER B C 1
ATOM 6745 O O . SER B 1 236 ? 21.438 21.156 22.781 1 93.94 236 SER B O 1
ATOM 6747 N N . TYR B 1 237 ? 22 23.297 22.672 1 92.69 237 TYR B N 1
ATOM 6748 C CA . TYR B 1 237 ? 22.938 23.156 21.578 1 92.69 237 TYR B CA 1
ATOM 6749 C C . TYR B 1 237 ? 24.203 23.969 21.812 1 92.69 237 TYR B C 1
ATOM 6751 O O . TYR B 1 237 ? 24.188 25.203 21.781 1 92.69 237 TYR B O 1
ATOM 6759 N N . LYS B 1 238 ? 25.25 23.25 22.016 1 89.25 238 LYS B N 1
ATOM 6760 C CA . LYS B 1 238 ? 26.562 23.844 22.312 1 89.25 238 LYS B CA 1
ATOM 6761 C C . LYS B 1 238 ? 27.672 23.094 21.609 1 89.25 238 LYS B C 1
ATOM 6763 O O . LYS B 1 238 ? 27.656 21.859 21.547 1 89.25 238 LYS B O 1
ATOM 6768 N N . ASN B 1 239 ? 28.578 23.812 21.031 1 86.31 239 ASN B N 1
ATOM 6769 C CA . ASN B 1 239 ? 29.75 23.234 20.375 1 86.31 239 ASN B CA 1
ATOM 6770 C C . ASN B 1 239 ? 29.359 22.219 19.312 1 86.31 239 ASN B C 1
ATOM 6772 O O . ASN B 1 239 ? 29.906 21.125 19.25 1 86.31 239 ASN B O 1
ATOM 6776 N N . GLY B 1 240 ? 28.359 22.516 18.719 1 83.81 240 GLY B N 1
ATOM 6777 C CA . GLY B 1 240 ? 27.953 21.703 17.578 1 83.81 240 GLY B CA 1
ATOM 6778 C C . GLY B 1 240 ? 27.172 20.469 17.969 1 83.81 240 GLY B C 1
ATOM 6779 O O . GLY B 1 240 ? 26.906 19.609 17.141 1 83.81 240 GLY B O 1
ATOM 6780 N N . GLN B 1 241 ? 26.859 20.375 19.172 1 87.31 241 GLN B N 1
ATOM 6781 C CA . GLN B 1 241 ? 26.156 19.172 19.641 1 87.31 241 GLN B CA 1
ATOM 6782 C C . GLN B 1 241 ? 24.812 19.547 20.281 1 87.31 241 GLN B C 1
ATOM 6784 O O . GLN B 1 241 ? 24.75 20.422 21.141 1 87.31 241 GLN B O 1
ATOM 6789 N N . ARG B 1 242 ? 23.797 18.844 19.828 1 89.31 242 ARG B N 1
ATOM 6790 C CA . ARG B 1 242 ? 22.484 19 20.422 1 89.31 242 ARG B CA 1
ATOM 6791 C C . ARG B 1 242 ? 22.219 17.953 21.484 1 89.31 242 ARG B C 1
ATOM 6793 O O . ARG B 1 242 ? 22.578 16.781 21.297 1 89.31 242 ARG B O 1
ATOM 6800 N N . GLU B 1 243 ? 21.688 18.328 22.641 1 90.81 243 GLU B N 1
ATOM 6801 C CA . GLU B 1 243 ? 21.359 17.391 23.703 1 90.81 243 GLU B CA 1
ATOM 6802 C C . GLU B 1 243 ? 19.938 17.625 24.219 1 90.81 243 GLU B C 1
ATOM 6804 O O . GLU B 1 243 ? 19.484 18.766 24.312 1 90.81 243 GLU B O 1
ATOM 6809 N N . THR B 1 244 ? 19.297 16.594 24.531 1 92.62 244 THR B N 1
ATOM 6810 C CA . THR B 1 244 ? 18 16.609 25.203 1 92.62 244 THR B CA 1
ATOM 6811 C C . THR B 1 244 ? 18.125 16.109 26.625 1 92.62 244 THR B C 1
ATOM 6813 O O . THR B 1 244 ? 18.641 15.023 26.875 1 92.62 244 THR B O 1
ATOM 6816 N N . HIS B 1 245 ? 17.594 16.891 27.547 1 92.38 245 HIS B N 1
ATOM 6817 C CA . HIS B 1 245 ? 17.812 16.625 28.969 1 92.38 245 HIS B CA 1
ATOM 6818 C C . HIS B 1 245 ? 16.531 16.188 29.656 1 92.38 245 HIS B C 1
ATOM 6820 O O . HIS B 1 245 ? 16.406 16.328 30.875 1 92.38 245 HIS B O 1
ATOM 6826 N N . ASN B 1 246 ? 15.625 15.641 29.031 1 93.75 246 ASN B N 1
ATOM 6827 C CA . ASN B 1 246 ? 14.312 15.32 29.594 1 93.75 246 ASN B CA 1
ATOM 6828 C C . ASN B 1 246 ? 14.406 14.289 30.703 1 93.75 246 ASN B C 1
ATOM 6830 O O . ASN B 1 246 ? 14.797 13.148 30.469 1 93.75 246 ASN B O 1
ATOM 6834 N N . PRO B 1 247 ? 14 14.633 31.906 1 91.94 247 PRO B N 1
ATOM 6835 C CA . PRO B 1 247 ? 13.781 13.586 32.906 1 91.94 247 PRO B CA 1
ATOM 6836 C C . PRO B 1 247 ? 12.508 12.781 32.656 1 91.94 247 PRO B C 1
ATOM 6838 O O . PRO B 1 247 ? 11.758 13.086 31.719 1 91.94 247 PRO B O 1
ATOM 6841 N N . THR B 1 248 ? 12.352 11.781 33.5 1 91.62 248 THR B N 1
ATOM 6842 C CA . THR B 1 248 ? 11.125 10.992 33.375 1 91.62 248 THR B CA 1
ATOM 6843 C C . THR B 1 248 ? 10 11.617 34.219 1 91.62 248 THR B C 1
ATOM 6845 O O . THR B 1 248 ? 10.25 12.203 35.281 1 91.62 248 THR B O 1
ATOM 6848 N N . GLY B 1 249 ? 8.828 11.57 33.688 1 93.56 249 GLY B N 1
ATOM 6849 C CA . GLY B 1 249 ? 7.656 11.914 34.5 1 93.56 249 GLY B CA 1
ATOM 6850 C C . GLY B 1 249 ? 7.168 13.328 34.25 1 93.56 249 GLY B C 1
ATOM 6851 O O . GLY B 1 249 ? 7.312 13.867 33.156 1 93.56 249 GLY B O 1
ATOM 6852 N N . ARG B 1 250 ? 6.551 13.914 35.312 1 95.56 250 ARG B N 1
ATOM 6853 C CA . ARG B 1 250 ? 5.871 15.203 35.219 1 95.56 250 ARG B CA 1
ATOM 6854 C C . ARG B 1 250 ? 6.875 16.344 35.188 1 95.56 250 ARG B C 1
ATOM 6856 O O . ARG B 1 250 ? 7.871 16.328 35.906 1 95.56 250 ARG B O 1
ATOM 6863 N N . ALA B 1 251 ? 6.66 17.312 34.375 1 97.06 251 ALA B N 1
ATOM 6864 C CA . ALA B 1 251 ? 7.477 18.531 34.281 1 97.06 251 ALA B CA 1
ATOM 6865 C C . ALA B 1 251 ? 7.008 19.594 35.25 1 97.06 251 ALA B C 1
ATOM 6867 O O . ALA B 1 251 ? 6.305 20.531 34.875 1 97.06 251 ALA B O 1
ATOM 6868 N N . HIS B 1 252 ? 7.504 19.453 36.469 1 95.94 252 HIS B N 1
ATOM 6869 C CA . HIS B 1 252 ? 7.172 20.469 37.469 1 95.94 252 HIS B CA 1
ATOM 6870 C C . HIS B 1 252 ? 7.859 21.797 37.156 1 95.94 252 HIS B C 1
ATOM 6872 O O . HIS B 1 252 ? 9.008 21.812 36.719 1 95.94 252 HIS B O 1
ATOM 6878 N N . ALA B 1 253 ? 7.195 22.891 37.469 1 96.69 253 ALA B N 1
ATOM 6879 C CA . ALA B 1 253 ? 7.672 24.234 37.156 1 96.69 253 ALA B CA 1
ATOM 6880 C C . ALA B 1 253 ? 9.078 24.469 37.688 1 96.69 253 ALA B C 1
ATOM 6882 O O . ALA B 1 253 ? 9.969 24.906 36.938 1 96.69 253 ALA B O 1
ATOM 6883 N N . PRO B 1 254 ? 9.383 24.172 38.938 1 96 254 PRO B N 1
ATOM 6884 C CA . PRO B 1 254 ? 10.727 24.453 39.438 1 96 254 PRO B CA 1
ATOM 6885 C C . PRO B 1 254 ? 11.812 23.703 38.656 1 96 254 PRO B C 1
ATOM 6887 O O . PRO B 1 254 ? 12.922 24.219 38.5 1 96 254 PRO B O 1
ATOM 6890 N N . VAL B 1 255 ? 11.523 22.516 38.281 1 95.69 255 VAL B N 1
ATOM 6891 C CA . VAL B 1 255 ? 12.492 21.719 37.531 1 95.69 255 VAL B CA 1
ATOM 6892 C C . VAL B 1 255 ? 12.75 22.328 36.156 1 95.69 255 VAL B C 1
ATOM 6894 O O . VAL B 1 255 ? 13.898 22.484 35.75 1 95.69 255 VAL B O 1
ATOM 6897 N N . VAL B 1 256 ? 11.68 22.656 35.469 1 97.38 256 VAL B N 1
ATOM 6898 C CA . VAL B 1 256 ? 11.789 23.25 34.156 1 97.38 256 VAL B CA 1
ATOM 6899 C C . VAL B 1 256 ? 12.57 24.562 34.219 1 97.38 256 VAL B C 1
ATOM 6901 O O . VAL B 1 256 ? 13.453 24.812 33.406 1 97.38 256 VAL B O 1
ATOM 6904 N N . TRP B 1 257 ? 12.273 25.344 35.25 1 96.94 257 TRP B N 1
ATOM 6905 C CA . TRP B 1 257 ? 12.914 26.656 35.375 1 96.94 257 TRP B CA 1
ATOM 6906 C C . TRP B 1 257 ? 14.391 26.5 35.75 1 96.94 257 TRP B C 1
ATOM 6908 O O . TRP B 1 257 ? 15.219 27.328 35.375 1 96.94 257 TRP B O 1
ATOM 6918 N N . ASP B 1 258 ? 14.711 25.422 36.438 1 96.06 258 ASP B N 1
ATOM 6919 C CA . ASP B 1 258 ? 16.109 25.125 36.719 1 96.06 258 ASP B CA 1
ATOM 6920 C C . ASP B 1 258 ? 16.891 24.891 35.406 1 96.06 258 ASP B C 1
ATOM 6922 O O . ASP B 1 258 ? 17.984 25.406 35.25 1 96.06 258 ASP B O 1
ATOM 6926 N N . TYR B 1 259 ? 16.312 24.094 34.594 1 96.12 259 TYR B N 1
ATOM 6927 C CA . TYR B 1 259 ? 16.938 23.859 33.281 1 96.12 259 TYR B CA 1
ATOM 6928 C C . TYR B 1 259 ? 17.062 25.141 32.469 1 96.12 259 TYR B C 1
ATOM 6930 O O . TYR B 1 259 ? 18.094 25.406 31.859 1 96.12 259 TYR B O 1
ATOM 6938 N N . TYR B 1 260 ? 15.977 25.922 32.562 1 96.81 260 TYR B N 1
ATOM 6939 C CA . TYR B 1 260 ? 15.961 27.188 31.859 1 96.81 260 TYR B CA 1
ATOM 6940 C C . TYR B 1 260 ? 17.078 28.109 32.344 1 96.81 260 TYR B C 1
ATOM 6942 O O . TYR B 1 260 ? 17.797 28.719 31.547 1 96.81 260 TYR B O 1
ATOM 6950 N N . GLU B 1 261 ? 17.297 28.203 33.562 1 95.56 261 GLU B N 1
ATOM 6951 C CA . GLU B 1 261 ? 18.297 29.062 34.188 1 95.56 261 GLU B CA 1
ATOM 6952 C C . GLU B 1 261 ? 19.703 28.578 33.844 1 95.56 261 GLU B C 1
ATOM 6954 O O . GLU B 1 261 ? 20.656 29.359 33.812 1 95.56 261 GLU B O 1
ATOM 6959 N N . ASN B 1 262 ? 19.766 27.344 33.531 1 94 262 ASN B N 1
ATOM 6960 C CA . ASN B 1 262 ? 21.062 26.766 33.188 1 94 262 ASN B CA 1
ATOM 6961 C C . ASN B 1 262 ? 21.297 26.781 31.672 1 94 262 ASN B C 1
ATOM 6963 O O . ASN B 1 262 ? 22.109 26 31.156 1 94 262 ASN B O 1
ATOM 6967 N N . GLY B 1 263 ? 20.5 27.531 30.953 1 93.5 263 GLY B N 1
ATOM 6968 C CA . GLY B 1 263 ? 20.812 27.812 29.562 1 93.5 263 GLY B CA 1
ATOM 6969 C C . GLY B 1 263 ? 20.078 26.891 28.594 1 93.5 263 GLY B C 1
ATOM 6970 O O . GLY B 1 263 ? 20.359 26.906 27.391 1 93.5 263 GLY B O 1
ATOM 6971 N N . CYS B 1 264 ? 19.125 26.109 29.062 1 95.62 264 CYS B N 1
ATOM 6972 C CA . CYS B 1 264 ? 18.406 25.188 28.188 1 95.62 264 CYS B CA 1
ATOM 6973 C C . CYS B 1 264 ? 17.172 25.859 27.594 1 95.62 264 CYS B C 1
ATOM 6975 O O . CYS B 1 264 ? 16.516 26.656 28.25 1 95.62 264 CYS B O 1
ATOM 6977 N N . SER B 1 265 ? 16.953 25.5 26.391 1 97.06 265 SER B N 1
ATOM 6978 C CA . SER B 1 265 ? 15.695 25.906 25.75 1 97.06 265 SER B CA 1
ATOM 6979 C C . SER B 1 265 ? 14.555 24.984 26.141 1 97.06 265 SER B C 1
ATOM 6981 O O . SER B 1 265 ? 14.727 23.766 26.203 1 97.06 265 SER B O 1
ATOM 6983 N N . VAL B 1 266 ? 13.445 25.594 26.391 1 97.62 266 VAL B N 1
ATOM 6984 C CA . VAL B 1 266 ? 12.234 24.844 26.688 1 97.62 266 VAL B CA 1
ATOM 6985 C C . VAL B 1 266 ? 11.312 24.812 25.469 1 97.62 266 VAL B C 1
ATOM 6987 O O . VAL B 1 266 ? 10.875 25.859 24.984 1 97.62 266 VAL B O 1
ATOM 6990 N N . ARG B 1 267 ? 11.039 23.625 25 1 97.56 267 ARG B N 1
ATOM 6991 C CA . ARG B 1 267 ? 10.141 23.453 23.875 1 97.56 267 ARG B CA 1
ATOM 6992 C C . ARG B 1 267 ? 8.828 22.797 24.312 1 97.56 267 ARG B C 1
ATOM 6994 O O . ARG B 1 267 ? 8.82 21.672 24.797 1 97.56 267 ARG B O 1
ATOM 7001 N N . PHE B 1 268 ? 7.77 23.531 24.203 1 97.88 268 PHE B N 1
ATOM 7002 C CA . PHE B 1 268 ? 6.43 23.016 24.469 1 97.88 268 PHE B CA 1
ATOM 7003 C C . PHE B 1 268 ? 5.82 22.422 23.203 1 97.88 268 PHE B C 1
ATOM 7005 O O . PHE B 1 268 ? 5.445 23.172 22.281 1 97.88 268 PHE B O 1
ATOM 7012 N N . LEU B 1 269 ? 5.594 21.156 23.156 1 96.94 269 LEU B N 1
ATOM 7013 C CA . LEU B 1 269 ? 5.352 20.391 21.938 1 96.94 269 LEU B CA 1
ATOM 7014 C C . LEU B 1 269 ? 3.893 20.5 21.5 1 96.94 269 LEU B C 1
ATOM 7016 O O . LEU B 1 269 ? 3.59 20.484 20.312 1 96.94 269 LEU B O 1
ATOM 7020 N N . ASN B 1 270 ? 2.977 20.5 22.422 1 96.44 270 ASN B N 1
ATOM 7021 C CA . ASN B 1 270 ? 1.557 20.578 22.094 1 96.44 270 ASN B CA 1
ATOM 7022 C C . ASN B 1 270 ? 0.818 21.547 23.016 1 96.44 270 ASN B C 1
ATOM 7024 O O . ASN B 1 270 ? -0.128 21.141 23.703 1 96.44 270 ASN B O 1
ATOM 7028 N N . PRO B 1 271 ? 1.174 22.781 22.875 1 98.12 271 PRO B N 1
ATOM 7029 C CA . PRO B 1 271 ? 0.572 23.797 23.766 1 98.12 271 PRO B CA 1
ATOM 7030 C C . PRO B 1 271 ? -0.946 23.875 23.609 1 98.12 271 PRO B C 1
ATOM 7032 O O . PRO B 1 271 ? -1.643 24.234 24.562 1 98.12 271 PRO B O 1
ATOM 7035 N N . GLN B 1 272 ? -1.476 23.484 22.469 1 97.19 272 GLN B N 1
ATOM 7036 C CA . GLN B 1 272 ? -2.914 23.578 22.234 1 97.19 272 GLN B CA 1
ATOM 7037 C C . GLN B 1 272 ? -3.68 22.656 23.188 1 97.19 272 GLN B C 1
ATOM 7039 O O . GLN B 1 272 ? -4.879 22.828 23.391 1 97.19 272 GLN B O 1
ATOM 7044 N N . ALA B 1 273 ? -3.062 21.609 23.688 1 96.56 273 ALA B N 1
ATOM 7045 C CA . ALA B 1 273 ? -3.697 20.688 24.625 1 96.56 273 ALA B CA 1
ATOM 7046 C C . ALA B 1 273 ? -3.984 21.359 25.953 1 96.56 273 ALA B C 1
ATOM 7048 O O . ALA B 1 273 ? -4.859 20.922 26.703 1 96.56 273 ALA B O 1
ATOM 7049 N N . PHE B 1 274 ? -3.279 22.453 26.281 1 97.38 274 PHE B N 1
ATOM 7050 C CA . PHE B 1 274 ? -3.354 23.047 27.609 1 97.38 274 PHE B CA 1
ATOM 7051 C C . PHE B 1 274 ? -3.816 24.5 27.516 1 97.38 274 PHE B C 1
ATOM 7053 O O . PHE B 1 274 ? -4.352 25.031 28.484 1 97.38 274 PHE B O 1
ATOM 7060 N N . SER B 1 275 ? -3.539 25.109 26.375 1 97.88 275 SER B N 1
ATOM 7061 C CA . SER B 1 275 ? -3.834 26.531 26.203 1 97.88 275 SER B CA 1
ATOM 7062 C C . SER B 1 275 ? -5.047 26.719 25.297 1 97.88 275 SER B C 1
ATOM 7064 O O . SER B 1 275 ? -5.02 26.344 24.125 1 97.88 275 SER B O 1
ATOM 7066 N N . HIS B 1 276 ? -5.98 27.406 25.75 1 96.5 276 HIS B N 1
ATOM 7067 C CA . HIS B 1 276 ? -7.18 27.672 24.969 1 96.5 276 HIS B CA 1
ATOM 7068 C C . HIS B 1 276 ? -6.883 28.625 23.812 1 96.5 276 HIS B C 1
ATOM 7070 O O . HIS B 1 276 ? -7.398 28.453 22.719 1 96.5 276 HIS B O 1
ATOM 7076 N N . SER B 1 277 ? -6.102 29.578 24.062 1 97.19 277 SER B N 1
ATOM 7077 C CA . SER B 1 277 ? -5.766 30.547 23.031 1 97.19 277 SER B CA 1
ATOM 7078 C C . SER B 1 277 ? -5.016 29.906 21.875 1 97.19 277 SER B C 1
ATOM 7080 O O . SER B 1 277 ? -5.277 30.203 20.719 1 97.19 277 SER B O 1
ATOM 7082 N N . VAL B 1 278 ? -4.094 29.062 22.219 1 98 278 VAL B N 1
ATOM 7083 C CA . VAL B 1 278 ? -3.34 28.375 21.172 1 98 278 VAL B CA 1
ATOM 7084 C C . VAL B 1 278 ? -4.254 27.422 20.422 1 98 278 VAL B C 1
ATOM 7086 O O . VAL B 1 278 ? -4.156 27.281 19.203 1 98 278 VAL B O 1
ATOM 7089 N N . TRP B 1 279 ? -5.102 26.75 21.188 1 97.94 279 TRP B N 1
ATOM 7090 C CA . TRP B 1 279 ? -6.105 25.891 20.547 1 97.94 279 TRP B CA 1
ATOM 7091 C C . TRP B 1 279 ? -6.945 26.688 19.547 1 97.94 279 TRP B C 1
ATOM 7093 O O . TRP B 1 279 ? -7.113 26.266 18.406 1 97.94 279 TRP B O 1
ATOM 7103 N N . LYS B 1 280 ? -7.453 27.766 19.953 1 96.69 280 LYS B N 1
ATOM 7104 C CA . LYS B 1 280 ? -8.266 28.609 19.094 1 96.69 280 LYS B CA 1
ATOM 7105 C C . LYS B 1 280 ? -7.48 29.062 17.859 1 96.69 280 LYS B C 1
ATOM 7107 O O . LYS B 1 280 ? -7.973 28.984 16.734 1 96.69 280 LYS B O 1
ATOM 7112 N N . LEU B 1 281 ? -6.281 29.5 18.094 1 97.38 281 LEU B N 1
ATOM 7113 C CA . LEU B 1 281 ? -5.402 29.953 17.016 1 97.38 281 LEU B CA 1
ATOM 7114 C C . LEU B 1 281 ? -5.207 28.859 15.969 1 97.38 281 LEU B C 1
ATOM 7116 O O . LEU B 1 281 ? -5.441 29.094 14.781 1 97.38 281 LEU B O 1
ATOM 7120 N N . THR B 1 282 ? -4.871 27.719 16.406 1 97.94 282 THR B N 1
ATOM 7121 C CA . THR B 1 282 ? -4.535 26.625 15.508 1 97.94 282 THR B CA 1
ATOM 7122 C C . THR B 1 282 ? -5.793 26.078 14.836 1 97.94 282 THR B C 1
ATOM 7124 O O . THR B 1 282 ? -5.777 25.75 13.648 1 97.94 282 THR B O 1
ATOM 7127 N N . SER B 1 283 ? -6.859 25.969 15.555 1 96.81 283 SER B N 1
ATOM 7128 C CA . SER B 1 283 ? -8.102 25.453 14.992 1 96.81 283 SER B CA 1
ATOM 7129 C C . SER B 1 283 ? -8.633 26.359 13.891 1 96.81 283 SER B C 1
ATOM 7131 O O . SER B 1 283 ? -9.133 25.875 12.867 1 96.81 283 SER B O 1
ATOM 7133 N N . LEU B 1 284 ? -8.523 27.609 14.078 1 96.06 284 LEU B N 1
ATOM 7134 C CA . LEU B 1 284 ? -8.984 28.562 13.062 1 96.06 284 LEU B CA 1
ATOM 7135 C C . LEU B 1 284 ? -8.102 28.516 11.828 1 96.06 284 LEU B C 1
ATOM 7137 O O . LEU B 1 284 ? -8.594 28.531 10.703 1 96.06 284 LEU B O 1
ATOM 7141 N N . LEU B 1 285 ? -6.828 28.484 12.062 1 97.56 285 LEU B N 1
ATOM 7142 C CA . LEU B 1 285 ? -5.922 28.422 10.922 1 97.56 285 LEU B CA 1
ATOM 7143 C C . LEU B 1 285 ? -6.102 27.109 10.172 1 97.56 285 LEU B C 1
ATOM 7145 O O . LEU B 1 285 ? -5.945 27.062 8.945 1 97.56 285 LEU B O 1
ATOM 7149 N N . GLN B 1 286 ? -6.379 26.109 10.898 1 96.44 286 GLN B N 1
ATOM 7150 C CA . GLN B 1 286 ? -6.707 24.812 10.305 1 96.44 286 GLN B CA 1
ATOM 7151 C C . GLN B 1 286 ? -7.902 24.922 9.367 1 96.44 286 GLN B C 1
ATOM 7153 O O . GLN B 1 286 ? -7.93 24.297 8.305 1 96.44 286 GLN B O 1
ATOM 7158 N N . GLU B 1 287 ? -8.852 25.656 9.812 1 95.06 287 GLU B N 1
ATOM 7159 C CA . GLU B 1 287 ? -10.008 25.922 8.961 1 95.06 287 GLU B CA 1
ATOM 7160 C C . GLU B 1 287 ? -9.602 26.641 7.68 1 95.06 287 GLU B C 1
ATOM 7162 O O . GLU B 1 287 ? -10.141 26.344 6.605 1 95.06 287 GLU B O 1
ATOM 7167 N N . TYR B 1 288 ? -8.711 27.453 7.797 1 96.31 288 TYR B N 1
ATOM 7168 C CA . TYR B 1 288 ? -8.25 28.219 6.648 1 96.31 288 TYR B CA 1
ATOM 7169 C C . TYR B 1 288 ? -7.469 27.344 5.68 1 96.31 288 TYR B C 1
ATOM 7171 O O . TYR B 1 288 ? -7.75 27.328 4.477 1 96.31 288 TYR B O 1
ATOM 7179 N N . PHE B 1 289 ? -6.535 26.562 6.121 1 97.31 289 PHE B N 1
ATOM 7180 C CA . PHE B 1 289 ? -5.617 25.812 5.273 1 97.31 289 PHE B CA 1
ATOM 7181 C C . PHE B 1 289 ? -6.234 24.484 4.852 1 97.31 289 PHE B C 1
ATOM 7183 O O . PHE B 1 289 ? -5.773 23.859 3.902 1 97.31 289 PHE B O 1
ATOM 7190 N N . GLY B 1 290 ? -7.195 24.062 5.617 1 95.94 290 GLY B N 1
ATOM 7191 C CA . GLY B 1 290 ? -7.871 22.828 5.27 1 95.94 290 GLY B CA 1
ATOM 7192 C C . GLY B 1 290 ? -7.113 21.578 5.707 1 95.94 290 GLY B C 1
ATOM 7193 O O . GLY B 1 290 ? -7.312 20.5 5.152 1 95.94 290 GLY B O 1
ATOM 7194 N N . CYS B 1 291 ? -6.207 21.734 6.531 1 96.88 291 CYS B N 1
ATOM 7195 C CA . CYS B 1 291 ? -5.449 20.641 7.125 1 96.88 291 CYS B CA 1
ATOM 7196 C C . CYS B 1 291 ? -4.914 21.031 8.5 1 96.88 291 CYS B C 1
ATOM 7198 O O . CYS B 1 291 ? -5.062 22.172 8.93 1 96.88 291 CYS B O 1
ATOM 7200 N N . LEU B 1 292 ? -4.344 20.078 9.125 1 97.06 292 LEU B N 1
ATOM 7201 C CA . LEU B 1 292 ? -3.889 20.297 10.492 1 97.06 292 LEU B CA 1
ATOM 7202 C C . LEU B 1 292 ? -2.871 21.438 10.562 1 97.06 292 LEU B C 1
ATOM 7204 O O . LEU B 1 292 ? -1.979 21.516 9.711 1 97.06 292 LEU B O 1
ATOM 7208 N N . VAL B 1 293 ? -3.088 22.266 11.5 1 98 293 VAL B N 1
ATOM 7209 C CA . VAL B 1 293 ? -2.094 23.266 11.891 1 98 293 VAL B CA 1
ATOM 7210 C C . VAL B 1 293 ? -1.601 22.969 13.305 1 98 293 VAL B C 1
ATOM 7212 O O . VAL B 1 293 ? -2.389 22.953 14.258 1 98 293 VAL B O 1
ATOM 7215 N N . GLY B 1 294 ? -0.326 22.734 13.406 1 97.56 294 GLY B N 1
ATOM 7216 C CA . GLY B 1 294 ? 0.301 22.484 14.695 1 97.56 294 GLY B CA 1
ATOM 7217 C C . GLY B 1 294 ? 1.014 23.703 15.25 1 97.56 294 GLY B C 1
ATOM 7218 O O . GLY B 1 294 ? 1.211 24.688 14.547 1 97.56 294 GLY B O 1
ATOM 7219 N N . ALA B 1 295 ? 1.339 23.578 16.578 1 98.19 295 ALA B N 1
ATOM 7220 C CA . ALA B 1 295 ? 2.068 24.656 17.25 1 98.19 295 ALA B CA 1
ATOM 7221 C C . ALA B 1 295 ? 3.105 24.094 18.219 1 98.19 295 ALA B C 1
ATOM 7223 O O . ALA B 1 295 ? 2.838 23.125 18.922 1 98.19 295 ALA B O 1
ATOM 7224 N N . ASN B 1 296 ? 4.258 24.625 18.125 1 98.31 296 ASN B N 1
ATOM 7225 C CA . ASN B 1 296 ? 5.297 24.469 19.125 1 98.31 296 ASN B CA 1
ATOM 7226 C C . ASN B 1 296 ? 5.723 25.797 19.719 1 98.31 296 ASN B C 1
ATOM 7228 O O . ASN B 1 296 ? 5.855 26.797 19 1 98.31 296 ASN B O 1
ATOM 7232 N N . VAL B 1 297 ? 5.898 25.781 21 1 98.5 297 VAL B N 1
ATOM 7233 C CA . VAL B 1 297 ? 6.367 26.984 21.672 1 98.5 297 VAL B CA 1
ATOM 7234 C C . VAL B 1 297 ? 7.801 26.797 22.156 1 98.5 297 VAL B C 1
ATOM 7236 O O . VAL B 1 297 ? 8.133 25.75 22.719 1 98.5 297 VAL B O 1
ATOM 7239 N N . TYR B 1 298 ? 8.594 27.797 21.938 1 98.19 298 TYR B N 1
ATOM 7240 C CA . TYR B 1 298 ? 10 27.75 22.328 1 98.19 298 TYR B CA 1
ATOM 7241 C C . TYR B 1 298 ? 10.344 28.906 23.266 1 98.19 298 TYR B C 1
ATOM 7243 O O . TYR B 1 298 ? 10.172 30.078 22.906 1 98.19 298 TYR B O 1
ATOM 7251 N N . LEU B 1 299 ? 10.758 28.578 24.391 1 98.5 299 LEU B N 1
ATOM 7252 C CA . LEU B 1 299 ? 11.297 29.547 25.344 1 98.5 299 LEU B CA 1
ATOM 7253 C C . LEU B 1 299 ? 12.789 29.328 25.562 1 98.5 299 LEU B C 1
ATOM 7255 O O . LEU B 1 299 ? 13.195 28.281 26.078 1 98.5 299 LEU B O 1
ATOM 7259 N N . THR B 1 300 ? 13.57 30.297 25.172 1 97.88 300 THR B N 1
ATOM 7260 C CA . THR B 1 300 ? 15.023 30.156 25.219 1 97.88 300 THR B CA 1
ATOM 7261 C C . THR B 1 300 ? 15.648 31.312 25.984 1 97.88 300 THR B C 1
ATOM 7263 O O . THR B 1 300 ? 15.336 32.469 25.734 1 97.88 300 THR B O 1
ATOM 7266 N N . PRO B 1 301 ? 16.5 31.016 26.953 1 97 301 PRO B N 1
ATOM 7267 C CA . PRO B 1 301 ? 17.141 32.094 27.719 1 97 301 PRO B CA 1
ATOM 7268 C C . PRO B 1 301 ? 18.125 32.906 26.875 1 97 301 PRO B C 1
ATOM 7270 O O . PRO B 1 301 ? 18.484 32.5 25.766 1 97 301 PRO B O 1
ATOM 7273 N N . ALA B 1 302 ? 18.547 34.062 27.438 1 96.44 302 ALA B N 1
ATOM 7274 C CA . ALA B 1 302 ? 19.484 34.938 26.75 1 96.44 302 ALA B CA 1
ATOM 7275 C C . ALA B 1 302 ? 20.812 34.25 26.5 1 96.44 302 ALA B C 1
ATOM 7277 O O . ALA B 1 302 ? 21.297 33.5 27.344 1 96.44 302 ALA B O 1
ATOM 7278 N N . GLY B 1 303 ? 21.328 34.438 25.25 1 93.94 303 GLY B N 1
ATOM 7279 C CA . GLY B 1 303 ? 22.656 33.969 24.906 1 93.94 303 GLY B CA 1
ATOM 7280 C C . GLY B 1 303 ? 22.703 32.469 24.703 1 93.94 303 GLY B C 1
ATOM 7281 O O . GLY B 1 303 ? 23.75 31.844 24.906 1 93.94 303 GLY B O 1
ATOM 7282 N N . SER B 1 304 ? 21.594 31.891 24.359 1 91.31 304 SER B N 1
ATOM 7283 C CA . SER B 1 304 ? 21.547 30.438 24.266 1 91.31 304 SER B CA 1
ATOM 7284 C C . SER B 1 304 ? 20.969 29.984 22.922 1 91.31 304 SER B C 1
ATOM 7286 O O . SER B 1 304 ? 20.406 30.797 22.188 1 91.31 304 SER B O 1
ATOM 7288 N N . GLN B 1 305 ? 21.281 28.75 22.672 1 87 305 GLN B N 1
ATOM 7289 C CA . GLN B 1 305 ? 20.734 28.078 21.484 1 87 305 GLN B CA 1
ATOM 7290 C C . GLN B 1 305 ? 20.266 26.672 21.828 1 87 305 GLN B C 1
ATOM 7292 O O . GLN B 1 305 ? 20.938 25.938 22.562 1 87 305 GLN B O 1
ATOM 7297 N N . GLY B 1 306 ? 19.125 26.328 21.188 1 85.19 306 GLY B N 1
ATOM 7298 C CA . GLY B 1 306 ? 18.547 25.047 21.578 1 85.19 306 GLY B CA 1
ATOM 7299 C C . GLY B 1 306 ? 18.641 24 20.484 1 85.19 306 GLY B C 1
ATOM 7300 O O . GLY B 1 306 ? 18.578 22.797 20.781 1 85.19 306 GLY B O 1
ATOM 7301 N N . PHE B 1 307 ? 18.812 24.359 19.25 1 91.12 307 PHE B N 1
ATOM 7302 C CA . PHE B 1 307 ? 18.672 23.375 18.172 1 91.12 307 PHE B CA 1
ATOM 7303 C C . PHE B 1 307 ? 19.75 23.578 17.125 1 91.12 307 PHE B C 1
ATOM 7305 O O . PHE B 1 307 ? 20.203 24.688 16.891 1 91.12 307 PHE B O 1
ATOM 7312 N N . ALA B 1 308 ? 20.125 22.469 16.484 1 92.94 308 ALA B N 1
ATOM 7313 C CA . ALA B 1 308 ? 21.047 22.453 15.359 1 92.94 308 ALA B CA 1
ATOM 7314 C C . ALA B 1 308 ? 20.344 22.859 14.062 1 92.94 308 ALA B C 1
ATOM 7316 O O . ALA B 1 308 ? 19.125 22.797 13.977 1 92.94 308 ALA B O 1
ATOM 7317 N N . PRO B 1 309 ? 21.156 23.281 13.094 1 96.12 309 PRO B N 1
ATOM 7318 C CA . PRO B 1 309 ? 20.516 23.562 11.805 1 96.12 309 PRO B CA 1
ATOM 7319 C C . PRO B 1 309 ? 19.828 22.344 11.203 1 96.12 309 PRO B C 1
ATOM 7321 O O . PRO B 1 309 ? 20.344 21.234 11.289 1 96.12 309 PRO B O 1
ATOM 7324 N N . HIS B 1 310 ? 18.656 22.516 10.617 1 97.62 310 HIS B N 1
ATOM 7325 C CA . HIS B 1 310 ? 17.859 21.453 9.992 1 97.62 310 HIS B CA 1
ATOM 7326 C C . HIS B 1 310 ? 16.734 22.047 9.148 1 97.62 310 HIS B C 1
ATOM 7328 O O . HIS B 1 310 ? 16.531 23.266 9.133 1 97.62 310 HIS B O 1
ATOM 7334 N N . TYR B 1 311 ? 16.078 21.25 8.375 1 97.75 311 TYR B N 1
ATOM 7335 C CA . TYR B 1 311 ? 14.828 21.656 7.762 1 97.75 311 TYR B CA 1
ATOM 7336 C C . TYR B 1 311 ? 13.68 20.766 8.211 1 97.75 311 TYR B C 1
ATOM 7338 O O . TYR B 1 311 ? 13.906 19.641 8.656 1 97.75 311 TYR B O 1
ATOM 7346 N N . ASP B 1 312 ? 12.508 21.266 8.148 1 97.06 312 ASP B N 1
ATOM 7347 C CA . ASP B 1 312 ? 11.312 20.547 8.578 1 97.06 312 ASP B CA 1
ATOM 7348 C C . ASP B 1 312 ? 10.422 20.203 7.387 1 97.06 312 ASP B C 1
ATOM 7350 O O . ASP B 1 312 ? 10.617 20.719 6.285 1 97.06 312 ASP B O 1
ATOM 7354 N N . ASP B 1 313 ? 9.516 19.297 7.641 1 97.56 313 ASP B N 1
ATOM 7355 C CA . ASP B 1 313 ? 8.586 18.812 6.629 1 97.56 313 ASP B CA 1
ATOM 7356 C C . ASP B 1 313 ? 7.27 19.578 6.676 1 97.56 313 ASP B C 1
ATOM 7358 O O . ASP B 1 313 ? 6.223 19.047 6.293 1 97.56 313 ASP B O 1
ATOM 7362 N N . ILE B 1 314 ? 7.301 20.797 7.191 1 97.94 314 ILE B N 1
ATOM 7363 C CA . ILE B 1 314 ? 6.113 21.641 7.34 1 97.94 314 ILE B CA 1
ATOM 7364 C C . ILE B 1 314 ? 6.402 23.047 6.832 1 97.94 314 ILE B C 1
ATOM 7366 O O . ILE B 1 314 ? 7.559 23.469 6.773 1 97.94 314 ILE B O 1
ATOM 7370 N N . GLU B 1 315 ? 5.273 23.719 6.422 1 98.44 315 GLU B N 1
ATOM 7371 C CA . GLU B 1 315 ? 5.34 25.172 6.289 1 98.44 315 GLU B CA 1
ATOM 7372 C C . GLU B 1 315 ? 5.348 25.844 7.656 1 98.44 315 GLU B C 1
ATOM 7374 O O . GLU B 1 315 ? 4.465 25.594 8.484 1 98.44 315 GLU B O 1
ATOM 7379 N N . ALA B 1 316 ? 6.262 26.781 7.793 1 98.62 316 ALA B N 1
ATOM 7380 C CA . ALA B 1 316 ? 6.438 27.297 9.148 1 98.62 316 ALA B CA 1
ATOM 7381 C C . ALA B 1 316 ? 6.156 28.797 9.211 1 98.62 316 ALA B C 1
ATOM 7383 O O . ALA B 1 316 ? 6.625 29.547 8.359 1 98.62 316 ALA B O 1
ATOM 7384 N N . PHE B 1 317 ? 5.371 29.219 10.133 1 98.81 317 PHE B N 1
ATOM 7385 C CA . PHE B 1 317 ? 5.195 30.609 10.555 1 98.81 317 PHE B CA 1
ATOM 7386 C C . PHE B 1 317 ? 5.738 30.812 11.961 1 98.81 317 PHE B C 1
ATOM 7388 O O . PHE B 1 317 ? 5.152 30.344 12.938 1 98.81 317 PHE B O 1
ATOM 7395 N N . VAL B 1 318 ? 6.809 31.531 12.055 1 98.69 318 VAL B N 1
ATOM 7396 C CA . VAL B 1 318 ? 7.406 31.828 13.352 1 98.69 318 VAL B CA 1
ATOM 7397 C C . VAL B 1 318 ? 6.871 33.156 13.859 1 98.69 318 VAL B C 1
ATOM 7399 O O . VAL B 1 318 ? 7.145 34.219 13.281 1 98.69 318 VAL B O 1
ATOM 7402 N N . VAL B 1 319 ? 6.184 33.094 14.938 1 98.56 319 VAL B N 1
ATOM 7403 C CA . VAL B 1 319 ? 5.57 34.25 15.547 1 98.56 319 VAL B CA 1
ATOM 7404 C C . VAL B 1 319 ? 6.301 34.625 16.844 1 98.56 319 VAL B C 1
ATOM 7406 O O . VAL B 1 319 ? 6.195 33.906 17.844 1 98.56 319 VAL B O 1
ATOM 7409 N N . GLN B 1 320 ? 7.004 35.719 16.812 1 98.44 320 GLN B N 1
ATOM 7410 C CA . GLN B 1 320 ? 7.734 36.125 18 1 98.44 320 GLN B CA 1
ATOM 7411 C C . GLN B 1 320 ? 6.801 36.781 19.016 1 98.44 320 GLN B C 1
ATOM 7413 O O . GLN B 1 320 ? 6.113 37.75 18.703 1 98.44 320 GLN B O 1
ATOM 7418 N N . LEU B 1 321 ? 6.797 36.312 20.219 1 98.06 321 LEU B N 1
ATOM 7419 C CA . LEU B 1 321 ? 5.848 36.75 21.234 1 98.06 321 LEU B CA 1
ATOM 7420 C C . LEU B 1 321 ? 6.539 37.656 22.266 1 98.06 321 LEU B C 1
ATOM 7422 O O . LEU B 1 321 ? 5.984 38.656 22.672 1 98.06 321 LEU B O 1
ATOM 7426 N N . GLU B 1 322 ? 7.676 37.188 22.75 1 97.75 322 GLU B N 1
ATOM 7427 C CA . GLU B 1 322 ? 8.461 37.938 23.734 1 97.75 322 GLU B CA 1
ATOM 7428 C C . GLU B 1 322 ? 9.938 37.969 23.344 1 97.75 322 GLU B C 1
ATOM 7430 O O . GLU B 1 322 ? 10.445 37.031 22.734 1 97.75 322 GLU B O 1
ATOM 7435 N N . GLY B 1 323 ? 10.586 39.062 23.703 1 97.31 323 GLY B N 1
ATOM 7436 C CA . GLY B 1 323 ? 12.023 39.188 23.5 1 97.31 323 GLY B CA 1
ATOM 7437 C C . GLY B 1 323 ? 12.43 39.156 22.047 1 97.31 323 GLY B C 1
ATOM 7438 O O . GLY B 1 323 ? 11.789 39.781 21.203 1 97.31 323 GLY B O 1
ATOM 7439 N N . LYS B 1 324 ? 13.633 38.562 21.875 1 97.44 324 LYS B N 1
ATOM 7440 C CA . LYS B 1 324 ? 14.211 38.562 20.531 1 97.44 324 LYS B CA 1
ATOM 7441 C C . LYS B 1 324 ? 14.844 37.188 20.219 1 97.44 324 LYS B C 1
ATOM 7443 O O . LYS B 1 324 ? 15.289 36.5 21.125 1 97.44 324 LYS B O 1
ATOM 7448 N N . LYS B 1 325 ? 14.82 36.812 18.938 1 97.69 325 LYS B N 1
ATOM 7449 C CA . LYS B 1 325 ? 15.508 35.625 18.469 1 97.69 325 LYS B CA 1
ATOM 7450 C C . LYS B 1 325 ? 16.234 35.906 17.156 1 97.69 325 LYS B C 1
ATOM 7452 O O . LYS B 1 325 ? 15.695 36.562 16.266 1 97.69 325 LYS B O 1
ATOM 7457 N N . HIS B 1 326 ? 17.422 35.5 17.078 1 98.06 326 HIS B N 1
ATOM 7458 C CA . HIS B 1 326 ? 18.25 35.625 15.883 1 98.06 326 HIS B CA 1
ATOM 7459 C C . HIS B 1 326 ? 18.109 34.438 14.969 1 98.06 326 HIS B C 1
ATOM 7461 O O . HIS B 1 326 ? 18.5 33.312 15.336 1 98.06 326 HIS B O 1
ATOM 7467 N N . TRP B 1 327 ? 17.578 34.688 13.75 1 98.25 327 TRP B N 1
ATOM 7468 C CA . TRP B 1 327 ? 17.281 33.594 12.805 1 98.25 327 TRP B CA 1
ATOM 7469 C C . TRP B 1 327 ? 18.203 33.656 11.602 1 98.25 327 TRP B C 1
ATOM 7471 O O . TRP B 1 327 ? 18.469 34.75 11.07 1 98.25 327 TRP B O 1
ATOM 7481 N N . ARG B 1 328 ? 18.656 32.469 11.195 1 98.25 328 ARG B N 1
ATOM 7482 C CA . ARG B 1 328 ? 19.375 32.281 9.938 1 98.25 328 ARG B CA 1
ATOM 7483 C C . ARG B 1 328 ? 18.734 31.203 9.086 1 98.25 328 ARG B C 1
ATOM 7485 O O . ARG B 1 328 ? 18.484 30.109 9.57 1 98.25 328 ARG B O 1
ATOM 7492 N N . LEU B 1 329 ? 18.406 31.562 7.855 1 98.5 329 LEU B N 1
ATOM 7493 C CA . LEU B 1 329 ? 17.828 30.625 6.895 1 98.5 329 LEU B CA 1
ATOM 7494 C C . LEU B 1 329 ? 18.828 30.297 5.789 1 98.5 329 LEU B C 1
ATOM 7496 O O . LEU B 1 329 ? 19.641 31.156 5.398 1 98.5 329 LEU B O 1
ATOM 7500 N N . TYR B 1 330 ? 18.766 29.047 5.352 1 97.81 330 TYR B N 1
ATOM 7501 C CA . TYR B 1 330 ? 19.625 28.562 4.266 1 97.81 330 TYR B CA 1
ATOM 7502 C C . TYR B 1 330 ? 18.781 27.875 3.191 1 97.81 330 TYR B C 1
ATOM 7504 O O . TYR B 1 330 ? 17.719 27.328 3.477 1 97.81 330 TYR B O 1
ATOM 7512 N N . ASN B 1 331 ? 19.297 27.891 1.983 1 95.06 331 ASN B N 1
ATOM 7513 C CA . ASN B 1 331 ? 18.656 27.109 0.918 1 95.06 331 ASN B CA 1
ATOM 7514 C C . ASN B 1 331 ? 18.812 25.609 1.149 1 95.06 331 ASN B C 1
ATOM 7516 O O . ASN B 1 331 ? 19.75 25.188 1.836 1 95.06 331 ASN B O 1
ATOM 7520 N N . PRO B 1 332 ? 17.859 24.906 0.568 1 94.88 332 PRO B N 1
ATOM 7521 C CA . PRO B 1 332 ? 18.141 23.469 0.542 1 94.88 332 PRO B CA 1
ATOM 7522 C C . PRO B 1 332 ? 19.469 23.141 -0.143 1 94.88 332 PRO B C 1
ATOM 7524 O O . PRO B 1 332 ? 19.906 23.891 -1.018 1 94.88 332 PRO B O 1
ATOM 7527 N N . ARG B 1 333 ? 20.062 22.047 0.216 1 94.94 333 ARG B N 1
ATOM 7528 C CA . ARG B 1 333 ? 21.375 21.688 -0.313 1 94.94 333 ARG B CA 1
ATOM 7529 C C . ARG B 1 333 ? 21.281 21.219 -1.759 1 94.94 333 ARG B C 1
ATOM 7531 O O . ARG B 1 333 ? 22.234 21.328 -2.523 1 94.94 333 ARG B O 1
ATOM 7538 N N . CYS B 1 334 ? 20.109 20.609 -2.119 1 92.5 334 CYS B N 1
ATOM 7539 C CA . CYS B 1 334 ? 19.812 20.156 -3.471 1 92.5 334 CYS B CA 1
ATOM 7540 C C . CYS B 1 334 ? 18.328 20.25 -3.764 1 92.5 334 CYS B C 1
ATOM 7542 O O . CYS B 1 334 ? 17.531 20.516 -2.859 1 92.5 334 CYS B O 1
ATOM 7544 N N . ASP B 1 335 ? 17.953 20.078 -4.961 1 91.12 335 ASP B N 1
ATOM 7545 C CA . ASP B 1 335 ? 16.562 20.234 -5.379 1 91.12 335 ASP B CA 1
ATOM 7546 C C . ASP B 1 335 ? 15.664 19.188 -4.723 1 91.12 335 ASP B C 1
ATOM 7548 O O . ASP B 1 335 ? 14.508 19.469 -4.414 1 91.12 335 ASP B O 1
ATOM 7552 N N . ALA B 1 336 ? 16.188 18.047 -4.422 1 91 336 ALA B N 1
ATOM 7553 C CA . ALA B 1 336 ? 15.422 16.953 -3.84 1 91 336 ALA B CA 1
ATOM 7554 C C . ALA B 1 336 ? 15.016 17.281 -2.406 1 91 336 ALA B C 1
ATOM 7556 O O . ALA B 1 336 ? 14.094 16.656 -1.862 1 91 336 ALA B O 1
ATOM 7557 N N . GLU B 1 337 ? 15.68 18.25 -1.858 1 94.44 337 GLU B N 1
ATOM 7558 C CA . GLU B 1 337 ? 15.391 18.609 -0.476 1 94.44 337 GLU B CA 1
ATOM 7559 C C . GLU B 1 337 ? 14.383 19.75 -0.408 1 94.44 337 GLU B C 1
ATOM 7561 O O . GLU B 1 337 ? 13.938 20.141 0.678 1 94.44 337 GLU B O 1
ATOM 7566 N N . ALA B 1 338 ? 14 20.297 -1.576 1 95.88 338 ALA B N 1
ATOM 7567 C CA . ALA B 1 338 ? 12.938 21.297 -1.591 1 95.88 338 ALA B CA 1
ATOM 7568 C C . ALA B 1 338 ? 11.57 20.641 -1.427 1 95.88 338 ALA B C 1
ATOM 7570 O O . ALA B 1 338 ? 11.258 19.656 -2.094 1 95.88 338 ALA B O 1
ATOM 7571 N N . LEU B 1 339 ? 10.805 21.172 -0.523 1 97.5 339 LEU B N 1
ATOM 7572 C CA . LEU B 1 339 ? 9.469 20.672 -0.211 1 97.5 339 LEU B CA 1
ATOM 7573 C C . LEU B 1 339 ? 9.508 19.188 0.145 1 97.5 339 LEU B C 1
ATOM 7575 O O . LEU B 1 339 ? 8.75 18.391 -0.41 1 97.5 339 LEU B O 1
ATOM 7579 N N . PRO B 1 340 ? 10.336 18.891 1.119 1 96.44 340 PRO B N 1
ATOM 7580 C CA . PRO B 1 340 ? 10.5 17.484 1.486 1 96.44 340 PRO B CA 1
ATOM 7581 C C . PRO B 1 340 ? 9.273 16.906 2.178 1 96.44 340 PRO B C 1
ATOM 7583 O O . PRO B 1 340 ? 8.43 17.656 2.682 1 96.44 340 PRO B O 1
ATOM 7586 N N . ARG B 1 341 ? 9.188 15.617 2.18 1 95.12 341 ARG B N 1
ATOM 7587 C CA . ARG B 1 341 ? 8.102 14.922 2.852 1 95.12 341 ARG B CA 1
ATOM 7588 C C . ARG B 1 341 ? 8.445 14.648 4.312 1 95.12 341 ARG B C 1
ATOM 7590 O O . ARG B 1 341 ? 7.551 14.492 5.148 1 95.12 341 ARG B O 1
ATOM 7597 N N . TYR B 1 342 ? 9.742 14.594 4.551 1 95.31 342 TYR B N 1
ATOM 7598 C CA . TYR B 1 342 ? 10.219 14.312 5.898 1 95.31 342 TYR B CA 1
ATOM 7599 C C . TYR B 1 342 ? 11.297 15.297 6.316 1 95.31 342 TYR B C 1
ATOM 7601 O O . TYR B 1 342 ? 12.016 15.836 5.473 1 95.31 342 TYR B O 1
ATOM 7609 N N . SER B 1 343 ? 11.398 15.469 7.586 1 97.19 343 SER B N 1
ATOM 7610 C CA . SER B 1 343 ? 12.391 16.375 8.133 1 97.19 343 SER B CA 1
ATOM 7611 C C . SER B 1 343 ? 13.805 15.836 7.941 1 97.19 343 SER B C 1
ATOM 7613 O O . SER B 1 343 ? 13.992 14.633 7.762 1 97.19 343 SER B O 1
ATOM 7615 N N . SER B 1 344 ? 14.734 16.719 8.023 1 96.5 344 SER B N 1
ATOM 7616 C CA . SER B 1 344 ? 16.125 16.344 7.824 1 96.5 344 SER B CA 1
ATOM 7617 C C . SER B 1 344 ? 16.766 15.891 9.133 1 96.5 344 SER B C 1
ATOM 7619 O O . SER B 1 344 ? 16.188 16.062 10.203 1 96.5 344 SER B O 1
ATOM 7621 N N . LYS B 1 345 ? 17.953 15.367 8.969 1 94.25 345 LYS B N 1
ATOM 7622 C CA . LYS B 1 345 ? 18.859 15.242 10.117 1 94.25 345 LYS B CA 1
ATOM 7623 C C . LYS B 1 345 ? 19.391 16.609 10.539 1 94.25 345 LYS B C 1
ATOM 7625 O O . LYS B 1 345 ? 19.078 17.625 9.914 1 94.25 345 LYS B O 1
ATOM 7630 N N . ASN B 1 346 ? 20.156 16.609 11.688 1 95 346 ASN B N 1
ATOM 7631 C CA . ASN B 1 346 ? 20.891 17.812 12.086 1 95 346 ASN B CA 1
ATOM 7632 C C . ASN B 1 346 ? 22.125 18.031 11.211 1 95 346 ASN B C 1
ATOM 7634 O O . ASN B 1 346 ? 22.938 17.109 11.031 1 95 346 ASN B O 1
ATOM 7638 N N . PHE B 1 347 ? 22.266 19.219 10.688 1 95.94 347 PHE B N 1
ATOM 7639 C CA . PHE B 1 347 ? 23.406 19.516 9.828 1 95.94 347 PHE B CA 1
ATOM 7640 C C . PHE B 1 347 ? 24.531 20.188 10.625 1 95.94 347 PHE B C 1
ATOM 7642 O O . PHE B 1 347 ? 24.266 20.828 11.641 1 95.94 347 PHE B O 1
ATOM 7649 N N . THR B 1 348 ? 25.688 19.984 10.094 1 93.5 348 THR B N 1
ATOM 7650 C CA . THR B 1 348 ? 26.797 20.797 10.562 1 93.5 348 THR B CA 1
ATOM 7651 C C . THR B 1 348 ? 26.891 22.109 9.773 1 93.5 348 THR B C 1
ATOM 7653 O O . THR B 1 348 ? 26.297 22.234 8.703 1 93.5 348 THR B O 1
ATOM 7656 N N . GLN B 1 349 ? 27.578 23.016 10.391 1 91.62 349 GLN B N 1
ATOM 7657 C CA . GLN B 1 349 ? 27.734 24.297 9.719 1 91.62 349 GLN B CA 1
ATOM 7658 C C . GLN B 1 349 ? 28.406 24.141 8.359 1 91.62 349 GLN B C 1
ATOM 7660 O O . GLN B 1 349 ? 28.078 24.859 7.414 1 91.62 349 GLN B O 1
ATOM 7665 N N . GLU B 1 350 ? 29.234 23.188 8.188 1 92.5 350 GLU B N 1
ATOM 7666 C CA . GLU B 1 350 ? 29.969 22.938 6.941 1 92.5 350 GLU B CA 1
ATOM 7667 C C . GLU B 1 350 ? 29.016 22.438 5.844 1 92.5 350 GLU B C 1
ATOM 7669 O O . GLU B 1 350 ? 29.266 22.672 4.66 1 92.5 350 GLU B O 1
ATOM 7674 N N . GLU B 1 351 ? 27.906 21.969 6.25 1 94.56 351 GLU B N 1
ATOM 7675 C CA . GLU B 1 351 ? 27 21.312 5.301 1 94.56 351 GLU B CA 1
ATOM 7676 C C . GLU B 1 351 ? 26.031 22.328 4.703 1 94.56 351 GLU B C 1
ATOM 7678 O O . GLU B 1 351 ? 25.406 22.062 3.67 1 94.56 351 GLU B O 1
ATOM 7683 N N . ILE B 1 352 ? 25.75 23.453 5.277 1 94.19 352 ILE B N 1
ATOM 7684 C CA . ILE B 1 352 ? 24.562 24.234 4.93 1 94.19 352 ILE B CA 1
ATOM 7685 C C . ILE B 1 352 ? 24.969 25.516 4.199 1 94.19 352 ILE B C 1
ATOM 7687 O O . ILE B 1 352 ? 24.125 26.25 3.713 1 94.19 352 ILE B O 1
ATOM 7691 N N . GLY B 1 353 ? 26.125 25.797 4.066 1 91.75 353 GLY B N 1
ATOM 7692 C CA . GLY B 1 353 ? 26.562 26.938 3.275 1 91.75 353 GLY B CA 1
ATOM 7693 C C . GLY B 1 353 ? 26.328 28.266 3.961 1 91.75 353 GLY B C 1
ATOM 7694 O O . GLY B 1 353 ? 26.484 28.391 5.18 1 91.75 353 GLY B O 1
ATOM 7695 N N . GLU B 1 354 ? 25.953 29.375 3.045 1 95.25 354 GLU B N 1
ATOM 7696 C CA . GLU B 1 354 ? 25.75 30.719 3.549 1 95.25 354 GLU B CA 1
ATOM 7697 C C . GLU B 1 354 ? 24.266 31.016 3.738 1 95.25 354 GLU B C 1
ATOM 7699 O O . GLU B 1 354 ? 23.438 30.609 2.928 1 95.25 354 GLU B O 1
ATOM 7704 N N . PRO B 1 355 ? 23.984 31.75 4.75 1 97.06 355 PRO B N 1
ATOM 7705 C CA . PRO B 1 355 ? 22.578 32.062 4.984 1 97.06 355 PRO B CA 1
ATOM 7706 C C . PRO B 1 355 ? 21.984 33 3.904 1 97.06 355 PRO B C 1
ATOM 7708 O O . PRO B 1 355 ? 22.688 33.875 3.41 1 97.06 355 PRO B O 1
ATOM 7711 N N . ILE B 1 356 ? 20.812 32.75 3.574 1 96.75 356 ILE B N 1
ATOM 7712 C CA . ILE B 1 356 ? 20.109 33.625 2.621 1 96.75 356 ILE B CA 1
ATOM 7713 C C . ILE B 1 356 ? 19.375 34.719 3.367 1 96.75 356 ILE B C 1
ATOM 7715 O O . ILE B 1 356 ? 18.969 35.719 2.766 1 96.75 356 ILE B O 1
ATOM 7719 N N . LEU B 1 357 ? 19.109 34.469 4.613 1 97.44 357 LEU B N 1
ATOM 7720 C CA . LEU B 1 357 ? 18.516 35.438 5.508 1 97.44 357 LEU B CA 1
ATOM 7721 C C . LEU B 1 357 ? 19.141 35.375 6.895 1 97.44 357 LEU B C 1
ATOM 7723 O O . LEU B 1 357 ? 19.375 34.281 7.422 1 97.44 357 LEU B O 1
ATOM 7727 N N . ASP B 1 358 ? 19.531 36.438 7.395 1 97.62 358 ASP B N 1
ATOM 7728 C CA . ASP B 1 358 ? 20.078 36.625 8.727 1 97.62 358 ASP B CA 1
ATOM 7729 C C . ASP B 1 358 ? 19.422 37.812 9.43 1 97.62 358 ASP B C 1
ATOM 7731 O O . ASP B 1 358 ? 19.719 38.969 9.109 1 97.62 358 ASP B O 1
ATOM 7735 N N . THR B 1 359 ? 18.562 37.438 10.391 1 97.69 359 THR B N 1
ATOM 7736 C CA . THR B 1 359 ? 17.734 38.531 10.938 1 97.69 359 THR B CA 1
ATOM 7737 C C . THR B 1 359 ? 17.422 38.281 12.406 1 97.69 359 THR B C 1
ATOM 7739 O O . THR B 1 359 ? 17.547 37.156 12.891 1 97.69 359 THR B O 1
ATOM 7742 N N . GLU B 1 360 ? 17.125 39.344 13.055 1 97.25 360 GLU B N 1
ATOM 7743 C CA . GLU B 1 360 ? 16.625 39.25 14.422 1 97.25 360 GLU B CA 1
ATOM 7744 C C . GLU B 1 360 ? 15.125 39.562 14.469 1 97.25 360 GLU B C 1
ATOM 7746 O O . GLU B 1 360 ? 14.672 40.594 13.977 1 97.25 360 GLU B O 1
ATOM 7751 N N . LEU B 1 361 ? 14.422 38.656 14.992 1 97.75 361 LEU B N 1
ATOM 7752 C CA . LEU B 1 361 ? 12.992 38.875 15.211 1 97.75 361 LEU B CA 1
ATOM 7753 C C . LEU B 1 361 ? 12.734 39.438 16.609 1 97.75 361 LEU B C 1
ATOM 7755 O O . LEU B 1 361 ? 13.328 38.969 17.578 1 97.75 361 LEU B O 1
ATOM 7759 N N . ALA B 1 362 ? 11.875 40.406 16.641 1 97.38 362 ALA B N 1
ATOM 7760 C CA . ALA B 1 362 ? 11.398 40.969 17.922 1 97.38 362 ALA B CA 1
ATOM 7761 C C . ALA B 1 362 ? 9.914 40.688 18.109 1 97.38 362 ALA B C 1
ATOM 7763 O O . ALA B 1 362 ? 9.203 40.344 17.156 1 97.38 362 ALA B O 1
ATOM 7764 N N . ALA B 1 363 ? 9.469 40.844 19.375 1 97.19 363 ALA B N 1
ATOM 7765 C CA . ALA B 1 363 ? 8.047 40.656 19.656 1 97.19 363 ALA B CA 1
ATOM 7766 C C . ALA B 1 363 ? 7.184 41.406 18.656 1 97.19 363 ALA B C 1
ATOM 7768 O O . ALA B 1 363 ? 7.457 42.562 18.359 1 97.19 363 ALA B O 1
ATOM 7769 N N . GLY B 1 364 ? 6.207 40.688 18.094 1 96.81 364 GLY B N 1
ATOM 7770 C CA . GLY B 1 364 ? 5.328 41.312 17.109 1 96.81 364 GLY B CA 1
ATOM 7771 C C . GLY B 1 364 ? 5.656 40.906 15.68 1 96.81 364 GLY B C 1
ATOM 7772 O O . GLY B 1 364 ? 4.812 41 14.789 1 96.81 364 GLY B O 1
ATOM 7773 N N . ASP B 1 365 ? 6.879 40.5 15.461 1 97.56 365 ASP B N 1
ATOM 7774 C CA . ASP B 1 365 ? 7.332 40.125 14.125 1 97.56 365 ASP B CA 1
ATOM 7775 C C . ASP B 1 365 ? 6.902 38.688 13.773 1 97.56 365 ASP B C 1
ATOM 7777 O O . ASP B 1 365 ? 6.551 37.906 14.656 1 97.56 365 ASP B O 1
ATOM 7781 N N . VAL B 1 366 ? 6.84 38.469 12.445 1 98.25 366 VAL B N 1
ATOM 7782 C CA . VAL B 1 366 ? 6.535 37.125 11.938 1 98.25 366 VAL B CA 1
ATOM 7783 C C . VAL B 1 366 ? 7.508 36.75 10.82 1 98.25 366 VAL B C 1
ATOM 7785 O O . VAL B 1 366 ? 7.898 37.625 10.023 1 98.25 366 VAL B O 1
ATOM 7788 N N . LEU B 1 367 ? 7.953 35.469 10.805 1 98.69 367 LEU B N 1
ATOM 7789 C CA . LEU B 1 367 ? 8.797 34.906 9.75 1 98.69 367 LEU B CA 1
ATOM 7790 C C . LEU B 1 367 ? 8.18 33.656 9.164 1 98.69 367 LEU B C 1
ATOM 7792 O O . LEU B 1 367 ? 7.852 32.719 9.898 1 98.69 367 LEU B O 1
ATOM 7796 N N . TYR B 1 368 ? 7.945 33.719 7.855 1 98.75 368 TYR B N 1
ATOM 7797 C CA . TYR B 1 368 ? 7.512 32.531 7.133 1 98.75 368 TYR B CA 1
ATOM 7798 C C . TYR B 1 368 ? 8.656 31.938 6.301 1 98.75 368 TYR B C 1
ATOM 7800 O O . TYR B 1 368 ? 9.391 32.688 5.648 1 98.75 368 TYR B O 1
ATOM 7808 N N . PHE B 1 369 ? 8.781 30.656 6.332 1 98.5 369 PHE B N 1
ATOM 7809 C CA . PHE B 1 369 ? 9.656 30 5.359 1 98.5 369 PHE B CA 1
ATOM 7810 C C . PHE B 1 369 ? 9.094 28.641 4.953 1 98.5 369 PHE B C 1
ATOM 7812 O O . PHE B 1 369 ? 8.484 27.953 5.766 1 98.5 369 PHE B O 1
ATOM 7819 N N . PRO B 1 370 ? 9.297 28.266 3.713 1 97.81 370 PRO B N 1
ATOM 7820 C CA . PRO B 1 370 ? 8.719 27.031 3.168 1 97.81 370 PRO B CA 1
ATOM 7821 C C . PRO B 1 370 ? 9.352 25.766 3.754 1 97.81 370 PRO B C 1
ATOM 7823 O O . PRO B 1 370 ? 10.477 25.812 4.25 1 97.81 370 PRO B O 1
ATOM 7826 N N . ARG B 1 371 ? 8.555 24.734 3.592 1 96.5 371 ARG B N 1
ATOM 7827 C CA . ARG B 1 371 ? 9.047 23.391 3.869 1 96.5 371 ARG B CA 1
ATOM 7828 C C . ARG B 1 371 ? 10.359 23.125 3.131 1 96.5 371 ARG B C 1
ATOM 7830 O O . ARG B 1 371 ? 10.5 23.484 1.959 1 96.5 371 ARG B O 1
ATOM 7837 N N . GLY B 1 372 ? 11.359 22.594 3.885 1 96.88 372 GLY B N 1
ATOM 7838 C CA . GLY B 1 372 ? 12.633 22.281 3.27 1 96.88 372 GLY B CA 1
ATOM 7839 C C . GLY B 1 372 ? 13.68 23.375 3.486 1 96.88 372 GLY B C 1
ATOM 7840 O O . GLY B 1 372 ? 14.859 23.172 3.191 1 96.88 372 GLY B O 1
ATOM 7841 N N . THR B 1 373 ? 13.305 24.516 4.02 1 98 373 THR B N 1
ATOM 7842 C CA . THR B 1 373 ? 14.258 25.594 4.32 1 98 373 THR B CA 1
ATOM 7843 C C . THR B 1 373 ? 15.102 25.234 5.539 1 98 373 THR B C 1
ATOM 7845 O O . THR B 1 373 ? 14.562 25 6.625 1 98 373 THR B O 1
ATOM 7848 N N . ILE B 1 374 ? 16.344 25.234 5.34 1 98.38 374 ILE B N 1
ATOM 7849 C CA . ILE B 1 374 ? 17.234 24.984 6.469 1 98.38 374 ILE B CA 1
ATOM 7850 C C . ILE B 1 374 ? 17.266 26.219 7.371 1 98.38 374 ILE B C 1
ATOM 7852 O O . ILE B 1 374 ? 17.344 27.344 6.887 1 98.38 374 ILE B O 1
ATOM 7856 N N . HIS B 1 375 ? 17.219 25.953 8.633 1 98.5 375 HIS B N 1
ATOM 7857 C CA . HIS B 1 375 ? 17.188 27.094 9.547 1 98.5 375 HIS B CA 1
ATOM 7858 C C . HIS B 1 375 ? 17.875 26.75 10.867 1 98.5 375 HIS B C 1
ATOM 7860 O O . HIS B 1 375 ? 18 25.578 11.219 1 98.5 375 HIS B O 1
ATOM 7866 N N . GLN B 1 376 ? 18.328 27.734 11.508 1 96.75 376 GLN B N 1
ATOM 7867 C CA . GLN B 1 376 ? 18.812 27.719 12.875 1 96.75 376 GLN B CA 1
ATOM 7868 C C . GLN B 1 376 ? 18.594 29.062 13.562 1 96.75 376 GLN B C 1
ATOM 7870 O O . GLN B 1 376 ? 18.422 30.094 12.891 1 96.75 376 GLN B O 1
ATOM 7875 N N . ALA B 1 377 ? 18.547 29.031 14.859 1 97.19 377 ALA B N 1
ATOM 7876 C CA . ALA B 1 377 ? 18.266 30.266 15.594 1 97.19 377 ALA B CA 1
ATOM 7877 C C . ALA B 1 377 ? 18.922 30.234 16.969 1 97.19 377 ALA B C 1
ATOM 7879 O O . ALA B 1 377 ? 19.062 29.172 17.578 1 97.19 377 ALA B O 1
ATOM 7880 N N . ASP B 1 378 ? 19.344 31.375 17.406 1 95.56 378 ASP B N 1
ATOM 7881 C CA . ASP B 1 378 ? 19.891 31.578 18.75 1 95.56 378 ASP B CA 1
ATOM 7882 C C . ASP B 1 378 ? 19.375 32.875 19.359 1 95.56 378 ASP B C 1
ATOM 7884 O O . ASP B 1 378 ? 18.828 33.719 18.656 1 95.56 378 ASP B O 1
ATOM 7888 N N . THR B 1 379 ? 19.5 32.969 20.641 1 96.62 379 THR B N 1
ATOM 7889 C CA . THR B 1 379 ? 19.047 34.156 21.344 1 96.62 379 THR B CA 1
ATOM 7890 C C . THR B 1 379 ? 20.188 35.125 21.547 1 96.62 379 THR B C 1
ATOM 7892 O O . THR B 1 379 ? 21.312 34.719 21.875 1 96.62 379 THR B O 1
ATOM 7895 N N . PRO B 1 380 ? 19.891 36.469 21.438 1 95.31 380 PRO B N 1
ATOM 7896 C CA . PRO B 1 380 ? 20.906 37.438 21.797 1 95.31 380 PRO B CA 1
ATOM 7897 C C . PRO B 1 380 ? 21.234 37.438 23.297 1 95.31 380 PRO B C 1
ATOM 7899 O O . PRO B 1 380 ? 20.516 36.812 24.078 1 95.31 380 PRO B O 1
ATOM 7902 N N . SER B 1 381 ? 22.281 38.156 23.672 1 93.44 381 SER B N 1
ATOM 7903 C CA . SER B 1 381 ? 22.766 38.094 25.047 1 93.44 381 SER B CA 1
ATOM 7904 C C . SER B 1 381 ? 21.938 38.969 25.969 1 93.44 381 SER B C 1
ATOM 7906 O O . SER B 1 381 ? 21.969 38.781 27.188 1 93.44 381 SER B O 1
ATOM 7908 N N . ASP B 1 382 ? 21.156 39.781 25.484 1 94.31 382 ASP B N 1
ATOM 7909 C CA . ASP B 1 382 ? 20.547 40.812 26.312 1 94.31 382 ASP B CA 1
ATOM 7910 C C . ASP B 1 382 ? 19.125 40.438 26.719 1 94.31 382 ASP B C 1
ATOM 7912 O O . ASP B 1 382 ? 18.562 41.031 27.641 1 94.31 382 ASP B O 1
ATOM 7916 N N . THR B 1 383 ? 18.531 39.5 26 1 95.88 383 THR B N 1
ATOM 7917 C CA . THR B 1 383 ? 17.141 39.219 26.328 1 95.88 383 THR B CA 1
ATOM 7918 C C . THR B 1 383 ? 16.812 37.75 26.016 1 95.88 383 THR B C 1
ATOM 7920 O O . THR B 1 383 ? 17.516 37.125 25.219 1 95.88 383 THR B O 1
ATOM 7923 N N . HIS B 1 384 ? 15.742 37.25 26.672 1 96.69 384 HIS B N 1
ATOM 7924 C CA . HIS B 1 384 ? 15.195 35.906 26.359 1 96.69 384 HIS B CA 1
ATOM 7925 C C . HIS B 1 384 ? 14.336 35.969 25.094 1 96.69 384 HIS B C 1
ATOM 7927 O O . HIS B 1 384 ? 14.156 37.031 24.5 1 96.69 384 HIS B O 1
ATOM 7933 N N . SER B 1 385 ? 13.922 34.812 24.672 1 98.06 385 SER B N 1
ATOM 7934 C CA . SER B 1 385 ? 13.047 34.719 23.516 1 98.06 385 SER B CA 1
ATOM 7935 C C . SER B 1 385 ? 11.906 33.75 23.75 1 98.06 385 SER B C 1
ATOM 7937 O O . SER B 1 385 ? 12.141 32.625 24.219 1 98.06 385 SER B O 1
ATOM 7939 N N . LEU B 1 386 ? 10.688 34.156 23.547 1 98.38 386 LEU B N 1
ATOM 7940 C CA . LEU B 1 386 ? 9.516 33.312 23.453 1 98.38 386 LEU B CA 1
ATOM 7941 C C . LEU B 1 386 ? 8.859 33.438 22.078 1 98.38 386 LEU B C 1
ATOM 7943 O O . LEU B 1 386 ? 8.5 34.531 21.656 1 98.38 386 LEU B O 1
ATOM 7947 N N . HIS B 1 387 ? 8.773 32.344 21.375 1 98.31 387 HIS B N 1
ATOM 7948 C CA . HIS B 1 387 ? 8.062 32.375 20.109 1 98.31 387 HIS B CA 1
ATOM 7949 C C . HIS B 1 387 ? 7.234 31.109 19.906 1 98.31 387 HIS B C 1
ATOM 7951 O O . HIS B 1 387 ? 7.48 30.094 20.562 1 98.31 387 HIS B O 1
ATOM 7957 N N . ILE B 1 388 ? 6.191 31.203 19.062 1 98.56 388 ILE B N 1
ATOM 7958 C CA . ILE B 1 388 ? 5.375 30.078 18.641 1 98.56 388 ILE B CA 1
ATOM 7959 C C . ILE B 1 388 ? 5.605 29.797 17.156 1 98.56 388 ILE B C 1
ATOM 7961 O O . ILE B 1 388 ? 5.637 30.719 16.344 1 98.56 388 ILE B O 1
ATOM 7965 N N . THR B 1 389 ? 5.953 28.531 16.844 1 98.62 389 THR B N 1
ATOM 7966 C CA . THR B 1 389 ? 6.008 28.109 15.461 1 98.62 389 THR B CA 1
ATOM 7967 C C . THR B 1 389 ? 4.711 27.406 15.055 1 98.62 389 THR B C 1
ATOM 7969 O O . THR B 1 389 ? 4.375 26.359 15.602 1 98.62 389 THR B O 1
ATOM 7972 N N . LEU B 1 390 ? 3.994 28.031 14.133 1 98.69 390 LEU B N 1
ATOM 7973 C CA . LEU B 1 390 ? 2.82 27.422 13.523 1 98.69 390 LEU B CA 1
ATOM 7974 C C . LEU B 1 390 ? 3.209 26.609 12.289 1 98.69 390 LEU B C 1
ATOM 7976 O O . LEU B 1 390 ? 3.92 27.109 11.414 1 98.69 390 LEU B O 1
ATOM 7980 N N . SER B 1 391 ? 2.809 25.359 12.289 1 98.31 391 SER B N 1
ATOM 7981 C CA . SER B 1 391 ? 3.189 24.438 11.219 1 98.31 391 SER B CA 1
ATOM 7982 C C . SER B 1 391 ? 1.965 23.922 10.461 1 98.31 391 SER B C 1
ATOM 7984 O O . SER B 1 391 ? 0.934 23.625 11.07 1 98.31 391 SER B O 1
ATOM 7986 N N . THR B 1 392 ? 2.021 23.859 9.133 1 98.12 392 THR B N 1
ATOM 7987 C CA . THR B 1 392 ? 0.927 23.344 8.328 1 98.12 392 THR B CA 1
ATOM 7988 C C . THR B 1 392 ? 1.463 22.594 7.102 1 98.12 392 THR B C 1
ATOM 7990 O O . THR B 1 392 ? 2.672 22.578 6.867 1 98.12 392 THR B O 1
ATOM 7993 N N . TYR B 1 393 ? 0.649 21.812 6.418 1 97.94 393 TYR B N 1
ATOM 7994 C CA . TYR B 1 393 ? 0.879 21.156 5.137 1 97.94 393 TYR B CA 1
ATOM 7995 C C . TYR B 1 393 ? 1.821 19.969 5.297 1 97.94 393 TYR B C 1
ATOM 7997 O O . TYR B 1 393 ? 2.525 19.594 4.355 1 97.94 393 TYR B O 1
ATOM 8005 N N . GLN B 1 394 ? 1.864 19.453 6.5 1 97.25 394 GLN B N 1
ATOM 8006 C CA . GLN B 1 394 ? 2.541 18.172 6.629 1 97.25 394 GLN B CA 1
ATOM 8007 C C . GLN B 1 394 ? 1.806 17.078 5.852 1 97.25 394 GLN B C 1
ATOM 8009 O O . GLN B 1 394 ? 0.604 16.875 6.039 1 97.25 394 GLN B O 1
ATOM 8014 N N . LYS B 1 395 ? 2.508 16.406 4.957 1 96.75 395 LYS B N 1
ATOM 8015 C CA . LYS B 1 395 ? 1.956 15.336 4.145 1 96.75 395 LYS B CA 1
ATOM 8016 C C . LYS B 1 395 ? 0.701 15.789 3.404 1 96.75 395 LYS B C 1
ATOM 8018 O O . LYS B 1 395 ? -0.307 15.078 3.387 1 96.75 395 LYS B O 1
ATOM 8023 N N . THR B 1 396 ? 0.665 16.984 2.938 1 97.62 396 THR B N 1
ATOM 8024 C CA . THR B 1 396 ? -0.416 17.578 2.156 1 97.62 396 THR B CA 1
ATOM 8025 C C . THR B 1 396 ? 0.091 18.031 0.791 1 97.62 396 THR B C 1
ATOM 8027 O O . THR B 1 396 ? 0.037 19.219 0.469 1 97.62 396 THR B O 1
ATOM 8030 N N . SER B 1 397 ? 0.622 17.078 0.042 1 97.88 397 SER B N 1
ATOM 8031 C CA . SER B 1 397 ? 1.166 17.344 -1.287 1 97.88 397 SER B CA 1
ATOM 8032 C C . SER B 1 397 ? 0.466 16.5 -2.348 1 97.88 397 SER B C 1
ATOM 8034 O O . SER B 1 397 ? -0.312 15.594 -2.02 1 97.88 397 SER B O 1
ATOM 8036 N N . TRP B 1 398 ? 0.75 16.812 -3.586 1 98.25 398 TRP B N 1
ATOM 8037 C CA . TRP B 1 398 ? 0.199 16.031 -4.688 1 98.25 398 TRP B CA 1
ATOM 8038 C C . TRP B 1 398 ? 0.651 14.586 -4.605 1 98.25 398 TRP B C 1
ATOM 8040 O O . TRP B 1 398 ? -0.107 13.672 -4.941 1 98.25 398 TRP B O 1
ATOM 8050 N N . MET B 1 399 ? 1.856 14.383 -4.137 1 96.75 399 MET B N 1
ATOM 8051 C CA . MET B 1 399 ? 2.344 13.023 -3.947 1 96.75 399 MET B CA 1
ATOM 8052 C C . MET B 1 399 ? 1.483 12.273 -2.936 1 96.75 399 MET B C 1
ATOM 8054 O O . MET B 1 399 ? 1.103 11.125 -3.17 1 96.75 399 MET B O 1
ATOM 8058 N N . ASP B 1 400 ? 1.23 12.891 -1.895 1 97.44 400 ASP B N 1
ATOM 8059 C CA . ASP B 1 400 ? 0.414 12.281 -0.851 1 97.44 400 ASP B CA 1
ATOM 8060 C C . ASP B 1 400 ? -0.99 11.969 -1.365 1 97.44 400 ASP B C 1
ATOM 8062 O O . ASP B 1 400 ? -1.548 10.914 -1.057 1 97.44 400 ASP B O 1
ATOM 8066 N N . PHE B 1 401 ? -1.498 12.82 -2.121 1 98.25 401 PHE B N 1
ATOM 8067 C CA . PHE B 1 401 ? -2.811 12.617 -2.721 1 98.25 401 PHE B CA 1
ATOM 8068 C C . PHE B 1 401 ? -2.771 11.469 -3.723 1 98.25 401 PHE B C 1
ATOM 8070 O O . PHE B 1 401 ? -3.678 10.633 -3.754 1 98.25 401 PHE B O 1
ATOM 8077 N N . MET B 1 402 ? -1.753 11.391 -4.5 1 97.75 402 MET B N 1
ATOM 8078 C CA . MET B 1 402 ? -1.625 10.352 -5.516 1 97.75 402 MET B CA 1
ATOM 8079 C C . MET B 1 402 ? -1.543 8.969 -4.875 1 97.75 402 MET B C 1
ATOM 8081 O O . MET B 1 402 ? -2.023 7.988 -5.441 1 97.75 402 MET B O 1
ATOM 8085 N N . GLU B 1 403 ? -0.973 8.898 -3.758 1 96.31 403 GLU B N 1
ATOM 8086 C CA . GLU B 1 403 ? -0.891 7.625 -3.043 1 96.31 403 GLU B CA 1
ATOM 8087 C C . GLU B 1 403 ? -2.279 7.098 -2.695 1 96.31 403 GLU B C 1
ATOM 8089 O O . GLU B 1 403 ? -2.461 5.895 -2.498 1 96.31 403 GLU B O 1
ATOM 8094 N N . LYS B 1 404 ? -3.232 8.008 -2.576 1 95.38 404 LYS B N 1
ATOM 8095 C CA . LYS B 1 404 ? -4.617 7.605 -2.35 1 95.38 404 LYS B CA 1
ATOM 8096 C C . LYS B 1 404 ? -5.348 7.383 -3.67 1 95.38 404 LYS B C 1
ATOM 8098 O O . LYS B 1 404 ? -6.16 6.461 -3.787 1 95.38 404 LYS B O 1
ATOM 8103 N N . LEU B 1 405 ? -5.059 8.148 -4.641 1 97.69 405 LEU B N 1
ATOM 8104 C CA . LEU B 1 405 ? -5.777 8.172 -5.91 1 97.69 405 LEU B CA 1
ATOM 8105 C C . LEU B 1 405 ? -5.477 6.918 -6.727 1 97.69 405 LEU B C 1
ATOM 8107 O O . LEU B 1 405 ? -6.395 6.289 -7.266 1 97.69 405 LEU B O 1
ATOM 8111 N N . ILE B 1 406 ? -4.266 6.551 -6.762 1 96.69 406 ILE B N 1
ATOM 8112 C CA . ILE B 1 406 ? -3.822 5.559 -7.738 1 96.69 406 ILE B CA 1
ATOM 8113 C C . ILE B 1 406 ? -4.324 4.176 -7.336 1 96.69 406 ILE B C 1
ATOM 8115 O O . ILE B 1 406 ? -4.816 3.416 -8.172 1 96.69 406 ILE B O 1
ATOM 8119 N N . PRO B 1 407 ? -4.23 3.787 -6.066 1 94.31 407 PRO B N 1
ATOM 8120 C CA . PRO B 1 407 ? -4.859 2.512 -5.707 1 94.31 407 PRO B CA 1
ATOM 8121 C C . PRO B 1 407 ? -6.336 2.455 -6.078 1 94.31 407 PRO B C 1
ATOM 8123 O O . PRO B 1 407 ? -6.824 1.416 -6.531 1 94.31 407 PRO B O 1
ATOM 8126 N N . GLY B 1 408 ? -7.008 3.557 -5.852 1 93.88 408 GLY B N 1
ATOM 8127 C CA . GLY B 1 408 ? -8.391 3.609 -6.293 1 93.88 408 GLY B CA 1
ATOM 8128 C C . GLY B 1 408 ? -8.547 3.439 -7.793 1 93.88 408 GLY B C 1
ATOM 8129 O O . GLY B 1 408 ? -9.453 2.746 -8.25 1 93.88 408 GLY B O 1
ATOM 8130 N N . ALA B 1 409 ? -7.676 4.051 -8.547 1 96.19 409 ALA B N 1
ATOM 8131 C CA . ALA B 1 409 ? -7.691 3.938 -10 1 96.19 409 ALA B CA 1
ATOM 8132 C C . ALA B 1 409 ? -7.461 2.496 -10.445 1 96.19 409 ALA B C 1
ATOM 8134 O O . ALA B 1 409 ? -8.133 2.004 -11.352 1 96.19 409 ALA B O 1
ATOM 8135 N N . LEU B 1 410 ? -6.539 1.845 -9.797 1 96.44 410 LEU B N 1
ATOM 8136 C CA . LEU B 1 410 ? -6.234 0.454 -10.117 1 96.44 410 LEU B CA 1
ATOM 8137 C C . LEU B 1 410 ? -7.434 -0.443 -9.836 1 96.44 410 LEU B C 1
ATOM 8139 O O . LEU B 1 410 ? -7.746 -1.334 -10.633 1 96.44 410 LEU B O 1
ATOM 8143 N N . GLN B 1 411 ? -8.047 -0.209 -8.766 1 93.12 411 GLN B N 1
ATOM 8144 C CA . GLN B 1 411 ? -9.219 -1.004 -8.422 1 93.12 411 GLN B CA 1
ATOM 8145 C C . GLN B 1 411 ? -10.32 -0.837 -9.461 1 93.12 411 GLN B C 1
ATOM 8147 O O . GLN B 1 411 ? -10.906 -1.822 -9.914 1 93.12 411 GLN B O 1
ATOM 8152 N N . VAL B 1 412 ? -10.562 0.404 -9.812 1 93.69 412 VAL B N 1
ATOM 8153 C CA . VAL B 1 412 ? -11.578 0.684 -10.82 1 93.69 412 VAL B CA 1
ATOM 8154 C C . VAL B 1 412 ? -11.172 0.046 -12.148 1 93.69 412 VAL B C 1
ATOM 8156 O O . VAL B 1 412 ? -12 -0.58 -12.82 1 93.69 412 VAL B O 1
ATOM 8159 N N . ALA B 1 413 ? -9.922 0.177 -12.516 1 95.19 413 ALA B N 1
ATOM 8160 C CA . ALA B 1 413 ? -9.422 -0.4 -13.758 1 95.19 413 ALA B CA 1
ATOM 8161 C C . ALA B 1 413 ? -9.586 -1.917 -13.766 1 95.19 413 ALA B C 1
ATOM 8163 O O . ALA B 1 413 ? -9.969 -2.502 -14.781 1 95.19 413 ALA B O 1
ATOM 8164 N N . PHE B 1 414 ? -9.258 -2.559 -12.711 1 93.94 414 PHE B N 1
ATOM 8165 C CA . PHE B 1 414 ? -9.398 -4.008 -12.602 1 93.94 414 PHE B CA 1
ATOM 8166 C C . PHE B 1 414 ? -10.844 -4.434 -12.844 1 93.94 414 PHE B C 1
ATOM 8168 O O . PHE B 1 414 ? -11.094 -5.438 -13.516 1 93.94 414 PHE B O 1
ATOM 8175 N N . GLU B 1 415 ? -11.711 -3.676 -12.312 1 91.75 415 GLU B N 1
ATOM 8176 C CA . GLU B 1 415 ? -13.125 -4.031 -12.391 1 91.75 415 GLU B CA 1
ATOM 8177 C C . GLU B 1 415 ? -13.688 -3.768 -13.781 1 91.75 415 GLU B C 1
ATOM 8179 O O . GLU B 1 415 ? -14.508 -4.539 -14.289 1 91.75 415 GLU B O 1
ATOM 8184 N N . GLU B 1 416 ? -13.156 -2.744 -14.43 1 94 416 GLU B N 1
ATOM 8185 C CA . GLU B 1 416 ? -13.852 -2.264 -15.625 1 94 416 GLU B CA 1
ATOM 8186 C C . GLU B 1 416 ? -13.078 -2.623 -16.891 1 94 416 GLU B C 1
ATOM 8188 O O . GLU B 1 416 ? -13.633 -2.582 -18 1 94 416 GLU B O 1
ATOM 8193 N N . ASP B 1 417 ? -11.867 -2.926 -16.734 1 95.62 417 ASP B N 1
ATOM 8194 C CA . ASP B 1 417 ? -11.016 -3.031 -17.906 1 95.62 417 ASP B CA 1
ATOM 8195 C C . ASP B 1 417 ? -10.258 -4.359 -17.922 1 95.62 417 ASP B C 1
ATOM 8197 O O . ASP B 1 417 ? -9.305 -4.543 -17.156 1 95.62 417 ASP B O 1
ATOM 8201 N N . ARG B 1 418 ? -10.523 -5.207 -18.828 1 95.75 418 ARG B N 1
ATOM 8202 C CA . ARG B 1 418 ? -9.961 -6.551 -18.938 1 95.75 418 ARG B CA 1
ATOM 8203 C C . ARG B 1 418 ? -8.461 -6.496 -19.219 1 95.75 418 ARG B C 1
ATOM 8205 O O . ARG B 1 418 ? -7.727 -7.418 -18.859 1 95.75 418 ARG B O 1
ATOM 8212 N N . ASP B 1 419 ? -8.016 -5.438 -19.844 1 96.56 419 ASP B N 1
ATOM 8213 C CA . ASP B 1 419 ? -6.598 -5.312 -20.172 1 96.56 419 ASP B CA 1
ATOM 8214 C C . ASP B 1 419 ? -5.73 -5.395 -18.922 1 96.56 419 ASP B C 1
ATOM 8216 O O . ASP B 1 419 ? -4.613 -5.914 -18.953 1 96.56 419 ASP B O 1
ATOM 8220 N N . PHE B 1 420 ? -6.262 -4.879 -17.812 1 97.62 420 PHE B N 1
ATOM 8221 C CA . PHE B 1 420 ? -5.508 -4.879 -16.562 1 97.62 420 PHE B CA 1
ATOM 8222 C C . PHE B 1 420 ? -5.527 -6.258 -15.922 1 97.62 420 PHE B C 1
ATOM 8224 O O . PHE B 1 420 ? -4.676 -6.57 -15.086 1 97.62 420 PHE B O 1
ATOM 8231 N N . ARG B 1 421 ? -6.434 -7.129 -16.266 1 97.56 421 ARG B N 1
ATOM 8232 C CA . ARG B 1 421 ? -6.59 -8.453 -15.672 1 97.56 421 ARG B CA 1
ATOM 8233 C C . ARG B 1 421 ? -5.82 -9.508 -16.469 1 97.56 421 ARG B C 1
ATOM 8235 O O . ARG B 1 421 ? -5.641 -10.633 -16 1 97.56 421 ARG B O 1
ATOM 8242 N N . GLN B 1 422 ? -5.387 -9.133 -17.625 1 97.75 422 GLN B N 1
ATOM 8243 C CA . GLN B 1 422 ? -4.625 -10.062 -18.453 1 97.75 422 GLN B CA 1
ATOM 8244 C C . GLN B 1 422 ? -3.336 -10.484 -17.75 1 97.75 422 GLN B C 1
ATOM 8246 O O . GLN B 1 422 ? -2.727 -9.695 -17.031 1 97.75 422 GLN B O 1
ATOM 8251 N N . GLY B 1 423 ? -2.967 -11.766 -18 1 98 423 GLY B N 1
ATOM 8252 C CA . GLY B 1 423 ? -1.73 -12.281 -17.453 1 98 423 GLY B CA 1
ATOM 8253 C C . GLY B 1 423 ? -0.49 -11.656 -18.047 1 98 423 GLY B C 1
ATOM 8254 O O . GLY B 1 423 ? -0.518 -11.195 -19.203 1 98 423 GLY B O 1
ATOM 8255 N N . LEU B 1 424 ? 0.519 -11.625 -17.297 1 98.38 424 LEU B N 1
ATOM 8256 C CA . LEU B 1 424 ? 1.804 -11.148 -17.797 1 98.38 424 LEU B CA 1
ATOM 8257 C C . LEU B 1 424 ? 2.346 -12.086 -18.875 1 98.38 424 LEU B C 1
ATOM 8259 O O . LEU B 1 424 ? 2 -13.273 -18.906 1 98.38 424 LEU B O 1
ATOM 8263 N N . PRO B 1 425 ? 3.164 -11.555 -19.719 1 97.56 425 PRO B N 1
ATOM 8264 C CA . PRO B 1 425 ? 3.701 -12.391 -20.797 1 97.56 425 PRO B CA 1
ATOM 8265 C C . PRO B 1 425 ? 4.578 -13.523 -20.266 1 97.56 425 PRO B C 1
ATOM 8267 O O . PRO B 1 425 ? 5.23 -13.375 -19.234 1 97.56 425 PRO B O 1
ATOM 8270 N N . LEU B 1 426 ? 4.551 -14.586 -21.031 1 95.62 426 LEU B N 1
ATOM 8271 C CA . LEU B 1 426 ? 5.438 -15.695 -20.719 1 95.62 426 LEU B CA 1
ATOM 8272 C C . LEU B 1 426 ? 6.898 -15.273 -20.797 1 95.62 426 LEU B C 1
ATOM 8274 O O . LEU B 1 426 ? 7.27 -14.461 -21.656 1 95.62 426 LEU B O 1
ATOM 8278 N N . ASN B 1 427 ? 7.691 -15.672 -19.891 1 94.06 427 ASN B N 1
ATOM 8279 C CA . ASN B 1 427 ? 9.148 -15.555 -19.891 1 94.06 427 ASN B CA 1
ATOM 8280 C C . ASN B 1 427 ? 9.594 -14.109 -19.703 1 94.06 427 ASN B C 1
ATOM 8282 O O . ASN B 1 427 ? 10.719 -13.75 -20.047 1 94.06 427 ASN B O 1
ATOM 8286 N N . TYR B 1 428 ? 8.711 -13.195 -19.25 1 97.25 428 TYR B N 1
ATOM 8287 C CA . TYR B 1 428 ? 9.078 -11.789 -19.125 1 97.25 428 TYR B CA 1
ATOM 8288 C C . TYR B 1 428 ? 10.258 -11.625 -18.172 1 97.25 428 TYR B C 1
ATOM 8290 O O . TYR B 1 428 ? 11.023 -10.664 -18.281 1 97.25 428 TYR B O 1
ATOM 8298 N N . LEU B 1 429 ? 10.477 -12.539 -17.312 1 96.25 429 LEU B N 1
ATOM 8299 C CA . LEU B 1 429 ? 11.578 -12.445 -16.344 1 96.25 429 LEU B CA 1
ATOM 8300 C C . LEU B 1 429 ? 12.914 -12.711 -17.031 1 96.25 429 LEU B C 1
ATOM 8302 O O . LEU B 1 429 ? 13.969 -12.398 -16.469 1 96.25 429 LEU B O 1
ATOM 8306 N N . ASP B 1 430 ? 12.891 -13.281 -18.188 1 94.38 430 ASP B N 1
ATOM 8307 C CA . ASP B 1 430 ? 14.109 -13.602 -18.906 1 94.38 430 ASP B CA 1
ATOM 8308 C C . ASP B 1 430 ? 14.672 -12.375 -19.609 1 94.38 430 ASP B C 1
ATOM 8310 O O . ASP B 1 430 ? 15.852 -12.352 -19.984 1 94.38 430 ASP B O 1
ATOM 8314 N N . TYR B 1 431 ? 13.758 -11.391 -19.844 1 96.06 431 TYR B N 1
ATOM 8315 C CA . TYR B 1 431 ? 14.25 -10.273 -20.641 1 96.06 431 TYR B CA 1
ATOM 8316 C C . TYR B 1 431 ? 13.961 -8.945 -19.953 1 96.06 431 TYR B C 1
ATOM 8318 O O . TYR B 1 431 ? 14.398 -7.891 -20.422 1 96.06 431 TYR B O 1
ATOM 8326 N N . MET B 1 432 ? 13.273 -8.922 -18.859 1 97.06 432 MET B N 1
ATOM 8327 C CA . MET B 1 432 ? 13.047 -7.723 -18.062 1 97.06 432 MET B CA 1
ATOM 8328 C C . MET B 1 432 ? 13.883 -7.754 -16.781 1 97.06 432 MET B C 1
ATOM 8330 O O . MET B 1 432 ? 14.414 -8.805 -16.406 1 97.06 432 MET B O 1
ATOM 8334 N N . GLY B 1 433 ? 13.945 -6.641 -16.094 1 95.62 433 GLY B N 1
ATOM 8335 C CA . GLY B 1 433 ? 14.758 -6.504 -14.891 1 95.62 433 GLY B CA 1
ATOM 8336 C C . GLY B 1 433 ? 16.062 -5.75 -15.141 1 95.62 433 GLY B C 1
ATOM 8337 O O . GLY B 1 433 ? 16.5 -5.617 -16.281 1 95.62 433 GLY B O 1
ATOM 8338 N N . VAL B 1 434 ? 16.641 -5.391 -14.07 1 93.88 434 VAL B N 1
ATOM 8339 C CA . VAL B 1 434 ? 17.828 -4.562 -14.133 1 93.88 434 VAL B CA 1
ATOM 8340 C C . VAL B 1 434 ? 18.938 -5.316 -14.867 1 93.88 434 VAL B C 1
ATOM 8342 O O . VAL B 1 434 ? 19.656 -4.738 -15.688 1 93.88 434 VAL B O 1
ATOM 8345 N N . ALA B 1 435 ? 19.062 -6.605 -14.609 1 92.69 435 ALA B N 1
ATOM 8346 C CA . ALA B 1 435 ? 20.094 -7.422 -15.234 1 92.69 435 ALA B CA 1
ATOM 8347 C C . ALA B 1 435 ? 19.906 -7.465 -16.75 1 92.69 435 ALA B C 1
ATOM 8349 O O . ALA B 1 435 ? 20.859 -7.754 -17.484 1 92.69 435 ALA B O 1
ATOM 8350 N N . ASN B 1 436 ? 18.703 -7.195 -17.203 1 94 436 ASN B N 1
ATOM 8351 C CA . ASN B 1 436 ? 18.375 -7.293 -18.625 1 94 436 ASN B CA 1
ATOM 8352 C C . ASN B 1 436 ? 18.062 -5.926 -19.234 1 94 436 ASN B C 1
ATOM 8354 O O . ASN B 1 436 ? 17.5 -5.836 -20.312 1 94 436 ASN B O 1
ATOM 8358 N N . SER B 1 437 ? 18.375 -4.871 -18.562 1 91.88 437 SER B N 1
ATOM 8359 C CA . SER B 1 437 ? 17.953 -3.523 -18.922 1 91.88 437 SER B CA 1
ATOM 8360 C C . SER B 1 437 ? 18.578 -3.08 -20.25 1 91.88 437 SER B C 1
ATOM 8362 O O . SER B 1 437 ? 18.047 -2.207 -20.938 1 91.88 437 SER B O 1
ATOM 8364 N N . GLU B 1 438 ? 19.672 -3.727 -20.703 1 90.19 438 GLU B N 1
ATOM 8365 C CA . GLU B 1 438 ? 20.375 -3.297 -21.906 1 90.19 438 GLU B CA 1
ATOM 8366 C C . GLU B 1 438 ? 19.984 -4.145 -23.109 1 90.19 438 GLU B C 1
ATOM 8368 O O . GLU B 1 438 ? 20.422 -3.891 -24.234 1 90.19 438 GLU B O 1
ATOM 8373 N N . LEU B 1 439 ? 19.172 -5.109 -22.781 1 92 439 LEU B N 1
ATOM 8374 C CA . LEU B 1 439 ? 18.734 -5.957 -23.891 1 92 439 LEU B CA 1
ATOM 8375 C C . LEU B 1 439 ? 17.797 -5.191 -24.828 1 92 439 LEU B C 1
ATOM 8377 O O . LEU B 1 439 ? 16.953 -4.422 -24.359 1 92 439 LEU B O 1
ATOM 8381 N N . ASN B 1 440 ? 18.062 -5.332 -26.125 1 93.56 440 ASN B N 1
ATOM 8382 C CA . ASN B 1 440 ? 17.203 -4.707 -27.125 1 93.56 440 ASN B CA 1
ATOM 8383 C C . ASN B 1 440 ? 16.5 -5.754 -28 1 93.56 440 ASN B C 1
ATOM 8385 O O . ASN B 1 440 ? 16.938 -6.035 -29.109 1 93.56 440 ASN B O 1
ATOM 8389 N N . ILE B 1 441 ? 15.547 -6.344 -27.453 1 95.75 441 ILE B N 1
ATOM 8390 C CA . ILE B 1 441 ? 14.773 -7.348 -28.172 1 95.75 441 ILE B CA 1
ATOM 8391 C C . ILE B 1 441 ? 13.305 -6.926 -28.234 1 95.75 441 ILE B C 1
ATOM 8393 O O . ILE B 1 441 ? 12.859 -6.102 -27.438 1 95.75 441 ILE B O 1
ATOM 8397 N N . LYS B 1 442 ? 12.609 -7.445 -29.125 1 97.06 442 LYS B N 1
ATOM 8398 C CA . LYS B 1 442 ? 11.227 -7.07 -29.391 1 97.06 442 LYS B CA 1
ATOM 8399 C C . LYS B 1 442 ? 10.336 -7.352 -28.188 1 97.06 442 LYS B C 1
ATOM 8401 O O . LYS B 1 442 ? 9.461 -6.555 -27.844 1 97.06 442 LYS B O 1
ATOM 8406 N N . GLU B 1 443 ? 10.594 -8.477 -27.547 1 96.69 443 GLU B N 1
ATOM 8407 C CA . GLU B 1 443 ? 9.773 -8.867 -26.406 1 96.69 443 GLU B CA 1
ATOM 8408 C C . GLU B 1 443 ? 9.859 -7.828 -25.297 1 96.69 443 GLU B C 1
ATOM 8410 O O . GLU B 1 443 ? 8.852 -7.488 -24.672 1 96.69 443 GLU B O 1
ATOM 8415 N N . ARG B 1 444 ? 11.023 -7.375 -25.062 1 97.25 444 ARG B N 1
ATOM 8416 C CA . ARG B 1 444 ? 11.219 -6.355 -24.047 1 97.25 444 ARG B CA 1
ATOM 8417 C C . ARG B 1 444 ? 10.531 -5.051 -24.438 1 97.25 444 ARG B C 1
ATOM 8419 O O . ARG B 1 444 ? 9.844 -4.434 -23.609 1 97.25 444 ARG B O 1
ATOM 8426 N N . SER B 1 445 ? 10.727 -4.621 -25.641 1 97.62 445 SER B N 1
ATOM 8427 C CA . SER B 1 445 ? 10.078 -3.41 -26.141 1 97.62 445 SER B CA 1
ATOM 8428 C C . SER B 1 445 ? 8.562 -3.504 -26.016 1 97.62 445 SER B C 1
ATOM 8430 O O . SER B 1 445 ? 7.906 -2.537 -25.625 1 97.62 445 SER B O 1
ATOM 8432 N N . ASP B 1 446 ? 8.047 -4.668 -26.359 1 98 446 ASP B N 1
ATOM 8433 C CA . ASP B 1 446 ? 6.609 -4.879 -26.281 1 98 446 ASP B CA 1
ATOM 8434 C C . ASP B 1 446 ? 6.129 -4.777 -24.828 1 98 446 ASP B C 1
ATOM 8436 O O . ASP B 1 446 ? 5.059 -4.219 -24.562 1 98 446 ASP B O 1
ATOM 8440 N N . PHE B 1 447 ? 6.891 -5.316 -23.969 1 98.31 447 PHE B N 1
ATOM 8441 C CA . PHE B 1 447 ? 6.547 -5.258 -22.562 1 98.31 447 PHE B CA 1
ATOM 8442 C C . PHE B 1 447 ? 6.508 -3.816 -22.078 1 98.31 447 PHE B C 1
ATOM 8444 O O . PHE B 1 447 ? 5.547 -3.402 -21.422 1 98.31 447 PHE B O 1
ATOM 8451 N N . LEU B 1 448 ? 7.512 -3.068 -22.375 1 97.94 448 LEU B N 1
ATOM 8452 C CA . LEU B 1 448 ? 7.617 -1.672 -21.953 1 97.94 448 LEU B CA 1
ATOM 8453 C C . LEU B 1 448 ? 6.48 -0.845 -22.547 1 97.94 448 LEU B C 1
ATOM 8455 O O . LEU B 1 448 ? 5.883 -0.02 -21.844 1 97.94 448 LEU B O 1
ATOM 8459 N N . LYS B 1 449 ? 6.16 -1.09 -23.781 1 98 449 LYS B N 1
ATOM 8460 C CA . LYS B 1 449 ? 5.07 -0.378 -24.438 1 98 449 LYS B CA 1
ATOM 8461 C C . LYS B 1 449 ? 3.73 -0.691 -23.781 1 98 449 LYS B C 1
ATOM 8463 O O . LYS B 1 449 ? 2.9 0.2 -23.594 1 98 449 LYS B O 1
ATOM 8468 N N . LYS B 1 450 ? 3.566 -1.938 -23.453 1 98.19 450 LYS B N 1
ATOM 8469 C CA . LYS B 1 450 ? 2.326 -2.34 -22.797 1 98.19 450 LYS B CA 1
ATOM 8470 C C . LYS B 1 450 ? 2.205 -1.695 -21.422 1 98.19 450 LYS B C 1
ATOM 8472 O O . LYS B 1 450 ? 1.133 -1.215 -21.047 1 98.19 450 LYS B O 1
ATOM 8477 N N . ALA B 1 451 ? 3.246 -1.695 -20.656 1 97.94 451 ALA B N 1
ATOM 8478 C CA . ALA B 1 451 ? 3.252 -1.045 -19.359 1 97.94 451 ALA B CA 1
ATOM 8479 C C . ALA B 1 451 ? 2.904 0.436 -19.469 1 97.94 451 ALA B C 1
ATOM 8481 O O . ALA B 1 451 ? 2.07 0.949 -18.719 1 97.94 451 ALA B O 1
ATOM 8482 N N . GLU B 1 452 ? 3.529 1.081 -20.422 1 97.69 452 GLU B N 1
ATOM 8483 C CA . GLU B 1 452 ? 3.27 2.496 -20.672 1 97.69 452 GLU B CA 1
ATOM 8484 C C . GLU B 1 452 ? 1.811 2.734 -21.047 1 97.69 452 GLU B C 1
ATOM 8486 O O . GLU B 1 452 ? 1.167 3.643 -20.516 1 97.69 452 GLU B O 1
ATOM 8491 N N . LYS B 1 453 ? 1.342 1.931 -21.922 1 97.81 453 LYS B N 1
ATOM 8492 C CA . LYS B 1 453 ? -0.04 2.049 -22.375 1 97.81 453 LYS B CA 1
ATOM 8493 C C . LYS B 1 453 ? -1.017 1.9 -21.219 1 97.81 453 LYS B C 1
ATOM 8495 O O . LYS B 1 453 ? -1.969 2.676 -21.094 1 97.81 453 LYS B O 1
ATOM 8500 N N . LEU B 1 454 ? -0.797 0.937 -20.391 1 98.06 454 LEU B N 1
ATOM 8501 C CA . LEU B 1 454 ? -1.697 0.686 -19.266 1 98.06 454 LEU B CA 1
ATOM 8502 C C . LEU B 1 454 ? -1.611 1.808 -18.234 1 98.06 454 LEU B C 1
ATOM 8504 O O . LEU B 1 454 ? -2.623 2.193 -17.641 1 98.06 454 LEU B O 1
ATOM 8508 N N . MET B 1 455 ? -0.445 2.363 -18.016 1 97.25 455 MET B N 1
ATOM 8509 C CA . MET B 1 455 ? -0.313 3.502 -17.109 1 97.25 455 MET B CA 1
ATOM 8510 C C . MET B 1 455 ? -1.082 4.707 -17.625 1 97.25 455 MET B C 1
ATOM 8512 O O . MET B 1 455 ? -1.748 5.41 -16.859 1 97.25 455 MET B O 1
ATOM 8516 N N . MET B 1 456 ? -0.997 4.914 -18.922 1 96.75 456 MET B N 1
ATOM 8517 C CA . MET B 1 456 ? -1.738 6.016 -19.531 1 96.75 456 MET B CA 1
ATOM 8518 C C . MET B 1 456 ? -3.242 5.785 -19.422 1 96.75 456 MET B C 1
ATOM 8520 O O . MET B 1 456 ? -3.996 6.707 -19.109 1 96.75 456 MET B O 1
ATOM 8524 N N . LYS B 1 457 ? -3.6 4.547 -19.641 1 96.44 457 LYS B N 1
ATOM 8525 C CA . LYS B 1 457 ? -5.016 4.191 -19.578 1 96.44 457 LYS B CA 1
ATOM 8526 C C . LYS B 1 457 ? -5.562 4.352 -18.172 1 96.44 457 LYS B C 1
ATOM 8528 O O . LYS B 1 457 ? -6.762 4.586 -17.984 1 96.44 457 LYS B O 1
ATOM 8533 N N . LEU B 1 458 ? -4.75 4.246 -17.219 1 96.56 458 LEU B N 1
ATOM 8534 C CA . LEU B 1 458 ? -5.141 4.32 -15.812 1 96.56 458 LEU B CA 1
ATOM 8535 C C . LEU B 1 458 ? -5.73 5.688 -15.484 1 96.56 458 LEU B C 1
ATOM 8537 O O . LEU B 1 458 ? -6.582 5.805 -14.602 1 96.56 458 LEU B O 1
ATOM 8541 N N . VAL B 1 459 ? -5.355 6.75 -16.203 1 96.06 459 VAL B N 1
ATOM 8542 C CA . VAL B 1 459 ? -5.805 8.117 -15.984 1 96.06 459 VAL B CA 1
ATOM 8543 C C . VAL B 1 459 ? -7.32 8.203 -16.141 1 96.06 459 VAL B C 1
ATOM 8545 O O . VAL B 1 459 ? -8 8.867 -15.352 1 96.06 459 VAL B O 1
ATOM 8548 N N . SER B 1 460 ? -7.793 7.41 -17.062 1 95.94 460 SER B N 1
ATOM 8549 C CA . SER B 1 460 ? -9.219 7.469 -17.359 1 95.94 460 SER B CA 1
ATOM 8550 C C . SER B 1 460 ? -10.031 6.734 -16.297 1 95.94 460 SER B C 1
ATOM 8552 O O . SER B 1 460 ? -11.25 6.891 -16.234 1 95.94 460 SER B O 1
ATOM 8554 N N . HIS B 1 461 ? -9.375 5.953 -15.492 1 95.06 461 HIS B N 1
ATOM 8555 C CA . HIS B 1 461 ? -10.07 5.176 -14.477 1 95.06 461 HIS B CA 1
ATOM 8556 C C . HIS B 1 461 ? -9.93 5.816 -13.102 1 95.06 461 HIS B C 1
ATOM 8558 O O . HIS B 1 461 ? -10.391 5.262 -12.102 1 95.06 461 HIS B O 1
ATOM 8564 N N . ALA B 1 462 ? -9.367 7.027 -12.984 1 95.88 462 ALA B N 1
ATOM 8565 C CA . ALA B 1 462 ? -9.039 7.637 -11.703 1 95.88 462 ALA B CA 1
ATOM 8566 C C . ALA B 1 462 ? -10.281 8.219 -11.031 1 95.88 462 ALA B C 1
ATOM 8568 O O . ALA B 1 462 ? -10.898 9.148 -11.555 1 95.88 462 ALA B O 1
ATOM 8569 N N . PRO B 1 463 ? -10.648 7.656 -9.891 1 96.38 463 PRO B N 1
ATOM 8570 C CA . PRO B 1 463 ? -11.773 8.234 -9.141 1 96.38 463 PRO B CA 1
ATOM 8571 C C . PRO B 1 463 ? -11.352 9.406 -8.258 1 96.38 463 PRO B C 1
ATOM 8573 O O . PRO B 1 463 ? -11.352 9.289 -7.031 1 96.38 463 PRO B O 1
ATOM 8576 N N . VAL B 1 464 ? -11.188 10.5 -8.82 1 97.56 464 VAL B N 1
ATOM 8577 C CA . VAL B 1 464 ? -10.547 11.641 -8.172 1 97.56 464 VAL B CA 1
ATOM 8578 C C . VAL B 1 464 ? -11.391 12.102 -6.988 1 97.56 464 VAL B C 1
ATOM 8580 O O . VAL B 1 464 ? -10.875 12.297 -5.887 1 97.56 464 VAL B O 1
ATOM 8583 N N . ASP B 1 465 ? -12.68 12.242 -7.148 1 97.06 465 ASP B N 1
ATOM 8584 C CA . ASP B 1 465 ? -13.547 12.734 -6.082 1 97.06 465 ASP B CA 1
ATOM 8585 C C . ASP B 1 465 ? -13.539 11.773 -4.891 1 97.06 465 ASP B C 1
ATOM 8587 O O . ASP B 1 465 ? -13.398 12.203 -3.742 1 97.06 465 ASP B O 1
ATOM 8591 N N . ALA B 1 466 ? -13.672 10.5 -5.184 1 95.88 466 ALA B N 1
ATOM 8592 C CA . ALA B 1 466 ? -13.641 9.516 -4.109 1 95.88 466 ALA B CA 1
ATOM 8593 C C . ALA B 1 466 ? -12.305 9.531 -3.381 1 95.88 466 ALA B C 1
ATOM 8595 O O . ALA B 1 466 ? -12.25 9.391 -2.156 1 95.88 466 ALA B O 1
ATOM 8596 N N . ALA B 1 467 ? -11.25 9.719 -4.156 1 97.5 467 ALA B N 1
ATOM 8597 C CA . ALA B 1 467 ? -9.914 9.766 -3.566 1 97.5 467 ALA B CA 1
ATOM 8598 C C . ALA B 1 467 ? -9.742 10.992 -2.676 1 97.5 467 ALA B C 1
ATOM 8600 O O . ALA B 1 467 ? -9.125 10.914 -1.611 1 97.5 467 ALA B O 1
ATOM 8601 N N . VAL B 1 468 ? -10.289 12.102 -3.104 1 98.31 468 VAL B N 1
ATOM 8602 C CA . VAL B 1 468 ? -10.227 13.312 -2.297 1 98.31 468 VAL B CA 1
ATOM 8603 C C . VAL B 1 468 ? -10.969 13.094 -0.98 1 98.31 468 VAL B C 1
ATOM 8605 O O . VAL B 1 468 ? -10.5 13.508 0.081 1 98.31 468 VAL B O 1
ATOM 8608 N N . ASP B 1 469 ? -12.102 12.477 -1.069 1 97.44 469 ASP B N 1
ATOM 8609 C CA . ASP B 1 469 ? -12.875 12.211 0.138 1 97.44 469 ASP B CA 1
ATOM 8610 C C . ASP B 1 469 ? -12.102 11.305 1.098 1 97.44 469 ASP B C 1
ATOM 8612 O O . ASP B 1 469 ? -12.07 11.562 2.305 1 97.44 469 ASP B O 1
ATOM 8616 N N . GLN B 1 470 ? -11.477 10.336 0.537 1 96.81 470 GLN B N 1
ATOM 8617 C CA . GLN B 1 470 ? -10.68 9.453 1.388 1 96.81 470 GLN B CA 1
ATOM 8618 C C . GLN B 1 470 ? -9.484 10.188 1.974 1 96.81 470 GLN B C 1
ATOM 8620 O O . GLN B 1 470 ? -9.109 9.961 3.125 1 96.81 470 GLN B O 1
ATOM 8625 N N . PHE B 1 471 ? -8.883 10.992 1.19 1 97.94 471 PHE B N 1
ATOM 8626 C CA . PHE B 1 471 ? -7.797 11.828 1.683 1 97.94 471 PHE B CA 1
ATOM 8627 C C . PHE B 1 471 ? -8.273 12.734 2.809 1 97.94 471 PHE B C 1
ATOM 8629 O O . PHE B 1 471 ? -7.594 12.891 3.824 1 97.94 471 PHE B O 1
ATOM 8636 N N . ALA B 1 472 ? -9.453 13.25 2.67 1 97.88 472 ALA B N 1
ATOM 8637 C CA . ALA B 1 472 ? -10.055 14.148 3.65 1 97.88 472 ALA B CA 1
ATOM 8638 C C . ALA B 1 472 ? -10.305 13.43 4.973 1 97.88 472 ALA B C 1
ATOM 8640 O O . ALA B 1 472 ? -10.227 14.039 6.043 1 97.88 472 ALA B O 1
ATOM 8641 N N . VAL B 1 473 ? -10.625 12.203 4.941 1 97.69 473 VAL B N 1
ATOM 8642 C CA . VAL B 1 473 ? -10.812 11.43 6.168 1 97.69 473 VAL B CA 1
ATOM 8643 C C . VAL B 1 473 ? -9.539 11.492 7.016 1 97.69 473 VAL B C 1
ATOM 8645 O O . VAL B 1 473 ? -9.609 11.688 8.234 1 97.69 473 VAL B O 1
ATOM 8648 N N . GLY B 1 474 ? -8.438 11.359 6.32 1 97.5 474 GLY B N 1
ATOM 8649 C CA . GLY B 1 474 ? -7.176 11.508 7.027 1 97.5 474 GLY B CA 1
ATOM 8650 C C . GLY B 1 474 ? -6.973 12.891 7.605 1 97.5 474 GLY B C 1
ATOM 8651 O O . GLY B 1 474 ? -6.5 13.031 8.734 1 97.5 474 GLY B O 1
ATOM 8652 N N . VAL B 1 475 ? -7.324 13.852 6.828 1 97.62 475 VAL B N 1
ATOM 8653 C CA . VAL B 1 475 ? -7.211 15.242 7.27 1 97.62 475 VAL B CA 1
ATOM 8654 C C . VAL B 1 475 ? -8.062 15.453 8.516 1 97.62 475 VAL B C 1
ATOM 8656 O O . VAL B 1 475 ? -7.613 16.062 9.484 1 97.62 475 VAL B O 1
ATOM 8659 N N . LEU B 1 476 ? -9.258 14.938 8.539 1 97.81 476 LEU B N 1
ATOM 8660 C CA . LEU B 1 476 ? -10.164 15.094 9.664 1 97.81 476 LEU B CA 1
ATOM 8661 C C . LEU B 1 476 ? -9.633 14.359 10.898 1 97.81 476 LEU B C 1
ATOM 8663 O O . LEU B 1 476 ? -9.75 14.859 12.016 1 97.81 476 LEU B O 1
ATOM 8667 N N . ARG B 1 477 ? -9.07 13.281 10.648 1 97.5 477 ARG B N 1
ATOM 8668 C CA . ARG B 1 477 ? -8.5 12.516 11.75 1 97.5 477 ARG B CA 1
ATOM 8669 C C . ARG B 1 477 ? -7.379 13.289 12.438 1 97.5 477 ARG B C 1
ATOM 8671 O O . ARG B 1 477 ? -7.242 13.242 13.664 1 97.5 477 ARG B O 1
ATOM 8678 N N . ASP B 1 478 ? -6.664 13.992 11.648 1 96.94 478 ASP B N 1
ATOM 8679 C CA . ASP B 1 478 ? -5.523 14.758 12.148 1 96.94 478 ASP B CA 1
ATOM 8680 C C . ASP B 1 478 ? -5.984 16.047 12.828 1 96.94 478 ASP B C 1
ATOM 8682 O O . ASP B 1 478 ? -5.234 16.656 13.602 1 96.94 478 ASP B O 1
ATOM 8686 N N . SER B 1 479 ? -7.16 16.484 12.594 1 96.94 479 SER B N 1
ATOM 8687 C CA . SER B 1 479 ? -7.605 17.828 12.906 1 96.94 479 SER B CA 1
ATOM 8688 C C . SER B 1 479 ? -7.93 17.984 14.391 1 96.94 479 SER B C 1
ATOM 8690 O O . SER B 1 479 ? -8.32 17 15.047 1 96.94 479 SER B O 1
ATOM 8692 N N . LEU B 1 480 ? -7.766 19.219 14.883 1 96.94 480 LEU B N 1
ATOM 8693 C CA . LEU B 1 480 ? -8.273 19.625 16.188 1 96.94 480 LEU B CA 1
ATOM 8694 C C . LEU B 1 480 ? -9.781 19.859 16.141 1 96.94 480 LEU B C 1
ATOM 8696 O O . LEU B 1 480 ? -10.32 20.234 15.094 1 96.94 480 LEU B O 1
ATOM 8700 N N . PRO B 1 481 ? -10.406 19.594 17.281 1 96.19 481 PRO B N 1
ATOM 8701 C CA . PRO B 1 481 ? -11.805 20.031 17.328 1 96.19 481 PRO B CA 1
ATOM 8702 C C . PRO B 1 481 ? -11.953 21.547 17.25 1 96.19 481 PRO B C 1
ATOM 8704 O O . PRO B 1 481 ? -11.062 22.281 17.672 1 96.19 481 PRO B O 1
ATOM 8707 N N . PRO B 1 482 ? -13.039 21.984 16.703 1 95.31 482 PRO B N 1
ATOM 8708 C CA . PRO B 1 482 ? -13.211 23.438 16.562 1 95.31 482 PRO B CA 1
ATOM 8709 C C . PRO B 1 482 ? -13.453 24.125 17.891 1 95.31 482 PRO B C 1
ATOM 8711 O O . PRO B 1 482 ? -13.922 23.5 18.844 1 95.31 482 PRO B O 1
ATOM 8714 N N . VAL B 1 483 ? -13.039 25.359 17.969 1 94.94 483 VAL B N 1
ATOM 8715 C CA . VAL B 1 483 ? -13.414 26.234 19.078 1 94.94 483 VAL B CA 1
ATOM 8716 C C . VAL B 1 483 ? -14.641 27.047 18.688 1 94.94 483 VAL B C 1
ATOM 8718 O O . VAL B 1 483 ? -14.594 27.828 17.734 1 94.94 483 VAL B O 1
ATOM 8721 N N . LEU B 1 484 ? -15.656 26.891 19.422 1 92.81 484 LEU B N 1
ATOM 8722 C CA . LEU B 1 484 ? -16.906 27.562 19.109 1 92.81 484 LEU B CA 1
ATOM 8723 C C . LEU B 1 484 ? -17 28.906 19.812 1 92.81 484 LEU B C 1
ATOM 8725 O O . LEU B 1 484 ? -16.531 29.062 20.938 1 92.81 484 LEU B O 1
ATOM 8729 N N . THR B 1 485 ? -17.562 29.859 19.078 1 91.25 485 THR B N 1
ATOM 8730 C CA . THR B 1 485 ? -17.906 31.125 19.734 1 91.25 485 THR B CA 1
ATOM 8731 C C . THR B 1 485 ? -19.016 30.938 20.75 1 91.25 485 THR B C 1
ATOM 8733 O O . THR B 1 485 ? -19.672 29.891 20.781 1 91.25 485 THR B O 1
ATOM 8736 N N . GLU B 1 486 ? -19.219 31.922 21.547 1 90.38 486 GLU B N 1
ATOM 8737 C CA . GLU B 1 486 ? -20.297 31.859 22.516 1 90.38 486 GLU B CA 1
ATOM 8738 C C . GLU B 1 486 ? -21.656 31.688 21.828 1 90.38 486 GLU B C 1
ATOM 8740 O O . GLU B 1 486 ? -22.5 30.922 22.281 1 90.38 486 GLU B O 1
ATOM 8745 N N . GLU B 1 487 ? -21.797 32.406 20.766 1 89.62 487 GLU B N 1
ATOM 8746 C CA . GLU B 1 487 ? -23.047 32.344 20.016 1 89.62 487 GLU B CA 1
ATOM 8747 C C . GLU B 1 487 ? -23.234 30.938 19.422 1 89.62 487 GLU B C 1
ATOM 8749 O O . GLU B 1 487 ? -24.344 30.391 19.469 1 89.62 487 GLU B O 1
ATOM 8754 N N . GLU B 1 488 ? -22.203 30.406 18.875 1 90.56 488 GLU B N 1
ATOM 8755 C CA . GLU B 1 488 ? -22.266 29.078 18.297 1 90.56 488 GLU B CA 1
ATOM 8756 C C . GLU B 1 488 ? -22.547 28.016 19.359 1 90.56 488 GLU B C 1
ATOM 8758 O O . GLU B 1 488 ? -23.312 27.078 19.125 1 90.56 488 GLU B O 1
ATOM 8763 N N . THR B 1 489 ? -21.969 28.188 20.469 1 91.81 489 THR B N 1
ATOM 8764 C CA . THR B 1 489 ? -22.188 27.266 21.578 1 91.81 489 THR B CA 1
ATOM 8765 C C . THR B 1 489 ? -23.641 27.266 22.016 1 91.81 489 THR B C 1
ATOM 8767 O O . THR B 1 489 ? -24.234 26.203 22.203 1 91.81 489 THR B O 1
ATOM 8770 N N . LYS B 1 490 ? -24.203 28.422 22.094 1 88.88 490 LYS B N 1
ATOM 8771 C CA . LYS B 1 490 ? -25.594 28.562 22.531 1 88.88 490 LYS B CA 1
ATOM 8772 C C . LYS B 1 490 ? -26.547 27.906 21.531 1 88.88 490 LYS B C 1
ATOM 8774 O O . LYS B 1 490 ? -27.594 27.391 21.922 1 88.88 490 LYS B O 1
ATOM 8779 N N . LYS B 1 491 ? -26.109 27.938 20.312 1 91.62 491 LYS B N 1
ATOM 8780 C CA . LYS B 1 491 ? -26.984 27.438 19.25 1 91.62 491 LYS B CA 1
ATOM 8781 C C . LYS B 1 491 ? -26.703 25.953 18.969 1 91.62 491 LYS B C 1
ATOM 8783 O O . LYS B 1 491 ? -27.391 25.344 18.141 1 91.62 491 LYS B O 1
ATOM 8788 N N . SER B 1 492 ? -25.703 25.422 19.625 1 91.44 492 SER B N 1
ATOM 8789 C CA . SER B 1 492 ? -25.312 24.031 19.406 1 91.44 492 SER B CA 1
ATOM 8790 C C . SER B 1 492 ? -25.766 23.156 20.562 1 91.44 492 SER B C 1
ATOM 8792 O O . SER B 1 492 ? -26.359 23.641 21.531 1 91.44 492 SER B O 1
ATOM 8794 N N . VAL B 1 493 ? -25.516 21.891 20.422 1 89.25 493 VAL B N 1
ATOM 8795 C CA . VAL B 1 493 ? -25.875 20.922 21.453 1 89.25 493 VAL B CA 1
ATOM 8796 C C . VAL B 1 493 ? -25.062 21.172 22.719 1 89.25 493 VAL B C 1
ATOM 8798 O O . VAL B 1 493 ? -25.469 20.781 23.812 1 89.25 493 VAL B O 1
ATOM 8801 N N . PHE B 1 494 ? -24.016 21.859 22.547 1 86 494 PHE B N 1
ATOM 8802 C CA . PHE B 1 494 ? -23.094 22.062 23.656 1 86 494 PHE B CA 1
ATOM 8803 C C . PHE B 1 494 ? -23.609 23.141 24.609 1 86 494 PHE B C 1
ATOM 8805 O O . PHE B 1 494 ? -23.172 23.219 25.75 1 86 494 PHE B O 1
ATOM 8812 N N . GLY B 1 495 ? -24.375 24 24.094 1 80 495 GLY B N 1
ATOM 8813 C CA . GLY B 1 495 ? -24.938 25.047 24.922 1 80 495 GLY B CA 1
ATOM 8814 C C . GLY B 1 495 ? -26.359 24.75 25.375 1 80 495 GLY B C 1
ATOM 8815 O O . GLY B 1 495 ? -27 25.594 26.016 1 80 495 GLY B O 1
ATOM 8816 N N . ASN B 1 496 ? -26.859 23.641 24.938 1 68.56 496 ASN B N 1
ATOM 8817 C CA . ASN B 1 496 ? -28.25 23.312 25.281 1 68.56 496 ASN B CA 1
ATOM 8818 C C . ASN B 1 496 ? -28.438 23.172 26.781 1 68.56 496 ASN B C 1
ATOM 8820 O O . ASN B 1 496 ? -27.734 22.406 27.438 1 68.56 496 ASN B O 1
ATOM 8824 N N . ASP B 1 497 ? -29.25 24.078 27.297 1 66.75 497 ASP B N 1
ATOM 8825 C CA . ASP B 1 497 ? -29.5 24.219 28.719 1 66.75 497 ASP B CA 1
ATOM 8826 C C . ASP B 1 497 ? -30.594 23.25 29.188 1 66.75 497 ASP B C 1
ATOM 8828 O O . ASP B 1 497 ? -31.297 23.531 30.156 1 66.75 497 ASP B O 1
ATOM 8832 N N . SER B 1 498 ? -30.688 22.203 28.25 1 68.38 498 SER B N 1
ATOM 8833 C CA . SER B 1 498 ? -31.672 21.25 28.75 1 68.38 498 SER B CA 1
ATOM 8834 C C . SER B 1 498 ? -31.312 20.766 30.156 1 68.38 498 SER B C 1
ATOM 8836 O O . SER B 1 498 ? -30.156 20.406 30.406 1 68.38 498 SER B O 1
ATOM 8838 N N . SER B 1 499 ? -32.062 21.172 31.062 1 67.69 499 SER B N 1
ATOM 8839 C CA . SER B 1 499 ? -31.766 20.844 32.438 1 67.69 499 SER B CA 1
ATOM 8840 C C . SER B 1 499 ? -32.938 20.141 33.094 1 67.69 499 SER B C 1
ATOM 8842 O O . SER B 1 499 ? -34.062 20.203 32.625 1 67.69 499 SER B O 1
ATOM 8844 N N . TRP B 1 500 ? -32.594 19.234 33.906 1 68.62 500 TRP B N 1
ATOM 8845 C CA . TRP B 1 500 ? -33.562 18.531 34.719 1 68.62 500 TRP B CA 1
ATOM 8846 C C . TRP B 1 500 ? -34.125 19.438 35.812 1 68.62 500 TRP B C 1
ATOM 8848 O O . TRP B 1 500 ? -33.344 20.016 36.594 1 68.62 500 TRP B O 1
ATOM 8858 N N . LYS B 1 501 ? -35.281 19.812 35.5 1 68.5 501 LYS B N 1
ATOM 8859 C CA . LYS B 1 501 ? -35.938 20.562 36.594 1 68.5 501 LYS B CA 1
ATOM 8860 C C . LYS B 1 501 ? -37.219 19.891 37.031 1 68.5 501 LYS B C 1
ATOM 8862 O O . LYS B 1 501 ? -38.156 19.75 36.219 1 68.5 501 LYS B O 1
ATOM 8867 N N . GLU B 1 502 ? -37.312 19.641 38.25 1 68.44 502 GLU B N 1
ATOM 8868 C CA . GLU B 1 502 ? -38.5 19.109 38.938 1 68.44 502 GLU B CA 1
ATOM 8869 C C . GLU B 1 502 ? -39.094 17.922 38.188 1 68.44 502 GLU B C 1
ATOM 8871 O O . GLU B 1 502 ? -40.312 17.891 37.938 1 68.44 502 GLU B O 1
ATOM 8876 N N . GLY B 1 503 ? -38.25 17.016 37.719 1 68.81 503 GLY B N 1
ATOM 8877 C CA . GLY B 1 503 ? -38.688 15.766 37.125 1 68.81 503 GLY B CA 1
ATOM 8878 C C . GLY B 1 503 ? -38.938 15.852 35.625 1 68.81 503 GLY B C 1
ATOM 8879 O O . GLY B 1 503 ? -39.281 14.852 35 1 68.81 503 GLY B O 1
ATOM 8880 N N . ASN B 1 504 ? -38.875 17.078 35.094 1 71.06 504 ASN B N 1
ATOM 8881 C CA . ASN B 1 504 ? -39.094 17.234 33.688 1 71.06 504 ASN B CA 1
ATOM 8882 C C . ASN B 1 504 ? -37.875 17.828 32.969 1 71.06 504 ASN B C 1
ATOM 8884 O O . ASN B 1 504 ? -37.062 18.531 33.594 1 71.06 504 ASN B O 1
ATOM 8888 N N . ILE B 1 505 ? -37.688 17.281 31.844 1 70.38 505 ILE B N 1
ATOM 8889 C CA . ILE B 1 505 ? -36.625 17.906 31.031 1 70.38 505 ILE B CA 1
ATOM 8890 C C . ILE B 1 505 ? -37.156 19.219 30.438 1 70.38 505 ILE B C 1
ATOM 8892 O O . ILE B 1 505 ? -38.156 19.234 29.75 1 70.38 505 ILE B O 1
ATOM 8896 N N . ILE B 1 506 ? -36.656 20.234 30.938 1 68.88 506 ILE B N 1
ATOM 8897 C CA . ILE B 1 506 ? -37.062 21.547 30.453 1 68.88 506 ILE B CA 1
ATOM 8898 C C . ILE B 1 506 ? -36.125 21.984 29.328 1 68.88 506 ILE B C 1
ATOM 8900 O O . ILE B 1 506 ? -34.938 21.641 29.328 1 68.88 506 ILE B O 1
ATOM 8904 N N . ASP B 1 507 ? -36.656 22.672 28.281 1 66.19 507 ASP B N 1
ATOM 8905 C CA . ASP B 1 507 ? -35.938 23.328 27.188 1 66.19 507 ASP B CA 1
ATOM 8906 C C . ASP B 1 507 ? -35.344 22.297 26.234 1 66.19 507 ASP B C 1
ATOM 8908 O O . ASP B 1 507 ? -34.188 22.406 25.828 1 66.19 507 ASP B O 1
ATOM 8912 N N . LYS B 1 508 ? -36.156 21.344 26.062 1 70.81 508 LYS B N 1
ATOM 8913 C CA . LYS B 1 508 ? -35.75 20.328 25.109 1 70.81 508 LYS B CA 1
ATOM 8914 C C . LYS B 1 508 ? -35.688 20.891 23.703 1 70.81 508 LYS B C 1
ATOM 8916 O O . LYS B 1 508 ? -36.625 21.562 23.266 1 70.81 508 LYS B O 1
ATOM 8921 N N . VAL B 1 509 ? -34.5 20.781 23.172 1 75.69 509 VAL B N 1
ATOM 8922 C CA . VAL B 1 509 ? -34.344 21.25 21.797 1 75.69 509 VAL B CA 1
ATOM 8923 C C . VAL B 1 509 ? -35.031 20.297 20.828 1 75.69 509 VAL B C 1
ATOM 8925 O O . VAL B 1 509 ? -34.875 19.078 20.938 1 75.69 509 VAL B O 1
ATOM 8928 N N . SER B 1 510 ? -36 20.891 20.125 1 84.06 510 SER B N 1
ATOM 8929 C CA . SER B 1 510 ? -36.688 20.078 19.125 1 84.06 510 SER B CA 1
ATOM 8930 C C . SER B 1 510 ? -36.438 20.641 17.719 1 84.06 510 SER B C 1
ATOM 8932 O O . SER B 1 510 ? -36.438 21.859 17.531 1 84.06 510 SER B O 1
ATOM 8934 N N . ILE B 1 511 ? -36.094 19.828 16.844 1 92.25 511 ILE B N 1
ATOM 8935 C CA . ILE B 1 511 ? -35.938 20.172 15.438 1 92.25 511 ILE B CA 1
ATOM 8936 C C . ILE B 1 511 ? -37.219 19.797 14.672 1 92.25 511 ILE B C 1
ATOM 8938 O O . ILE B 1 511 ? -37.75 18.688 14.812 1 92.25 511 ILE B O 1
ATOM 8942 N N . ASN B 1 512 ? -37.812 20.75 14.039 1 94.06 512 ASN B N 1
ATOM 8943 C CA . ASN B 1 512 ? -39 20.516 13.211 1 94.06 512 ASN B CA 1
ATOM 8944 C C . ASN B 1 512 ? -38.781 21 11.781 1 94.06 512 ASN B C 1
ATOM 8946 O O . ASN B 1 512 ? -37.656 21.312 11.391 1 94.06 512 ASN B O 1
ATOM 8950 N N . GLU B 1 513 ? -39.75 21.078 10.938 1 94.56 513 GLU B N 1
ATOM 8951 C CA . GLU B 1 513 ? -39.625 21.359 9.516 1 94.56 513 GLU B CA 1
ATOM 8952 C C . GLU B 1 513 ? -39.188 22.797 9.273 1 94.56 513 GLU B C 1
ATOM 8954 O O . GLU B 1 513 ? -38.531 23.109 8.273 1 94.56 513 GLU B O 1
ATOM 8959 N N . GLU B 1 514 ? -39.469 23.625 10.188 1 94.94 514 GLU B N 1
ATOM 8960 C CA . GLU B 1 514 ? -39.188 25.047 10.008 1 94.94 514 GLU B CA 1
ATOM 8961 C C . GLU B 1 514 ? -37.812 25.422 10.57 1 94.94 514 GLU B C 1
ATOM 8963 O O . GLU B 1 514 ? -37.281 26.5 10.289 1 94.94 514 GLU B O 1
ATOM 8968 N N . THR B 1 515 ? -37.25 24.562 11.336 1 96 515 THR B N 1
ATOM 8969 C CA . THR B 1 515 ? -35.969 24.844 11.945 1 96 515 THR B CA 1
ATOM 8970 C C . THR B 1 515 ? -34.906 25.047 10.875 1 96 515 THR B C 1
ATOM 8972 O O . THR B 1 515 ? -34.844 24.312 9.891 1 96 515 THR B O 1
ATOM 8975 N N . GLU B 1 516 ? -34.125 26.125 11.031 1 97.25 516 GLU B N 1
ATOM 8976 C CA . GLU B 1 516 ? -33 26.375 10.141 1 97.25 516 GLU B CA 1
ATOM 8977 C C . GLU B 1 516 ? -31.688 25.922 10.766 1 97.25 516 GLU B C 1
ATOM 8979 O O . GLU B 1 516 ? -31.422 26.203 11.938 1 97.25 516 GLU B O 1
ATOM 8984 N N . VAL B 1 517 ? -30.953 25.188 9.992 1 96.81 517 VAL B N 1
ATOM 8985 C CA . VAL B 1 517 ? -29.703 24.625 10.523 1 96.81 517 VAL B CA 1
ATOM 8986 C C . VAL B 1 517 ? -28.547 25 9.602 1 96.81 517 VAL B C 1
ATOM 8988 O O . VAL B 1 517 ? -28.75 25.359 8.445 1 96.81 517 VAL B O 1
ATOM 8991 N N . ARG B 1 518 ? -27.375 24.953 10.109 1 96.19 518 ARG B N 1
ATOM 8992 C CA . ARG B 1 518 ? -26.125 25.203 9.391 1 96.19 518 ARG B CA 1
ATOM 8993 C C . ARG B 1 518 ? -24.969 24.422 10.016 1 96.19 518 ARG B C 1
ATOM 8995 O O . ARG B 1 518 ? -25.016 24.094 11.211 1 96.19 518 ARG B O 1
ATOM 9002 N N . LEU B 1 519 ? -24 24.172 9.188 1 95.25 519 LEU B N 1
ATOM 9003 C CA . LEU B 1 519 ? -22.797 23.578 9.75 1 95.25 519 LEU B CA 1
ATOM 9004 C C . LEU B 1 519 ? -22.203 24.469 10.836 1 95.25 519 LEU B C 1
ATOM 9006 O O . LEU B 1 519 ? -22.219 25.703 10.703 1 95.25 519 LEU B O 1
ATOM 9010 N N . THR B 1 520 ? -21.703 23.844 11.805 1 94.31 520 THR B N 1
ATOM 9011 C CA . THR B 1 520 ? -21.109 24.594 12.906 1 94.31 520 THR B CA 1
ATOM 9012 C C . THR B 1 520 ? -19.906 25.406 12.438 1 94.31 520 THR B C 1
ATOM 9014 O O . THR B 1 520 ? -19.766 26.578 12.789 1 94.31 520 THR B O 1
ATOM 9017 N N . ARG B 1 521 ? -19.016 24.75 11.727 1 92.06 521 ARG B N 1
ATOM 9018 C CA . ARG B 1 521 ? -17.828 25.359 11.148 1 92.06 521 ARG B CA 1
ATOM 9019 C C . ARG B 1 521 ? -17.516 24.766 9.781 1 92.06 521 ARG B C 1
ATOM 9021 O O . ARG B 1 521 ? -17.938 23.641 9.477 1 92.06 521 ARG B O 1
ATOM 9028 N N . LYS B 1 522 ? -16.734 25.562 9.039 1 89.31 522 LYS B N 1
ATOM 9029 C CA . LYS B 1 522 ? -16.297 25.078 7.738 1 89.31 522 LYS B CA 1
ATOM 9030 C C . LYS B 1 522 ? -15.367 23.875 7.898 1 89.31 522 LYS B C 1
ATOM 9032 O O . LYS B 1 522 ? -14.438 23.906 8.711 1 89.31 522 LYS B O 1
ATOM 9037 N N . GLY B 1 523 ? -15.648 22.812 7.195 1 90.88 523 GLY B N 1
ATOM 9038 C CA . GLY B 1 523 ? -14.711 21.719 7.109 1 90.88 523 GLY B CA 1
ATOM 9039 C C . GLY B 1 523 ? -14.812 20.75 8.273 1 90.88 523 GLY B C 1
ATOM 9040 O O . GLY B 1 523 ? -14 19.828 8.391 1 90.88 523 GLY B O 1
ATOM 9041 N N . VAL B 1 524 ? -15.82 20.859 9.109 1 95 524 VAL B N 1
ATOM 9042 C CA . VAL B 1 524 ? -15.906 20.047 10.32 1 95 524 VAL B CA 1
ATOM 9043 C C . VAL B 1 524 ? -16.438 18.656 9.969 1 95 524 VAL B C 1
ATOM 9045 O O . VAL B 1 524 ? -16.312 17.719 10.766 1 95 524 VAL B O 1
ATOM 9048 N N . ALA B 1 525 ? -17.016 18.531 8.797 1 97.12 525 ALA B N 1
ATOM 9049 C CA . ALA B 1 525 ? -17.625 17.266 8.406 1 97.12 525 ALA B CA 1
ATOM 9050 C C . ALA B 1 525 ? -17.359 16.953 6.934 1 97.12 525 ALA B C 1
ATOM 9052 O O . ALA B 1 525 ? -17.156 17.875 6.133 1 97.12 525 ALA B O 1
ATOM 9053 N N . ARG B 1 526 ? -17.359 15.688 6.629 1 97.69 526 ARG B N 1
ATOM 9054 C CA . ARG B 1 526 ? -17.125 15.211 5.273 1 97.69 526 ARG B CA 1
ATOM 9055 C C . ARG B 1 526 ? -18.047 14.047 4.93 1 97.69 526 ARG B C 1
ATOM 9057 O O . ARG B 1 526 ? -18.234 13.133 5.734 1 97.69 526 ARG B O 1
ATOM 9064 N N . LEU B 1 527 ? -18.688 14.172 3.781 1 97.44 527 LEU B N 1
ATOM 9065 C CA . LEU B 1 527 ? -19.484 13.078 3.248 1 97.44 527 LEU B CA 1
ATOM 9066 C C . LEU B 1 527 ? -18.625 12.125 2.416 1 97.44 527 LEU B C 1
ATOM 9068 O O . LEU B 1 527 ? -17.938 12.555 1.488 1 97.44 527 LEU B O 1
ATOM 9072 N N . VAL B 1 528 ? -18.625 10.828 2.762 1 97 528 VAL B N 1
ATOM 9073 C CA . VAL B 1 528 ? -17.844 9.812 2.061 1 97 528 VAL B CA 1
ATOM 9074 C C . VAL B 1 528 ? -18.734 8.625 1.703 1 97 528 VAL B C 1
ATOM 9076 O O . VAL B 1 528 ? -19.438 8.086 2.564 1 97 528 VAL B O 1
ATOM 9079 N N . VAL B 1 529 ? -18.688 8.289 0.487 1 93.75 529 VAL B N 1
ATOM 9080 C CA . VAL B 1 529 ? -19.453 7.125 0.041 1 93.75 529 VAL B CA 1
ATOM 9081 C C . VAL B 1 529 ? -18.562 5.883 0.098 1 93.75 529 VAL B C 1
ATOM 9083 O O . VAL B 1 529 ? -17.469 5.863 -0.472 1 93.75 529 VAL B O 1
ATOM 9086 N N . GLU B 1 530 ? -18.984 4.898 0.766 1 88.56 530 GLU B N 1
ATOM 9087 C CA . GLU B 1 530 ? -18.297 3.617 0.864 1 88.56 530 GLU B CA 1
ATOM 9088 C C . GLU B 1 530 ? -19.25 2.453 0.625 1 88.56 530 GLU B C 1
ATOM 9090 O O . GLU B 1 530 ? -20.047 2.105 1.501 1 88.56 530 GLU B O 1
ATOM 9095 N N . GLY B 1 531 ? -19.109 1.934 -0.489 1 83.81 531 GLY B N 1
ATOM 9096 C CA . GLY B 1 531 ? -20.047 0.876 -0.835 1 83.81 531 GLY B CA 1
ATOM 9097 C C . GLY B 1 531 ? -21.469 1.37 -0.987 1 83.81 531 GLY B C 1
ATOM 9098 O O . GLY B 1 531 ? -21.734 2.299 -1.754 1 83.81 531 GLY B O 1
ATOM 9099 N N . GLU B 1 532 ? -22.312 0.728 -0.14 1 88.56 532 GLU B N 1
ATOM 9100 C CA . GLU B 1 532 ? -23.734 1.047 -0.248 1 88.56 532 GLU B CA 1
ATOM 9101 C C . GLU B 1 532 ? -24.188 1.939 0.903 1 88.56 532 GLU B C 1
ATOM 9103 O O . GLU B 1 532 ? -25.375 1.967 1.244 1 88.56 532 GLU B O 1
ATOM 9108 N N . VAL B 1 533 ? -23.188 2.59 1.394 1 93.19 533 VAL B N 1
ATOM 9109 C CA . VAL B 1 533 ? -23.547 3.453 2.514 1 93.19 533 VAL B CA 1
ATOM 9110 C C . VAL B 1 533 ? -22.797 4.781 2.402 1 93.19 533 VAL B C 1
ATOM 9112 O O . VAL B 1 533 ? -21.828 4.895 1.648 1 93.19 533 VAL B O 1
ATOM 9115 N N . VAL B 1 534 ? -23.406 5.715 3.15 1 95.19 534 VAL B N 1
ATOM 9116 C CA . VAL B 1 534 ? -22.766 7.027 3.238 1 95.19 534 VAL B CA 1
ATOM 9117 C C . VAL B 1 534 ? -22.297 7.281 4.668 1 95.19 534 VAL B C 1
ATOM 9119 O O . VAL B 1 534 ? -23.016 7.004 5.625 1 95.19 534 VAL B O 1
ATOM 9122 N N . HIS B 1 535 ? -21.062 7.707 4.734 1 97.31 535 HIS B N 1
ATOM 9123 C CA . HIS B 1 535 ? -20.5 8.102 6.023 1 97.31 535 HIS B CA 1
ATOM 9124 C C . HIS B 1 535 ? -20.359 9.617 6.125 1 97.31 535 HIS B C 1
ATOM 9126 O O . HIS B 1 535 ? -20 10.273 5.148 1 97.31 535 HIS B O 1
ATOM 9132 N N . VAL B 1 536 ? -20.656 10.133 7.301 1 98.12 536 VAL B N 1
ATOM 9133 C CA . VAL B 1 536 ? -20.328 11.516 7.629 1 98.12 536 VAL B CA 1
ATOM 9134 C C . VAL B 1 536 ? -19.266 11.555 8.727 1 98.12 536 VAL B C 1
ATOM 9136 O O . VAL B 1 536 ? -19.578 11.359 9.906 1 98.12 536 VAL B O 1
ATOM 9139 N N . TYR B 1 537 ? -18.109 11.766 8.273 1 98.38 537 TYR B N 1
ATOM 9140 C CA . TYR B 1 537 ? -17.016 11.93 9.227 1 98.38 537 TYR B CA 1
ATOM 9141 C C . TYR B 1 537 ? -16.969 13.359 9.758 1 98.38 537 TYR B C 1
ATOM 9143 O O . TYR B 1 537 ? -17.281 14.305 9.039 1 98.38 537 TYR B O 1
ATOM 9151 N N . HIS B 1 538 ? -16.562 13.531 11.047 1 97.81 538 HIS B N 1
ATOM 9152 C CA . HIS B 1 538 ? -16.547 14.875 11.602 1 97.81 538 HIS B CA 1
ATOM 9153 C C . HIS B 1 538 ? -15.516 15.008 12.711 1 97.81 538 HIS B C 1
ATOM 9155 O O . HIS B 1 538 ? -15.078 14.008 13.289 1 97.81 538 HIS B O 1
ATOM 9161 N N . THR B 1 539 ? -15.164 16.203 13.031 1 97.38 539 THR B N 1
ATOM 9162 C CA . THR B 1 539 ? -14.039 16.438 13.93 1 97.38 539 THR B CA 1
ATOM 9163 C C . THR B 1 539 ? -14.531 16.828 15.328 1 97.38 539 THR B C 1
ATOM 9165 O O . THR B 1 539 ? -13.727 17.125 16.219 1 97.38 539 THR B O 1
ATOM 9168 N N . LEU B 1 540 ? -15.805 16.828 15.594 1 95.62 540 LEU B N 1
ATOM 9169 C CA . LEU B 1 540 ? -16.375 17.391 16.828 1 95.62 540 LEU B CA 1
ATOM 9170 C C . LEU B 1 540 ? -16.062 16.5 18.016 1 95.62 540 LEU B C 1
ATOM 9172 O O . LEU B 1 540 ? -16.156 16.938 19.172 1 95.62 540 LEU B O 1
ATOM 9176 N N . GLN B 1 541 ? -15.672 15.32 17.719 1 94.12 541 GLN B N 1
ATOM 9177 C CA . GLN B 1 541 ? -15.359 14.406 18.812 1 94.12 541 GLN B CA 1
ATOM 9178 C C . GLN B 1 541 ? -13.852 14.203 18.938 1 94.12 541 GLN B C 1
ATOM 9180 O O . GLN B 1 541 ? -13.398 13.375 19.734 1 94.12 541 GLN B O 1
ATOM 9185 N N . ASN B 1 542 ? -13.109 14.906 18.109 1 95.81 542 ASN B N 1
ATOM 9186 C CA . ASN B 1 542 ? -11.664 14.859 18.25 1 95.81 542 ASN B CA 1
ATOM 9187 C C . ASN B 1 542 ? -11.219 15.461 19.594 1 95.81 542 ASN B C 1
ATOM 9189 O O . ASN B 1 542 ? -11.977 16.188 20.219 1 95.81 542 ASN B O 1
ATOM 9193 N N . SER B 1 543 ? -10.031 15.055 19.938 1 95.25 543 SER B N 1
ATOM 9194 C CA . SER B 1 543 ? -9.398 15.625 21.125 1 95.25 543 SER B CA 1
ATOM 9195 C C . SER B 1 543 ? -8.367 16.688 20.75 1 95.25 543 SER B C 1
ATOM 9197 O O . SER B 1 543 ? -8.008 16.828 19.578 1 95.25 543 SER B O 1
ATOM 9199 N N . ARG B 1 544 ? -7.992 17.453 21.75 1 95.38 544 ARG B N 1
ATOM 9200 C CA . ARG B 1 544 ? -6.949 18.453 21.531 1 95.38 544 ARG B CA 1
ATOM 9201 C C . ARG B 1 544 ? -5.574 17.797 21.453 1 95.38 544 ARG B C 1
ATOM 9203 O O . ARG B 1 544 ? -4.582 18.469 21.156 1 95.38 544 ARG B O 1
ATOM 9210 N N . VAL B 1 545 ? -5.551 16.5 21.703 1 93.25 545 VAL B N 1
ATOM 9211 C CA . VAL B 1 545 ? -4.328 15.711 21.578 1 93.25 545 VAL B CA 1
ATOM 9212 C C . VAL B 1 545 ? -4.363 14.883 20.297 1 93.25 545 VAL B C 1
ATOM 9214 O O . VAL B 1 545 ? -5.336 14.172 20.047 1 93.25 545 VAL B O 1
ATOM 9217 N N . TYR B 1 546 ? -3.316 14.992 19.609 1 93.12 546 TYR B N 1
ATOM 9218 C CA . TYR B 1 546 ? -3.197 14.359 18.297 1 93.12 546 TYR B CA 1
ATOM 9219 C C . TYR B 1 546 ? -3.49 12.867 18.391 1 93.12 546 TYR B C 1
ATOM 9221 O O . TYR B 1 546 ? -2.803 12.133 19.094 1 93.12 546 TYR B O 1
ATOM 9229 N N . HIS B 1 547 ? -4.559 12.367 17.734 1 92.06 547 HIS B N 1
ATOM 9230 C CA . HIS B 1 547 ? -4.953 10.977 17.547 1 92.06 547 HIS B CA 1
ATOM 9231 C C . HIS B 1 547 ? -5.258 10.289 18.875 1 92.06 547 HIS B C 1
ATOM 9233 O O . HIS B 1 547 ? -5.016 9.094 19.031 1 92.06 547 HIS B O 1
ATOM 9239 N N . GLU B 1 548 ? -5.637 10.992 19.766 1 90.56 548 GLU B N 1
ATOM 9240 C CA . GLU B 1 548 ? -6.02 10.398 21.047 1 90.56 548 GLU B CA 1
ATOM 9241 C C . GLU B 1 548 ? -7.277 9.547 20.906 1 90.56 548 GLU B C 1
ATOM 9243 O O . GLU B 1 548 ? -7.406 8.508 21.562 1 90.56 548 GLU B O 1
ATOM 9248 N N . THR B 1 549 ? -8.164 10.047 20.047 1 91.94 549 THR B N 1
ATOM 9249 C CA . THR B 1 549 ? -9.414 9.328 19.812 1 91.94 549 THR B CA 1
ATOM 9250 C C . THR B 1 549 ? -9.547 8.953 18.344 1 91.94 549 THR B C 1
ATOM 9252 O O . THR B 1 549 ? -8.945 9.586 17.469 1 91.94 549 THR B O 1
ATOM 9255 N N . GLU B 1 550 ? -10.289 7.895 18.109 1 93.81 550 GLU B N 1
ATOM 9256 C CA . GLU B 1 550 ? -10.594 7.535 16.734 1 93.81 550 GLU B CA 1
ATOM 9257 C C . GLU B 1 550 ? -11.57 8.531 16.109 1 93.81 550 GLU B C 1
ATOM 9259 O O . GLU B 1 550 ? -12.406 9.117 16.797 1 93.81 550 GLU B O 1
ATOM 9264 N N . LEU B 1 551 ? -11.414 8.688 14.867 1 96.81 551 LEU B N 1
ATOM 9265 C CA . LEU B 1 551 ? -12.297 9.602 14.156 1 96.81 551 LEU B CA 1
ATOM 9266 C C . LEU B 1 551 ? -13.734 9.094 14.18 1 96.81 551 LEU B C 1
ATOM 9268 O O . LEU B 1 551 ? -14 7.934 13.844 1 96.81 551 LEU B O 1
ATOM 9272 N N . ASP B 1 552 ? -14.625 9.898 14.555 1 95.56 552 ASP B N 1
ATOM 9273 C CA . ASP B 1 552 ? -16.031 9.531 14.648 1 95.56 552 ASP B CA 1
ATOM 9274 C C . ASP B 1 552 ? -16.734 9.711 13.297 1 95.56 552 ASP B C 1
ATOM 9276 O O . ASP B 1 552 ? -16.312 10.531 12.477 1 95.56 552 ASP B O 1
ATOM 9280 N N . SER B 1 553 ? -17.781 8.906 13.156 1 97.38 553 SER B N 1
ATOM 9281 C CA . SER B 1 553 ? -18.547 8.992 11.93 1 97.38 553 SER B CA 1
ATOM 9282 C C . SER B 1 553 ? -19.984 8.5 12.141 1 97.38 553 SER B C 1
ATOM 9284 O O . SER B 1 553 ? -20.266 7.781 13.102 1 97.38 553 SER B O 1
ATOM 9286 N N . LEU B 1 554 ? -20.875 9.031 11.32 1 97.31 554 LEU B N 1
ATOM 9287 C CA . LEU B 1 554 ? -22.25 8.562 11.219 1 97.31 554 LEU B CA 1
ATOM 9288 C C . LEU B 1 554 ? -22.469 7.809 9.914 1 97.31 554 LEU B C 1
ATOM 9290 O O . LEU B 1 554 ? -21.953 8.211 8.867 1 97.31 554 LEU B O 1
ATOM 9294 N N . GLU B 1 555 ? -23.203 6.773 10.039 1 97.19 555 GLU B N 1
ATOM 9295 C CA . GLU B 1 555 ? -23.484 5.953 8.867 1 97.19 555 GLU B CA 1
ATOM 9296 C C . GLU B 1 555 ? -24.953 6.047 8.477 1 97.19 555 GLU B C 1
ATOM 9298 O O . GLU B 1 555 ? -25.844 5.965 9.328 1 97.19 555 GLU B O 1
ATOM 9303 N N . PHE B 1 556 ? -25.203 6.266 7.16 1 95.94 556 PHE B N 1
ATOM 9304 C CA . PHE B 1 556 ? -26.562 6.359 6.629 1 95.94 556 PHE B CA 1
ATOM 9305 C C . PHE B 1 556 ? -26.688 5.566 5.332 1 95.94 556 PHE B C 1
ATOM 9307 O O . PHE B 1 556 ? -25.672 5.168 4.742 1 95.94 556 PHE B O 1
ATOM 9314 N N . GLY B 1 557 ? -27.922 5.301 4.957 1 93.69 557 GLY B N 1
ATOM 9315 C CA . GLY B 1 557 ? -28.141 4.801 3.611 1 93.69 557 GLY B CA 1
ATOM 9316 C C . GLY B 1 557 ? -27.859 5.828 2.533 1 93.69 557 GLY B C 1
ATOM 9317 O O . GLY B 1 557 ? -27.703 7.016 2.826 1 93.69 557 GLY B O 1
ATOM 9318 N N . LEU B 1 558 ? -27.859 5.441 1.387 1 91.38 558 LEU B N 1
ATOM 9319 C CA . LEU B 1 558 ? -27.5 6.293 0.256 1 91.38 558 LEU B CA 1
ATOM 9320 C C . LEU B 1 558 ? -28.516 7.426 0.1 1 91.38 558 LEU B C 1
ATOM 9322 O O . LEU B 1 558 ? -28.172 8.5 -0.406 1 91.38 558 LEU B O 1
ATOM 9326 N N . GLU B 1 559 ? -29.703 7.223 0.589 1 92.69 559 GLU B N 1
ATOM 9327 C CA . GLU B 1 559 ? -30.766 8.219 0.436 1 92.69 559 GLU B CA 1
ATOM 9328 C C . GLU B 1 559 ? -30.453 9.477 1.237 1 92.69 559 GLU B C 1
ATOM 9330 O O . GLU B 1 559 ? -31.016 10.547 0.964 1 92.69 559 GLU B O 1
ATOM 9335 N N . ALA B 1 560 ? -29.594 9.352 2.174 1 95.75 560 ALA B N 1
ATOM 9336 C CA . ALA B 1 560 ? -29.219 10.492 3.006 1 95.75 560 ALA B CA 1
ATOM 9337 C C . ALA B 1 560 ? -28.266 11.43 2.258 1 95.75 560 ALA B C 1
ATOM 9339 O O . ALA B 1 560 ? -28.078 12.578 2.666 1 95.75 560 ALA B O 1
ATOM 9340 N N . GLY B 1 561 ? -27.672 10.984 1.188 1 94.56 561 GLY B N 1
ATOM 9341 C CA . GLY B 1 561 ? -26.641 11.695 0.448 1 94.56 561 GLY B CA 1
ATOM 9342 C C . GLY B 1 561 ? -27.062 13.102 0.06 1 94.56 561 GLY B C 1
ATOM 9343 O O . GLY B 1 561 ? -26.422 14.078 0.473 1 94.56 561 GLY B O 1
ATOM 9344 N N . PRO B 1 562 ? -28.141 13.203 -0.6 1 94.5 562 PRO B N 1
ATOM 9345 C CA . PRO B 1 562 ? -28.578 14.516 -1.062 1 94.5 562 PRO B CA 1
ATOM 9346 C C . PRO B 1 562 ? -28.875 15.477 0.089 1 94.5 562 PRO B C 1
ATOM 9348 O O . PRO B 1 562 ? -28.625 16.688 -0.026 1 94.5 562 PRO B O 1
ATOM 9351 N N . ILE B 1 563 ? -29.422 14.984 1.199 1 96.88 563 ILE B N 1
ATOM 9352 C CA . ILE B 1 563 ? -29.703 15.812 2.367 1 96.88 563 ILE B CA 1
ATOM 9353 C C . ILE B 1 563 ? -28.406 16.391 2.92 1 96.88 563 ILE B C 1
ATOM 9355 O O . ILE B 1 563 ? -28.281 17.609 3.094 1 96.88 563 ILE B O 1
ATOM 9359 N N . ILE B 1 564 ? -27.469 15.531 3.125 1 96.69 564 ILE B N 1
ATOM 9360 C CA . ILE B 1 564 ? -26.203 15.914 3.732 1 96.69 564 ILE B CA 1
ATOM 9361 C C . ILE B 1 564 ? -25.438 16.844 2.793 1 96.69 564 ILE B C 1
ATOM 9363 O O . ILE B 1 564 ? -24.875 17.844 3.23 1 96.69 564 ILE B O 1
ATOM 9367 N N . GLU B 1 565 ? -25.438 16.547 1.544 1 95.12 565 GLU B N 1
ATOM 9368 C CA . GLU B 1 565 ? -24.797 17.391 0.544 1 95.12 565 GLU B CA 1
ATOM 9369 C C . GLU B 1 565 ? -25.344 18.812 0.583 1 95.12 565 GLU B C 1
ATOM 9371 O O . GLU B 1 565 ? -24.594 19.781 0.538 1 95.12 565 GLU B O 1
ATOM 9376 N N . SER B 1 566 ? -26.641 18.859 0.66 1 95.44 566 SER B N 1
ATOM 9377 C CA . SER B 1 566 ? -27.281 20.172 0.686 1 95.44 566 SER B CA 1
ATOM 9378 C C . SER B 1 566 ? -26.859 20.969 1.91 1 95.44 566 SER B C 1
ATOM 9380 O O . SER B 1 566 ? -26.641 22.172 1.816 1 95.44 566 SER B O 1
ATOM 9382 N N . ILE B 1 567 ? -26.766 20.359 3.002 1 96.06 567 ILE B N 1
ATOM 9383 C CA . ILE B 1 567 ? -26.359 21.016 4.238 1 96.06 567 ILE B CA 1
ATOM 9384 C C . ILE B 1 567 ? -24.922 21.5 4.117 1 96.06 567 ILE B C 1
ATOM 9386 O O . ILE B 1 567 ? -24.609 22.641 4.457 1 96.06 567 ILE B O 1
ATOM 9390 N N . LEU B 1 568 ? -24.047 20.672 3.6 1 94.44 568 LEU B N 1
ATOM 9391 C CA . LEU B 1 568 ? -22.641 21 3.451 1 94.44 568 LEU B CA 1
ATOM 9392 C C . LEU B 1 568 ? -22.453 22.172 2.496 1 94.44 568 LEU B C 1
ATOM 9394 O O . LEU B 1 568 ? -21.672 23.078 2.76 1 94.44 568 LEU B O 1
ATOM 9398 N N . GLN B 1 569 ? -23.203 22.203 1.477 1 91.19 569 GLN B N 1
ATOM 9399 C CA . GLN B 1 569 ? -23.031 23.188 0.417 1 91.19 569 GLN B CA 1
ATOM 9400 C C . GLN B 1 569 ? -23.656 24.531 0.812 1 91.19 569 GLN B C 1
ATOM 9402 O O . GLN B 1 569 ? -23.297 25.562 0.257 1 91.19 569 GLN B O 1
ATOM 9407 N N . SER B 1 570 ? -24.562 24.484 1.757 1 93.44 570 SER B N 1
ATOM 9408 C CA . SER B 1 570 ? -25.266 25.688 2.146 1 93.44 570 SER B CA 1
ATOM 9409 C C . SER B 1 570 ? -24.406 26.562 3.057 1 93.44 570 SER B C 1
ATOM 9411 O O . SER B 1 570 ? -24.672 27.766 3.205 1 93.44 570 SER B O 1
ATOM 9413 N N . TYR B 1 571 ? -23.438 26.031 3.604 1 92.44 571 TYR B N 1
ATOM 9414 C CA . TYR B 1 571 ? -22.594 26.812 4.5 1 92.44 571 TYR B CA 1
ATOM 9415 C C . TYR B 1 571 ? -21.984 28.016 3.781 1 92.44 571 TYR B C 1
ATOM 9417 O O . TYR B 1 571 ? -21.469 27.875 2.668 1 92.44 571 TYR B O 1
ATOM 9425 N N . PRO B 1 572 ? -21.953 29.109 4.324 1 92.06 572 PRO B N 1
ATOM 9426 C CA . PRO B 1 572 ? -22.188 29.438 5.734 1 92.06 572 PRO B CA 1
ATOM 9427 C C . PRO B 1 572 ? -23.641 29.828 6.008 1 92.06 572 PRO B C 1
ATOM 9429 O O . PRO B 1 572 ? -23.969 30.219 7.129 1 92.06 572 PRO B O 1
ATOM 9432 N N . ASP B 1 573 ? -24.547 29.688 5.055 1 94.12 573 ASP B N 1
ATOM 9433 C CA . ASP B 1 573 ? -25.938 30.078 5.207 1 94.12 573 ASP B CA 1
ATOM 9434 C C . ASP B 1 573 ? -26.75 29 5.926 1 94.12 573 ASP B C 1
ATOM 9436 O O . ASP B 1 573 ? -26.406 27.828 5.863 1 94.12 573 ASP B O 1
ATOM 9440 N N . TYR B 1 574 ? -27.781 29.453 6.625 1 96.44 574 TYR B N 1
ATOM 9441 C CA . TYR B 1 574 ? -28.719 28.516 7.23 1 96.44 574 TYR B CA 1
ATOM 9442 C C . TYR B 1 574 ? -29.672 27.953 6.184 1 96.44 574 TYR B C 1
ATOM 9444 O O . TYR B 1 574 ? -29.969 28.609 5.188 1 96.44 574 TYR B O 1
ATOM 9452 N N . ILE B 1 575 ? -30.109 26.703 6.402 1 96.75 575 ILE B N 1
ATOM 9453 C CA . ILE B 1 575 ? -31.094 26.062 5.527 1 96.75 575 ILE B CA 1
ATOM 9454 C C . ILE B 1 575 ? -32.219 25.453 6.367 1 96.75 575 ILE B C 1
ATOM 9456 O O . ILE B 1 575 ? -31.953 24.828 7.402 1 96.75 575 ILE B O 1
ATOM 9460 N N . ALA B 1 576 ? -33.375 25.703 5.906 1 97.56 576 ALA B N 1
ATOM 9461 C CA . ALA B 1 576 ? -34.531 25.141 6.617 1 97.56 576 ALA B CA 1
ATOM 9462 C C . ALA B 1 576 ? -34.656 23.641 6.367 1 97.56 576 ALA B C 1
ATOM 9464 O O . ALA B 1 576 ? -34.438 23.172 5.25 1 97.56 576 ALA B O 1
ATOM 9465 N N . VAL B 1 577 ? -35.062 22.938 7.34 1 97.56 577 VAL B N 1
ATOM 9466 C CA . VAL B 1 577 ? -35.219 21.484 7.25 1 97.56 577 VAL B CA 1
ATOM 9467 C C . VAL B 1 577 ? -36.188 21.141 6.133 1 97.56 577 VAL B C 1
ATOM 9469 O O . VAL B 1 577 ? -36 20.172 5.391 1 97.56 577 VAL B O 1
ATOM 9472 N N . LYS B 1 578 ? -37.219 21.859 5.973 1 96.12 578 LYS B N 1
ATOM 9473 C CA . LYS B 1 578 ? -38.25 21.609 4.949 1 96.12 578 LYS B CA 1
ATOM 9474 C C . LYS B 1 578 ? -37.656 21.766 3.549 1 96.12 578 LYS B C 1
ATOM 9476 O O . LYS B 1 578 ? -38.188 21.219 2.582 1 96.12 578 LYS B O 1
ATOM 9481 N N . GLY B 1 579 ? -36.562 22.469 3.404 1 95.44 579 GLY B N 1
ATOM 9482 C CA . GLY B 1 579 ? -35.938 22.719 2.115 1 95.44 579 GLY B CA 1
ATOM 9483 C C . GLY B 1 579 ? -34.969 21.641 1.705 1 95.44 579 GLY B C 1
ATOM 9484 O O . GLY B 1 579 ? -34.469 21.656 0.585 1 95.44 579 GLY B O 1
ATOM 9485 N N . LEU B 1 580 ? -34.75 20.656 2.496 1 96.62 580 LEU B N 1
ATOM 9486 C CA . LEU B 1 580 ? -33.812 19.578 2.205 1 96.62 580 LEU B CA 1
ATOM 9487 C C . LEU B 1 580 ? -34.438 18.547 1.271 1 96.62 580 LEU B C 1
ATOM 9489 O O . LEU B 1 580 ? -35.625 18.25 1.377 1 96.62 580 LEU B O 1
ATOM 9493 N N . PRO B 1 581 ? -33.625 18.016 0.355 1 94.62 581 PRO B N 1
ATOM 9494 C CA . PRO B 1 581 ? -34.156 17.188 -0.726 1 94.62 581 PRO B CA 1
ATOM 9495 C C . PRO B 1 581 ? -34.406 15.75 -0.278 1 94.62 581 PRO B C 1
ATOM 9497 O O . PRO B 1 581 ? -33.594 14.859 -0.486 1 94.62 581 PRO B O 1
ATOM 9500 N N . HIS B 1 582 ? -35.562 15.531 0.222 1 93.69 582 HIS B N 1
ATOM 9501 C CA . HIS B 1 582 ? -36.062 14.188 0.539 1 93.69 582 HIS B CA 1
ATOM 9502 C C . HIS B 1 582 ? -37.562 14.164 0.655 1 93.69 582 HIS B C 1
ATOM 9504 O O . HIS B 1 582 ? -38.188 15.125 1.134 1 93.69 582 HIS B O 1
ATOM 9510 N N . GLU B 1 583 ? -38.125 13.039 0.339 1 92.69 583 GLU B N 1
ATOM 9511 C CA . GLU B 1 583 ? -39.594 12.938 0.309 1 92.69 583 GLU B CA 1
ATOM 9512 C C . GLU B 1 583 ? -40.156 12.734 1.711 1 92.69 583 GLU B C 1
ATOM 9514 O O . GLU B 1 583 ? -41.219 13.258 2.039 1 92.69 583 GLU B O 1
ATOM 9519 N N . ASP B 1 584 ? -39.438 11.977 2.527 1 95.62 584 ASP B N 1
ATOM 9520 C CA . ASP B 1 584 ? -39.875 11.672 3.879 1 95.62 584 ASP B CA 1
ATOM 9521 C C . ASP B 1 584 ? -39.375 12.703 4.879 1 95.62 584 ASP B C 1
ATOM 9523 O O . ASP B 1 584 ? -38.219 12.656 5.289 1 95.62 584 ASP B O 1
ATOM 9527 N N . MET B 1 585 ? -40.344 13.508 5.367 1 95.25 585 MET B N 1
ATOM 9528 C CA . MET B 1 585 ? -39.969 14.602 6.266 1 95.25 585 MET B CA 1
ATOM 9529 C C . MET B 1 585 ? -39.531 14.062 7.625 1 95.25 585 MET B C 1
ATOM 9531 O O . MET B 1 585 ? -38.625 14.625 8.266 1 95.25 585 MET B O 1
ATOM 9535 N N . ASN B 1 586 ? -40.094 13.07 8.055 1 95.62 586 ASN B N 1
ATOM 9536 C CA . ASN B 1 586 ? -39.688 12.484 9.328 1 95.62 586 ASN B CA 1
ATOM 9537 C C . ASN B 1 586 ? -38.25 11.961 9.281 1 95.62 586 ASN B C 1
ATOM 9539 O O . ASN B 1 586 ? -37.5 12.125 10.234 1 95.62 586 ASN B O 1
ATOM 9543 N N . TYR B 1 587 ? -37.969 11.383 8.109 1 95.81 587 TYR B N 1
ATOM 9544 C CA . TYR B 1 587 ? -36.594 10.914 7.93 1 95.81 587 TYR B CA 1
ATOM 9545 C C . TYR B 1 587 ? -35.594 12.078 7.961 1 95.81 587 TYR B C 1
ATOM 9547 O O . TYR B 1 587 ? -34.562 11.992 8.609 1 95.81 587 TYR B O 1
ATOM 9555 N N . THR B 1 588 ? -36.031 13.07 7.359 1 97.06 588 THR B N 1
ATOM 9556 C CA . THR B 1 588 ? -35.188 14.25 7.281 1 97.06 588 THR B CA 1
ATOM 9557 C C . THR B 1 588 ? -34.969 14.859 8.664 1 97.06 588 THR B C 1
ATOM 9559 O O . THR B 1 588 ? -33.844 15.188 9.039 1 97.06 588 THR B O 1
ATOM 9562 N N . ILE B 1 589 ? -36.031 14.969 9.391 1 97 589 ILE B N 1
ATOM 9563 C CA . ILE B 1 589 ? -35.969 15.539 10.727 1 97 589 ILE B CA 1
ATOM 9564 C C . ILE B 1 589 ? -35.062 14.664 11.617 1 97 589 ILE B C 1
ATOM 9566 O O . ILE B 1 589 ? -34.219 15.172 12.359 1 97 589 ILE B O 1
ATOM 9570 N N . ASP B 1 590 ? -35.219 13.406 11.516 1 96.19 590 ASP B N 1
ATOM 9571 C CA . ASP B 1 590 ? -34.438 12.477 12.312 1 96.19 590 ASP B CA 1
ATOM 9572 C C . ASP B 1 590 ? -32.938 12.586 11.977 1 96.19 590 ASP B C 1
ATOM 9574 O O . ASP B 1 590 ? -32.094 12.594 12.875 1 96.19 590 ASP B O 1
ATOM 9578 N N . LEU B 1 591 ? -32.656 12.641 10.703 1 97.25 591 LEU B N 1
ATOM 9579 C CA . LEU B 1 591 ? -31.281 12.758 10.25 1 97.25 591 LEU B CA 1
ATOM 9580 C C . LEU B 1 591 ? -30.656 14.047 10.75 1 97.25 591 LEU B C 1
ATOM 9582 O O . LEU B 1 591 ? -29.547 14.031 11.297 1 97.25 591 LEU B O 1
ATOM 9586 N N . VAL B 1 592 ? -31.359 15.109 10.641 1 97.44 592 VAL B N 1
ATOM 9587 C CA . VAL B 1 592 ? -30.859 16.406 11.055 1 97.44 592 VAL B CA 1
ATOM 9588 C C . VAL B 1 592 ? -30.672 16.438 12.57 1 97.44 592 VAL B C 1
ATOM 9590 O O . VAL B 1 592 ? -29.719 17.016 13.078 1 97.44 592 VAL B O 1
ATOM 9593 N N . THR B 1 593 ? -31.594 15.828 13.258 1 95.12 593 THR B N 1
ATOM 9594 C CA . THR B 1 593 ? -31.5 15.75 14.711 1 95.12 593 THR B CA 1
ATOM 9595 C C . THR B 1 593 ? -30.219 15.008 15.125 1 95.12 593 THR B C 1
ATOM 9597 O O . THR B 1 593 ? -29.531 15.43 16.047 1 95.12 593 THR B O 1
ATOM 9600 N N . LEU B 1 594 ? -29.938 13.984 14.414 1 95.5 594 LEU B N 1
ATOM 9601 C CA . LEU B 1 594 ? -28.734 13.203 14.711 1 95.5 594 LEU B CA 1
ATOM 9602 C C . LEU B 1 594 ? -27.484 14.039 14.484 1 95.5 594 LEU B C 1
ATOM 9604 O O . LEU B 1 594 ? -26.562 14.016 15.305 1 95.5 594 LEU B O 1
ATOM 9608 N N . LEU B 1 595 ? -27.453 14.711 13.391 1 96.88 595 LEU B N 1
ATOM 9609 C CA . LEU B 1 595 ? -26.312 15.562 13.086 1 96.88 595 LEU B CA 1
ATOM 9610 C C . LEU B 1 595 ? -26.156 16.656 14.148 1 96.88 595 LEU B C 1
ATOM 9612 O O . LEU B 1 595 ? -25.031 17 14.531 1 96.88 595 LEU B O 1
ATOM 9616 N N . TYR B 1 596 ? -27.25 17.172 14.602 1 95.38 596 TYR B N 1
ATOM 9617 C CA . TYR B 1 596 ? -27.25 18.188 15.641 1 95.38 596 TYR B CA 1
ATOM 9618 C C . TYR B 1 596 ? -26.734 17.625 16.953 1 95.38 596 TYR B C 1
ATOM 9620 O O . TYR B 1 596 ? -25.938 18.266 17.641 1 95.38 596 TYR B O 1
ATOM 9628 N N . GLU B 1 597 ? -27.141 16.484 17.281 1 92.62 597 GLU B N 1
ATOM 9629 C CA . GLU B 1 597 ? -26.766 15.852 18.531 1 92.62 597 GLU B CA 1
ATOM 9630 C C . GLU B 1 597 ? -25.266 15.547 18.562 1 92.62 597 GLU B C 1
ATOM 9632 O O . GLU B 1 597 ? -24.672 15.484 19.641 1 92.62 597 GLU B O 1
ATOM 9637 N N . LYS B 1 598 ? -24.719 15.414 17.359 1 94.75 598 LYS B N 1
ATOM 9638 C CA . LYS B 1 598 ? -23.281 15.148 17.281 1 94.75 598 LYS B CA 1
ATOM 9639 C C . LYS B 1 598 ? -22.484 16.438 17.234 1 94.75 598 LYS B C 1
ATOM 9641 O O . LYS B 1 598 ? -21.25 16.422 17.172 1 94.75 598 LYS B O 1
ATOM 9646 N N . GLY B 1 599 ? -23.172 17.578 17.266 1 94.94 599 GLY B N 1
ATOM 9647 C CA . GLY B 1 599 ? -22.531 18.875 17.297 1 94.94 599 GLY B CA 1
ATOM 9648 C C . GLY B 1 599 ? -22.141 19.375 15.922 1 94.94 599 GLY B C 1
ATOM 9649 O O . GLY B 1 599 ? -21.484 20.422 15.797 1 94.94 599 GLY B O 1
ATOM 9650 N N . ILE B 1 600 ? -22.547 18.688 14.891 1 96.75 600 ILE B N 1
ATOM 9651 C CA . ILE B 1 600 ? -22.141 19 13.531 1 96.75 600 ILE B CA 1
ATOM 9652 C C . ILE B 1 600 ? -22.922 20.234 13.047 1 96.75 600 ILE B C 1
ATOM 9654 O O . ILE B 1 600 ? -22.406 21.031 12.258 1 96.75 600 ILE B O 1
ATOM 9658 N N . LEU B 1 601 ? -24.109 20.406 13.633 1 96.69 601 LEU B N 1
ATOM 9659 C CA . LEU B 1 601 ? -24.969 21.5 13.18 1 96.69 601 LEU B CA 1
ATOM 9660 C C . LEU B 1 601 ? -25.297 22.438 14.336 1 96.69 601 LEU B C 1
ATOM 9662 O O . LEU B 1 601 ? -25.25 22.047 15.5 1 96.69 601 LEU B O 1
ATOM 9666 N N . VAL B 1 602 ? -25.562 23.688 13.922 1 95.44 602 VAL B N 1
ATOM 9667 C CA . VAL B 1 602 ? -26.172 24.672 14.82 1 95.44 602 VAL B CA 1
ATOM 9668 C C . VAL B 1 602 ? -27.562 25.031 14.312 1 95.44 602 VAL B C 1
ATOM 9670 O O . VAL B 1 602 ? -27.859 24.891 13.125 1 95.44 602 VAL B O 1
ATOM 9673 N N . ARG B 1 603 ? -28.359 25.359 15.211 1 93.31 603 ARG B N 1
ATOM 9674 C CA . ARG B 1 603 ? -29.719 25.781 14.852 1 93.31 603 ARG B CA 1
ATOM 9675 C C . ARG B 1 603 ? -29.891 27.281 15.078 1 93.31 603 ARG B C 1
ATOM 9677 O O . ARG B 1 603 ? -29.328 27.844 16.016 1 93.31 603 ARG B O 1
ATOM 9684 N N . LYS B 1 604 ? -30.672 27.828 14.219 1 88.81 604 LYS B N 1
ATOM 9685 C CA . LYS B 1 604 ? -30.906 29.266 14.32 1 88.81 604 LYS B CA 1
ATOM 9686 C C . LYS B 1 604 ? -31.766 29.609 15.539 1 88.81 604 LYS B C 1
ATOM 9688 O O . LYS B 1 604 ? -32.75 28.938 15.812 1 88.81 604 LYS B O 1
#